Protein 1M22 (pdb70)

InterPro domains:
  IPR023631 Amidase signature domain [PF01425] (67-510)
  IPR036928 Amidase signature (AS) superfamily [G3DSA:3.90.1300.10] (38-540)
  IPR036928 Amidase signature (AS) superfamily [SSF75304] (44-527)

Secondary structure (DSSP, 8-state):
--TTTT--HHHHHHHHHTTS--HHHHHHHHHHHIIIIIISTT----EEEE-TTHHHHHHHHHHHHHTT---STTTT-EEEEETTB--TTS---TT-GGGTT--PPPPHHHHHHHHTT-EEEEEE--SHHHH-S-TT--TTEETTTEE---TTSTTB---SSSHHHHHHHHTTSSSEEEEEESSSTTHHHHHHTTSEEEE--TTSS--TTB--S-TTT-EEEEEESSHHHHHHHHHHH----TT-GGGGG-TT-----GGGG--TTTTTT-EEEEE-SGGGGSTTHHHHHHHHHHHHHHTT-EEEEE--TTTTTTHHHHHHHHHHHHHHHHHHHHHHTT-S--SHHHHHHHHHHTHHHHSSSS--HHHHHHHT---TT-HHHHHHHHHHHHHHIIIIIHHHHHHTT-SEEEEE------BTT---TT--HHHHHHHT--EEEEEEEEETTEEEEEEEE-STT-HHHHHHHHHHHHHHH----------/--TTTT--HHHHHHHHHTTS--HHHHHHHHHHHIIIIIISTT----EEEE-TTHHHHHHHHHHHHHTT---STTTT-EEEEETTB--TTS---TT-GGGTT--PPPPHHHHHHHHTT-EEEEEE--SHHHH-S-TT--TTEETTTEE---TTSTTB---SSSHHHHHHHHTTSSSEEEEEESSSTTHHHHHHTTSEEEE--TTSS--TTB--S-TTT-EEEEEESSHHHHHHHHHHH----TT-GGGGG-TT-----GGGG--TTTTTT-EEEEE-SGGGGSTTHHHHHHHHHHHHHHTT-EEEEE--TTTTTTHHHHHHHHHHHHHHHHHHHHHHTT-S--SHHHHHHHHHHTHHHHSSSS--HHHHHHHT---TT-HHHHHHHHHHHHHHIIIIIHHHHHHTT-SEEEEE------BTT---TT--HHHHHHHT--EEEEEEEEETTEEEEEEEE-STT-HHHHHHHHHHHHHHH----------

B-factor: mean 15.07, std 9.41, range [2.39, 68.81]

Organism: Stenotrophomonas maltophilia (NCBI:txid40324)

Nearest PDB structures (foldseek):
  1m22-assembly2_B  TM=1.002E+00  e=1.969E-102  Stenotrophomonas maltophilia
  5ewq-assembly1_A  TM=9.401E-01  e=6.748E-48  Bacillus anthracis
  5ewq-assembly3_C  TM=9.281E-01  e=1.738E-47  Bacillus anthracis
  3a1k-assembly1_A  TM=8.350E-01  e=1.372E-30  Rhodococcus sp. N-771
  3a1i-assembly1_A-2  TM=8.244E-01  e=1.017E-29  Rhodococcus sp. N-771

Structure (mmCIF, N/CA/C/O backbone):
data_1M22
#
_entry.id   1M22
#
_cell.length_a   74.179
_cell.length_b   62.596
_cell.length_c   101.906
_cell.angle_alpha   90.00
_cell.angle_beta   90.00
_cell.angle_gamma   90.00
#
_symmetry.space_group_name_H-M   'P 1 21 1'
#
loop_
_entity.id
_entity.type
_entity.pdbx_description
1 polymer 'peptide amidase'
2 non-polymer '4-(2-HYDROXYETHYL)-1-PIPERAZINE ETHANESULFONIC ACID'
3 water water
#
loop_
_atom_site.group_PDB
_atom_site.id
_atom_site.type_symbol
_atom_site.label_atom_id
_atom_site.label_alt_id
_atom_site.label_comp_id
_atom_site.label_asym_id
_atom_site.label_entity_id
_atom_site.label_seq_id
_atom_site.pdbx_PDB_ins_code
_atom_site.Cartn_x
_atom_site.Cartn_y
_atom_site.Cartn_z
_atom_site.occupancy
_atom_site.B_iso_or_equiv
_atom_site.auth_seq_id
_atom_site.auth_comp_id
_atom_site.auth_asym_id
_atom_site.auth_atom_id
_atom_site.pdbx_PDB_model_num
ATOM 1 N N . PRO A 1 5 ? 13.708 30.966 65.718 1.00 39.97 42 PRO A N 1
ATOM 2 C CA . PRO A 1 5 ? 14.231 29.636 66.103 1.00 38.06 42 PRO A CA 1
ATOM 3 C C . PRO A 1 5 ? 13.571 29.117 67.378 1.00 34.93 42 PRO A C 1
ATOM 4 O O . PRO A 1 5 ? 13.664 29.741 68.434 1.00 35.50 42 PRO A O 1
ATOM 8 N N . PHE A 1 6 ? 12.903 27.971 67.264 1.00 30.10 43 PHE A N 1
ATOM 9 C CA . PHE A 1 6 ? 12.219 27.348 68.394 1.00 24.24 43 PHE A CA 1
ATOM 10 C C . PHE A 1 6 ? 13.175 27.278 69.585 1.00 22.74 43 PHE A C 1
ATOM 11 O O . PHE A 1 6 ? 14.207 26.610 69.528 1.00 21.58 43 PHE A O 1
ATOM 19 N N . PRO A 1 7 ? 12.832 27.964 70.687 1.00 22.04 44 PRO A N 1
ATOM 20 C CA . PRO A 1 7 ? 13.642 28.009 71.908 1.00 21.21 44 PRO A CA 1
ATOM 21 C C . PRO A 1 7 ? 13.949 26.678 72.589 1.00 20.61 44 PRO A C 1
ATOM 22 O O . PRO A 1 7 ? 14.835 26.607 73.439 1.00 22.00 44 PRO A O 1
ATOM 26 N N . TYR A 1 8 ? 13.230 25.623 72.220 1.00 17.33 45 TYR A N 1
ATOM 27 C CA . TYR A 1 8 ? 13.457 24.322 72.843 1.00 16.09 45 TYR A CA 1
ATOM 28 C C . TYR A 1 8 ? 13.951 23.284 71.849 1.00 14.85 45 TYR A C 1
ATOM 29 O O . TYR A 1 8 ? 14.089 22.110 72.182 1.00 14.52 45 TYR A O 1
ATOM 38 N N . ALA A 1 9 ? 14.232 23.723 70.629 1.00 14.39 46 ALA A N 1
ATOM 39 C CA . ALA A 1 9 ? 14.707 22.811 69.601 1.00 13.22 46 ALA A CA 1
ATOM 40 C C . ALA A 1 9 ? 15.988 22.102 70.027 1.00 13.91 46 ALA A C 1
ATOM 41 O O . ALA A 1 9 ? 16.920 22.722 70.539 1.00 15.36 46 ALA A O 1
ATOM 43 N N . GLU A 1 10 ? 16.012 20.790 69.821 1.00 11.86 47 GLU A N 1
ATOM 44 C CA . GLU A 1 10 ? 17.167 19.957 70.144 1.00 13.18 47 GLU A CA 1
ATOM 45 C C . GLU A 1 10 ? 17.591 19.979 71.609 1.00 14.23 47 GLU A C 1
ATOM 46 O O . GLU A 1 10 ? 18.723 19.619 71.929 1.00 17.52 47 GLU A O 1
ATOM 52 N N . THR A 1 11 ? 16.694 20.390 72.499 1.00 13.19 48 THR A N 1
ATOM 53 C CA . THR A 1 11 ? 17.021 20.446 73.921 1.00 13.10 48 THR A CA 1
ATOM 54 C C . THR A 1 11 ? 16.688 19.127 74.613 1.00 12.25 48 THR A C 1
ATOM 55 O O . THR A 1 11 ? 15.550 18.659 74.561 1.00 14.31 48 THR A O 1
ATOM 59 N N . ASP A 1 12 ? 17.690 18.536 75.259 1.00 11.72 49 ASP A N 1
ATOM 60 C CA . ASP A 1 12 ? 17.527 17.261 75.953 1.00 11.77 49 ASP A CA 1
ATOM 61 C C . ASP A 1 12 ? 16.598 17.328 77.156 1.00 10.46 49 ASP A C 1
ATOM 62 O O . ASP A 1 12 ? 16.404 18.384 77.761 1.00 9.92 49 ASP A O 1
ATOM 67 N N . VAL A 1 13 ? 16.037 16.176 77.503 1.00 8.79 50 VAL A N 1
ATOM 68 C CA . VAL A 1 13 ? 15.135 16.060 78.637 1.00 10.08 50 VAL A CA 1
ATOM 69 C C . VAL A 1 13 ? 15.782 16.573 79.922 1.00 9.33 50 VAL A C 1
ATOM 70 O O . VAL A 1 13 ? 15.164 17.324 80.676 1.00 9.58 50 VAL A O 1
ATOM 74 N N . ALA A 1 14 ? 17.027 16.176 80.166 1.00 9.11 51 ALA A N 1
ATOM 75 C CA . ALA A 1 14 ? 17.729 16.596 81.375 1.00 10.09 51 ALA A CA 1
ATOM 76 C C . ALA A 1 14 ? 17.901 18.109 81.431 1.00 10.61 51 ALA A C 1
ATOM 77 O O . ALA A 1 14 ? 17.868 18.703 82.507 1.00 11.95 51 ALA A O 1
ATOM 79 N N . ASP A 1 15 ? 18.093 18.731 80.274 1.00 10.19 52 ASP A N 1
ATOM 80 C CA . ASP A 1 15 ? 18.262 20.178 80.228 1.00 11.70 52 ASP A CA 1
ATOM 81 C C . ASP A 1 15 ? 16.929 20.878 80.467 1.00 11.70 52 ASP A C 1
ATOM 82 O O . ASP A 1 15 ? 16.868 21.873 81.187 1.00 12.91 52 ASP A O 1
ATOM 87 N N . LEU A 1 16 ? 15.858 20.364 79.869 1.00 10.48 53 LEU A N 1
ATOM 88 C CA . LEU A 1 16 ? 14.539 20.954 80.073 1.00 10.23 53 LEU A CA 1
ATOM 89 C C . LEU A 1 16 ? 14.193 20.837 81.555 1.00 10.09 53 LEU A C 1
ATOM 90 O O . LEU A 1 16 ? 13.647 21.768 82.154 1.00 10.83 53 LEU A O 1
ATOM 95 N N . GLN A 1 17 ? 14.521 19.691 82.146 1.00 9.52 54 GLN A N 1
ATOM 96 C CA . GLN A 1 17 ? 14.251 19.461 83.560 1.00 10.34 54 GLN A CA 1
ATOM 97 C C . GLN A 1 17 ? 15.065 20.428 84.419 1.00 10.39 54 GLN A C 1
ATOM 98 O O . GLN A 1 17 ? 14.557 20.976 85.396 1.00 10.77 54 GLN A O 1
ATOM 104 N N . ALA A 1 18 ? 16.323 20.643 84.049 1.00 10.79 55 ALA A N 1
ATOM 105 C CA . ALA A 1 18 ? 17.180 21.561 84.791 1.00 11.59 55 ALA A CA 1
ATOM 106 C C . ALA A 1 18 ? 16.602 22.973 84.733 1.00 12.26 55 ALA A C 1
ATOM 107 O O . ALA A 1 18 ? 16.604 23.693 85.732 1.00 13.71 55 ALA A O 1
ATOM 109 N N . ARG A 1 19 ? 16.110 23.371 83.564 1.00 11.77 56 ARG A N 1
ATOM 110 C CA . ARG A 1 19 ? 15.531 24.701 83.404 1.00 13.17 56 ARG A CA 1
ATOM 111 C C . ARG A 1 19 ? 14.294 24.883 84.278 1.00 13.45 56 ARG A C 1
ATOM 112 O O . ARG A 1 19 ? 14.126 25.923 84.916 1.00 15.53 56 ARG A O 1
ATOM 120 N N . MET A 1 20 ? 13.424 23.876 84.307 1.00 11.31 57 MET A N 1
ATOM 121 C CA . MET A 1 20 ? 12.218 23.959 85.119 1.00 12.05 57 MET A CA 1
ATOM 122 C C . MET A 1 20 ? 12.574 23.950 86.601 1.00 12.73 57 MET A C 1
ATOM 123 O O . MET A 1 20 ? 11.967 24.663 87.398 1.00 15.07 57 MET A O 1
ATOM 128 N N . THR A 1 21 ? 13.572 23.153 86.965 1.00 12.11 58 THR A N 1
ATOM 129 C CA . THR A 1 21 ? 14.006 23.054 88.353 1.00 13.33 58 THR A CA 1
ATOM 130 C C . THR A 1 21 ? 14.659 24.353 88.830 1.00 14.89 58 THR A C 1
ATOM 131 O O . THR A 1 21 ? 14.651 24.657 90.024 1.00 17.16 58 THR A O 1
ATOM 135 N N . ALA A 1 22 ? 15.207 25.122 87.894 1.00 16.23 59 ALA A N 1
ATOM 136 C CA . ALA A 1 22 ? 15.852 26.390 88.225 1.00 16.51 59 ALA A CA 1
ATOM 137 C C . ALA A 1 22 ? 14.842 27.535 88.191 1.00 18.64 59 ALA A C 1
ATOM 138 O O . ALA A 1 22 ? 15.186 28.685 88.468 1.00 19.92 59 ALA A O 1
ATOM 140 N N . GLY A 1 23 ? 13.599 27.213 87.843 1.00 17.97 60 GLY A N 1
ATOM 141 C CA . GLY A 1 23 ? 12.552 28.218 87.787 1.00 19.13 60 GLY A CA 1
ATOM 142 C C . GLY A 1 23 ? 12.585 29.121 86.567 1.00 20.27 60 GLY A C 1
ATOM 143 O O . GLY A 1 23 ? 11.959 30.182 86.562 1.00 21.65 60 GLY A O 1
ATOM 144 N N . GLU A 1 24 ? 13.306 28.711 85.530 1.00 18.68 61 GLU A N 1
ATOM 145 C CA . GLU A 1 24 ? 13.399 29.513 84.315 1.00 18.85 61 GLU A CA 1
ATOM 146 C C . GLU A 1 24 ? 12.432 29.034 83.240 1.00 17.25 61 GLU A C 1
ATOM 147 O O . GLU A 1 24 ? 12.336 29.628 82.166 1.00 19.11 61 GLU A O 1
ATOM 153 N N . LEU A 1 25 ? 11.712 27.961 83.543 1.00 15.34 62 LEU A N 1
ATOM 154 C CA . LEU A 1 25 ? 10.754 27.384 82.609 1.00 13.98 62 LEU A CA 1
ATOM 155 C C . LEU A 1 25 ? 9.745 26.556 83.387 1.00 13.27 62 LEU A C 1
ATOM 156 O O . LEU A 1 25 ? 10.073 25.990 84.427 1.00 15.44 62 LEU A O 1
ATOM 161 N N . ASP A 1 26 ? 8.509 26.511 82.911 1.00 13.64 63 ASP A N 1
ATOM 162 C CA . ASP A 1 26 ? 7.512 25.676 83.565 1.00 13.46 63 ASP A CA 1
ATOM 163 C C . ASP A 1 26 ? 6.858 24.785 82.522 1.00 11.75 63 ASP A C 1
ATOM 164 O O . ASP A 1 26 ? 6.970 25.028 81.316 1.00 12.01 63 ASP A O 1
ATOM 169 N N . SER A 1 27 ? 6.183 23.746 82.990 1.00 9.12 64 SER A N 1
ATOM 170 C CA . SER A 1 27 ? 5.550 22.798 82.092 1.00 10.11 64 SER A CA 1
ATOM 171 C C . SER A 1 27 ? 4.499 23.408 81.173 1.00 9.83 64 SER A C 1
ATOM 172 O O . SER A 1 27 ? 4.416 23.038 80.002 1.00 10.21 64 SER A O 1
ATOM 175 N N . THR A 1 28 ? 3.699 24.343 81.679 1.00 9.50 65 THR A N 1
ATOM 176 C CA . THR A 1 28 ? 2.672 24.938 80.833 1.00 10.02 65 THR A CA 1
ATOM 177 C C . THR A 1 28 ? 3.275 25.721 79.667 1.00 9.43 65 THR A C 1
ATOM 178 O O . THR A 1 28 ? 2.756 25.681 78.553 1.00 10.67 65 THR A O 1
ATOM 182 N N . THR A 1 29 ? 4.378 26.420 79.913 1.00 10.08 66 THR A N 1
ATOM 183 C CA . THR A 1 29 ? 5.029 27.185 78.854 1.00 9.67 66 THR A CA 1
ATOM 184 C C . THR A 1 29 ? 5.575 26.232 77.791 1.00 9.48 66 THR A C 1
ATOM 185 O O . THR A 1 29 ? 5.371 26.430 76.592 1.00 10.95 66 THR A O 1
ATOM 189 N N . LEU A 1 30 ? 6.267 25.191 78.241 1.00 9.77 67 LEU A N 1
ATOM 190 C CA . LEU A 1 30 ? 6.845 24.205 77.333 1.00 9.48 67 LEU A CA 1
ATOM 191 C C . LEU A 1 30 ? 5.748 23.487 76.548 1.00 9.21 67 LEU A C 1
ATOM 192 O O . LEU A 1 30 ? 5.840 23.332 75.326 1.00 9.29 67 LEU A O 1
ATOM 197 N N . THR A 1 31 ? 4.705 23.066 77.255 1.00 8.00 68 THR A N 1
ATOM 198 C CA . THR A 1 31 ? 3.588 22.369 76.635 1.00 9.07 68 THR A CA 1
ATOM 199 C C . THR A 1 31 ? 2.892 23.233 75.585 1.00 8.77 68 THR A C 1
ATOM 200 O O . THR A 1 31 ? 2.637 22.776 74.468 1.00 10.03 68 THR A O 1
ATOM 204 N N . GLN A 1 32 ? 2.590 24.480 75.929 1.00 9.14 69 GLN A N 1
ATOM 205 C CA . GLN A 1 32 ? 1.924 25.350 74.972 1.00 9.38 69 GLN A CA 1
ATOM 206 C C . GLN A 1 32 ? 2.824 25.668 73.781 1.00 8.41 69 GLN A C 1
ATOM 207 O O . GLN A 1 32 ? 2.336 25.875 72.671 1.00 9.64 69 GLN A O 1
ATOM 213 N N . ALA A 1 33 ? 4.136 25.695 74.002 1.00 8.11 70 ALA A N 1
ATOM 214 C CA . ALA A 1 33 ? 5.075 25.963 72.917 1.00 8.89 70 ALA A CA 1
ATOM 215 C C . ALA A 1 33 ? 5.003 24.826 71.899 1.00 9.45 70 ALA A C 1
ATOM 216 O O . ALA A 1 33 ? 4.979 25.063 70.694 1.00 9.80 70 ALA A O 1
ATOM 218 N N . TYR A 1 34 ? 4.973 23.587 72.382 1.00 8.76 71 TYR A N 1
ATOM 219 C CA . TYR A 1 34 ? 4.880 22.450 71.478 1.00 8.63 71 TYR A CA 1
ATOM 220 C C . TYR A 1 34 ? 3.539 22.452 70.744 1.00 9.46 71 TYR A C 1
ATOM 221 O O . TYR A 1 34 ? 3.484 22.182 69.544 1.00 9.19 71 TYR A O 1
ATOM 230 N N . LEU A 1 35 ? 2.460 22.766 71.460 1.00 8.46 72 LEU A N 1
ATOM 231 C CA . LEU A 1 35 ? 1.136 22.790 70.846 1.00 10.12 72 LEU A CA 1
ATOM 232 C C . LEU A 1 35 ? 1.065 23.831 69.734 1.00 10.31 72 LEU A C 1
ATOM 233 O O . LEU A 1 35 ? 0.446 23.598 68.694 1.00 10.91 72 LEU A O 1
ATOM 238 N N . GLN A 1 36 ? 1.709 24.973 69.946 1.00 11.24 73 GLN A N 1
ATOM 239 C CA . GLN A 1 36 ? 1.708 26.025 68.937 1.00 12.70 73 GLN A CA 1
ATOM 240 C C . GLN A 1 36 ? 2.500 25.565 67.714 1.00 12.53 73 GLN A C 1
ATOM 241 O O . GLN A 1 36 ? 2.113 25.836 66.575 1.00 13.22 73 GLN A O 1
ATOM 247 N N . ARG A 1 37 ? 3.604 24.861 67.951 1.00 11.54 74 ARG A N 1
ATOM 248 C CA . ARG A 1 37 ? 4.437 24.365 66.861 1.00 10.01 74 ARG A CA 1
ATOM 249 C C . ARG A 1 37 ? 3.686 23.279 66.086 1.00 10.24 74 ARG A C 1
ATOM 250 O O . ARG A 1 37 ? 3.785 23.198 64.862 1.00 10.72 74 ARG A O 1
ATOM 258 N N . ILE A 1 38 ? 2.930 22.449 66.799 1.00 9.05 75 ILE A N 1
ATOM 259 C CA . ILE A 1 38 ? 2.145 21.406 66.154 1.00 9.68 75 ILE A CA 1
ATOM 260 C C . ILE A 1 38 ? 1.119 22.065 65.229 1.00 11.01 75 ILE A C 1
ATOM 261 O O . ILE A 1 38 ? 0.902 21.620 64.103 1.00 11.06 75 ILE A O 1
ATOM 266 N N . ALA A 1 39 ? 0.498 23.141 65.700 1.00 10.96 76 ALA A N 1
ATOM 267 C CA . ALA A 1 39 ? -0.490 23.840 64.888 1.00 13.07 76 ALA A CA 1
ATOM 268 C C . ALA A 1 39 ? 0.142 24.443 63.635 1.00 13.43 76 ALA A C 1
ATOM 269 O O . ALA A 1 39 ? -0.471 24.454 62.567 1.00 15.07 76 ALA A O 1
ATOM 271 N N . ALA A 1 40 ? 1.374 24.924 63.763 1.00 12.04 77 ALA A N 1
ATOM 272 C CA . ALA A 1 40 ? 2.072 25.563 62.650 1.00 12.88 77 ALA A CA 1
ATOM 273 C C . ALA A 1 40 ? 2.756 24.646 61.636 1.00 13.79 77 ALA A C 1
ATOM 274 O O . ALA A 1 40 ? 2.920 25.023 60.475 1.00 14.35 77 ALA A O 1
ATOM 276 N N . LEU A 1 41 ? 3.152 23.449 62.056 1.00 11.27 78 LEU A N 1
ATOM 277 C CA . LEU A 1 41 ? 3.855 22.535 61.158 1.00 11.32 78 LEU A CA 1
ATOM 278 C C . LEU A 1 41 ? 3.144 21.225 60.865 1.00 11.09 78 LEU A C 1
ATOM 279 O O . LEU A 1 41 ? 3.340 20.626 59.809 1.00 10.19 78 LEU A O 1
ATOM 284 N N . ASP A 1 42 ? 2.327 20.769 61.804 1.00 11.87 79 ASP A N 1
ATOM 285 C CA . ASP A 1 42 ? 1.641 19.500 61.632 1.00 11.99 79 ASP A CA 1
ATOM 286 C C . ASP A 1 42 ? 0.267 19.615 60.994 1.00 12.51 79 ASP A C 1
ATOM 287 O O . ASP A 1 42 ? -0.085 18.827 60.111 1.00 12.80 79 ASP A O 1
ATOM 292 N N . ARG A 1 43 ? -0.505 20.600 61.442 1.00 14.97 80 ARG A N 1
ATOM 293 C CA . ARG A 1 43 ? -1.851 20.816 60.927 1.00 18.73 80 ARG A CA 1
ATOM 294 C C . ARG A 1 43 ? -1.864 21.781 59.741 1.00 20.29 80 ARG A C 1
ATOM 295 O O . ARG A 1 43 ? -2.705 21.665 58.850 1.00 23.24 80 ARG A O 1
ATOM 303 N N . THR A 1 44 ? -0.934 22.732 59.736 1.00 17.80 81 THR A N 1
ATOM 304 C CA . THR A 1 44 ? -0.835 23.702 58.647 1.00 18.30 81 THR A CA 1
ATOM 305 C C . THR A 1 44 ? 0.596 23.723 58.116 1.00 17.33 81 THR A C 1
ATOM 306 O O . THR A 1 44 ? 1.390 22.842 58.436 1.00 14.43 81 THR A O 1
ATOM 310 N N . GLY A 1 45 ? 0.931 24.724 57.309 1.00 16.59 82 GLY A N 1
ATOM 311 C CA . GLY A 1 45 ? 2.273 24.795 56.759 1.00 15.49 82 GLY A CA 1
ATOM 312 C C . GLY A 1 45 ? 2.596 23.538 55.970 1.00 14.81 82 GLY A C 1
ATOM 313 O O . GLY A 1 45 ? 1.827 23.158 55.088 1.00 15.31 82 GLY A O 1
ATOM 314 N N . PRO A 1 46 ? 3.719 22.860 56.267 1.00 11.94 83 PRO A N 1
ATOM 315 C CA . PRO A 1 46 ? 4.110 21.636 55.558 1.00 11.78 83 PRO A CA 1
ATOM 316 C C . PRO A 1 46 ? 3.152 20.460 55.760 1.00 10.78 83 PRO A C 1
ATOM 317 O O . PRO A 1 46 ? 3.221 19.471 55.032 1.00 11.78 83 PRO A O 1
ATOM 321 N N . ARG A 1 47 ? 2.262 20.575 56.744 1.00 9.95 84 ARG A N 1
ATOM 322 C CA . ARG A 1 47 ? 1.272 19.536 57.029 1.00 11.18 84 ARG A CA 1
ATOM 323 C C . ARG A 1 47 ? 1.903 18.164 57.242 1.00 10.30 84 ARG A C 1
ATOM 324 O O . ARG A 1 47 ? 1.611 17.214 56.514 1.00 11.05 84 ARG A O 1
ATOM 332 N N . LEU A 1 48 ? 2.759 18.056 58.250 1.00 8.43 85 LEU A N 1
ATOM 333 C CA . LEU A 1 48 ? 3.424 16.790 58.532 1.00 8.21 85 LEU A CA 1
ATOM 334 C C . LEU A 1 48 ? 2.451 15.690 58.942 1.00 7.17 85 LEU A C 1
ATOM 335 O O . LEU A 1 48 ? 2.718 14.510 58.718 1.00 7.88 85 LEU A O 1
ATOM 340 N N . ARG A 1 49 ? 1.329 16.084 59.539 1.00 7.62 86 ARG A N 1
ATOM 341 C CA . ARG A 1 49 ? 0.308 15.149 60.003 1.00 8.17 86 ARG A CA 1
ATOM 342 C C . ARG A 1 49 ? 0.870 14.037 60.881 1.00 8.20 86 ARG A C 1
ATOM 343 O O . ARG A 1 49 ? 0.482 12.869 60.769 1.00 9.07 86 ARG A O 1
ATOM 351 N N . ALA A 1 50 ? 1.784 14.407 61.769 1.00 7.90 87 ALA A N 1
ATOM 352 C CA . ALA A 1 50 ? 2.376 13.439 62.683 1.00 7.47 87 ALA A CA 1
ATOM 353 C C . ALA A 1 50 ? 1.448 13.180 63.870 1.00 6.36 87 ALA A C 1
ATOM 354 O O . ALA A 1 50 ? 1.453 12.091 64.445 1.00 7.61 87 ALA A O 1
ATOM 356 N N . VAL A 1 51 ? 0.651 14.182 64.229 1.00 7.23 88 VAL A N 1
ATOM 357 C CA . VAL A 1 51 ? -0.259 14.086 65.365 1.00 8.11 88 VAL A CA 1
ATOM 358 C C . VAL A 1 51 ? -1.691 13.822 64.917 1.00 8.55 88 VAL A C 1
ATOM 359 O O . VAL A 1 51 ? -2.311 14.657 64.256 1.00 10.66 88 VAL A O 1
ATOM 363 N N . ILE A 1 52 ? -2.216 12.660 65.291 1.00 7.56 89 ILE A N 1
ATOM 364 C CA . ILE A 1 52 ? -3.565 12.266 64.906 1.00 8.98 89 ILE A CA 1
ATOM 365 C C . ILE A 1 52 ? -4.640 12.805 65.859 1.00 10.06 89 ILE A C 1
ATOM 366 O O . ILE A 1 52 ? -5.786 13.004 65.455 1.00 10.49 89 ILE A O 1
ATOM 371 N N . GLU A 1 53 ? -4.276 13.055 67.114 1.00 9.07 90 GLU A N 1
ATOM 372 C CA . GLU A 1 53 ? -5.232 13.598 68.079 1.00 9.01 90 GLU A CA 1
ATOM 373 C C . GLU A 1 53 ? -4.522 14.287 69.230 1.00 9.40 90 GLU A C 1
ATOM 374 O O . GLU A 1 53 ? -3.559 13.759 69.784 1.00 10.58 90 GLU A O 1
ATOM 380 N N . LEU A 1 54 ? -4.997 15.473 69.589 1.00 9.24 91 LEU A N 1
ATOM 381 C CA . LEU A 1 54 ? -4.414 16.213 70.698 1.00 9.82 91 LEU A CA 1
ATOM 382 C C . LEU A 1 54 ? -5.123 15.806 71.980 1.00 9.89 91 LEU A C 1
ATOM 383 O O . LEU A 1 54 ? -6.296 15.432 71.961 1.00 11.82 91 LEU A O 1
ATOM 388 N N . ASN A 1 55 ? -4.401 15.864 73.092 1.00 9.58 92 ASN A N 1
ATOM 389 C CA . ASN A 1 55 ? -4.983 15.536 74.381 1.00 9.92 92 ASN A CA 1
ATOM 390 C C . ASN A 1 55 ? -5.666 16.798 74.894 1.00 10.91 92 ASN A C 1
ATOM 391 O O . ASN A 1 55 ? -5.007 17.803 75.154 1.00 11.18 92 ASN A O 1
ATOM 396 N N . PRO A 1 56 ? -7.001 16.770 75.035 1.00 13.00 93 PRO A N 1
ATOM 397 C CA . PRO A 1 56 ? -7.700 17.961 75.524 1.00 14.36 93 PRO A CA 1
ATOM 398 C C . PRO A 1 56 ? -7.274 18.370 76.930 1.00 14.80 93 PRO A C 1
ATOM 399 O O . PRO A 1 56 ? -7.467 19.517 77.331 1.00 16.74 93 PRO A O 1
ATOM 403 N N . ASP A 1 57 ? -6.681 17.436 77.669 1.00 12.65 94 ASP A N 1
ATOM 404 C CA . ASP A 1 57 ? -6.238 17.708 79.033 1.00 13.10 94 ASP A CA 1
ATOM 405 C C . ASP A 1 57 ? -4.747 18.007 79.155 1.00 11.47 94 ASP A C 1
ATOM 406 O O . ASP A 1 57 ? -4.216 18.041 80.264 1.00 12.04 94 ASP A O 1
ATOM 411 N N . ALA A 1 58 ? -4.073 18.234 78.031 1.00 10.56 95 ALA A N 1
ATOM 412 C CA . ALA A 1 58 ? -2.636 18.509 78.061 1.00 10.22 95 ALA A CA 1
ATOM 413 C C . ALA A 1 58 ? -2.276 19.698 78.946 1.00 10.35 95 ALA A C 1
ATOM 414 O O . ALA A 1 58 ? -1.387 19.601 79.792 1.00 10.04 95 ALA A O 1
ATOM 416 N N . LEU A 1 59 ? -2.962 20.820 78.748 1.00 10.35 96 LEU A N 1
ATOM 417 C CA . LEU A 1 59 ? -2.691 22.018 79.534 1.00 10.41 96 LEU A CA 1
ATOM 418 C C . LEU A 1 59 ? -3.011 21.799 81.009 1.00 9.76 96 LEU A C 1
ATOM 419 O O . LEU A 1 59 ? -2.278 22.256 81.887 1.00 10.76 96 LEU A O 1
ATOM 424 N N . LYS A 1 60 ? -4.109 21.098 81.274 1.00 10.53 97 LYS A N 1
ATOM 425 C CA . LYS A 1 60 ? -4.514 20.803 82.643 1.00 12.03 97 LYS A CA 1
ATOM 426 C C . LYS A 1 60 ? -3.424 19.987 83.335 1.00 11.37 97 LYS A C 1
ATOM 427 O O . LYS A 1 60 ? -3.055 20.267 84.476 1.00 11.64 97 LYS A O 1
ATOM 433 N N . GLU A 1 61 ? -2.914 18.979 82.633 1.00 10.69 98 GLU A N 1
ATOM 434 C CA . GLU A 1 61 ? -1.862 18.124 83.171 1.00 10.42 98 GLU A CA 1
ATOM 435 C C . GLU A 1 61 ? -0.599 18.934 83.453 1.00 9.18 98 GLU A C 1
ATOM 436 O O . GLU A 1 61 ? -0.006 18.818 84.526 1.00 9.63 98 GLU A O 1
ATOM 442 N N . ALA A 1 62 ? -0.194 19.760 82.493 1.00 8.73 99 ALA A N 1
ATOM 443 C CA . ALA A 1 62 ? 0.996 20.584 82.659 1.00 8.55 99 ALA A CA 1
ATOM 444 C C . ALA A 1 62 ? 0.851 21.521 83.860 1.00 8.69 99 ALA A C 1
ATOM 445 O O . ALA A 1 62 ? 1.783 21.681 84.650 1.00 9.88 99 ALA A O 1
ATOM 447 N N . ALA A 1 63 ? -0.323 22.135 83.994 1.00 9.18 100 ALA A N 1
ATOM 448 C CA . ALA A 1 63 ? -0.580 23.060 85.095 1.00 9.98 100 ALA A CA 1
ATOM 449 C C . ALA A 1 63 ? -0.548 22.356 86.447 1.00 10.28 100 ALA A C 1
ATOM 450 O O . ALA A 1 63 ? -0.122 22.937 87.445 1.00 11.21 100 ALA A O 1
ATOM 452 N N . GLU A 1 64 ? -0.996 21.106 86.480 1.00 9.83 101 GLU A N 1
ATOM 453 C CA . GLU A 1 64 ? -0.989 20.350 87.723 1.00 11.49 101 GLU A CA 1
ATOM 454 C C . GLU A 1 64 ? 0.452 19.994 88.084 1.00 11.76 101 GLU A C 1
ATOM 455 O O . GLU A 1 64 ? 0.831 20.034 89.253 1.00 12.78 101 GLU A O 1
ATOM 461 N N . ARG A 1 65 ? 1.260 19.651 87.082 1.00 11.00 102 ARG A N 1
ATOM 462 C CA . ARG A 1 65 ? 2.656 19.320 87.346 1.00 9.95 102 ARG A CA 1
ATOM 463 C C . ARG A 1 65 ? 3.367 20.562 87.888 1.00 10.05 102 ARG A C 1
ATOM 464 O O . ARG A 1 65 ? 4.223 20.458 88.763 1.00 10.72 102 ARG A O 1
ATOM 472 N N . ASP A 1 66 ? 3.014 21.735 87.367 1.00 10.05 103 ASP A N 1
ATOM 473 C CA . ASP A 1 66 ? 3.632 22.968 87.843 1.00 10.42 103 ASP A CA 1
ATOM 474 C C . ASP A 1 66 ? 3.196 23.281 89.274 1.00 11.43 103 ASP A C 1
ATOM 475 O O . ASP A 1 66 ? 4.000 23.748 90.080 1.00 11.97 103 ASP A O 1
ATOM 480 N N . ARG A 1 67 ? 1.928 23.032 89.594 1.00 11.15 104 ARG A N 1
ATOM 481 C CA . ARG A 1 67 ? 1.454 23.276 90.953 1.00 12.13 104 ARG A CA 1
ATOM 482 C C . ARG A 1 67 ? 2.208 22.350 91.908 1.00 13.02 104 ARG A C 1
ATOM 483 O O . ARG A 1 67 ? 2.634 22.767 92.988 1.00 13.69 104 ARG A O 1
ATOM 491 N N . GLU A 1 68 ? 2.387 21.096 91.502 1.00 11.63 105 GLU A N 1
ATOM 492 C CA . GLU A 1 68 ? 3.107 20.132 92.330 1.00 12.30 105 GLU A CA 1
ATOM 493 C C . GLU A 1 68 ? 4.544 20.601 92.535 1.00 14.09 105 GLU A C 1
ATOM 494 O O . GLU A 1 68 ? 5.083 20.510 93.638 1.00 14.26 105 GLU A O 1
ATOM 500 N N . ARG A 1 69 ? 5.165 21.109 91.474 1.00 12.23 106 ARG A N 1
ATOM 501 C CA . ARG A 1 69 ? 6.536 21.592 91.574 1.00 14.21 106 ARG A CA 1
ATOM 502 C C . ARG A 1 69 ? 6.615 22.746 92.572 1.00 14.87 106 ARG A C 1
ATOM 503 O O . ARG A 1 69 ? 7.490 22.767 93.437 1.00 17.39 106 ARG A O 1
ATOM 511 N N . ARG A 1 70 ? 5.695 23.700 92.456 1.00 16.23 107 ARG A N 1
ATOM 512 C CA . ARG A 1 70 ? 5.683 24.844 93.361 1.00 18.77 107 ARG A CA 1
ATOM 513 C C . ARG A 1 70 ? 5.415 24.395 94.797 1.00 19.63 107 ARG A C 1
ATOM 514 O O . ARG A 1 70 ? 5.785 25.084 95.749 1.00 21.21 107 ARG A O 1
ATOM 522 N N . ASP A 1 71 ? 4.784 23.234 94.946 1.00 19.61 108 ASP A N 1
ATOM 523 C CA . ASP A 1 71 ? 4.465 22.684 96.262 1.00 22.21 108 ASP A CA 1
ATOM 524 C C . ASP A 1 71 ? 5.592 21.791 96.777 1.00 23.00 108 ASP A C 1
ATOM 525 O O . ASP A 1 71 ? 5.531 21.284 97.898 1.00 24.06 108 ASP A O 1
ATOM 530 N N . GLY A 1 72 ? 6.615 21.599 95.951 1.00 22.57 109 GLY A N 1
ATOM 531 C CA . GLY A 1 72 ? 7.744 20.772 96.342 1.00 23.27 109 GLY A CA 1
ATOM 532 C C . GLY A 1 72 ? 7.477 19.280 96.272 1.00 23.26 109 GLY A C 1
ATOM 533 O O . GLY A 1 72 ? 8.047 18.507 97.043 1.00 24.11 109 GLY A O 1
ATOM 534 N N . ARG A 1 73 ? 6.617 18.867 95.346 1.00 21.66 110 ARG A N 1
ATOM 535 C CA . ARG A 1 73 ? 6.284 17.456 95.189 1.00 21.08 110 ARG A CA 1
ATOM 536 C C . ARG A 1 73 ? 6.647 16.938 93.800 1.00 20.01 110 ARG A C 1
ATOM 537 O O . ARG A 1 73 ? 5.770 16.602 93.001 1.00 20.28 110 ARG A O 1
ATOM 545 N N . LEU A 1 74 ? 7.945 16.870 93.522 1.00 17.89 111 LEU A N 1
ATOM 546 C CA . LEU A 1 74 ? 8.436 16.399 92.231 1.00 17.41 111 LEU A CA 1
ATOM 547 C C . LEU A 1 74 ? 8.338 14.883 92.091 1.00 15.84 111 LEU A C 1
ATOM 548 O O . LEU A 1 74 ? 8.532 14.141 93.056 1.00 18.89 111 LEU A O 1
ATOM 553 N N . ARG A 1 75 ? 8.054 14.429 90.875 1.00 13.49 112 ARG A N 1
ATOM 554 C CA . ARG A 1 75 ? 7.895 13.006 90.594 1.00 12.73 112 ARG A CA 1
ATOM 555 C C . ARG A 1 75 ? 9.128 12.318 90.019 1.00 12.70 112 ARG A C 1
ATOM 556 O O . ARG A 1 75 ? 9.189 11.089 89.979 1.00 16.64 112 ARG A O 1
ATOM 564 N N . GLY A 1 76 ? 10.101 13.100 89.568 1.00 11.69 113 GLY A N 1
ATOM 565 C CA . GLY A 1 76 ? 11.300 12.510 89.005 1.00 11.14 113 GLY A CA 1
ATOM 566 C C . GLY A 1 76 ? 11.822 13.246 87.786 1.00 9.99 113 GLY A C 1
ATOM 567 O O . GLY A 1 76 ? 11.362 14.346 87.474 1.00 10.87 113 GLY A O 1
ATOM 568 N N . PRO A 1 77 ? 12.781 12.648 87.063 1.00 9.59 114 PRO A N 1
ATOM 569 C CA . PRO A 1 77 ? 13.403 13.220 85.864 1.00 10.16 114 PRO A CA 1
ATOM 570 C C . PRO A 1 77 ? 12.458 13.677 84.755 1.00 9.36 114 PRO A C 1
ATOM 571 O O . PRO A 1 77 ? 12.803 14.565 83.976 1.00 9.67 114 PRO A O 1
ATOM 575 N N . LEU A 1 78 ? 11.276 13.073 84.675 1.00 8.54 115 LEU A N 1
ATOM 576 C CA . LEU A 1 78 ? 10.325 13.432 83.627 1.00 7.94 115 LEU A CA 1
ATOM 577 C C . LEU A 1 78 ? 9.203 14.368 84.070 1.00 8.78 115 LEU A C 1
ATOM 578 O O . LEU A 1 78 ? 8.265 14.614 83.311 1.00 9.17 115 LEU A O 1
ATOM 583 N N . HIS A 1 79 ? 9.303 14.903 85.282 1.00 8.49 116 HIS A N 1
ATOM 584 C CA . HIS A 1 79 ? 8.267 15.791 85.798 1.00 8.26 116 HIS A CA 1
ATOM 585 C C . HIS A 1 79 ? 8.049 17.008 84.901 1.00 7.89 116 HIS A C 1
ATOM 586 O O . HIS A 1 79 ? 8.940 17.846 84.745 1.00 8.98 116 HIS A O 1
ATOM 593 N N . GLY A 1 80 ? 6.857 17.097 84.316 1.00 7.24 117 GLY A N 1
ATOM 594 C CA . GLY A 1 80 ? 6.526 18.218 83.451 1.00 7.57 117 GLY A CA 1
ATOM 595 C C . GLY A 1 80 ? 6.967 18.112 81.999 1.00 8.07 117 GLY A C 1
ATOM 596 O O . GLY A 1 80 ? 6.746 19.038 81.225 1.00 9.41 117 GLY A O 1
ATOM 597 N N . ILE A 1 81 ? 7.579 16.992 81.623 1.00 7.75 118 ILE A N 1
ATOM 598 C CA . ILE A 1 81 ? 8.059 16.788 80.253 1.00 7.22 118 ILE A CA 1
ATOM 599 C C . ILE A 1 81 ? 6.940 16.331 79.312 1.00 6.69 118 ILE A C 1
ATOM 600 O O . ILE A 1 81 ? 6.316 15.300 79.545 1.00 7.72 118 ILE A O 1
ATOM 605 N N . PRO A 1 82 ? 6.672 17.098 78.238 1.00 7.00 119 PRO A N 1
ATOM 606 C CA . PRO A 1 82 ? 5.615 16.737 77.282 1.00 7.91 119 PRO A CA 1
ATOM 607 C C . PRO A 1 82 ? 6.053 15.680 76.275 1.00 6.70 119 PRO A C 1
ATOM 608 O O . PRO A 1 82 ? 7.132 15.785 75.685 1.00 8.09 119 PRO A O 1
ATOM 612 N N . LEU A 1 83 ? 5.200 14.683 76.059 1.00 6.43 120 LEU A N 1
ATOM 613 C CA . LEU A 1 83 ? 5.505 13.615 75.116 1.00 6.83 120 LEU A CA 1
ATOM 614 C C . LEU A 1 83 ? 4.296 13.197 74.287 1.00 6.80 120 LEU A C 1
ATOM 615 O O . LEU A 1 83 ? 3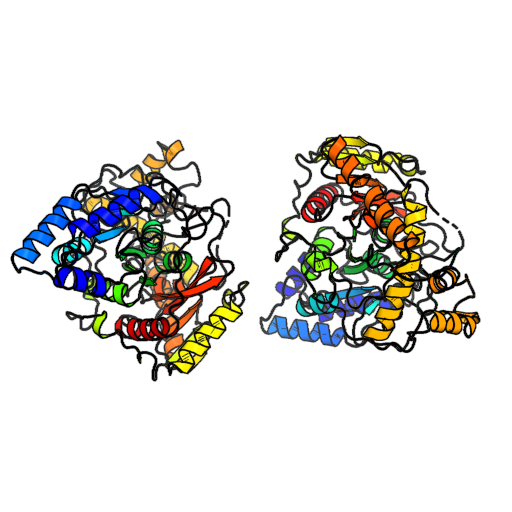.160 13.578 74.583 1.00 7.70 120 LEU A O 1
ATOM 620 N N . LEU A 1 84 ? 4.555 12.423 73.237 1.00 5.62 121 LEU A N 1
ATOM 621 C CA . LEU A 1 84 ? 3.507 11.923 72.346 1.00 6.39 121 LEU A CA 1
ATOM 622 C C . LEU A 1 84 ? 3.500 10.397 72.347 1.00 5.56 121 LEU A C 1
ATOM 623 O O . LEU A 1 84 ? 4.538 9.766 72.554 1.00 6.89 121 LEU A O 1
ATOM 628 N N . LEU A 1 85 ? 2.331 9.811 72.099 1.00 5.62 122 LEU A N 1
ATOM 629 C CA . LEU A 1 85 ? 2.162 8.358 72.097 1.00 6.18 122 LEU A CA 1
ATOM 630 C C . LEU A 1 85 ? 1.599 7.833 70.784 1.00 5.92 122 LEU A C 1
ATOM 631 O O . LEU A 1 85 ? 0.603 8.359 70.288 1.00 6.70 122 LEU A O 1
ATOM 636 N N . LYS A 1 86 ? 2.217 6.793 70.229 1.00 5.65 123 LYS A N 1
ATOM 637 C CA . LYS A 1 86 ? 1.720 6.181 68.997 1.00 5.74 123 LYS A CA 1
ATOM 638 C C . LYS A 1 86 ? 0.253 5.800 69.245 1.00 6.01 123 LYS A C 1
ATOM 639 O O . LYS A 1 86 ? -0.091 5.302 70.322 1.00 6.41 123 LYS A O 1
ATOM 645 N N . ASP A 1 87 ? -0.606 6.008 68.247 1.00 6.13 124 ASP A N 1
ATOM 646 C CA . ASP A 1 87 ? -2.024 5.743 68.435 1.00 6.52 124 ASP A CA 1
ATOM 647 C C . ASP A 1 87 ? -2.523 4.309 68.515 1.00 7.04 124 ASP A C 1
ATOM 648 O O . ASP A 1 87 ? -3.688 4.033 68.213 1.00 9.47 124 ASP A O 1
ATOM 653 N N . ASN A 1 88 ? -1.646 3.388 68.901 1.00 6.20 125 ASN A N 1
ATOM 654 C CA . ASN A 1 88 ? -2.084 2.019 69.148 1.00 6.13 125 ASN A CA 1
ATOM 655 C C . ASN A 1 88 ? -1.919 1.760 70.654 1.00 5.91 125 ASN A C 1
ATOM 656 O O . ASN A 1 88 ? -2.192 0.665 71.143 1.00 7.51 125 ASN A O 1
ATOM 661 N N . ILE A 1 89 ? -1.506 2.799 71.382 1.00 5.72 126 ILE A N 1
ATOM 662 C CA . ILE A 1 89 ? -1.304 2.728 72.833 1.00 5.40 126 ILE A CA 1
ATOM 663 C C . ILE A 1 89 ? -2.467 3.426 73.550 1.00 6.29 126 ILE A C 1
ATOM 664 O O . ILE A 1 89 ? -2.709 4.615 73.339 1.00 7.85 126 ILE A O 1
ATOM 669 N N . ASN A 1 90 ? -3.184 2.690 74.397 1.00 6.91 127 ASN A N 1
ATOM 670 C CA . ASN A 1 90 ? -4.324 3.247 75.128 1.00 7.01 127 ASN A CA 1
ATOM 671 C C . ASN A 1 90 ? -3.926 4.416 76.024 1.00 7.07 127 ASN A C 1
ATOM 672 O O . ASN A 1 90 ? -2.964 4.323 76.787 1.00 8.31 127 ASN A O 1
ATOM 677 N N . ALA A 1 91 ? -4.684 5.507 75.947 1.00 8.20 128 ALA A N 1
ATOM 678 C CA . ALA A 1 91 ? -4.412 6.681 76.770 1.00 9.64 128 ALA A CA 1
ATOM 679 C C . ALA A 1 91 ? -5.635 7.586 76.862 1.00 9.76 128 ALA A C 1
ATOM 680 O O . ALA A 1 91 ? -5.992 8.261 75.899 1.00 11.00 128 ALA A O 1
ATOM 682 N N . ALA A 1 92 ? -6.278 7.591 78.023 1.00 11.40 129 ALA A N 1
ATOM 683 C CA . ALA A 1 92 ? -7.447 8.434 78.229 1.00 11.49 129 ALA A CA 1
ATOM 684 C C . ALA A 1 92 ? -6.985 9.889 78.266 1.00 12.58 129 ALA A C 1
ATOM 685 O O . ALA A 1 92 ? -5.851 10.175 78.650 1.00 12.84 129 ALA A O 1
ATOM 687 N N . PRO A 1 93 ? -7.860 10.831 77.880 1.00 12.43 130 PRO A N 1
ATOM 688 C CA . PRO A 1 93 ? -9.239 10.647 77.417 1.00 12.87 130 PRO A CA 1
ATOM 689 C C . PRO A 1 93 ? -9.352 10.602 75.894 1.00 13.09 130 PRO A C 1
ATOM 690 O O . PRO A 1 93 ? -10.436 10.773 75.336 1.00 15.68 130 PRO A O 1
ATOM 694 N N . MET A 1 94 ? -8.229 10.378 75.225 1.00 12.83 131 MET A N 1
ATOM 695 C CA . MET A 1 94 ? -8.202 10.324 73.770 1.00 13.65 131 MET A CA 1
ATOM 696 C C . MET A 1 94 ? -8.644 8.962 73.260 1.00 12.44 131 MET A C 1
ATOM 697 O O . MET A 1 94 ? -8.753 8.001 74.019 1.00 11.86 131 MET A O 1
ATOM 702 N N . ALA A 1 95 ? -8.911 8.886 71.965 1.00 12.24 132 ALA A N 1
ATOM 703 C CA . ALA A 1 95 ? -9.294 7.620 71.373 1.00 11.46 132 ALA A CA 1
ATOM 704 C C . ALA A 1 95 ? -7.999 6.880 71.072 1.00 11.73 132 ALA A C 1
ATOM 705 O O . ALA A 1 95 ? -6.922 7.477 71.067 1.00 12.44 132 ALA A O 1
ATOM 707 N N . THR A 1 96 ? -8.106 5.575 70.861 1.00 9.90 133 THR A N 1
ATOM 708 C CA . THR A 1 96 ? -6.961 4.750 70.494 1.00 10.12 133 THR A CA 1
ATOM 709 C C . THR A 1 96 ? -7.516 4.011 69.285 1.00 10.55 133 THR A C 1
ATOM 710 O O . THR A 1 96 ? -8.226 3.018 69.418 1.00 12.11 133 THR A O 1
ATOM 714 N N . SER A 1 97 ? -7.186 4.516 68.102 1.00 9.60 134 SER A N 1
ATOM 715 C CA . SER A 1 97 ? -7.732 3.978 66.862 1.00 9.99 134 SER A CA 1
ATOM 716 C C . SER A 1 97 ? -6.864 3.111 65.973 1.00 8.69 134 SER A C 1
ATOM 717 O O . SER A 1 97 ? -7.383 2.481 65.047 1.00 9.36 134 SER A O 1
ATOM 720 N N . ALA A 1 98 ? -5.560 3.078 66.229 1.00 8.26 135 ALA A N 1
ATOM 721 C CA . ALA A 1 98 ? -4.637 2.335 65.379 1.00 8.56 135 ALA A CA 1
ATOM 722 C C . ALA A 1 98 ? -4.734 2.941 63.972 1.00 7.55 135 ALA A C 1
ATOM 723 O O . ALA A 1 98 ? -4.340 2.316 62.989 1.00 8.14 135 ALA A O 1
ATOM 725 N N . GLY A 1 99 ? -5.267 4.161 63.892 1.00 8.24 136 GLY A N 1
ATOM 726 C CA . GLY A 1 99 ? -5.418 4.846 62.617 1.00 8.29 136 GLY A CA 1
ATOM 727 C C . GLY A 1 99 ? -6.687 4.509 61.846 1.00 9.17 136 GLY A C 1
ATOM 728 O O . GLY A 1 99 ? -6.956 5.098 60.795 1.00 9.15 136 GLY A O 1
ATOM 729 N N . SER A 1 100 ? -7.475 3.575 62.371 1.00 8.27 137 SER 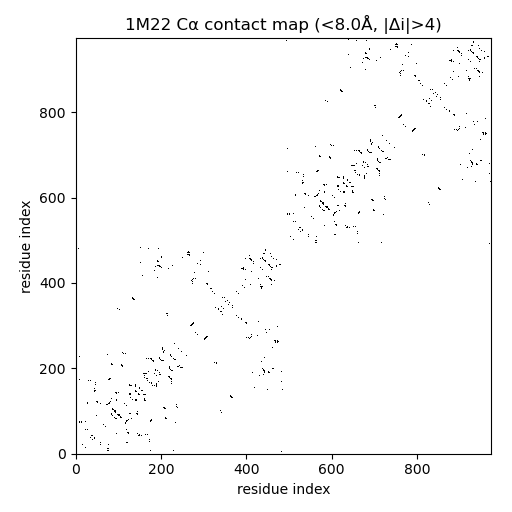A N 1
ATOM 730 C CA . SER A 1 100 ? -8.706 3.137 61.714 1.00 9.57 137 SER A CA 1
ATOM 731 C C . SER A 1 100 ? -9.953 3.935 62.080 1.00 10.86 137 SER A C 1
ATOM 732 O O . SER A 1 100 ? -10.114 4.382 63.213 1.00 11.68 137 SER A O 1
ATOM 735 N N . LEU A 1 101 ? -10.843 4.103 61.107 1.00 10.06 138 LEU A N 1
ATOM 736 C CA . LEU A 1 101 ? -12.087 4.820 61.349 1.00 11.96 138 LEU A CA 1
ATOM 737 C C . LEU A 1 101 ? -13.014 3.981 62.232 1.00 13.51 138 LEU A C 1
ATOM 738 O O . LEU A 1 101 ? -13.934 4.506 62.856 1.00 16.87 138 LEU A O 1
ATOM 743 N N . ALA A 1 102 ? -12.757 2.677 62.292 1.00 12.27 139 ALA A N 1
ATOM 744 C CA . ALA A 1 102 ? -13.575 1.774 63.096 1.00 14.17 139 ALA A CA 1
ATOM 745 C C . ALA A 1 102 ? -13.475 2.052 64.597 1.00 14.69 139 ALA A C 1
ATOM 746 O O . ALA A 1 102 ? -14.404 1.757 65.352 1.00 17.98 139 ALA A O 1
ATOM 748 N N . LEU A 1 103 ? -12.356 2.626 65.032 1.00 14.13 140 LEU A N 1
ATOM 749 C CA . LEU A 1 103 ? -12.158 2.915 66.451 1.00 13.87 140 LEU A CA 1
ATOM 750 C C . LEU A 1 103 ? -12.036 4.405 66.771 1.00 15.24 140 LEU A C 1
ATOM 751 O O . LEU A 1 103 ? -11.472 4.778 67.801 1.00 14.78 140 LEU A O 1
ATOM 756 N N . GLN A 1 104 ? -12.573 5.254 65.901 1.00 15.49 141 GLN A N 1
ATOM 757 C CA . GLN A 1 104 ? -12.502 6.698 66.105 1.00 17.40 141 GLN A CA 1
ATOM 758 C C . GLN A 1 104 ? -13.186 7.182 67.384 1.00 16.95 141 GLN A C 1
ATOM 759 O O . GLN A 1 104 ? -12.858 8.251 67.897 1.00 19.38 141 GLN A O 1
ATOM 765 N N . GLY A 1 105 ? -14.135 6.402 67.894 1.00 17.03 142 GLY A N 1
ATOM 766 C CA . GLY A 1 105 ? -14.837 6.792 69.106 1.00 16.25 142 GLY A CA 1
ATOM 767 C C . GLY A 1 105 ? -14.555 5.876 70.283 1.00 16.48 142 GLY A C 1
ATOM 768 O O . GLY A 1 105 ? -15.257 5.899 71.295 1.00 18.33 142 GLY A O 1
ATOM 769 N N . PHE A 1 106 ? -13.512 5.067 70.142 1.00 14.41 143 PHE A N 1
ATOM 770 C CA . PHE A 1 106 ? -13.100 4.114 71.165 1.00 11.69 143 PHE A CA 1
ATOM 771 C C . PHE A 1 106 ? -12.037 4.771 72.051 1.00 10.72 143 PHE A C 1
ATOM 772 O O . PHE A 1 106 ? -10.930 5.059 71.593 1.00 11.90 143 PHE A O 1
ATOM 780 N N . ARG A 1 107 ? -12.378 5.004 73.317 1.00 11.42 144 ARG A N 1
ATOM 781 C CA . ARG A 1 107 ? -11.468 5.673 74.248 1.00 12.22 144 ARG A CA 1
ATOM 782 C C . ARG A 1 107 ? -11.186 4.884 75.526 1.00 12.03 144 ARG A C 1
ATOM 783 O O . ARG A 1 107 ? -11.701 5.208 76.598 1.00 14.89 144 ARG A O 1
ATOM 791 N N . PRO A 1 108 ? -10.353 3.838 75.429 1.00 10.05 145 PRO A N 1
ATOM 792 C CA . PRO A 1 108 ? -10.000 2.998 76.580 1.00 10.68 145 PRO A CA 1
ATOM 793 C C . PRO A 1 108 ? -9.096 3.673 77.614 1.00 11.15 145 PRO A C 1
ATOM 794 O O . PRO A 1 108 ? -8.458 4.688 77.336 1.00 12.74 145 PRO A O 1
ATOM 798 N N . ASP A 1 109 ? -9.047 3.088 78.807 1.00 12.52 146 ASP A N 1
ATOM 799 C CA . ASP A 1 109 ? -8.224 3.606 79.895 1.00 13.20 146 ASP A CA 1
ATOM 800 C C . ASP A 1 109 ? -6.739 3.422 79.598 1.00 12.49 146 ASP A C 1
ATOM 801 O O . ASP A 1 109 ? -6.363 2.605 78.757 1.00 12.17 146 ASP A O 1
ATOM 806 N N . ASP A 1 110 ? -5.908 4.176 80.313 1.00 11.18 147 ASP A N 1
ATOM 807 C CA . ASP A 1 110 ? -4.453 4.151 80.150 1.00 9.53 147 ASP A CA 1
ATOM 808 C C . ASP A 1 110 ? -3.772 2.787 80.139 1.00 8.46 147 ASP A C 1
ATOM 809 O O 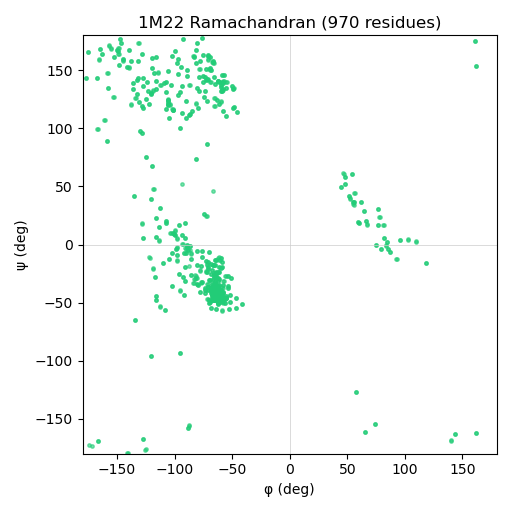. ASP A 1 110 ? -4.049 1.934 80.982 1.00 10.43 147 ASP A O 1
ATOM 814 N N . ALA A 1 111 ? -2.856 2.609 79.191 1.00 7.22 148 ALA A N 1
ATOM 815 C CA . ALA A 1 111 ? -2.062 1.390 79.097 1.00 7.00 148 ALA A CA 1
ATOM 816 C C . ALA A 1 111 ? -1.098 1.435 80.285 1.00 7.25 148 ALA A C 1
ATOM 817 O O . ALA A 1 111 ? -0.827 2.506 80.834 1.00 7.90 148 ALA A O 1
ATOM 819 N N . TYR A 1 112 ? -0.567 0.285 80.677 1.00 7.75 149 TYR A N 1
ATOM 820 C CA . TYR A 1 112 ? 0.355 0.240 81.804 1.00 7.94 149 TYR A CA 1
ATOM 821 C C . TYR A 1 112 ? 1.510 1.234 81.672 1.00 6.93 149 TYR A C 1
ATOM 822 O O . TYR A 1 112 ? 1.792 1.987 82.603 1.00 7.51 149 TYR A O 1
ATOM 831 N N . LEU A 1 113 ? 2.177 1.254 80.522 1.00 6.84 150 LEU A N 1
ATOM 832 C CA . LEU A 1 113 ? 3.307 2.163 80.363 1.00 6.64 150 LEU A CA 1
ATOM 833 C C . LEU A 1 113 ? 2.891 3.629 80.426 1.00 6.28 150 LEU A C 1
ATOM 834 O O . LEU A 1 113 ? 3.692 4.487 80.800 1.00 7.31 150 LEU A O 1
ATOM 839 N N . VAL A 1 114 ? 1.643 3.921 80.070 1.00 6.97 151 VAL A N 1
ATOM 840 C CA . VAL A 1 114 ? 1.158 5.294 80.126 1.00 7.12 151 VAL A CA 1
ATOM 841 C C . VAL A 1 114 ? 0.931 5.671 81.590 1.00 8.64 151 VAL A C 1
ATOM 842 O O . VAL A 1 114 ? 1.202 6.802 81.997 1.00 8.93 151 VAL A O 1
ATOM 846 N N . ARG A 1 115 ? 0.442 4.721 82.384 1.00 7.81 152 ARG A N 1
ATOM 847 C CA . ARG A 1 115 ? 0.238 4.978 83.803 1.00 9.12 152 ARG A CA 1
ATOM 848 C C . ARG A 1 115 ? 1.607 5.264 84.421 1.00 8.94 152 ARG A C 1
ATOM 849 O O . ARG A 1 115 ? 1.748 6.155 85.257 1.00 9.12 152 ARG A O 1
ATOM 857 N N . ARG A 1 116 ? 2.625 4.520 83.996 1.00 7.68 153 ARG A N 1
ATOM 858 C CA . ARG A 1 116 ? 3.965 4.745 84.523 1.00 8.48 153 ARG A CA 1
ATOM 859 C C . ARG A 1 116 ? 4.493 6.123 84.125 1.00 7.94 153 ARG A C 1
ATOM 860 O O . ARG A 1 116 ? 5.100 6.816 84.940 1.00 9.40 153 ARG A O 1
ATOM 868 N N . LEU A 1 117 ? 4.264 6.528 82.879 1.00 7.27 154 LEU A N 1
ATOM 869 C CA . LEU A 1 117 ? 4.732 7.834 82.421 1.00 7.50 154 LEU A CA 1
ATOM 870 C C . LEU A 1 117 ? 4.035 8.964 83.169 1.00 7.94 154 LEU A C 1
ATOM 871 O O . LEU A 1 117 ? 4.672 9.939 83.562 1.00 8.33 154 LEU A O 1
ATOM 876 N N . ARG A 1 118 ? 2.729 8.837 83.369 1.00 8.19 155 ARG A N 1
ATOM 877 C CA . ARG A 1 118 ? 2.003 9.878 84.078 1.00 8.27 155 ARG A CA 1
ATOM 878 C C . ARG A 1 118 ? 2.406 9.933 85.549 1.00 10.06 155 ARG A C 1
ATOM 879 O O . ARG A 1 118 ? 2.515 11.020 86.118 1.00 10.42 155 ARG A O 1
ATOM 887 N N . ASP A 1 119 ? 2.649 8.777 86.162 1.00 9.50 156 ASP A N 1
ATOM 888 C CA . ASP A 1 119 ? 3.072 8.760 87.558 1.00 11.33 156 ASP A CA 1
ATOM 889 C C . ASP A 1 119 ? 4.445 9.426 87.668 1.00 9.94 156 ASP A C 1
ATOM 890 O O . ASP A 1 119 ? 4.763 10.047 88.682 1.00 11.31 156 ASP A O 1
ATOM 895 N N . ALA A 1 120 ? 5.248 9.301 86.614 1.00 8.79 157 ALA A N 1
ATOM 896 C CA . ALA A 1 120 ? 6.580 9.900 86.565 1.00 8.91 157 ALA A CA 1
ATOM 897 C C . ALA A 1 120 ? 6.506 11.406 86.305 1.00 8.50 157 ALA A C 1
ATOM 898 O O . ALA A 1 120 ? 7.530 12.096 86.311 1.00 9.38 157 ALA A O 1
ATOM 900 N N . GLY A 1 121 ? 5.300 11.909 86.059 1.00 8.58 158 GLY A N 1
ATOM 901 C CA . GLY A 1 121 ? 5.125 13.336 85.831 1.00 8.45 158 GLY A CA 1
ATOM 902 C C . GLY A 1 121 ? 5.107 13.814 84.393 1.00 8.04 158 GLY A C 1
ATOM 903 O O . GLY A 1 121 ? 5.033 15.016 84.145 1.00 8.16 158 GLY A O 1
ATOM 904 N N . ALA A 1 122 ? 5.172 12.895 83.436 1.00 7.53 159 ALA A N 1
ATOM 905 C CA . ALA A 1 122 ? 5.155 13.298 82.037 1.00 8.53 159 ALA A CA 1
ATOM 906 C C . ALA A 1 122 ? 3.782 13.835 81.650 1.00 7.62 159 ALA A C 1
ATOM 907 O O . ALA A 1 122 ? 2.762 13.444 82.219 1.00 9.72 159 ALA A O 1
ATOM 909 N N . VAL A 1 123 ? 3.775 14.747 80.687 1.00 7.24 160 VAL A N 1
ATOM 910 C CA . VAL A 1 123 ? 2.550 15.356 80.188 1.00 7.70 160 VAL A CA 1
ATOM 911 C C . VAL A 1 123 ? 2.259 14.753 78.816 1.00 7.45 160 VAL A C 1
ATOM 912 O O . VAL A 1 123 ? 3.110 14.787 77.929 1.00 8.34 160 VAL A O 1
ATOM 916 N N . VAL A 1 124 ? 1.070 14.189 78.641 1.00 7.92 161 VAL A N 1
ATOM 917 C CA . VAL A 1 124 ? 0.714 13.603 77.355 1.00 8.78 161 VAL A CA 1
ATOM 918 C C . VAL A 1 124 ? 0.130 14.682 76.447 1.00 9.21 161 VAL A C 1
ATOM 919 O O . VAL A 1 124 ? -0.942 15.215 76.716 1.00 9.33 161 VAL A O 1
ATOM 923 N N . LEU A 1 125 ? 0.850 15.018 75.381 1.00 8.25 162 LEU A N 1
ATOM 924 C CA . LEU A 1 125 ? 0.394 16.036 74.438 1.00 8.63 162 LEU A CA 1
ATOM 925 C C . LEU A 1 125 ? -0.687 15.508 73.505 1.00 9.07 162 LEU A C 1
ATOM 926 O O . LEU A 1 125 ? -1.570 16.255 73.080 1.00 9.03 162 LEU A O 1
ATOM 931 N N . GLY A 1 126 ? -0.605 14.222 73.181 1.00 7.31 163 GLY A N 1
ATOM 932 C CA . GLY A 1 126 ? -1.569 13.625 72.280 1.00 8.20 163 GLY A CA 1
ATOM 933 C C . GLY A 1 126 ? -1.070 12.317 71.703 1.00 7.85 163 GLY A C 1
ATOM 934 O O . GLY A 1 126 ? -0.123 11.722 72.224 1.00 7.59 163 GLY A O 1
ATOM 935 N N . LYS A 1 127 ? -1.703 11.885 70.616 1.00 7.20 164 LYS A N 1
ATOM 936 C CA . LYS A 1 127 ? -1.373 10.632 69.946 1.00 6.89 164 LYS A CA 1
ATOM 937 C C . LYS A 1 127 ? -0.812 10.887 68.553 1.00 7.19 164 LYS A C 1
ATOM 938 O O . LYS A 1 127 ? -1.197 11.849 67.888 1.00 8.16 164 LYS A O 1
ATOM 944 N N . THR A 1 128 ? 0.093 10.021 68.107 1.00 5.76 165 THR A N 1
ATOM 945 C CA . THR A 1 128 ? 0.693 10.168 66.789 1.00 5.88 165 THR A CA 1
ATOM 946 C C . THR A 1 128 ? 0.173 9.168 65.766 1.00 6.68 165 THR A C 1
ATOM 947 O O . THR A 1 128 ? -0.203 8.037 66.096 1.00 6.81 165 THR A O 1
ATOM 951 N N . ASN A 1 129 ? 0.154 9.604 64.514 1.00 6.29 166 ASN A N 1
ATOM 952 C CA . ASN A 1 129 ? -0.313 8.772 63.422 1.00 6.62 166 ASN A CA 1
ATOM 953 C C . ASN A 1 129 ? 0.627 7.595 63.201 1.00 6.47 166 ASN A C 1
ATOM 954 O O . ASN A 1 129 ? 1.800 7.628 63.583 1.00 6.73 166 ASN A O 1
ATOM 959 N N . LEU A 1 130 ? 0.098 6.553 62.575 1.00 6.77 167 LEU A N 1
ATOM 960 C CA . LEU A 1 130 ? 0.857 5.346 62.299 1.00 6.65 167 LEU A CA 1
ATOM 961 C C . LEU A 1 130 ? 0.277 4.681 61.064 1.00 6.49 167 LEU A C 1
ATOM 962 O O . LEU A 1 130 ? -0.856 4.973 60.668 1.00 7.79 167 LEU A O 1
ATOM 967 N N . SER A 1 131 ? 1.054 3.801 60.446 1.00 6.49 168 SER A N 1
ATOM 968 C CA . SER A 1 131 ? 0.542 3.039 59.313 1.00 5.47 168 SER A CA 1
ATOM 969 C C . SER A 1 131 ? -0.648 2.314 59.944 1.00 5.77 168 SER A C 1
ATOM 970 O O . SER A 1 131 ? -0.515 1.733 61.023 1.00 6.79 168 SER A O 1
ATOM 973 N N . GLU A 1 132 ? -1.809 2.345 59.291 1.00 6.61 169 GLU A N 1
ATOM 974 C CA . GLU A 1 132 ? -2.999 1.724 59.868 1.00 7.17 169 GLU A CA 1
ATOM 975 C C . GLU A 1 132 ? -2.768 0.301 60.367 1.00 5.99 169 GLU A C 1
ATOM 976 O O . GLU A 1 132 ? -2.170 -0.524 59.675 1.00 7.00 169 GLU A O 1
ATOM 982 N N . TRP A 1 133 ? -3.258 0.027 61.575 1.00 6.85 170 TRP A N 1
ATOM 983 C CA . TRP A 1 133 ? -3.111 -1.281 62.215 1.00 7.11 170 TRP A CA 1
ATOM 984 C C . TRP A 1 133 ? -1.645 -1.697 62.306 1.00 6.74 170 TRP A C 1
ATOM 985 O O . TRP A 1 133 ? -1.306 -2.878 62.217 1.00 7.26 170 TRP A O 1
ATOM 996 N N . ALA A 1 134 ? -0.784 -0.699 62.500 1.00 6.28 171 ALA A N 1
ATOM 997 C CA . ALA A 1 134 ? 0.658 -0.899 62.617 1.00 6.91 171 ALA A CA 1
ATOM 998 C C . ALA A 1 134 ? 1.220 -1.651 61.417 1.00 6.22 171 ALA A C 1
ATOM 999 O O . ALA A 1 134 ? 2.137 -2.465 61.534 1.00 7.62 171 ALA A O 1
ATOM 1001 N N . ASN A 1 135 ? 0.655 -1.346 60.254 1.00 7.54 172 ASN A N 1
ATOM 1002 C CA . ASN A 1 135 ? 1.037 -1.941 58.980 1.00 8.16 172 ASN A CA 1
ATOM 1003 C C . ASN A 1 135 ? 0.778 -3.438 58.854 1.00 7.57 172 ASN A C 1
ATOM 1004 O O . ASN A 1 135 ? 1.485 -4.135 58.126 1.00 11.57 172 ASN A O 1
ATOM 1009 N N . PHE A 1 136 ? -0.230 -3.937 59.558 1.00 8.04 173 PHE A N 1
ATOM 1010 C CA . PHE A 1 136 ? -0.563 -5.348 59.423 1.00 9.17 173 PHE A CA 1
ATOM 1011 C C . PHE A 1 136 ? -1.986 -5.461 58.886 1.00 8.76 173 PHE A C 1
ATOM 1012 O O . PHE A 1 136 ? -2.801 -6.219 59.409 1.00 11.88 173 PHE A O 1
ATOM 1020 N N . ARG A 1 137 ? -2.283 -4.699 57.836 1.00 9.26 174 ARG A N 1
ATOM 1021 C CA . ARG A 1 137 ? -3.615 -4.727 57.247 1.00 9.07 174 ARG A CA 1
ATOM 1022 C C . ARG A 1 137 ? -3.641 -5.313 55.843 1.00 9.36 174 ARG A C 1
ATOM 1023 O O . ARG A 1 137 ? -4.412 -6.233 55.573 1.00 8.64 174 ARG A O 1
ATOM 1031 N N . GLY A 1 138 ? -2.809 -4.789 54.947 1.00 8.41 175 GLY A N 1
ATOM 1032 C CA . GLY A 1 138 ? -2.814 -5.305 53.586 1.00 9.39 175 GLY A CA 1
ATOM 1033 C C . GLY A 1 138 ? -1.489 -5.290 52.849 1.00 10.78 175 GLY A C 1
ATOM 1034 O O . GLY A 1 138 ? -0.481 -4.813 53.373 1.00 11.18 175 GLY A O 1
ATOM 1035 N N . ASN A 1 139 ? -1.496 -5.826 51.629 1.00 11.33 176 ASN A N 1
ATOM 1036 C CA . ASN A 1 139 ? -0.301 -5.867 50.789 1.00 11.84 176 ASN A CA 1
ATOM 1037 C C . ASN A 1 139 ? -0.124 -4.518 50.095 1.00 11.24 176 ASN A C 1
ATOM 1038 O O . ASN A 1 139 ? -1.087 -3.777 49.916 1.00 12.84 176 ASN A O 1
ATOM 1043 N N . ASP A 1 140 ? 1.107 -4.212 49.698 1.00 13.05 177 ASP A N 1
ATOM 1044 C CA . ASP A 1 140 ? 1.411 -2.956 49.016 1.00 13.64 177 ASP A CA 1
ATOM 1045 C C . ASP A 1 140 ? 0.898 -1.750 49.791 1.00 13.42 177 ASP A C 1
ATOM 1046 O O . ASP A 1 140 ? 0.394 -0.787 49.210 1.00 13.89 177 ASP A O 1
ATOM 1051 N N . SER A 1 141 ? 1.034 -1.804 51.109 1.00 12.01 178 SER A N 1
ATOM 1052 C CA . SER A 1 141 ? 0.587 -0.715 51.962 1.00 11.27 178 SER A CA 1
ATOM 1053 C C . SER A 1 141 ? 1.484 0.509 51.811 1.00 10.66 178 SER A C 1
ATOM 1054 O O . SER A 1 141 ? 2.607 0.415 51.316 1.00 12.18 178 SER A O 1
ATOM 1057 N N . ILE A 1 142 ? 0.973 1.658 52.242 1.00 10.53 179 ILE A N 1
ATOM 1058 C CA . ILE A 1 142 ? 1.714 2.911 52.181 1.00 10.58 179 ILE A CA 1
ATOM 1059 C C . ILE A 1 142 ? 2.129 3.286 53.603 1.00 8.70 179 ILE A C 1
ATOM 1060 O O . ILE A 1 142 ? 1.286 3.521 54.469 1.00 9.71 179 ILE A O 1
ATOM 1065 N N . SER A 1 143 ? 3.433 3.330 53.846 1.00 9.73 180 SER A N 1
ATOM 1066 C CA . SER A 1 143 ? 3.937 3.662 55.173 1.00 9.97 180 SER A CA 1
ATOM 1067 C C . SER A 1 143 ? 3.492 5.043 55.632 1.00 8.44 180 SER A C 1
ATOM 1068 O O . SER A 1 143 ? 3.535 6.010 54.867 1.00 8.72 180 SER A O 1
ATOM 1071 N N . GLY A 1 144 ? 3.053 5.128 56.882 1.00 7.85 181 GLY A N 1
ATOM 1072 C CA . GLY A 1 144 ? 2.634 6.405 57.426 1.00 8.15 181 GLY A CA 1
ATOM 1073 C C . GLY A 1 144 ? 1.227 6.851 57.082 1.00 7.05 181 GLY A C 1
ATOM 1074 O O . GLY A 1 144 ? 0.838 7.968 57.421 1.00 7.45 181 GLY A O 1
ATOM 1075 N N . TRP A 1 145 ? 0.463 5.996 56.411 1.00 7.82 182 TRP A N 1
ATOM 1076 C CA . TRP A 1 145 ? -0.907 6.343 56.053 1.00 7.39 182 TRP A CA 1
ATOM 1077 C C . TRP A 1 145 ? -1.945 5.590 56.872 1.00 6.22 182 TRP A C 1
ATOM 1078 O O . TRP A 1 145 ? -1.789 4.402 57.153 1.00 7.40 182 TRP A O 1
ATOM 1089 N N . SER A 1 146 ? -3.005 6.295 57.252 1.00 6.89 183 SER A N 1
ATOM 1090 C CA . SER A 1 146 ? -4.128 5.684 57.952 1.00 6.76 183 SER A CA 1
ATOM 1091 C C . SER A 1 146 ? -5.367 6.467 57.521 1.00 8.37 183 SER A C 1
ATOM 1092 O O . SER A 1 146 ? -5.267 7.629 57.120 1.00 8.65 183 SER A O 1
ATOM 1095 N N . ALA A 1 147 ? -6.529 5.831 57.581 1.00 8.89 184 ALA A N 1
ATOM 1096 C CA . ALA A 1 147 ? -7.753 6.502 57.168 1.00 8.74 184 ALA A CA 1
ATOM 1097 C C . ALA A 1 147 ? -8.104 7.667 58.086 1.00 11.34 184 ALA A C 1
ATOM 1098 O O . ALA A 1 147 ? -8.572 8.710 57.628 1.00 12.55 184 ALA A O 1
ATOM 1100 N N . ARG A 1 148 ? -7.865 7.497 59.382 1.00 9.53 185 ARG A N 1
ATOM 1101 C CA . ARG A 1 148 ? -8.184 8.542 60.343 1.00 10.11 185 ARG A CA 1
ATOM 1102 C C . ARG A 1 148 ? -7.141 9.653 60.419 1.00 11.28 185 ARG A C 1
ATOM 1103 O O . ARG A 1 148 ? -7.485 10.814 60.640 1.00 13.83 185 ARG A O 1
ATOM 1111 N N . GLY A 1 149 ? -5.873 9.307 60.224 1.00 8.79 186 GLY A N 1
ATOM 1112 C CA . GLY A 1 149 ? -4.825 10.312 60.318 1.00 9.54 186 GLY A CA 1
ATOM 1113 C C . GLY A 1 149 ? -4.252 10.836 59.017 1.00 8.75 186 GLY A C 1
ATOM 1114 O O . GLY A 1 149 ? -3.473 11.788 59.017 1.00 9.66 186 GLY A O 1
ATOM 1115 N N . GLY A 1 150 ? -4.636 10.234 57.901 1.00 8.23 187 GLY A N 1
ATOM 1116 C CA . GLY A 1 150 ? -4.099 10.687 56.636 1.00 8.08 187 GLY A CA 1
ATOM 1117 C C . GLY A 1 150 ? -2.659 10.245 56.457 1.00 7.76 187 GLY A C 1
ATOM 1118 O O . GLY A 1 150 ? -2.216 9.260 57.053 1.00 8.11 187 GLY A O 1
ATOM 1119 N N . GLN A 1 151 ? -1.919 10.998 55.654 1.00 7.97 188 GLN A N 1
ATOM 1120 C CA . GLN A 1 151 ? -0.532 10.684 55.348 1.00 8.20 188 GLN A CA 1
ATOM 1121 C C . GLN A 1 151 ? 0.495 11.513 56.105 1.00 8.06 188 GLN A C 1
ATOM 1122 O O . GLN A 1 151 ? 0.573 12.729 55.938 1.00 9.50 188 GLN A O 1
ATOM 1128 N N . THR A 1 152 ? 1.291 10.852 56.938 1.00 6.38 189 THR A N 1
ATOM 1129 C CA . THR A 1 152 ? 2.343 11.543 57.670 1.00 6.83 189 THR A CA 1
ATOM 1130 C C . THR A 1 152 ? 3.492 11.743 56.680 1.00 5.31 189 THR A C 1
ATOM 1131 O O . THR A 1 152 ? 3.746 10.887 55.833 1.00 7.18 189 THR A O 1
ATOM 1135 N N . ARG A 1 153 ? 4.182 12.874 56.786 1.00 6.23 190 ARG A N 1
ATOM 1136 C CA . ARG A 1 153 ? 5.275 13.195 55.875 1.00 7.00 190 ARG A CA 1
ATOM 1137 C C . ARG A 1 153 ? 6.628 13.342 56.552 1.00 6.62 190 ARG A C 1
ATOM 1138 O O . ARG A 1 153 ? 6.715 13.783 57.697 1.00 7.53 190 ARG A O 1
ATOM 1146 N N . ASN A 1 154 ? 7.684 12.975 55.830 1.00 6.26 191 ASN A N 1
ATOM 1147 C CA . ASN A 1 154 ? 9.043 13.094 56.348 1.00 6.00 191 ASN A CA 1
ATOM 1148 C C . ASN A 1 154 ? 9.383 14.586 56.376 1.00 6.89 191 ASN A C 1
ATOM 1149 O O . ASN A 1 154 ? 9.312 15.264 55.349 1.00 7.52 191 ASN A O 1
ATOM 1154 N N . PRO A 1 155 ? 9.765 15.117 57.544 1.00 6.20 192 PRO A N 1
ATOM 1155 C CA . PRO A 1 155 ? 10.092 16.544 57.630 1.00 7.38 192 PRO A CA 1
ATOM 1156 C C . PRO A 1 155 ? 11.336 16.995 56.873 1.00 6.98 192 PRO A C 1
ATOM 1157 O O . PRO A 1 155 ? 11.509 18.191 56.619 1.00 9.33 192 PRO A O 1
ATOM 1161 N N . TYR A 1 156 ? 12.201 16.054 56.510 1.00 6.63 193 TYR A N 1
ATOM 1162 C CA . TYR A 1 156 ? 13.415 16.401 55.779 1.00 6.87 193 TYR A CA 1
ATOM 1163 C C . TYR A 1 156 ? 13.127 16.667 54.305 1.00 9.12 193 TYR A C 1
ATOM 1164 O O . TYR A 1 156 ? 13.896 17.344 53.628 1.00 11.11 193 TYR A O 1
ATOM 1173 N N . ARG A 1 157 ? 12.010 16.133 53.825 1.00 7.75 194 ARG A N 1
ATOM 1174 C CA . ARG A 1 157 ? 11.564 16.314 52.442 1.00 8.97 194 ARG A CA 1
ATOM 1175 C C . ARG A 1 157 ? 10.130 15.801 52.478 1.00 8.21 194 ARG A C 1
ATOM 1176 O O . ARG A 1 157 ? 9.895 14.597 52.419 1.00 7.53 194 ARG A O 1
ATOM 1184 N N . ILE A 1 158 ? 9.175 16.723 52.571 1.00 8.91 195 ILE A N 1
ATOM 1185 C CA . ILE A 1 158 ? 7.768 16.356 52.725 1.00 8.96 195 ILE A CA 1
ATOM 1186 C C . ILE A 1 158 ? 7.107 15.507 51.650 1.00 7.49 195 ILE A C 1
ATOM 1187 O O . ILE A 1 158 ? 6.007 14.999 51.853 1.00 9.21 195 ILE A O 1
ATOM 1192 N N . SER A 1 159 ? 7.781 15.341 50.521 1.00 7.62 196 SER A N 1
ATOM 1193 C CA . SER A 1 159 ? 7.264 14.506 49.445 1.00 7.65 196 SER A CA 1
ATOM 1194 C C . SER A 1 159 ? 7.667 13.054 49.705 1.00 7.81 196 SER A C 1
ATOM 1195 O O . SER A 1 159 ? 7.157 12.131 49.066 1.00 8.74 196 SER A O 1
ATOM 1198 N N . HIS A 1 160 ? 8.584 12.860 50.650 1.00 7.52 197 HIS A N 1
ATOM 1199 C CA . HIS A 1 160 ? 9.089 11.531 50.948 1.00 7.26 197 HIS A CA 1
ATOM 1200 C C . HIS A 1 160 ? 8.530 10.857 52.188 1.00 6.08 197 HIS A C 1
ATOM 1201 O O . HIS A 1 160 ? 7.963 11.493 53.074 1.00 7.00 197 HIS A O 1
ATOM 1208 N N . SER A 1 161 ? 8.711 9.544 52.227 1.00 7.21 198 SER A N 1
ATOM 1209 C CA . SER A 1 161 ? 8.177 8.712 53.287 1.00 6.80 198 SER A CA 1
ATOM 1210 C C . SER A 1 161 ? 8.801 8.813 54.664 1.00 6.13 198 SER A C 1
ATOM 1211 O O . SER A 1 161 ? 10.013 8.974 54.804 1.00 6.69 198 SER A O 1
ATOM 1214 N N . PRO A 1 162 ? 7.962 8.737 55.707 1.00 6.40 199 PRO A N 1
ATOM 1215 C CA . PRO A 1 162 ? 8.462 8.798 57.082 1.00 6.33 199 PRO A CA 1
ATOM 1216 C C . PRO A 1 162 ? 8.692 7.359 57.554 1.00 7.34 199 PRO A C 1
ATOM 1217 O O . PRO A 1 162 ? 9.125 7.132 58.680 1.00 7.76 199 PRO A O 1
ATOM 1221 N N . CYS A 1 163 ? 8.414 6.401 56.672 1.00 6.58 200 CYS A N 1
ATOM 1222 C CA . CYS A 1 163 ? 8.506 4.973 56.987 1.00 7.01 200 CYS A CA 1
ATOM 1223 C C . CYS A 1 163 ? 7.439 4.670 58.056 1.00 6.95 200 CYS A C 1
ATOM 1224 O O . CYS A 1 163 ? 6.504 5.453 58.220 1.00 8.12 200 CYS A O 1
ATOM 1227 N N . GLY A 1 164 ? 7.565 3.559 58.782 1.00 7.04 201 GLY A N 1
ATOM 1228 C CA . GLY A 1 164 ? 6.556 3.199 59.777 1.00 7.75 201 GLY A CA 1
ATOM 1229 C C . GLY A 1 164 ? 6.982 1.980 60.580 1.00 7.26 201 GLY A C 1
ATOM 1230 O O . GLY A 1 164 ? 8.041 1.449 60.284 1.00 7.13 201 GLY A O 1
ATOM 1231 N N . SER A 1 165 ? 6.124 1.407 61.428 1.00 15.41 202 SER A N 1
ATOM 1232 C CA . SER A 1 165 ? 4.761 1.789 61.543 1.00 10.94 202 SER A CA 1
ATOM 1233 C C . SER A 1 165 ? 4.605 2.985 62.564 1.00 7.87 202 SER A C 1
ATOM 1234 O O . SER A 1 165 ? 3.527 3.524 62.762 1.00 6.61 202 SER A O 1
ATOM 1237 N N . SER A 1 166 ? 5.690 3.379 63.218 1.00 6.40 203 SER A N 1
ATOM 1238 C CA . SER A 1 166 ? 5.677 4.480 64.201 1.00 5.48 203 SER A CA 1
ATOM 1239 C C . SER A 1 166 ? 6.047 5.792 63.510 1.00 5.98 203 SER A C 1
ATOM 1240 O O . SER A 1 166 ? 6.925 6.534 63.966 1.00 8.08 203 SER A O 1
ATOM 1243 N N . SER A 1 167 ? 5.344 6.079 62.423 1.00 6.21 204 SER A N 1
ATOM 1244 C CA . SER A 1 167 ? 5.606 7.247 61.599 1.00 6.34 204 SER A CA 1
ATOM 1245 C C . SER A 1 167 ? 5.513 8.588 62.313 1.00 5.33 204 SER A C 1
ATOM 1246 O O . SER A 1 167 ? 6.472 9.362 62.314 1.00 6.37 204 SER A O 1
ATOM 1249 N N . GLY A 1 168 ? 4.360 8.859 62.913 1.00 5.57 205 GLY A N 1
ATOM 1250 C CA . GLY A 1 168 ? 4.153 10.118 63.599 1.00 7.03 205 GLY A CA 1
ATOM 1251 C C . GLY A 1 168 ? 5.079 10.346 64.772 1.00 6.40 205 GLY A C 1
ATOM 1252 O O . GLY A 1 168 ? 5.504 11.474 65.019 1.00 7.09 205 GLY A O 1
ATOM 1253 N N . SER A 1 169 ? 5.396 9.291 65.509 1.00 6.59 206 SER A N 1
ATOM 1254 C CA . SER A 1 169 ? 6.281 9.459 66.649 1.00 5.28 206 SER A CA 1
ATOM 1255 C C . SER A 1 169 ? 7.680 9.877 66.215 1.00 6.26 206 SER A C 1
ATOM 1256 O O . SER A 1 169 ? 8.279 10.758 66.827 1.00 7.32 206 SER A O 1
ATOM 1259 N N . ALA A 1 170 ? 8.196 9.261 65.155 1.00 5.40 207 ALA A N 1
ATOM 1260 C CA . ALA A 1 170 ? 9.526 9.603 64.664 1.00 5.77 207 ALA A CA 1
ATOM 1261 C C . ALA A 1 170 ? 9.541 11.025 64.105 1.00 6.17 207 ALA A C 1
ATOM 1262 O O . ALA A 1 170 ? 10.431 11.817 64.419 1.00 5.69 207 ALA A O 1
ATOM 1264 N N . VAL A 1 171 ? 8.546 11.348 63.285 1.00 5.95 208 VAL A N 1
ATOM 1265 C CA . VAL A 1 171 ? 8.458 12.674 62.691 1.00 5.80 208 VAL A CA 1
ATOM 1266 C C . VAL A 1 171 ? 8.292 13.752 63.758 1.00 5.76 208 VAL A C 1
ATOM 1267 O O . VAL A 1 171 ? 8.949 14.792 63.701 1.00 6.40 208 VAL A O 1
ATOM 1271 N N . ALA A 1 172 ? 7.429 13.505 64.739 1.00 6.03 209 ALA A N 1
ATOM 1272 C CA . ALA A 1 172 ? 7.205 14.485 65.798 1.00 5.75 209 ALA A CA 1
ATOM 1273 C C . ALA A 1 172 ? 8.490 14.804 66.559 1.00 6.27 209 ALA A C 1
ATOM 1274 O O . ALA A 1 172 ? 8.779 15.964 66.851 1.00 6.62 209 ALA A O 1
ATOM 1276 N N . VAL A 1 173 ? 9.264 13.778 66.885 1.00 6.61 210 VAL A N 1
ATOM 1277 C CA . VAL A 1 173 ? 10.507 14.002 67.605 1.00 7.52 210 VAL A CA 1
ATOM 1278 C C . VAL A 1 173 ? 11.518 14.743 66.726 1.00 6.48 210 VAL A C 1
ATOM 1279 O O . VAL A 1 173 ? 12.199 15.662 67.185 1.00 6.54 210 VAL A O 1
ATOM 1283 N N . ALA A 1 174 ? 11.604 14.357 65.457 1.00 5.52 211 ALA A N 1
ATOM 1284 C CA . ALA A 1 174 ? 12.538 14.996 64.532 1.00 5.34 211 ALA A CA 1
ATOM 1285 C C . ALA A 1 174 ? 12.200 16.462 64.287 1.00 5.05 211 ALA A C 1
ATOM 1286 O O . ALA A 1 174 ? 13.095 17.279 64.078 1.00 6.63 211 ALA A O 1
ATOM 1288 N N . ALA A 1 175 ? 10.907 16.777 64.306 1.00 5.82 212 ALA A N 1
ATOM 1289 C CA . ALA A 1 175 ? 10.422 18.135 64.060 1.00 6.50 212 ALA A CA 1
ATOM 1290 C C . ALA A 1 175 ? 10.233 18.944 65.335 1.00 6.58 212 ALA A C 1
ATOM 1291 O O . ALA A 1 175 ? 9.691 20.043 65.297 1.00 7.85 212 ALA A O 1
ATOM 1293 N N . ASN A 1 176 ? 10.682 18.402 66.460 1.00 6.59 213 ASN A N 1
ATOM 1294 C CA . ASN A 1 176 ? 10.556 19.077 67.747 1.00 6.35 213 ASN A CA 1
ATOM 1295 C C . ASN A 1 176 ? 9.115 19.455 68.107 1.00 6.73 213 ASN A C 1
ATOM 1296 O O . ASN A 1 176 ? 8.846 20.561 68.593 1.00 7.96 213 ASN A O 1
ATOM 1301 N N . LEU A 1 177 ? 8.195 18.520 67.881 1.00 7.00 214 LEU A N 1
ATOM 1302 C CA . LEU A 1 177 ? 6.788 18.722 68.211 1.00 7.40 214 LEU A CA 1
ATOM 1303 C C . LEU A 1 177 ? 6.506 18.256 69.641 1.00 6.78 214 LEU A C 1
ATOM 1304 O O . LEU A 1 177 ? 5.407 18.435 70.157 1.00 7.79 214 LEU A O 1
ATOM 1309 N N . ALA A 1 178 ? 7.506 17.634 70.260 1.00 6.67 215 ALA A N 1
ATOM 1310 C CA . ALA A 1 178 ? 7.415 17.159 71.637 1.00 6.77 215 ALA A CA 1
ATOM 1311 C C . ALA A 1 178 ? 8.833 16.865 72.103 1.00 6.37 215 ALA A C 1
ATOM 1312 O O . ALA A 1 178 ? 9.761 16.848 71.299 1.00 6.85 215 ALA A O 1
ATOM 1314 N N . SER A 1 179 ? 9.004 16.644 73.401 1.00 6.63 216 SER A N 1
ATOM 1315 C CA . SER A 1 179 ? 10.325 16.339 73.938 1.00 7.41 216 SER A CA 1
ATOM 1316 C C . SER A 1 179 ? 10.761 14.951 73.490 1.00 7.11 216 SER A C 1
ATOM 1317 O O . SER A 1 179 ? 11.862 14.777 72.970 1.00 7.20 216 SER A O 1
ATOM 1320 N N . VAL A 1 180 ? 9.881 13.976 73.698 1.00 6.15 217 VAL A N 1
ATOM 1321 C CA . VAL A 1 180 ? 10.134 12.585 73.337 1.00 5.84 217 VAL A CA 1
ATOM 1322 C C . VAL A 1 180 ? 8.816 11.938 72.919 1.00 5.39 217 VAL A C 1
ATOM 1323 O O . VAL A 1 180 ? 7.749 12.545 73.042 1.00 6.20 217 VAL A O 1
ATOM 1327 N N . ALA A 1 181 ? 8.888 10.705 72.434 1.00 5.97 218 ALA A N 1
ATOM 1328 C CA . ALA A 1 181 ? 7.694 9.984 72.013 1.00 6.17 218 ALA A CA 1
ATOM 1329 C C . ALA A 1 181 ? 7.852 8.487 72.228 1.00 6.08 218 ALA A C 1
ATOM 1330 O O . ALA A 1 181 ? 8.960 7.986 72.435 1.00 7.04 218 ALA A O 1
ATOM 1332 N N . ILE A 1 182 ? 6.727 7.782 72.192 1.00 5.55 219 ILE A N 1
ATOM 1333 C CA . ILE A 1 182 ? 6.720 6.335 72.347 1.00 6.07 219 ILE A CA 1
ATOM 1334 C C . ILE A 1 182 ? 6.216 5.719 71.048 1.00 6.31 219 ILE A C 1
ATOM 1335 O O . ILE A 1 182 ? 5.219 6.177 70.471 1.00 6.84 219 ILE A O 1
ATOM 1340 N N . GLY A 1 183 ? 6.918 4.695 70.583 1.00 5.67 220 GLY A N 1
ATOM 1341 C CA . GLY A 1 183 ? 6.497 3.989 69.388 1.00 5.80 220 GLY A CA 1
ATOM 1342 C C . GLY A 1 183 ? 6.382 2.521 69.751 1.00 5.45 220 GLY A C 1
ATOM 1343 O O . GLY A 1 183 ? 6.530 2.158 70.919 1.00 6.09 220 GLY A O 1
ATOM 1344 N N . THR A 1 184 ? 6.077 1.677 68.770 1.00 5.54 221 THR A N 1
ATOM 1345 C CA . THR A 1 184 ? 6.013 0.238 69.006 1.00 4.65 221 THR A CA 1
ATOM 1346 C C . THR A 1 184 ? 6.634 -0.455 67.807 1.00 5.89 221 THR A C 1
ATOM 1347 O O . THR A 1 184 ? 6.638 0.082 66.696 1.00 6.12 221 THR A O 1
ATOM 1351 N N . GLU A 1 185 ? 7.184 -1.640 68.042 1.00 5.84 222 GLU A N 1
ATOM 1352 C CA . GLU A 1 185 ? 7.797 -2.400 66.970 1.00 6.37 222 GLU A CA 1
ATOM 1353 C C . GLU A 1 185 ? 7.411 -3.866 67.020 1.00 6.96 222 GLU A C 1
ATOM 1354 O O . GLU A 1 185 ? 7.333 -4.473 68.093 1.00 8.58 222 GLU A O 1
ATOM 1360 N N . THR A 1 186 ? 7.150 -4.415 65.841 1.00 7.47 223 THR A N 1
ATOM 1361 C CA . THR A 1 186 ? 6.845 -5.827 65.678 1.00 7.06 223 THR A CA 1
ATOM 1362 C C . THR A 1 186 ? 8.020 -6.313 64.821 1.00 7.58 223 THR A C 1
ATOM 1363 O O . THR A 1 186 ? 8.648 -7.322 65.124 1.00 8.44 223 THR A O 1
ATOM 1367 N N . ASP A 1 187 ? 8.320 -5.574 63.756 1.00 8.59 224 ASP A N 1
ATOM 1368 C CA . ASP A 1 187 ? 9.478 -5.864 62.912 1.00 7.61 224 ASP A CA 1
ATOM 1369 C C . ASP A 1 187 ? 9.872 -4.611 62.127 1.00 8.60 224 ASP A C 1
ATOM 1370 O O . ASP A 1 187 ? 9.389 -4.373 61.015 1.00 10.05 224 ASP A O 1
ATOM 1375 N N . GLY A 1 188 ? 10.736 -3.807 62.742 1.00 7.22 225 GLY A N 1
ATOM 1376 C CA . GLY A 1 188 ? 11.235 -2.587 62.131 1.00 7.72 225 GLY A CA 1
ATOM 1377 C C . GLY A 1 188 ? 10.483 -1.300 62.429 1.00 7.26 225 GLY A C 1
ATOM 1378 O O . GLY A 1 188 ? 11.006 -0.215 62.156 1.00 8.09 225 GLY A O 1
ATOM 1379 N N . SER A 1 189 ? 9.292 -1.400 63.017 1.00 6.52 226 SER A N 1
ATOM 1380 C CA . SER A 1 189 ? 8.462 -0.219 63.269 1.00 6.94 226 SER A CA 1
ATOM 1381 C C . SER A 1 189 ? 8.967 0.889 64.185 1.00 6.06 226 SER A C 1
ATOM 1382 O O . SER A 1 189 ? 8.344 1.951 64.254 1.00 6.44 226 SER A O 1
ATOM 1385 N N . ILE A 1 190 ? 10.052 0.650 64.915 1.00 5.35 227 ILE A N 1
ATOM 1386 C CA . ILE A 1 190 ? 10.631 1.715 65.726 1.00 5.01 227 ILE A CA 1
ATOM 1387 C C . ILE A 1 190 ? 11.942 2.153 65.079 1.00 5.36 227 ILE A C 1
ATOM 1388 O O . ILE A 1 190 ? 12.104 3.318 64.721 1.00 6.74 227 ILE A O 1
ATOM 1393 N N . VAL A 1 191 ? 12.863 1.216 64.882 1.00 5.68 228 VAL A N 1
ATOM 1394 C CA . VAL A 1 191 ? 14.162 1.586 64.335 1.00 6.53 228 VAL A CA 1
ATOM 1395 C C . VAL A 1 191 ? 14.176 2.106 62.907 1.00 6.22 228 VAL A C 1
ATOM 1396 O O . VAL A 1 191 ? 14.975 2.982 62.585 1.00 6.30 228 VAL A O 1
ATOM 1400 N N . CYS A 1 192 ? 13.293 1.599 62.054 1.00 6.28 229 CYS A N 1
ATOM 1401 C CA . CYS A 1 192 ? 13.283 2.073 60.675 1.00 8.70 229 CYS A CA 1
ATOM 1402 C C . CYS A 1 192 ? 12.812 3.524 60.574 1.00 6.14 229 CYS A C 1
ATOM 1403 O O . CYS A 1 192 ? 13.510 4.360 59.997 1.00 6.57 229 CYS A O 1
ATOM 1406 N N . PRO A 1 193 ? 11.626 3.847 61.122 1.00 5.54 230 PRO A N 1
ATOM 1407 C CA . PRO A 1 193 ? 11.224 5.253 61.005 1.00 6.01 230 PRO A CA 1
ATOM 1408 C C . PRO A 1 193 ? 12.145 6.178 61.799 1.00 6.27 230 PRO A C 1
ATOM 1409 O O . PRO A 1 193 ? 12.322 7.339 61.446 1.00 6.12 230 PRO A O 1
ATOM 1413 N N . ALA A 1 194 ? 12.746 5.674 62.871 1.00 5.26 231 ALA A N 1
ATOM 1414 C CA . ALA A 1 194 ? 13.660 6.517 63.627 1.00 5.51 231 ALA A CA 1
ATOM 1415 C C . ALA A 1 194 ? 14.847 6.886 62.728 1.00 6.03 231 ALA A C 1
ATOM 1416 O O . ALA A 1 194 ? 15.214 8.058 62.618 1.00 5.56 231 ALA A O 1
ATOM 1418 N N . ALA A 1 195 ? 15.436 5.894 62.066 1.00 5.00 232 ALA A N 1
ATOM 1419 C CA . ALA A 1 195 ? 16.575 6.151 61.190 1.00 6.03 232 ALA A CA 1
ATOM 1420 C C . ALA A 1 195 ? 16.196 7.045 60.009 1.00 5.93 232 ALA A C 1
ATOM 1421 O O . ALA A 1 195 ? 16.929 7.974 59.660 1.00 6.26 232 ALA A O 1
ATOM 1423 N N . ILE A 1 196 ? 15.051 6.750 59.401 1.00 6.02 233 ILE A N 1
ATOM 1424 C CA . ILE A 1 196 ? 14.552 7.487 58.241 1.00 4.68 233 ILE A CA 1
ATOM 1425 C C . ILE A 1 196 ? 14.302 8.965 58.547 1.00 5.90 233 ILE A C 1
ATOM 1426 O O . ILE A 1 196 ? 14.429 9.822 57.661 1.00 6.38 233 ILE A O 1
ATOM 1431 N N . ASN A 1 197 ? 13.967 9.262 59.798 1.00 5.66 234 ASN A N 1
ATOM 1432 C CA . ASN A 1 197 ? 13.699 10.634 60.217 1.00 6.25 234 ASN A CA 1
ATOM 1433 C C . ASN A 1 197 ? 14.796 11.242 61.098 1.00 5.86 234 ASN A C 1
ATOM 1434 O O . ASN A 1 197 ? 14.567 12.226 61.800 1.00 6.37 234 ASN A O 1
ATOM 1439 N N . GLY A 1 198 ? 15.984 10.642 61.065 1.00 5.11 235 GLY A N 1
ATOM 1440 C CA . GLY A 1 198 ? 17.119 11.176 61.801 1.00 5.70 235 GLY A CA 1
ATOM 1441 C C . GLY A 1 198 ? 17.065 11.289 63.309 1.00 5.24 235 GLY A C 1
ATOM 1442 O O . GLY A 1 198 ? 17.610 12.241 63.879 1.00 6.26 235 GLY A O 1
ATOM 1443 N N . VAL A 1 199 ? 16.437 10.319 63.965 1.00 4.99 236 VAL A N 1
ATOM 1444 C CA . VAL A 1 199 ? 16.348 10.330 65.419 1.00 4.79 236 VAL A CA 1
ATOM 1445 C C . VAL A 1 199 ? 16.746 8.981 65.997 1.00 5.20 236 VAL A C 1
ATOM 1446 O O . VAL A 1 199 ? 16.997 8.021 65.261 1.00 6.17 236 VAL A O 1
ATOM 1450 N N . VAL A 1 200 ? 16.823 8.929 67.321 1.00 5.03 237 VAL A N 1
ATOM 1451 C CA . VAL A 1 200 ? 17.175 7.708 68.027 1.00 5.14 237 VAL A CA 1
ATOM 1452 C C . VAL A 1 200 ? 15.912 6.892 68.275 1.00 3.81 237 VAL A C 1
ATOM 1453 O O . VAL A 1 200 ? 14.862 7.437 68.633 1.00 5.85 237 VAL A O 1
ATOM 1457 N N . GLY A 1 201 ? 16.018 5.584 68.066 1.00 5.17 238 GLY A N 1
ATOM 1458 C CA . GLY A 1 201 ? 14.904 4.688 68.307 1.00 4.96 238 GLY A CA 1
ATOM 1459 C C . GLY A 1 201 ? 15.448 3.475 69.035 1.00 4.75 238 GLY A C 1
ATOM 1460 O O . GLY A 1 201 ? 16.487 2.939 68.650 1.00 6.92 238 GLY A O 1
ATOM 1461 N N . LEU A 1 202 ? 14.768 3.045 70.090 1.00 5.94 239 LEU A N 1
ATOM 1462 C CA . LEU A 1 202 ? 15.217 1.884 70.849 1.00 5.90 239 LEU A CA 1
ATOM 1463 C C . LEU A 1 202 ? 14.086 0.877 71.019 1.00 6.25 239 LEU A C 1
ATOM 1464 O O . LEU A 1 202 ? 13.040 1.209 71.580 1.00 6.17 239 LEU A O 1
ATOM 1469 N N . LYS A 1 203 ? 14.289 -0.335 70.499 1.00 5.98 240 LYS A N 1
ATOM 1470 C CA . LYS A 1 203 ? 13.317 -1.423 70.626 1.00 6.71 240 LYS A CA 1
ATOM 1471 C C . LYS A 1 203 ? 13.909 -2.355 71.673 1.00 6.57 240 LYS A C 1
ATOM 1472 O O . LYS A 1 203 ? 14.886 -3.058 71.414 1.00 7.55 240 LYS A O 1
ATOM 1478 N N . PRO A 1 204 ? 13.320 -2.390 72.868 1.00 5.69 241 PRO A N 1
ATOM 1479 C CA . PRO A 1 204 ? 13.891 -3.273 73.884 1.00 5.85 241 PRO A CA 1
ATOM 1480 C C . PRO A 1 204 ? 13.600 -4.755 73.726 1.00 6.01 241 PRO A C 1
ATOM 1481 O O . PRO A 1 204 ? 12.903 -5.187 72.801 1.00 6.30 241 PRO A O 1
ATOM 1485 N N . THR A 1 205 ? 14.182 -5.529 74.636 1.00 5.83 242 THR A N 1
ATOM 1486 C CA . THR A 1 205 ? 13.969 -6.964 74.698 1.00 6.38 242 THR A CA 1
ATOM 1487 C C . THR A 1 205 ? 12.479 -7.136 74.978 1.00 5.58 242 THR A C 1
ATOM 1488 O O . THR A 1 205 ? 11.900 -6.371 75.756 1.00 5.80 242 THR A O 1
ATOM 1492 N N . VAL A 1 206 ? 11.855 -8.121 74.345 1.00 6.44 243 VAL A N 1
ATOM 1493 C CA . VAL A 1 206 ? 10.440 -8.364 74.590 1.00 6.72 243 VAL A CA 1
ATOM 1494 C C . VAL A 1 206 ? 10.293 -8.810 76.042 1.00 6.72 243 VAL A C 1
ATOM 1495 O O . VAL A 1 206 ? 10.867 -9.818 76.458 1.00 9.27 243 VAL A O 1
ATOM 1499 N N . GLY A 1 207 ? 9.535 -8.040 76.812 1.00 7.20 244 GLY A N 1
ATOM 1500 C CA . GLY A 1 207 ? 9.349 -8.360 78.214 1.00 8.30 244 GLY A CA 1
ATOM 1501 C C . GLY A 1 207 ? 9.870 -7.275 79.137 1.00 6.29 244 GLY A C 1
ATOM 1502 O O . GLY A 1 207 ? 9.533 -7.265 80.321 1.00 8.58 244 GLY A O 1
ATOM 1503 N N . LEU A 1 208 ? 10.691 -6.363 78.620 1.00 7.00 245 LEU A N 1
ATOM 1504 C CA . LEU A 1 208 ? 11.215 -5.288 79.458 1.00 6.34 245 LEU A CA 1
ATOM 1505 C C . LEU A 1 208 ? 10.128 -4.262 79.753 1.00 5.89 245 LEU A C 1
ATOM 1506 O O . LEU A 1 208 ? 10.040 -3.743 80.864 1.00 6.65 245 LEU A O 1
ATOM 1511 N N . VAL A 1 209 ? 9.304 -3.981 78.746 1.00 6.01 246 VAL A N 1
ATOM 1512 C CA . VAL A 1 209 ? 8.219 -3.009 78.851 1.00 6.09 246 VAL A CA 1
ATOM 1513 C C . VAL A 1 209 ? 6.883 -3.694 78.571 1.00 6.38 246 VAL A C 1
ATOM 1514 O O . VAL A 1 209 ? 6.725 -4.380 77.559 1.00 6.05 246 VAL A O 1
ATOM 1518 N N . SER A 1 210 ? 5.915 -3.494 79.457 1.00 5.48 247 SER A N 1
ATOM 1519 C CA . SER A 1 210 ? 4.612 -4.121 79.291 1.00 5.57 247 SER A CA 1
ATOM 1520 C C . SER A 1 210 ? 3.900 -3.754 77.994 1.00 5.02 247 SER A C 1
ATOM 1521 O O . SER A 1 210 ? 3.918 -2.600 77.567 1.00 5.65 247 SER A O 1
ATOM 1524 N N . ARG A 1 211 ? 3.264 -4.750 77.381 1.00 6.39 248 ARG A N 1
ATOM 1525 C CA . ARG A 1 211 ? 2.492 -4.528 76.165 1.00 6.01 248 ARG A CA 1
ATOM 1526 C C . ARG A 1 211 ? 1.010 -4.388 76.514 1.00 6.45 248 ARG A C 1
ATOM 1527 O O . ARG A 1 211 ? 0.164 -4.282 75.623 1.00 7.87 248 ARG A O 1
ATOM 1535 N N . ASP A 1 212 ? 0.677 -4.376 77.800 1.00 6.93 249 ASP A N 1
ATOM 1536 C CA . ASP A 1 212 ? -0.730 -4.256 78.150 1.00 7.33 249 ASP A CA 1
ATOM 1537 C C . ASP A 1 212 ? -1.276 -2.899 77.717 1.00 8.45 249 ASP A C 1
ATOM 1538 O O . ASP A 1 212 ? -0.614 -1.867 77.851 1.00 10.18 249 ASP A O 1
ATOM 1543 N N . GLY A 1 213 ? -2.483 -2.908 77.168 1.00 7.96 250 GLY A N 1
ATOM 1544 C CA . GLY A 1 213 ? -3.094 -1.671 76.728 1.00 7.31 250 GLY A CA 1
ATOM 1545 C C . GLY A 1 213 ? -2.630 -1.191 75.368 1.00 7.44 250 GLY A C 1
ATOM 1546 O O . GLY A 1 213 ? -2.826 -0.028 75.026 1.00 8.96 250 GLY A O 1
ATOM 1547 N N . ILE A 1 214 ? -2.011 -2.075 74.592 1.00 6.94 251 ILE A N 1
ATOM 1548 C CA . ILE A 1 214 ? -1.549 -1.717 73.256 1.00 7.18 251 ILE A CA 1
ATOM 1549 C C . ILE A 1 214 ? -2.220 -2.612 72.216 1.00 8.01 251 ILE A C 1
ATOM 1550 O O . ILE A 1 214 ? -2.242 -3.831 72.377 1.00 8.67 251 ILE A O 1
ATOM 1555 N N . ILE A 1 215 ? -2.785 -2.010 71.169 1.00 7.44 252 ILE A N 1
ATOM 1556 C CA . ILE A 1 215 ? -3.409 -2.788 70.094 1.00 8.69 252 ILE A CA 1
ATOM 1557 C C . ILE A 1 215 ? -2.235 -3.593 69.557 1.00 8.98 252 ILE A C 1
ATOM 1558 O O . ILE A 1 215 ? -1.238 -3.038 69.097 1.00 9.34 252 ILE A O 1
ATOM 1563 N N . PRO A 1 216 ? -2.345 -4.922 69.593 1.00 9.77 253 PRO A N 1
ATOM 1564 C CA . PRO A 1 216 ? -1.260 -5.786 69.137 1.00 9.83 253 PRO A CA 1
ATOM 1565 C C . PRO A 1 216 ? -1.186 -6.298 67.716 1.00 9.94 253 PRO A C 1
ATOM 1566 O O . PRO A 1 216 ? -2.046 -6.053 66.871 1.00 10.61 253 PRO A O 1
ATOM 1570 N N . ILE A 1 217 ? -0.091 -7.012 67.491 1.00 9.19 254 ILE A N 1
ATOM 1571 C CA . ILE A 1 217 ? 0.136 -7.753 66.266 1.00 9.85 254 ILE A CA 1
ATOM 1572 C C . ILE A 1 217 ? 0.638 -9.094 66.796 1.00 9.40 254 ILE A C 1
ATOM 1573 O O . ILE A 1 217 ? -0.048 -10.100 66.683 1.00 11.97 254 ILE A O 1
ATOM 1578 N N . SER A 1 218 ? 1.800 -9.086 67.446 1.00 8.60 255 SER A N 1
ATOM 1579 C CA . SER A 1 218 ? 2.421 -10.311 67.953 1.00 8.25 255 SER A CA 1
ATOM 1580 C C . SER A 1 218 ? 2.895 -10.286 69.411 1.00 8.29 255 SER A C 1
ATOM 1581 O O . SER A 1 218 ? 3.725 -9.457 69.787 1.00 9.80 255 SER A O 1
ATOM 1584 N N . PHE A 1 219 ? 2.403 -11.200 70.239 1.00 8.14 256 PHE A N 1
ATOM 1585 C CA . PHE A 1 219 ? 2.879 -11.210 71.614 1.00 8.67 256 PHE A CA 1
ATOM 1586 C C . PHE A 1 219 ? 4.325 -11.701 71.661 1.00 8.10 256 PHE A C 1
ATOM 1587 O O . PHE A 1 219 ? 5.052 -11.424 72.613 1.00 7.90 256 PHE A O 1
ATOM 1595 N N . SER A 1 220 ? 4.758 -12.410 70.624 1.00 7.23 257 SER A N 1
ATOM 1596 C CA . SER A 1 220 ? 6.129 -12.898 70.577 1.00 7.06 257 SER A CA 1
ATOM 1597 C C . SER A 1 220 ? 7.152 -11.811 70.238 1.00 7.03 257 SER A C 1
ATOM 1598 O O . SER A 1 220 ? 8.285 -11.858 70.726 1.00 8.72 257 SER A O 1
ATOM 1601 N N . GLN A 1 221 ? 6.757 -10.827 69.430 1.00 7.02 258 GLN A N 1
ATOM 1602 C CA . GLN A 1 221 ? 7.689 -9.786 68.990 1.00 6.15 258 GLN A CA 1
ATOM 1603 C C . GLN A 1 221 ? 7.376 -8.344 69.374 1.00 6.59 258 GLN A C 1
ATOM 1604 O O . GLN A 1 221 ? 8.270 -7.502 69.375 1.00 6.58 258 GLN A O 1
ATOM 1610 N N . ASP A 1 222 ? 6.121 -8.057 69.696 1.00 6.01 259 ASP A N 1
ATOM 1611 C CA . ASP A 1 222 ? 5.700 -6.697 70.026 1.00 6.30 259 ASP A CA 1
ATOM 1612 C C . ASP A 1 222 ? 6.354 -6.061 71.236 1.00 5.86 259 ASP A C 1
ATOM 1613 O O . ASP A 1 222 ? 6.554 -6.704 72.260 1.00 6.79 259 ASP A O 1
ATOM 1618 N N . THR A 1 223 ? 6.666 -4.778 71.116 1.00 5.88 260 THR A N 1
ATOM 1619 C CA . THR A 1 223 ? 7.153 -4.017 72.253 1.00 6.63 260 THR A CA 1
ATOM 1620 C C . THR A 1 223 ? 7.144 -2.535 71.972 1.00 5.19 260 THR A C 1
ATOM 1621 O O . THR A 1 223 ? 7.385 -2.093 70.846 1.00 5.82 260 THR A O 1
ATOM 1625 N N . ALA A 1 224 ? 6.821 -1.771 73.003 1.00 5.90 261 ALA A N 1
ATOM 1626 C CA . ALA A 1 224 ? 6.844 -0.327 72.905 1.00 5.79 261 ALA A CA 1
ATOM 1627 C C . ALA A 1 224 ? 8.300 0.055 73.151 1.00 6.85 261 ALA A C 1
ATOM 1628 O O . ALA A 1 224 ? 9.087 -0.733 73.692 1.00 6.25 261 ALA A O 1
ATOM 1630 N N . GLY A 1 225 ? 8.664 1.262 72.749 1.00 5.44 262 GLY A N 1
ATOM 1631 C CA . GLY A 1 225 ? 10.025 1.712 72.946 1.00 6.26 262 GLY A CA 1
ATOM 1632 C C . GLY A 1 225 ? 10.116 3.205 72.744 1.00 5.80 262 GLY A C 1
ATOM 1633 O O . GLY A 1 225 ? 9.254 3.801 72.095 1.00 5.94 262 GLY A O 1
ATOM 1634 N N . PRO A 1 226 ? 11.158 3.843 73.283 1.00 4.52 263 PRO A N 1
ATOM 1635 C CA . PRO A 1 226 ? 11.329 5.289 73.145 1.00 6.35 263 PRO A CA 1
ATOM 1636 C C . PRO A 1 226 ? 11.881 5.745 71.804 1.00 5.04 263 PRO A C 1
ATOM 1637 O O . PRO A 1 226 ? 12.619 5.024 71.131 1.00 6.85 263 PRO A O 1
ATOM 1641 N N . MET A 1 227 ? 11.498 6.958 71.431 1.00 6.42 264 MET A N 1
ATOM 1642 C CA . MET A 1 227 ? 11.967 7.607 70.217 1.00 6.37 264 MET A CA 1
ATOM 1643 C C . MET A 1 227 ? 12.318 9.011 70.700 1.00 5.93 264 MET A C 1
ATOM 1644 O O . MET A 1 227 ? 11.510 9.688 71.344 1.00 6.89 264 MET A O 1
ATOM 1649 N N . ALA A 1 228 ? 13.546 9.426 70.414 1.00 5.10 265 ALA A N 1
ATOM 1650 C CA . ALA A 1 228 ? 14.052 10.700 70.894 1.00 5.57 265 ALA A CA 1
ATOM 1651 C C . ALA A 1 228 ? 15.157 11.214 69.999 1.00 5.30 265 ALA A C 1
ATOM 1652 O O . ALA A 1 228 ? 15.672 10.490 69.155 1.00 6.11 265 ALA A O 1
ATOM 1654 N N . ARG A 1 229 ? 15.539 12.470 70.196 1.00 5.83 266 ARG A N 1
ATOM 1655 C CA . ARG A 1 229 ? 16.594 13.047 69.380 1.00 7.07 266 ARG A CA 1
ATOM 1656 C C . ARG A 1 229 ? 17.977 12.644 69.873 1.00 7.96 266 ARG A C 1
ATOM 1657 O O . ARG A 1 229 ? 18.956 12.747 69.132 1.00 9.03 266 ARG A O 1
ATOM 1665 N N . SER A 1 230 ? 18.054 12.169 71.114 1.00 6.40 267 SER A N 1
ATOM 1666 C CA . SER A 1 230 ? 19.331 11.768 71.697 1.00 7.10 267 SER A CA 1
ATOM 1667 C C . SER A 1 230 ? 19.216 10.473 72.486 1.00 6.39 267 SER A C 1
ATOM 1668 O O . SER A 1 230 ? 18.134 10.097 72.938 1.00 6.21 267 SER A O 1
ATOM 1671 N N . VAL A 1 231 ? 20.348 9.800 72.654 1.00 5.86 268 VAL A N 1
ATOM 1672 C CA . VAL A 1 231 ? 20.390 8.559 73.411 1.00 6.18 268 VAL A CA 1
ATOM 1673 C C . VAL A 1 231 ? 20.041 8.820 74.876 1.00 5.50 268 VAL A C 1
ATOM 1674 O O . VAL A 1 231 ? 19.360 8.012 75.501 1.00 6.42 268 VAL A O 1
ATOM 1678 N N . ALA A 1 232 ? 20.494 9.947 75.420 1.00 5.87 269 ALA A N 1
ATOM 1679 C CA . ALA A 1 232 ? 20.195 10.277 76.811 1.00 6.11 269 ALA A CA 1
ATOM 1680 C C . ALA A 1 232 ? 18.686 10.394 77.031 1.00 6.86 269 ALA A C 1
ATOM 1681 O O . ALA A 1 232 ? 18.159 9.929 78.040 1.00 6.95 269 ALA A O 1
ATOM 1683 N N . ASP A 1 233 ? 17.990 11.023 76.087 1.00 6.01 270 ASP A N 1
ATOM 1684 C CA . ASP A 1 233 ? 16.541 11.172 76.194 1.00 6.73 270 ASP A CA 1
ATOM 1685 C C . ASP A 1 233 ? 15.863 9.803 76.119 1.00 6.07 270 ASP A C 1
ATOM 1686 O O . ASP A 1 233 ? 14.923 9.521 76.864 1.00 6.62 270 ASP A O 1
ATOM 1691 N N . ALA A 1 234 ? 16.335 8.951 75.213 1.00 5.93 271 ALA A N 1
ATOM 1692 C CA . ALA A 1 234 ? 15.757 7.619 75.079 1.00 6.26 271 ALA A CA 1
ATOM 1693 C C . ALA A 1 234 ? 15.951 6.822 76.367 1.00 6.18 271 ALA A C 1
ATOM 1694 O O . ALA A 1 234 ? 15.054 6.088 76.793 1.00 6.47 271 ALA A O 1
ATOM 1696 N N . ALA A 1 235 ? 17.122 6.968 76.984 1.00 6.28 272 ALA A N 1
ATOM 1697 C CA . ALA A 1 235 ? 17.432 6.262 78.224 1.00 6.39 272 ALA A CA 1
ATOM 1698 C C . ALA A 1 235 ? 16.524 6.725 79.358 1.00 6.33 272 ALA A C 1
ATOM 1699 O O . ALA A 1 235 ? 16.094 5.920 80.184 1.00 6.85 272 ALA A O 1
ATOM 1701 N N . ALA A 1 236 ? 16.227 8.020 79.396 1.00 6.71 273 ALA A N 1
ATOM 1702 C CA . ALA A 1 236 ? 15.351 8.559 80.430 1.00 6.99 273 ALA A CA 1
ATOM 1703 C C . ALA A 1 236 ? 13.953 7.964 80.288 1.00 6.74 273 ALA A C 1
ATOM 1704 O O . ALA A 1 236 ? 13.322 7.583 81.273 1.00 7.38 273 ALA A O 1
ATOM 1706 N N . VAL A 1 237 ? 13.467 7.879 79.055 1.00 6.56 274 VAL A N 1
ATOM 1707 C CA . VAL A 1 237 ? 12.147 7.315 78.823 1.00 7.49 274 VAL A CA 1
ATOM 1708 C C . VAL A 1 237 ? 12.104 5.828 79.175 1.00 6.00 274 VAL A C 1
ATOM 1709 O O . VAL A 1 237 ? 11.156 5.365 79.814 1.00 7.09 274 VAL A O 1
ATOM 1713 N N . LEU A 1 238 ? 13.131 5.080 78.778 1.00 5.69 275 LEU A N 1
ATOM 1714 C CA . LEU A 1 238 ? 13.169 3.649 79.071 1.00 6.72 275 LEU A CA 1
ATOM 1715 C C . LEU A 1 238 ? 13.131 3.417 80.579 1.00 6.93 275 LEU A C 1
ATOM 1716 O O . LEU A 1 238 ? 12.467 2.501 81.062 1.00 7.83 275 LEU A O 1
ATOM 1721 N N . THR A 1 239 ? 13.839 4.259 81.324 1.00 6.65 276 THR A N 1
ATOM 1722 C CA . THR A 1 239 ? 13.878 4.141 82.775 1.00 8.10 276 THR A CA 1
ATOM 1723 C C . THR A 1 239 ? 12.474 4.242 83.373 1.00 9.27 276 THR A C 1
ATOM 1724 O O . THR A 1 239 ? 12.145 3.551 84.336 1.00 11.49 276 THR A O 1
ATOM 1728 N N . ALA A 1 240 ? 11.643 5.096 82.789 1.00 7.75 277 ALA A N 1
ATOM 1729 C CA . ALA A 1 240 ? 10.288 5.286 83.288 1.00 8.14 277 ALA A CA 1
ATOM 1730 C C . ALA A 1 240 ? 9.281 4.211 82.869 1.00 8.87 277 ALA A C 1
ATOM 1731 O O . ALA A 1 240 ? 8.387 3.870 83.645 1.00 11.10 277 ALA A O 1
ATOM 1733 N N . ILE A 1 241 ? 9.417 3.671 81.660 1.00 7.92 278 ILE A N 1
ATOM 1734 C CA . ILE A 1 241 ? 8.452 2.679 81.190 1.00 7.91 278 ILE A CA 1
ATOM 1735 C C . ILE A 1 241 ? 8.778 1.217 81.475 1.00 8.43 278 ILE A C 1
ATOM 1736 O O . ILE A 1 241 ? 7.882 0.374 81.439 1.00 9.07 278 ILE A O 1
ATOM 1741 N N . ALA A 1 242 ? 10.038 0.903 81.755 1.00 7.11 279 ALA A N 1
ATOM 1742 C CA . ALA A 1 242 ? 10.402 -0.482 82.040 1.00 7.22 279 ALA A CA 1
ATOM 1743 C C . ALA A 1 242 ? 9.809 -0.926 83.370 1.00 7.96 279 ALA A C 1
ATOM 1744 O O . ALA A 1 242 ? 9.782 -0.158 84.334 1.00 10.32 279 ALA A O 1
ATOM 1746 N N . GLY A 1 243 ? 9.327 -2.163 83.423 1.00 8.62 280 GLY A N 1
ATOM 1747 C CA . GLY A 1 243 ? 8.764 -2.660 84.665 1.00 9.50 280 GLY A CA 1
ATOM 1748 C C . GLY A 1 243 ? 7.875 -3.874 84.499 1.00 9.02 280 GLY A C 1
ATOM 1749 O O . GLY A 1 243 ? 7.283 -4.086 83.440 1.00 9.57 280 GLY A O 1
ATOM 1750 N N . ARG A 1 244 ? 7.785 -4.675 85.555 1.00 8.75 281 ARG A N 1
ATOM 1751 C CA . ARG A 1 244 ? 6.958 -5.873 85.544 1.00 9.34 281 ARG A CA 1
ATOM 1752 C C . ARG A 1 244 ? 5.479 -5.508 85.662 1.00 8.76 281 ARG A C 1
ATOM 1753 O O . ARG A 1 244 ? 5.101 -4.608 86.416 1.00 11.46 281 ARG A O 1
ATOM 1761 N N . ASP A 1 245 ? 4.648 -6.213 84.903 1.00 8.77 282 ASP A N 1
ATOM 1762 C CA . ASP A 1 245 ? 3.206 -5.992 84.901 1.00 9.05 282 ASP A CA 1
ATOM 1763 C C . ASP A 1 245 ? 2.522 -7.356 84.883 1.00 9.43 282 ASP A C 1
ATOM 1764 O O . ASP A 1 245 ? 2.733 -8.146 83.963 1.00 9.45 282 ASP A O 1
ATOM 1769 N N . ASP A 1 246 ? 1.713 -7.634 85.903 1.00 9.49 283 ASP A N 1
ATOM 1770 C CA . ASP A 1 246 ? 1.011 -8.914 85.985 1.00 10.45 283 ASP A CA 1
ATOM 1771 C C . ASP A 1 246 ? 0.160 -9.215 84.752 1.00 10.22 283 ASP A C 1
ATOM 1772 O O . ASP A 1 246 ? -0.080 -10.378 84.432 1.00 10.50 283 ASP A O 1
ATOM 1777 N N . ALA A 1 247 ? -0.294 -8.172 84.061 1.00 9.29 284 ALA A N 1
ATOM 1778 C CA . ALA A 1 247 ? -1.131 -8.357 82.878 1.00 9.81 284 ALA A CA 1
ATOM 1779 C C . ALA A 1 247 ? -0.353 -8.790 81.635 1.00 9.60 284 ALA A C 1
ATOM 1780 O O . ALA A 1 247 ? -0.951 -9.173 80.628 1.00 11.38 284 ALA A O 1
ATOM 1782 N N . ASP A 1 248 ? 0.974 -8.736 81.705 1.00 9.76 285 ASP A N 1
ATOM 1783 C CA . ASP A 1 248 ? 1.817 -9.132 80.577 1.00 9.18 285 ASP A CA 1
ATOM 1784 C C . ASP A 1 248 ? 2.860 -10.144 81.047 1.00 10.27 285 ASP A C 1
ATOM 1785 O O . ASP A 1 248 ? 3.918 -9.774 81.555 1.00 9.98 285 ASP A O 1
ATOM 1790 N N . PRO A 1 249 ? 2.573 -11.445 80.873 1.00 10.62 286 PRO A N 1
ATOM 1791 C CA . PRO A 1 249 ? 3.467 -12.536 81.277 1.00 11.73 286 PRO A CA 1
ATOM 1792 C C . PRO A 1 249 ? 4.912 -12.434 80.795 1.00 10.14 286 PRO A C 1
ATOM 1793 O O . PRO A 1 249 ? 5.826 -12.942 81.447 1.00 12.21 286 PRO A O 1
ATOM 1797 N N . ALA A 1 250 ? 5.127 -11.787 79.655 1.00 10.16 287 ALA A N 1
ATOM 1798 C CA . ALA A 1 250 ? 6.479 -11.659 79.130 1.00 9.76 287 ALA A CA 1
ATOM 1799 C C . ALA A 1 250 ? 7.367 -10.867 80.085 1.00 9.36 287 ALA A C 1
ATOM 1800 O O . ALA A 1 250 ? 8.578 -11.083 80.132 1.00 10.67 287 ALA A O 1
ATOM 1802 N N . THR A 1 251 ? 6.771 -9.959 80.854 1.00 8.59 288 THR A N 1
ATOM 1803 C CA . THR A 1 251 ? 7.561 -9.152 81.780 1.00 9.17 288 THR A CA 1
ATOM 1804 C C . THR A 1 251 ? 8.053 -9.945 82.985 1.00 11.31 288 THR A C 1
ATOM 1805 O O . THR A 1 251 ? 8.948 -9.498 83.701 1.00 14.12 288 THR A O 1
ATOM 1809 N N . ALA A 1 252 ? 7.484 -11.127 83.197 1.00 13.11 289 ALA A N 1
ATOM 1810 C CA . ALA A 1 252 ? 7.890 -11.973 84.314 1.00 15.75 289 ALA A CA 1
ATOM 1811 C C . ALA A 1 252 ? 9.091 -12.842 83.940 1.00 17.93 289 ALA A C 1
ATOM 1812 O O . ALA A 1 252 ? 9.669 -13.513 84.797 1.00 20.41 289 ALA A O 1
ATOM 1814 N N . THR A 1 253 ? 9.469 -12.824 82.665 1.00 18.14 290 THR A N 1
ATOM 1815 C CA . THR A 1 253 ? 10.591 -13.630 82.187 1.00 19.60 290 THR A CA 1
ATOM 1816 C C . THR A 1 253 ? 11.940 -12.931 82.307 1.00 20.14 290 THR A C 1
ATOM 1817 O O . THR A 1 253 ? 12.978 -13.528 82.026 1.00 20.89 290 THR A O 1
ATOM 1821 N N . MET A 1 254 ? 11.931 -11.668 82.719 1.00 19.66 291 MET A N 1
ATOM 1822 C CA . MET A 1 254 ? 13.176 -10.927 82.846 1.00 19.57 291 MET A CA 1
ATOM 1823 C C . MET A 1 254 ? 13.996 -11.345 84.060 1.00 20.66 291 MET A C 1
ATOM 1824 O O . MET A 1 254 ? 13.498 -11.357 85.185 1.00 20.77 291 MET A O 1
ATOM 1829 N N . PRO A 1 255 ? 15.272 -11.696 83.842 1.00 21.29 292 PRO A N 1
ATOM 1830 C CA . PRO A 1 255 ? 16.156 -12.112 84.933 1.00 22.40 292 PRO A CA 1
ATOM 1831 C C . PRO A 1 255 ? 16.688 -10.925 85.731 1.00 23.01 292 PRO A C 1
ATOM 1832 O O . PRO A 1 255 ? 17.151 -9.937 85.161 1.00 24.47 292 PRO A O 1
ATOM 1836 N N . GLY A 1 256 ? 16.607 -11.032 87.053 1.00 22.55 293 GLY A N 1
ATOM 1837 C CA . GLY A 1 256 ? 17.094 -9.980 87.926 1.00 22.78 293 GLY A CA 1
ATOM 1838 C C . GLY A 1 256 ? 16.657 -8.567 87.592 1.00 22.56 293 GLY A C 1
ATOM 1839 O O . GLY A 1 256 ? 17.493 -7.670 87.475 1.00 23.02 293 GLY A O 1
ATOM 1840 N N . ARG A 1 257 ? 15.354 -8.356 87.437 1.00 21.00 294 ARG A N 1
ATOM 1841 C CA . ARG A 1 257 ? 14.851 -7.021 87.139 1.00 20.47 294 ARG A CA 1
ATOM 1842 C C . ARG A 1 257 ? 14.976 -6.177 88.400 1.00 20.68 294 ARG A C 1
ATOM 1843 O O . ARG A 1 257 ? 14.746 -6.664 89.508 1.00 22.35 294 ARG A O 1
ATOM 1851 N N . ALA A 1 258 ? 15.343 -4.914 88.232 1.00 21.21 295 ALA A N 1
ATOM 1852 C CA . ALA A 1 258 ? 15.486 -4.013 89.366 1.00 20.87 295 ALA A CA 1
ATOM 1853 C C . ALA A 1 258 ? 15.143 -2.599 88.932 1.00 20.79 295 ALA A C 1
ATOM 1854 O O . ALA A 1 258 ? 14.975 -2.334 87.741 1.00 20.21 295 ALA A O 1
ATOM 1856 N N . VAL A 1 259 ? 15.014 -1.699 89.900 1.00 21.26 296 VAL A N 1
ATOM 1857 C CA . VAL A 1 259 ? 14.721 -0.305 89.597 1.00 22.06 296 VAL A CA 1
ATOM 1858 C C . VAL A 1 259 ? 16.019 0.227 89.005 1.00 21.77 296 VAL A C 1
ATOM 1859 O O . VAL A 1 259 ? 16.862 0.779 89.713 1.00 24.13 296 VAL A O 1
ATOM 1863 N N . TYR A 1 260 ? 16.170 0.046 87.698 1.00 19.66 297 TYR A N 1
ATOM 1864 C CA . TYR A 1 260 ? 17.382 0.446 86.998 1.00 17.50 297 TYR A CA 1
ATOM 1865 C C . TYR A 1 260 ? 17.322 1.801 86.304 1.00 14.96 297 TYR A C 1
ATOM 1866 O O . TYR A 1 260 ? 16.405 2.082 85.532 1.00 14.91 297 TYR A O 1
ATOM 1875 N N . ASP A 1 261 ? 18.322 2.630 86.579 1.00 14.17 298 ASP A N 1
ATOM 1876 C CA . ASP A 1 261 ? 18.421 3.950 85.973 1.00 11.14 298 ASP A CA 1
ATOM 1877 C C . ASP A 1 261 ? 19.325 3.826 84.748 1.00 10.53 298 ASP A C 1
ATOM 1878 O O . ASP A 1 261 ? 20.551 3.791 84.868 1.00 9.93 298 ASP A O 1
ATOM 1883 N N . TYR A 1 262 ? 18.717 3.756 83.568 1.00 8.13 299 TYR A N 1
ATOM 1884 C CA . TYR A 1 262 ? 19.493 3.617 82.345 1.00 7.91 299 TYR A CA 1
ATOM 1885 C C . TYR A 1 262 ? 20.350 4.839 82.028 1.00 7.60 299 TYR A C 1
ATOM 1886 O O . TYR A 1 262 ? 21.287 4.743 81.241 1.00 8.64 299 TYR A O 1
ATOM 1895 N N . THR A 1 263 ? 20.049 5.982 82.641 1.00 8.14 300 THR A N 1
ATOM 1896 C CA . THR A 1 263 ? 20.860 7.171 82.377 1.00 10.44 300 THR A CA 1
ATOM 1897 C C . THR A 1 263 ? 22.240 7.031 83.019 1.00 10.53 300 THR A C 1
ATOM 1898 O O . THR A 1 263 ? 23.163 7.775 82.691 1.00 10.30 300 THR A O 1
ATOM 1902 N N . ALA A 1 264 ? 22.380 6.070 83.928 1.00 10.92 301 ALA A N 1
ATOM 1903 C CA . ALA A 1 264 ? 23.664 5.818 84.574 1.00 12.86 301 ALA A CA 1
ATOM 1904 C C . ALA A 1 264 ? 24.614 5.175 83.562 1.00 11.92 301 ALA A C 1
ATOM 1905 O O . ALA A 1 264 ? 25.829 5.158 83.758 1.00 13.74 301 ALA A O 1
ATOM 1907 N N . ARG A 1 265 ? 24.051 4.650 82.477 1.00 11.54 302 ARG A N 1
ATOM 1908 C CA . ARG A 1 265 ? 24.838 3.998 81.435 1.00 10.76 302 ARG A CA 1
ATOM 1909 C C . ARG A 1 265 ? 25.282 4.957 80.332 1.00 10.50 302 ARG A C 1
ATOM 1910 O O . ARG A 1 265 ? 25.855 4.533 79.326 1.00 12.82 302 ARG A O 1
ATOM 1918 N N . LEU A 1 266 ? 25.016 6.248 80.514 1.00 9.55 303 LEU A N 1
ATOM 1919 C CA . LEU A 1 266 ? 25.424 7.248 79.532 1.00 9.96 303 LEU A CA 1
ATOM 1920 C C . LEU A 1 266 ? 26.901 7.555 79.797 1.00 10.63 303 LEU A C 1
ATOM 1921 O O . LEU A 1 266 ? 27.264 8.614 80.317 1.00 11.73 303 LEU A O 1
ATOM 1926 N N . ASP A 1 267 ? 27.742 6.596 79.427 1.00 11.76 304 ASP A N 1
ATOM 1927 C CA . ASP A 1 267 ? 29.185 6.668 79.626 1.00 12.70 304 ASP A CA 1
ATOM 1928 C C . ASP A 1 267 ? 29.916 7.040 78.335 1.00 12.19 304 ASP A C 1
ATOM 1929 O O . ASP A 1 267 ? 29.898 6.279 77.373 1.00 11.33 304 ASP A O 1
ATOM 1934 N N . PRO A 1 268 ? 30.576 8.212 78.303 1.00 11.13 305 PRO A N 1
ATOM 1935 C CA . PRO A 1 268 ? 31.305 8.639 77.104 1.00 13.15 305 PRO A CA 1
ATOM 1936 C C . PRO A 1 268 ? 32.480 7.720 76.741 1.00 12.32 305 PRO A C 1
ATOM 1937 O O . PRO A 1 268 ? 33.029 7.801 75.642 1.00 15.02 305 PRO A O 1
ATOM 1941 N N . GLN A 1 269 ? 32.860 6.848 77.672 1.00 11.51 306 GLN A N 1
ATOM 1942 C CA . GLN A 1 269 ? 33.937 5.889 77.439 1.00 11.93 306 GLN A CA 1
ATOM 1943 C C . GLN A 1 269 ? 33.315 4.500 77.274 1.00 11.47 306 GLN A C 1
ATOM 1944 O O . GLN A 1 269 ? 33.987 3.476 77.408 1.00 12.62 306 GLN A O 1
ATOM 1950 N N . GLY A 1 270 ? 32.024 4.488 76.954 1.00 9.56 307 GLY A N 1
ATOM 1951 C CA . GLY A 1 270 ? 31.282 3.248 76.793 1.00 10.62 307 GLY A CA 1
ATOM 1952 C C . GLY A 1 270 ? 31.722 2.261 75.726 1.00 9.28 307 GLY A C 1
ATOM 1953 O O . GLY A 1 270 ? 31.265 1.119 75.729 1.00 11.14 307 GLY A O 1
ATOM 1954 N N . LEU A 1 271 ? 32.586 2.679 74.807 1.00 8.69 308 LEU A N 1
ATOM 1955 C CA . LEU A 1 271 ? 33.060 1.777 73.760 1.00 9.45 308 LEU A CA 1
ATOM 1956 C C . LEU A 1 271 ? 34.423 1.173 74.082 1.00 10.53 308 LEU A C 1
ATOM 1957 O O . LEU A 1 271 ? 34.883 0.262 73.395 1.00 11.21 308 LEU A O 1
ATOM 1962 N N . ARG A 1 272 ? 35.061 1.674 75.135 1.00 11.10 309 ARG A N 1
ATOM 1963 C CA . ARG A 1 272 ? 36.369 1.170 75.537 1.00 12.87 309 ARG A CA 1
ATOM 1964 C C . ARG A 1 272 ? 36.340 -0.312 75.883 1.00 12.92 309 ARG A C 1
ATOM 1965 O O . ARG A 1 272 ? 35.581 -0.737 76.748 1.00 14.42 309 ARG A O 1
ATOM 1973 N N . GLY A 1 273 ? 37.173 -1.090 75.199 1.00 14.55 310 GLY A N 1
ATOM 1974 C CA . GLY A 1 273 ? 37.239 -2.516 75.461 1.00 14.22 310 GLY A CA 1
ATOM 1975 C C . GLY A 1 273 ? 36.132 -3.345 74.838 1.00 14.84 310 GLY A C 1
ATOM 1976 O O . GLY A 1 273 ? 36.140 -4.571 74.945 1.00 16.98 310 GLY A O 1
ATOM 1977 N N . LYS A 1 274 ? 35.178 -2.691 74.184 1.00 11.73 311 LYS A N 1
ATOM 1978 C CA . LYS A 1 274 ? 34.075 -3.410 73.562 1.00 10.95 311 LYS A CA 1
ATOM 1979 C C . LYS A 1 274 ? 34.497 -4.052 72.249 1.00 8.75 311 LYS A C 1
ATOM 1980 O O . LYS A 1 274 ? 35.469 -3.635 71.623 1.00 10.91 311 LYS A O 1
ATOM 1986 N N . ARG A 1 275 ? 33.753 -5.075 71.845 1.00 8.97 312 ARG A N 1
ATOM 1987 C CA . ARG A 1 275 ? 34.013 -5.779 70.599 1.00 8.33 312 ARG A CA 1
ATOM 1988 C C . ARG A 1 275 ? 32.722 -5.736 69.794 1.00 7.74 312 ARG A C 1
ATOM 1989 O O . ARG A 1 275 ? 31.661 -6.139 70.273 1.00 8.83 312 ARG A O 1
ATOM 1997 N N . ILE A 1 276 ? 32.823 -5.237 68.567 1.00 7.78 313 ILE A N 1
ATOM 1998 C CA . ILE A 1 276 ? 31.665 -5.077 67.701 1.00 9.15 313 ILE A CA 1
ATOM 1999 C C . ILE A 1 276 ? 31.813 -5.784 66.363 1.00 8.12 313 ILE A C 1
ATOM 2000 O O . ILE A 1 276 ? 32.882 -5.771 65.754 1.00 9.53 313 ILE A O 1
ATOM 2005 N N . GLY A 1 277 ? 30.724 -6.396 65.912 1.00 7.42 314 GLY A N 1
ATOM 2006 C CA . GLY A 1 277 ? 30.728 -7.062 64.628 1.00 8.46 314 GLY A CA 1
ATOM 2007 C C . GLY A 1 277 ? 29.961 -6.229 63.613 1.00 9.49 314 GLY A C 1
ATOM 2008 O O . GLY A 1 277 ? 28.778 -5.939 63.810 1.00 10.04 314 GLY A O 1
ATOM 2009 N N . LEU A 1 278 ? 30.634 -5.820 62.542 1.00 8.44 315 LEU A N 1
ATOM 2010 C CA . LEU A 1 278 ? 29.995 -5.035 61.485 1.00 8.83 315 LEU A CA 1
ATOM 2011 C C . LEU A 1 278 ? 29.388 -6.027 60.501 1.00 8.50 315 LEU A C 1
ATOM 2012 O O . LEU A 1 278 ? 30.111 -6.739 59.802 1.00 9.44 315 LEU A O 1
ATOM 2017 N N . LEU A 1 279 ? 28.061 -6.072 60.448 1.00 9.30 316 LEU A N 1
ATOM 2018 C CA . LEU A 1 279 ? 27.358 -7.012 59.586 1.00 9.39 316 LEU A CA 1
ATOM 2019 C C . LEU A 1 279 ? 27.561 -6.790 58.096 1.00 11.20 316 LEU A C 1
ATOM 2020 O O . LEU A 1 279 ? 27.336 -5.699 57.573 1.00 11.36 316 LEU A O 1
ATOM 2025 N N . GLN A 1 280 ? 27.984 -7.852 57.418 1.00 12.00 317 GLN A N 1
ATOM 2026 C CA . GLN A 1 280 ? 28.233 -7.807 55.987 1.00 13.57 317 GLN A CA 1
ATOM 2027 C C . GLN A 1 280 ? 26.990 -8.178 55.189 1.00 14.08 317 GLN A C 1
ATOM 2028 O O . GLN A 1 280 ? 26.563 -9.332 55.188 1.00 16.23 317 GLN A O 1
ATOM 2034 N N . THR A 1 281 ? 26.402 -7.184 54.531 1.00 15.08 318 THR A N 1
ATOM 2035 C CA . THR A 1 281 ? 25.223 -7.390 53.698 1.00 15.12 318 THR A CA 1
ATOM 2036 C C . THR A 1 281 ? 25.299 -6.359 52.581 1.00 14.25 318 THR A C 1
ATOM 2037 O O . THR A 1 281 ? 26.097 -5.420 52.649 1.00 14.33 318 THR A O 1
ATOM 2041 N N . PRO A 1 282 ? 24.473 -6.520 51.537 1.00 16.66 319 PRO A N 1
ATOM 2042 C CA . PRO A 1 282 ? 24.464 -5.584 50.409 1.00 16.05 319 PRO A CA 1
ATOM 2043 C C . PRO A 1 282 ? 24.162 -4.139 50.805 1.00 14.73 319 PRO A C 1
ATOM 2044 O O . PRO A 1 282 ? 24.461 -3.212 50.054 1.00 15.49 319 PRO A O 1
ATOM 2048 N N . LEU A 1 283 ? 23.577 -3.946 51.983 1.00 13.28 320 LEU A N 1
ATOM 2049 C CA . LEU A 1 283 ? 23.242 -2.600 52.436 1.00 13.00 320 LEU A CA 1
ATOM 2050 C C . LEU A 1 283 ? 24.489 -1.733 52.604 1.00 12.36 320 LEU A C 1
ATOM 2051 O O . LEU A 1 283 ? 24.413 -0.506 52.542 1.00 12.34 320 LEU A O 1
ATOM 2056 N N . LEU A 1 284 ? 25.640 -2.369 52.811 1.00 12.51 321 LEU A N 1
ATOM 2057 C CA . LEU A 1 284 ? 26.891 -1.631 52.968 1.00 12.85 321 LEU A CA 1
ATOM 2058 C C . LEU A 1 284 ? 27.284 -0.946 51.661 1.00 13.19 321 LEU A C 1
ATOM 2059 O O . LEU A 1 284 ? 28.046 0.023 51.667 1.00 13.94 321 LEU A O 1
ATOM 2064 N N . LYS A 1 285 ? 26.762 -1.452 50.547 1.00 15.78 322 LYS A N 1
ATOM 2065 C CA . LYS A 1 285 ? 27.075 -0.894 49.234 1.00 17.26 322 LYS A CA 1
ATOM 2066 C C . LYS A 1 285 ? 25.950 -0.038 48.662 1.00 16.60 322 LYS A C 1
ATOM 2067 O O . LYS A 1 285 ? 25.978 0.340 47.490 1.00 16.76 322 LYS A O 1
ATOM 2073 N N . TYR A 1 286 ? 24.958 0.257 49.493 1.00 14.60 323 TYR A N 1
ATOM 2074 C CA . TYR A 1 286 ? 23.835 1.093 49.093 1.00 14.04 323 TYR A CA 1
ATOM 2075 C C . TYR A 1 286 ? 24.428 2.426 48.635 1.00 14.60 323 TYR A C 1
ATOM 2076 O O . TYR A 1 286 ? 25.393 2.915 49.222 1.00 14.69 323 TYR A O 1
ATOM 2085 N N . ARG A 1 287 ? 23.869 3.003 47.576 1.00 16.07 324 ARG A N 1
ATOM 2086 C CA . ARG A 1 287 ? 24.377 4.262 47.038 1.00 17.30 324 ARG A CA 1
ATOM 2087 C C . ARG A 1 287 ? 24.599 5.343 48.097 1.00 14.97 324 ARG A C 1
ATOM 2088 O O . ARG A 1 287 ? 23.654 5.780 48.760 1.00 16.21 324 ARG A O 1
ATOM 2096 N N . GLY A 1 288 ? 25.852 5.769 48.244 1.00 14.67 325 GLY A N 1
ATOM 2097 C CA . GLY A 1 288 ? 26.191 6.802 49.208 1.00 13.26 325 GLY A CA 1
ATOM 2098 C C . GLY A 1 288 ? 26.494 6.300 50.610 1.00 11.46 325 GLY A C 1
ATOM 2099 O O . GLY A 1 288 ? 26.928 7.068 51.468 1.00 14.30 325 GLY A O 1
ATOM 2100 N N . MET A 1 289 ? 26.285 5.009 50.841 1.00 12.63 326 MET A N 1
ATOM 2101 C CA . MET A 1 289 ? 26.513 4.422 52.160 1.00 11.61 326 MET A CA 1
ATOM 2102 C C . MET A 1 289 ? 27.967 4.139 52.555 1.00 12.74 326 MET A C 1
ATOM 2103 O O . MET A 1 289 ? 28.356 4.384 53.696 1.00 13.14 326 MET A O 1
ATOM 2108 N N . PRO A 1 290 ? 28.793 3.625 51.625 1.00 12.44 327 PRO A N 1
ATOM 2109 C CA . PRO A 1 290 ? 30.188 3.331 51.971 1.00 12.93 327 PRO A CA 1
ATOM 2110 C C . PRO A 1 290 ? 30.931 4.359 52.830 1.00 13.37 327 PRO A C 1
ATOM 2111 O O . PRO A 1 290 ? 31.522 4.006 53.849 1.00 13.67 327 PRO A O 1
ATOM 2115 N N . PRO A 1 291 ? 30.912 5.642 52.438 1.00 12.01 328 PRO A N 1
ATOM 2116 C CA . PRO A 1 291 ? 31.615 6.659 53.229 1.00 13.79 328 PRO A CA 1
ATOM 2117 C C . PRO A 1 291 ? 31.084 6.796 54.653 1.00 12.59 328 PRO A C 1
ATOM 2118 O O . PRO A 1 291 ? 31.850 6.992 55.600 1.00 13.45 328 PRO A O 1
ATOM 2122 N N . LEU A 1 292 ? 29.768 6.698 54.798 1.00 12.91 329 LEU A N 1
ATOM 2123 C CA . LEU A 1 292 ? 29.146 6.833 56.107 1.00 11.79 329 LEU A CA 1
ATOM 2124 C C . LEU A 1 292 ? 29.457 5.676 57.040 1.00 10.74 329 LEU A C 1
ATOM 2125 O O . LEU A 1 292 ? 29.862 5.890 58.182 1.00 10.09 329 LEU A O 1
ATOM 2130 N N . ILE A 1 293 ? 29.283 4.449 56.564 1.00 11.68 330 ILE A N 1
ATOM 2131 C CA . ILE A 1 293 ? 29.544 3.303 57.420 1.00 11.56 330 ILE A CA 1
ATOM 2132 C C . ILE A 1 293 ? 31.039 3.145 57.700 1.00 12.07 330 ILE A C 1
ATOM 2133 O O . ILE A 1 293 ? 31.419 2.667 58.768 1.00 12.23 330 ILE A O 1
ATOM 2138 N N . GLU A 1 294 ? 31.887 3.556 56.759 1.00 13.15 331 GLU A N 1
ATOM 2139 C CA . GLU A 1 294 ? 33.332 3.477 56.970 1.00 15.31 331 GLU A CA 1
ATOM 2140 C C . GLU A 1 294 ? 33.721 4.454 58.073 1.00 13.72 331 GLU A C 1
ATOM 2141 O O . GLU A 1 294 ? 34.517 4.131 58.958 1.00 13.99 331 GLU A O 1
ATOM 2147 N N . GLN A 1 295 ? 33.154 5.655 58.015 1.00 12.27 332 GLN A N 1
ATOM 2148 C CA . GLN A 1 295 ? 33.446 6.668 59.017 1.00 12.28 332 GLN A CA 1
ATOM 2149 C C . GLN A 1 295 ? 32.956 6.204 60.385 1.00 11.20 332 GLN A C 1
ATOM 2150 O O . GLN A 1 295 ? 33.630 6.411 61.392 1.00 11.81 332 GLN A O 1
ATOM 2156 N N . ALA A 1 296 ? 31.781 5.581 60.416 1.00 10.76 333 ALA A N 1
ATOM 2157 C CA . ALA A 1 296 ? 31.218 5.092 61.671 1.00 10.26 333 ALA A CA 1
ATOM 2158 C C . ALA A 1 296 ? 32.126 4.038 62.293 1.00 8.92 333 ALA A C 1
ATOM 2159 O O . ALA A 1 296 ? 32.367 4.052 63.498 1.00 10.05 333 ALA A O 1
ATOM 2161 N N . ALA A 1 297 ? 32.625 3.121 61.471 1.00 10.25 334 ALA A N 1
ATOM 2162 C CA . ALA A 1 297 ? 33.512 2.076 61.966 1.00 9.81 334 ALA A CA 1
ATOM 2163 C C . ALA A 1 297 ? 34.768 2.711 62.552 1.00 10.56 334 ALA A C 1
ATOM 2164 O O . ALA A 1 297 ? 35.245 2.305 63.612 1.00 11.13 334 ALA A O 1
ATOM 2166 N N . THR A 1 298 ? 35.303 3.713 61.860 1.00 11.25 335 THR A N 1
ATOM 2167 C CA . THR A 1 298 ? 36.496 4.400 62.334 1.00 11.74 335 THR A CA 1
ATOM 2168 C C . THR A 1 298 ? 36.230 5.079 63.676 1.00 11.06 335 THR A C 1
ATOM 2169 O O . THR A 1 298 ? 37.061 5.011 64.583 1.00 11.95 335 THR A O 1
ATOM 2173 N N . GLU A 1 299 ? 35.077 5.732 63.809 1.00 11.31 336 GLU A N 1
ATOM 2174 C CA . GLU A 1 299 ? 34.740 6.398 65.064 1.00 10.72 336 GLU A CA 1
ATOM 2175 C C . GLU A 1 299 ? 34.645 5.374 66.197 1.00 10.21 336 GLU A C 1
ATOM 2176 O O . GLU A 1 299 ? 35.109 5.628 67.304 1.00 10.59 336 GLU A O 1
ATOM 2182 N N . LEU A 1 300 ? 34.041 4.222 65.918 1.00 10.00 337 LEU A N 1
ATOM 2183 C CA . LEU A 1 300 ? 33.914 3.173 66.925 1.00 9.79 337 LEU A CA 1
ATOM 2184 C C . LEU A 1 300 ? 35.296 2.697 67.375 1.00 9.44 337 LEU A C 1
ATOM 2185 O O . LEU A 1 300 ? 35.542 2.515 68.567 1.00 10.61 337 LEU A O 1
ATOM 2190 N N . ARG A 1 301 ? 36.197 2.498 66.416 1.00 10.36 338 ARG A N 1
ATOM 2191 C CA . ARG A 1 301 ? 37.551 2.052 66.730 1.00 10.73 338 ARG A CA 1
ATOM 2192 C C . ARG A 1 301 ? 38.323 3.100 67.527 1.00 11.31 338 ARG A C 1
ATOM 2193 O O . ARG A 1 301 ? 38.993 2.770 68.506 1.00 12.48 338 ARG A O 1
ATOM 2201 N N . ARG A 1 302 ? 38.232 4.358 67.106 1.00 11.10 339 ARG A N 1
ATOM 2202 C CA . ARG A 1 302 ? 38.930 5.437 67.798 1.00 11.71 339 ARG A CA 1
ATOM 2203 C C . ARG A 1 302 ? 38.413 5.605 69.222 1.00 11.31 339 ARG A C 1
ATOM 2204 O O . ARG A 1 302 ? 39.122 6.111 70.094 1.00 14.11 339 ARG A O 1
ATOM 2212 N N . ALA A 1 303 ? 37.177 5.175 69.457 1.00 12.17 340 ALA A N 1
ATOM 2213 C CA . ALA A 1 303 ? 36.568 5.265 70.778 1.00 13.09 340 ALA A CA 1
ATOM 2214 C C . ALA A 1 303 ? 37.038 4.118 71.669 1.00 13.27 340 ALA A C 1
ATOM 2215 O O . ALA A 1 303 ? 36.703 4.068 72.853 1.00 16.61 340 ALA A O 1
ATOM 2217 N N . GLY A 1 304 ? 37.799 3.192 71.091 1.00 12.01 341 GLY A N 1
ATOM 2218 C CA . GLY A 1 304 ? 38.325 2.079 71.864 1.00 12.01 341 GLY A CA 1
ATOM 2219 C C . GLY A 1 304 ? 37.751 0.703 71.595 1.00 11.37 341 GLY A C 1
ATOM 2220 O O . GLY A 1 304 ? 38.134 -0.263 72.251 1.00 13.26 341 GLY A O 1
ATOM 2221 N N . ALA A 1 305 ? 36.843 0.593 70.634 1.00 9.73 342 ALA A N 1
ATOM 2222 C CA . ALA A 1 305 ? 36.248 -0.703 70.336 1.00 10.02 342 ALA A CA 1
ATOM 2223 C C . ALA A 1 305 ? 36.961 -1.424 69.206 1.00 10.70 342 ALA A C 1
ATOM 2224 O O . ALA A 1 305 ? 37.587 -0.805 68.345 1.00 13.19 342 ALA A O 1
ATOM 2226 N N . VAL A 1 306 ? 36.885 -2.748 69.234 1.00 11.19 343 VAL A N 1
ATOM 2227 C CA . VAL A 1 306 ? 37.455 -3.553 68.173 1.00 11.65 343 VAL A CA 1
ATOM 2228 C C . VAL A 1 306 ? 36.260 -3.796 67.259 1.00 11.18 343 VAL A C 1
ATOM 2229 O O . VAL A 1 306 ? 35.180 -4.158 67.731 1.00 11.38 343 VAL A O 1
ATOM 2233 N N . VAL A 1 307 ? 36.439 -3.564 65.965 1.00 11.21 344 VAL A N 1
ATOM 2234 C CA . VAL A 1 307 ? 35.365 -3.764 65.004 1.00 11.82 344 VAL A CA 1
ATOM 2235 C C . VAL A 1 307 ? 35.822 -4.761 63.955 1.00 11.88 344 VAL A C 1
ATOM 2236 O O . VAL A 1 307 ? 36.827 -4.545 63.276 1.00 14.15 344 VAL A O 1
ATOM 2240 N N . VAL A 1 308 ? 35.091 -5.860 63.831 1.00 11.00 345 VAL A N 1
ATOM 2241 C CA . VAL A 1 308 ? 35.437 -6.882 62.856 1.00 13.50 345 VAL A CA 1
ATOM 2242 C C . VAL A 1 308 ? 34.249 -7.217 61.969 1.00 13.25 345 VAL A C 1
ATOM 2243 O O . VAL A 1 308 ? 33.104 -7.230 62.420 1.00 11.59 345 VAL A O 1
ATOM 2247 N N . PRO A 1 309 ? 34.506 -7.483 60.683 1.00 12.45 346 PRO A N 1
ATOM 2248 C CA . PRO A 1 309 ? 33.432 -7.819 59.747 1.00 12.75 346 PRO A CA 1
ATOM 2249 C C . PRO A 1 309 ? 32.924 -9.229 60.017 1.00 13.47 346 PRO A C 1
ATOM 2250 O O . PRO A 1 309 ? 33.716 -10.164 60.160 1.00 14.54 346 PRO A O 1
ATOM 2254 N N . VAL A 1 310 ? 31.607 -9.381 60.095 1.00 11.25 347 VAL A N 1
ATOM 2255 C CA . VAL A 1 310 ? 31.014 -10.684 60.351 1.00 12.87 347 VAL A CA 1
ATOM 2256 C C . VAL A 1 310 ? 29.704 -10.847 59.594 1.00 12.73 347 VAL A C 1
ATOM 2257 O O . VAL A 1 310 ? 29.088 -9.867 59.175 1.00 12.74 347 VAL A O 1
ATOM 2261 N N . GLU A 1 311 ? 29.293 -12.095 59.411 1.00 14.31 348 GLU A N 1
ATOM 2262 C CA . GLU A 1 311 ? 28.046 -12.399 58.730 1.00 17.31 348 GLU A CA 1
ATOM 2263 C C . GLU A 1 311 ? 27.090 -12.995 59.752 1.00 16.49 348 GLU A C 1
ATOM 2264 O O . GLU A 1 311 ? 27.488 -13.809 60.588 1.00 18.38 348 GLU A O 1
ATOM 2270 N N . LEU A 1 312 ? 25.833 -12.575 59.696 1.00 15.03 349 LEU A N 1
ATOM 2271 C CA . LEU A 1 312 ? 24.827 -13.075 60.620 1.00 14.17 349 LEU A CA 1
ATOM 2272 C C . LEU A 1 312 ? 24.339 -14.439 60.153 1.00 14.74 349 LEU A C 1
ATOM 2273 O O . LEU A 1 312 ? 23.781 -14.567 59.064 1.00 15.75 349 LEU A O 1
ATOM 2278 N N . PRO A 1 313 ? 24.558 -15.484 60.964 1.00 14.99 350 PRO A N 1
ATOM 2279 C CA . PRO A 1 313 ? 24.107 -16.821 60.573 1.00 16.20 350 PRO A CA 1
ATOM 2280 C C . PRO A 1 313 ? 22.587 -16.849 60.434 1.00 17.38 350 PRO A C 1
ATOM 2281 O O . PRO A 1 313 ? 21.874 -16.227 61.225 1.00 17.26 350 PRO A O 1
ATOM 2285 N N . ASN A 1 314 ? 22.101 -17.558 59.420 1.00 17.13 351 ASN A N 1
ATOM 2286 C CA . ASN A 1 314 ? 20.667 -17.694 59.168 1.00 18.20 351 ASN A CA 1
ATOM 2287 C C . ASN A 1 314 ? 19.950 -16.410 58.762 1.00 17.68 351 ASN A C 1
ATOM 2288 O O . ASN A 1 314 ? 18.727 -16.318 58.874 1.00 17.33 351 ASN A O 1
ATOM 2293 N N . GLN A 1 315 ? 20.704 -15.427 58.284 1.00 18.67 352 GLN A N 1
ATOM 2294 C CA . GLN A 1 315 ? 20.126 -14.156 57.855 1.00 18.60 352 GLN A CA 1
ATOM 2295 C C . GLN A 1 315 ? 18.883 -14.344 56.980 1.00 19.10 352 GLN A C 1
ATOM 2296 O O . GLN A 1 315 ? 18.968 -14.872 55.870 1.00 19.92 352 GLN A O 1
ATOM 2302 N N . GLY A 1 316 ? 17.733 -13.914 57.495 1.00 17.34 353 GLY A N 1
ATOM 2303 C CA . GLY A 1 316 ? 16.482 -14.012 56.758 1.00 18.18 353 GLY A CA 1
ATOM 2304 C C . GLY A 1 316 ? 15.840 -15.384 56.647 1.00 17.40 353 GLY A C 1
ATOM 2305 O O . GLY A 1 316 ? 14.770 -15.516 56.052 1.00 18.45 353 GLY A O 1
ATOM 2306 N N . ALA A 1 317 ? 16.469 -16.404 57.221 1.00 17.07 354 ALA A N 1
ATOM 2307 C CA . ALA A 1 317 ? 15.936 -17.764 57.148 1.00 16.55 354 ALA A CA 1
ATOM 2308 C C . ALA A 1 317 ? 14.603 -17.925 57.874 1.00 16.25 354 ALA A C 1
ATOM 2309 O O . ALA A 1 317 ? 13.867 -18.882 57.637 1.00 16.53 354 ALA A O 1
ATOM 2311 N N . TRP A 1 318 ? 14.296 -16.975 58.749 1.00 14.06 355 TRP A N 1
ATOM 2312 C CA . TRP A 1 318 ? 13.071 -16.998 59.542 1.00 12.17 355 TRP A CA 1
ATOM 2313 C C . TRP A 1 318 ? 11.877 -16.311 58.881 1.00 12.69 355 TRP A C 1
ATOM 2314 O O . TRP A 1 318 ? 10.793 -16.278 59.452 1.00 12.01 355 TRP A O 1
ATOM 2325 N N . ALA A 1 319 ? 12.074 -15.764 57.686 1.00 12.36 356 ALA A N 1
ATOM 2326 C CA . ALA A 1 319 ? 11.011 -15.047 56.984 1.00 12.79 356 ALA A CA 1
ATOM 2327 C C . ALA A 1 319 ? 9.653 -15.750 56.937 1.00 11.85 356 ALA A C 1
ATOM 2328 O O . ALA A 1 319 ? 8.637 -15.176 57.333 1.00 12.76 356 ALA A O 1
ATOM 2330 N N . GLU A 1 320 ? 9.632 -16.985 56.446 1.00 12.96 357 GLU A N 1
ATOM 2331 C CA . GLU A 1 320 ? 8.388 -17.741 56.336 1.00 13.68 357 GLU A CA 1
ATOM 2332 C C . GLU A 1 320 ? 7.748 -18.036 57.690 1.00 12.43 357 GLU A C 1
ATOM 2333 O O . GLU A 1 320 ? 6.538 -17.879 57.863 1.00 12.49 357 GLU A O 1
ATOM 2339 N N . ALA A 1 321 ? 8.562 -18.466 58.649 1.00 10.81 358 ALA A N 1
ATOM 2340 C CA . ALA A 1 321 ? 8.064 -18.776 59.983 1.00 10.29 358 ALA A CA 1
ATOM 2341 C C . ALA A 1 321 ? 7.492 -17.525 60.644 1.00 9.84 358 ALA A C 1
ATOM 2342 O O . ALA A 1 321 ? 6.466 -17.587 61.325 1.00 9.36 358 ALA A O 1
ATOM 2344 N N . GLU A 1 322 ? 8.158 -16.392 60.443 1.00 9.77 359 GLU A N 1
ATOM 2345 C CA . GLU A 1 322 ? 7.695 -15.139 61.027 1.00 9.20 359 GLU A CA 1
ATOM 2346 C C . GLU A 1 322 ? 6.336 -14.746 60.456 1.00 9.16 359 GLU A C 1
ATOM 2347 O O . GLU A 1 322 ? 5.437 -14.353 61.191 1.00 9.18 359 GLU A O 1
ATOM 2353 N N . ARG A 1 323 ? 6.188 -14.859 59.140 1.00 9.20 360 ARG A N 1
ATOM 2354 C CA . ARG A 1 323 ? 4.930 -14.519 58.486 1.00 11.33 360 ARG A CA 1
ATOM 2355 C C . ARG A 1 323 ? 3.811 -15.331 59.126 1.00 10.75 360 ARG A C 1
ATOM 2356 O O . ARG A 1 323 ? 2.753 -14.803 59.463 1.00 11.23 360 ARG A O 1
ATOM 2364 N N . THR A 1 324 ? 4.063 -16.622 59.303 1.00 10.16 361 THR A N 1
ATOM 2365 C CA . THR A 1 324 ? 3.085 -17.516 59.898 1.00 10.82 361 THR A CA 1
ATOM 2366 C C . THR A 1 324 ? 2.722 -17.145 61.333 1.00 9.93 361 THR A C 1
ATOM 2367 O O . THR A 1 324 ? 1.544 -17.016 61.666 1.00 9.53 361 THR A O 1
ATOM 2371 N N . LEU A 1 325 ? 3.723 -16.956 62.187 1.00 8.43 362 LEU A N 1
ATOM 2372 C CA . LEU A 1 325 ? 3.424 -16.641 63.578 1.00 8.25 362 LEU A CA 1
ATOM 2373 C C . LEU A 1 325 ? 2.690 -15.309 63.735 1.00 7.71 362 LEU A C 1
ATOM 2374 O O . LEU A 1 325 ? 1.824 -15.179 64.596 1.00 9.47 362 LEU A O 1
ATOM 2379 N N . LEU A 1 326 ? 3.018 -14.329 62.898 1.00 7.97 363 LEU A N 1
ATOM 2380 C CA . LEU A 1 326 ? 2.353 -13.032 62.980 1.00 8.27 363 LEU A CA 1
ATOM 2381 C C . LEU A 1 326 ? 0.863 -13.133 62.651 1.00 8.60 363 LEU A C 1
ATOM 2382 O O . LEU A 1 326 ? 0.037 -12.513 63.314 1.00 8.73 363 LEU A O 1
ATOM 2387 N N . LEU A 1 327 ? 0.522 -13.913 61.629 1.00 8.46 364 LEU A N 1
ATOM 2388 C CA . LEU A 1 327 ? -0.876 -14.074 61.246 1.00 9.27 364 LEU A CA 1
ATOM 2389 C C . LEU A 1 327 ? -1.686 -14.702 62.377 1.00 8.30 364 LEU A C 1
ATOM 2390 O O . LEU A 1 327 ? -2.757 -14.213 62.726 1.00 9.41 364 LEU A O 1
ATOM 2395 N N . TYR A 1 328 ? -1.166 -15.780 62.955 1.00 7.90 365 TYR A N 1
ATOM 2396 C CA . TYR A 1 328 ? -1.862 -16.453 64.043 1.00 7.47 365 TYR A CA 1
ATOM 2397 C C . TYR A 1 328 ? -1.979 -15.585 65.289 1.00 8.48 365 TYR A C 1
ATOM 2398 O O . TYR A 1 328 ? -3.048 -15.481 65.890 1.00 9.56 365 TYR A O 1
ATOM 2407 N N . GLU A 1 329 ? -0.875 -14.959 65.679 1.00 8.24 366 GLU A N 1
ATOM 2408 C CA . GLU A 1 329 ? -0.886 -14.135 66.874 1.00 8.49 366 GLU A CA 1
ATOM 2409 C C . GLU A 1 329 ? -1.706 -12.862 66.713 1.00 7.23 366 GLU A C 1
ATOM 2410 O O . GLU A 1 329 ? -2.284 -12.372 67.681 1.00 9.37 366 GLU A O 1
ATOM 2416 N N . PHE A 1 330 ? -1.776 -12.331 65.496 1.00 7.66 367 PHE A N 1
ATOM 2417 C CA . PHE A 1 330 ? -2.556 -11.121 65.261 1.00 8.13 367 PHE A CA 1
ATOM 2418 C C . PHE A 1 330 ? -4.041 -11.385 65.511 1.00 7.61 367 PHE A C 1
ATOM 2419 O O . PHE A 1 330 ? -4.704 -10.615 66.200 1.00 8.99 367 PHE A O 1
ATOM 2427 N N . LYS A 1 331 ? -4.569 -12.475 64.961 1.00 9.15 368 LYS A N 1
ATOM 2428 C CA . LYS A 1 331 ? -5.980 -12.764 65.180 1.00 9.11 368 LYS A CA 1
ATOM 2429 C C . LYS A 1 331 ? -6.257 -12.994 66.662 1.00 8.56 368 LYS A C 1
ATOM 2430 O O . LYS A 1 331 ? -7.170 -12.396 67.232 1.00 10.06 368 LYS A O 1
ATOM 2436 N N . ALA A 1 332 ? -5.464 -13.856 67.286 1.00 9.69 369 ALA A N 1
ATOM 2437 C CA . ALA A 1 332 ? -5.648 -14.161 68.698 1.00 11.34 369 ALA A CA 1
ATOM 2438 C C . ALA A 1 332 ? -5.502 -12.924 69.578 1.00 10.48 369 ALA A C 1
ATOM 2439 O O . ALA A 1 332 ? -6.353 -12.651 70.426 1.00 10.84 369 ALA A O 1
ATOM 2441 N N . GLY A 1 333 ? -4.424 -12.173 69.366 1.00 9.68 370 GLY A N 1
ATOM 2442 C CA . GLY A 1 333 ? -4.178 -10.984 70.162 1.00 9.88 370 GLY A CA 1
ATOM 2443 C C . GLY A 1 333 ? -5.174 -9.859 69.962 1.00 8.24 370 GLY A C 1
ATOM 2444 O O . GLY A 1 333 ? -5.624 -9.242 70.933 1.00 9.55 370 GLY A O 1
ATOM 2445 N N . LEU A 1 334 ? -5.522 -9.578 68.710 1.00 8.85 371 LEU A N 1
ATOM 2446 C CA . LEU A 1 334 ? -6.464 -8.503 68.433 1.00 8.80 371 LEU A CA 1
ATOM 2447 C C . LEU A 1 334 ? -7.831 -8.792 69.038 1.00 9.92 371 LEU A C 1
ATOM 2448 O O . LEU A 1 334 ? -8.449 -7.913 69.642 1.00 10.03 371 LEU A O 1
ATOM 2453 N N . GLU A 1 335 ? -8.308 -10.023 68.887 1.00 9.49 372 GLU A N 1
ATOM 2454 C CA . GLU A 1 335 ? -9.611 -10.357 69.437 1.00 10.73 372 GLU A CA 1
ATOM 2455 C C . GLU A 1 335 ? -9.577 -10.323 70.965 1.00 10.11 372 GLU A C 1
ATOM 2456 O O . GLU A 1 335 ? -10.548 -9.908 71.595 1.00 12.15 372 GLU A O 1
ATOM 2462 N N . ARG A 1 336 ? -8.459 -10.726 71.565 1.00 10.15 373 ARG A N 1
ATOM 2463 C CA . ARG A 1 336 ? -8.348 -10.677 73.023 1.00 11.29 373 ARG A CA 1
ATOM 2464 C C . ARG A 1 336 ? -8.387 -9.209 73.459 1.00 11.64 373 ARG A C 1
ATOM 2465 O O . ARG A 1 336 ? -9.049 -8.859 74.436 1.00 11.66 373 ARG A O 1
ATOM 2473 N N . TYR A 1 337 ? -7.677 -8.353 72.728 1.00 9.43 374 TYR A N 1
ATOM 2474 C CA . TYR A 1 337 ? -7.652 -6.929 73.043 1.00 9.63 374 TYR A CA 1
ATOM 2475 C C . TYR A 1 337 ? -9.050 -6.320 72.933 1.00 10.30 374 TYR A C 1
ATOM 2476 O O . TYR A 1 337 ? -9.478 -5.574 73.817 1.00 9.69 374 TYR A O 1
ATOM 2485 N N . PHE A 1 338 ? -9.764 -6.635 71.852 1.00 10.37 375 PHE A N 1
ATOM 2486 C CA . PHE A 1 338 ? -11.111 -6.101 71.665 1.00 10.63 375 PHE A CA 1
ATOM 2487 C C . PHE A 1 338 ? -12.018 -6.481 72.834 1.00 12.27 375 PHE A C 1
ATOM 2488 O O . PHE A 1 338 ? -12.826 -5.674 73.293 1.00 12.14 375 PHE A O 1
ATOM 2496 N N . ASN A 1 339 ? -11.889 -7.717 73.304 1.00 12.24 376 ASN A N 1
ATOM 2497 C CA . ASN A 1 339 ? -12.704 -8.205 74.410 1.00 14.47 376 ASN A CA 1
ATOM 2498 C C . ASN A 1 339 ? -12.311 -7.574 75.739 1.00 14.80 376 ASN A C 1
ATOM 2499 O O . ASN A 1 339 ? -13.167 -7.121 76.496 1.00 16.39 376 ASN A O 1
ATOM 2504 N N . THR A 1 340 ? -11.011 -7.547 76.012 1.00 12.54 377 THR A N 1
ATOM 2505 C CA . THR A 1 340 ? -10.487 -6.988 77.254 1.00 14.29 377 THR A CA 1
ATOM 2506 C C . THR A 1 340 ? -10.878 -5.528 77.476 1.00 13.01 377 THR A C 1
ATOM 2507 O O . THR A 1 340 ? -11.226 -5.133 78.589 1.00 15.08 377 THR A O 1
ATOM 2511 N N . HIS A 1 341 ? -10.826 -4.732 76.414 1.00 12.76 378 HIS A N 1
ATOM 2512 C CA . HIS A 1 341 ? -11.144 -3.312 76.514 1.00 13.16 378 HIS A CA 1
ATOM 2513 C C . HIS A 1 341 ? -12.537 -2.951 76.009 1.00 13.43 378 HIS A C 1
ATOM 2514 O O . HIS A 1 341 ? -12.871 -1.772 75.875 1.00 14.70 378 HIS A O 1
ATOM 2521 N N . ARG A 1 342 ? -13.346 -3.974 75.740 1.00 13.32 379 ARG A N 1
ATOM 2522 C CA . ARG A 1 342 ? -14.716 -3.793 75.269 1.00 14.29 379 ARG A CA 1
ATOM 2523 C C . ARG A 1 342 ? -14.826 -2.801 74.117 1.00 15.01 379 ARG A C 1
ATOM 2524 O O . ARG A 1 342 ? -15.542 -1.802 74.202 1.00 17.19 379 ARG A O 1
ATOM 2532 N N . ALA A 1 343 ? -14.116 -3.092 73.034 1.00 13.22 380 ALA A N 1
ATOM 2533 C CA . ALA A 1 343 ? -14.132 -2.235 71.857 1.00 13.47 380 ALA A CA 1
ATOM 2534 C C . ALA A 1 343 ? -15.442 -2.413 71.091 1.00 13.65 380 ALA A C 1
ATOM 2535 O O . ALA A 1 343 ? -16.168 -3.389 71.304 1.00 14.65 380 ALA A O 1
ATOM 2537 N N . PRO A 1 344 ? -15.769 -1.463 70.197 1.00 13.48 381 PRO A N 1
ATOM 2538 C CA . PRO A 1 344 ? -17.005 -1.547 69.409 1.00 14.73 381 PRO A CA 1
ATOM 2539 C C . PRO A 1 344 ? -16.945 -2.701 68.406 1.00 17.55 381 PRO A C 1
ATOM 2540 O O . PRO A 1 344 ? -17.968 -3.129 67.868 1.00 21.01 381 PRO A O 1
ATOM 2544 N N . LEU A 1 345 ? -15.732 -3.189 68.160 1.00 16.86 382 LEU A N 1
ATOM 2545 C CA . LEU A 1 345 ? -15.495 -4.318 67.264 1.00 17.20 382 LEU A CA 1
ATOM 2546 C C . LEU A 1 345 ? -15.234 -5.497 68.191 1.00 17.88 382 LEU A C 1
ATOM 2547 O O . LEU A 1 345 ? -14.516 -5.355 69.181 1.00 18.77 382 LEU A O 1
ATOM 2552 N N . ARG A 1 346 ? -15.804 -6.655 67.877 1.00 17.82 383 ARG A N 1
ATOM 2553 C CA . ARG A 1 346 ? -15.633 -7.832 68.721 1.00 21.09 383 ARG A CA 1
ATOM 2554 C C . ARG A 1 346 ? -14.775 -8.918 68.085 1.00 20.50 383 ARG A C 1
ATOM 2555 O O . ARG A 1 346 ? -14.304 -9.825 68.770 1.00 24.20 383 ARG A O 1
ATOM 2563 N N . SER A 1 347 ? -14.566 -8.827 66.777 1.00 16.19 384 SER A N 1
ATOM 2564 C CA . SER A 1 347 ? -13.776 -9.834 66.085 1.00 15.50 384 SER A CA 1
ATOM 2565 C C . SER A 1 347 ? -13.054 -9.258 64.883 1.00 13.94 384 SER A C 1
ATOM 2566 O O . SER A 1 347 ? -13.339 -8.145 64.440 1.00 14.23 384 SER A O 1
ATOM 2569 N N . LEU A 1 348 ? -12.114 -10.034 64.358 1.00 12.86 385 LEU A N 1
ATOM 2570 C CA . LEU A 1 348 ? -11.370 -9.621 63.185 1.00 13.77 385 LEU A CA 1
ATOM 2571 C C . LEU A 1 348 ? -12.353 -9.592 62.015 1.00 13.21 385 LEU A C 1
ATOM 2572 O O . LEU A 1 348 ? -12.246 -8.755 61.123 1.00 12.91 385 LEU A O 1
ATOM 2577 N N . ALA A 1 349 ? -13.325 -10.502 62.035 1.00 11.89 386 ALA A N 1
ATOM 2578 C CA . ALA A 1 349 ? -14.336 -10.549 60.984 1.00 13.05 386 ALA A CA 1
ATOM 2579 C C . ALA A 1 349 ? -15.123 -9.237 60.955 1.00 12.50 386 ALA A C 1
ATOM 2580 O O . ALA A 1 349 ? -15.466 -8.739 59.882 1.00 14.13 386 ALA A O 1
ATOM 2582 N N . ASP A 1 350 ? -15.408 -8.676 62.131 1.00 12.05 387 ASP A N 1
ATOM 2583 C CA . ASP A 1 350 ? -16.140 -7.410 62.208 1.00 12.95 387 ASP A CA 1
ATOM 2584 C C . ASP A 1 350 ? -15.332 -6.291 61.564 1.00 11.07 387 ASP A C 1
ATOM 2585 O O . ASP A 1 350 ? -15.887 -5.419 60.899 1.00 13.29 387 ASP A O 1
ATOM 2590 N N . LEU A 1 351 ? -14.018 -6.308 61.778 1.00 11.39 388 LEU A N 1
ATOM 2591 C CA . LEU A 1 351 ? -13.149 -5.284 61.206 1.00 10.88 388 LEU A CA 1
ATOM 2592 C C . LEU A 1 351 ? -13.121 -5.401 59.685 1.00 10.05 388 LEU A C 1
ATOM 2593 O O . LEU A 1 351 ? -13.220 -4.400 58.973 1.00 10.66 388 LEU A O 1
ATOM 2598 N N . ILE A 1 352 ? -12.981 -6.629 59.195 1.00 10.50 389 ILE A N 1
ATOM 2599 C CA . ILE A 1 352 ? -12.956 -6.876 57.759 1.00 12.52 389 ILE A CA 1
ATOM 2600 C C . ILE A 1 352 ? -14.263 -6.392 57.132 1.00 11.89 389 ILE A C 1
ATOM 2601 O O . ILE A 1 352 ? -14.258 -5.766 56.071 1.00 12.29 389 ILE A O 1
ATOM 2606 N N . ALA A 1 353 ? -15.376 -6.666 57.806 1.00 12.18 390 ALA A N 1
ATOM 2607 C CA . ALA A 1 353 ? -16.685 -6.248 57.316 1.00 14.01 390 ALA A CA 1
ATOM 2608 C C . ALA A 1 353 ? -16.802 -4.727 57.337 1.00 14.18 390 ALA A C 1
ATOM 2609 O O . ALA A 1 353 ? -17.370 -4.127 56.423 1.00 15.20 390 ALA A O 1
ATOM 2611 N N . PHE A 1 354 ? -16.256 -4.100 58.377 1.00 13.37 391 PHE A N 1
ATOM 2612 C CA . PHE A 1 354 ? -16.312 -2.648 58.490 1.00 12.39 391 PHE A CA 1
ATOM 2613 C C . PHE A 1 354 ? -15.585 -1.977 57.332 1.00 12.68 391 PHE A C 1
ATOM 2614 O O . PHE A 1 354 ? -16.111 -1.050 56.715 1.00 12.90 391 PHE A O 1
ATOM 2622 N N . ASN A 1 355 ? -14.375 -2.439 57.036 1.00 11.97 392 ASN A N 1
ATOM 2623 C CA . ASN A 1 355 ? -13.610 -1.845 55.949 1.00 12.82 392 ASN A CA 1
ATOM 2624 C C . ASN A 1 355 ? -14.317 -2.007 54.609 1.00 14.06 392 ASN A C 1
ATOM 2625 O O . ASN A 1 355 ? -14.252 -1.122 53.760 1.00 14.44 392 ASN A O 1
ATOM 2630 N N . GLN A 1 356 ? -14.995 -3.136 54.426 1.00 15.00 393 GLN A N 1
ATOM 2631 C CA . GLN A 1 356 ? -15.718 -3.384 53.184 1.00 17.07 393 GLN A CA 1
ATOM 2632 C C . GLN A 1 356 ? -16.900 -2.427 53.068 1.00 17.71 393 GLN A C 1
ATOM 2633 O O . GLN A 1 356 ? -17.196 -1.924 51.984 1.00 18.60 393 GLN A O 1
ATOM 2639 N N . ALA A 1 357 ? -17.562 -2.173 54.194 1.00 17.40 394 ALA A N 1
ATOM 2640 C CA . ALA A 1 357 ? -18.710 -1.273 54.230 1.00 17.99 394 ALA A CA 1
ATOM 2641 C C . ALA A 1 357 ? -18.263 0.174 54.056 1.00 19.38 394 ALA A C 1
ATOM 2642 O O . ALA A 1 357 ? -19.045 1.032 53.646 1.00 21.23 394 ALA A O 1
ATOM 2644 N N . HIS A 1 358 ? -17.002 0.443 54.381 1.00 17.81 395 HIS A N 1
ATOM 2645 C CA . HIS A 1 358 ? -16.444 1.784 54.247 1.00 17.75 395 HIS A CA 1
ATOM 2646 C C . HIS A 1 358 ? -15.253 1.729 53.294 1.00 18.19 395 HIS A C 1
ATOM 2647 O O . HIS A 1 358 ? -14.240 2.394 53.510 1.00 16.30 395 HIS A O 1
ATOM 2654 N N . SER A 1 359 ? -15.390 0.935 52.236 1.00 17.93 396 SER A N 1
ATOM 2655 C CA . SER A 1 359 ? -14.330 0.759 51.248 1.00 19.10 396 SER A CA 1
ATOM 2656 C C . SER A 1 359 ? -13.799 2.060 50.652 1.00 17.96 396 SER A C 1
ATOM 2657 O O . SER A 1 359 ? -12.606 2.178 50.374 1.00 16.88 396 SER A O 1
ATOM 2660 N N . LYS A 1 360 ? -14.677 3.035 50.451 1.00 18.60 397 LYS A N 1
ATOM 2661 C CA . LYS A 1 360 ? -14.263 4.311 49.879 1.00 20.60 397 LYS A CA 1
ATOM 2662 C C . LYS A 1 360 ? -13.226 5.036 50.737 1.00 19.11 397 LYS A C 1
ATOM 2663 O O . LYS A 1 360 ? -12.283 5.628 50.211 1.00 20.79 397 LYS A O 1
ATOM 2669 N N . GLN A 1 361 ? -13.395 4.983 52.054 1.00 17.41 398 GLN A N 1
ATOM 2670 C CA . GLN A 1 361 ? -12.472 5.658 52.961 1.00 17.69 398 GLN A CA 1
ATOM 2671 C C . GLN A 1 361 ? -11.325 4.779 53.451 1.00 15.51 398 GLN A C 1
ATOM 2672 O O . GLN A 1 361 ? -10.246 5.282 53.768 1.00 17.18 398 GLN A O 1
ATOM 2678 N N . GLU A 1 362 ? -11.553 3.471 53.506 1.00 12.81 399 GLU A N 1
ATOM 2679 C CA . GLU A 1 362 ? -10.541 2.545 54.011 1.00 11.97 399 GLU A CA 1
ATOM 2680 C C . GLU A 1 362 ? -9.738 1.734 52.999 1.00 13.20 399 GLU A C 1
ATOM 2681 O O . GLU A 1 362 ? -8.553 1.477 53.214 1.00 12.65 399 GLU A O 1
ATOM 2687 N N . LEU A 1 363 ? -10.368 1.327 51.903 1.00 12.94 400 LEU A N 1
ATOM 2688 C CA . LEU A 1 363 ? -9.691 0.492 50.917 1.00 14.58 400 LEU A CA 1
ATOM 2689 C C . LEU A 1 363 ? -9.435 1.149 49.563 1.00 14.53 400 LEU A C 1
ATOM 2690 O O . LEU A 1 363 ? -9.406 0.469 48.539 1.00 17.67 400 LEU A O 1
ATOM 2695 N N . GLY A 1 364 ? -9.226 2.460 49.564 1.00 14.65 401 GLY A N 1
ATOM 2696 C CA . GLY A 1 364 ? -8.984 3.169 48.320 1.00 17.00 401 GLY A CA 1
ATOM 2697 C C . GLY A 1 364 ? -7.554 3.129 47.808 1.00 18.45 401 GLY A C 1
ATOM 2698 O O . GLY A 1 364 ? -7.329 3.185 46.599 1.00 20.02 401 GLY A O 1
ATOM 2699 N N . LEU A 1 365 ? -6.584 3.033 48.714 1.00 15.89 402 LEU A N 1
ATOM 2700 C CA . LEU A 1 365 ? -5.177 3.001 48.322 1.00 15.95 402 LEU A CA 1
ATOM 2701 C C . LEU A 1 365 ? -4.633 1.579 48.209 1.00 15.21 402 LEU A C 1
ATOM 2702 O O . LEU A 1 365 ? -3.850 1.276 47.311 1.00 18.28 402 LEU A O 1
ATOM 2707 N N . PHE A 1 366 ? -5.039 0.717 49.134 1.00 13.50 403 PHE A N 1
ATOM 2708 C CA . PHE A 1 366 ? -4.633 -0.685 49.126 1.00 12.56 403 PHE A CA 1
ATOM 2709 C C . PHE A 1 366 ? -5.664 -1.502 49.902 1.00 9.77 403 PHE A C 1
ATOM 2710 O O . PHE A 1 366 ? -6.550 -0.939 50.541 1.00 10.60 403 PHE A O 1
ATOM 2718 N N . GLY A 1 367 ? -5.546 -2.824 49.844 1.00 10.39 404 GLY A N 1
ATOM 2719 C CA . GLY A 1 367 ? -6.519 -3.681 50.501 1.00 11.26 404 GLY A CA 1
ATOM 2720 C C . GLY A 1 367 ? -6.314 -4.055 51.955 1.00 10.38 404 GLY A C 1
ATOM 2721 O O . GLY A 1 367 ? -5.657 -3.341 52.719 1.00 9.72 404 GLY A O 1
ATOM 2722 N N . GLN A 1 368 ? -6.904 -5.185 52.336 1.00 9.90 405 GLN A N 1
ATOM 2723 C CA . GLN A 1 368 ? -6.812 -5.693 53.701 1.00 8.71 405 GLN A CA 1
ATOM 2724 C C . GLN A 1 368 ? -6.522 -7.192 53.690 1.00 7.12 405 GLN A C 1
ATOM 2725 O O . GLN A 1 368 ? -7.070 -7.955 54.491 1.00 9.03 405 GLN A O 1
ATOM 2731 N N . GLU A 1 369 ? -5.631 -7.595 52.790 1.00 8.84 406 GLU A N 1
ATOM 2732 C CA . GLU A 1 369 ? -5.249 -8.994 52.629 1.00 9.76 406 GLU A CA 1
ATOM 2733 C C . GLU A 1 369 ? -4.685 -9.670 53.874 1.00 9.93 406 GLU A C 1
ATOM 2734 O O . GLU A 1 369 ? -4.910 -10.860 54.088 1.00 10.76 406 GLU A O 1
ATOM 2740 N N . LEU A 1 370 ? -3.944 -8.929 54.693 1.00 9.19 407 LEU A N 1
ATOM 2741 C CA . LEU A 1 370 ? -3.378 -9.519 55.901 1.00 9.06 407 LEU A CA 1
ATOM 2742 C C . LEU A 1 370 ? -4.471 -9.801 56.928 1.00 8.09 407 LEU A C 1
ATOM 2743 O O . LEU A 1 370 ? -4.415 -10.807 57.634 1.00 8.79 407 LEU A O 1
ATOM 2748 N N . LEU A 1 371 ? -5.465 -8.919 57.009 1.00 8.41 408 LEU A N 1
ATOM 2749 C CA . LEU A 1 371 ? -6.573 -9.136 57.935 1.00 8.64 408 LEU A CA 1
ATOM 2750 C C . LEU A 1 371 ? -7.314 -10.398 57.506 1.00 8.50 408 LEU A C 1
ATOM 2751 O O . LEU A 1 371 ? -7.656 -11.243 58.330 1.00 9.14 408 LEU A O 1
ATOM 2756 N N . VAL A 1 372 ? -7.555 -10.511 56.202 1.00 9.78 409 VAL A N 1
ATOM 2757 C CA . VAL A 1 372 ? -8.259 -11.656 55.643 1.00 9.43 409 VAL A CA 1
ATOM 2758 C C . VAL A 1 372 ? -7.498 -12.956 55.881 1.00 9.12 409 VAL A C 1
ATOM 2759 O O . VAL A 1 372 ? -8.087 -13.956 56.285 1.00 9.38 409 VAL A O 1
ATOM 2763 N N . GLU A 1 373 ? -6.192 -12.950 55.641 1.00 8.23 410 GLU A N 1
ATOM 2764 C CA . GLU A 1 373 ? -5.412 -14.160 55.854 1.00 9.04 410 GLU A CA 1
ATOM 2765 C C . GLU A 1 373 ? -5.355 -14.526 57.335 1.00 9.02 410 GLU A C 1
ATOM 2766 O O . GLU A 1 373 ? -5.465 -15.696 57.697 1.00 10.27 410 GLU A O 1
ATOM 2772 N N . ALA A 1 374 ? -5.192 -13.525 58.195 1.00 8.62 411 ALA A N 1
ATOM 2773 C CA . ALA A 1 374 ? -5.128 -13.776 59.629 1.00 9.07 411 ALA A CA 1
ATOM 2774 C C . ALA A 1 374 ? -6.437 -14.356 60.167 1.00 9.09 411 ALA A C 1
ATOM 2775 O O . ALA A 1 374 ? -6.432 -15.237 61.025 1.00 9.65 411 ALA A O 1
ATOM 2777 N N . ASP A 1 375 ? -7.564 -13.874 59.653 1.00 8.81 412 ASP A N 1
ATOM 2778 C CA . ASP A 1 375 ? -8.855 -14.357 60.127 1.00 11.12 412 ASP A CA 1
ATOM 2779 C C . ASP A 1 375 ? -9.085 -15.837 59.837 1.00 11.60 412 ASP A C 1
ATOM 2780 O O . ASP A 1 375 ? -9.855 -16.497 60.537 1.00 13.29 412 ASP A O 1
ATOM 2785 N N . ALA A 1 376 ? -8.404 -16.357 58.821 1.00 10.83 413 ALA A N 1
ATOM 2786 C CA . ALA A 1 376 ? -8.553 -17.756 58.436 1.00 13.15 413 ALA A CA 1
ATOM 2787 C C . ALA A 1 376 ? -7.640 -18.717 59.192 1.00 15.11 413 ALA A C 1
ATOM 2788 O O . ALA A 1 376 ? -7.689 -19.924 58.961 1.00 18.16 413 ALA A O 1
ATOM 2790 N N . THR A 1 377 ? -6.802 -18.197 60.087 1.00 13.28 414 THR A N 1
ATOM 2791 C CA . THR A 1 377 ? -5.913 -19.071 60.848 1.00 13.96 414 THR A CA 1
ATOM 2792 C C . THR A 1 377 ? -6.720 -19.859 61.877 1.00 16.58 414 THR A C 1
ATOM 2793 O O . THR A 1 377 ? -7.670 -19.344 62.465 1.00 18.09 414 THR A O 1
ATOM 2797 N N . ALA A 1 378 ? -6.335 -21.114 62.083 1.00 20.72 415 ALA A N 1
ATOM 2798 C CA . ALA A 1 378 ? -7.032 -22.003 63.007 1.00 23.09 415 ALA A CA 1
ATOM 2799 C C . ALA A 1 378 ? -6.979 -21.566 64.465 1.00 24.08 415 ALA A C 1
ATOM 2800 O O . ALA A 1 378 ? -8.014 -21.405 65.113 1.00 27.24 415 ALA A O 1
ATOM 2802 N N . GLY A 1 379 ? -5.770 -21.381 64.980 1.00 20.42 416 GLY A N 1
ATOM 2803 C CA . GLY A 1 379 ? -5.614 -20.981 66.365 1.00 18.48 416 GLY A CA 1
ATOM 2804 C C . GLY A 1 379 ? -4.216 -21.278 66.862 1.00 14.24 416 GLY A C 1
ATOM 2805 O O . GLY A 1 379 ? -3.418 -21.895 66.159 1.00 15.63 416 GLY A O 1
ATOM 2806 N N . LEU A 1 380 ? -3.924 -20.863 68.089 1.00 15.20 417 LEU A N 1
ATOM 2807 C CA . LEU A 1 380 ? -2.598 -21.053 68.664 1.00 15.74 417 LEU A CA 1
ATOM 2808 C C . LEU A 1 380 ? -2.215 -22.493 69.008 1.00 16.05 417 LEU A C 1
ATOM 2809 O O . LEU A 1 380 ? -1.074 -22.758 69.384 1.00 17.07 417 LEU A O 1
ATOM 2814 N N . ALA A 1 381 ? -3.158 -23.422 68.874 1.00 17.12 418 ALA A N 1
ATOM 2815 C CA . ALA A 1 381 ? -2.885 -24.825 69.169 1.00 17.07 418 ALA A CA 1
ATOM 2816 C C . ALA A 1 381 ? -2.438 -25.572 67.914 1.00 17.55 418 ALA A C 1
ATOM 2817 O O . ALA A 1 381 ? -2.032 -26.733 67.981 1.00 18.75 418 ALA A O 1
ATOM 2819 N N . ASP A 1 382 ? -2.512 -24.895 66.772 1.00 16.57 419 ASP A N 1
ATOM 2820 C CA . ASP A 1 382 ? -2.119 -25.484 65.497 1.00 17.63 419 ASP A CA 1
ATOM 2821 C C . ASP A 1 382 ? -0.630 -25.827 65.510 1.00 18.83 419 ASP A C 1
ATOM 2822 O O . ASP A 1 382 ? 0.212 -24.963 65.755 1.00 15.20 419 ASP A O 1
ATOM 2827 N N . PRO A 1 383 ? -0.286 -27.097 65.242 1.00 18.46 420 PRO A N 1
ATOM 2828 C CA . PRO A 1 383 ? 1.112 -27.537 65.227 1.00 19.03 420 PRO A CA 1
ATOM 2829 C C . PRO A 1 383 ? 2.001 -26.695 64.312 1.00 18.33 420 PRO A C 1
ATOM 2830 O O . PRO A 1 383 ? 3.159 -26.432 64.634 1.00 17.65 420 PRO A O 1
ATOM 2834 N N . ALA A 1 384 ? 1.456 -26.278 63.173 1.00 17.02 421 ALA A N 1
ATOM 2835 C CA . ALA A 1 384 ? 2.206 -25.470 62.217 1.00 16.51 421 ALA A CA 1
ATOM 2836 C C . ALA A 1 384 ? 2.608 -24.133 62.831 1.00 15.97 421 ALA A C 1
ATOM 2837 O O . ALA A 1 384 ? 3.705 -23.629 62.582 1.00 14.67 421 ALA A O 1
ATOM 2839 N N . TYR A 1 385 ? 1.713 -23.552 63.622 1.00 14.39 422 TYR A N 1
ATOM 2840 C CA . TYR A 1 385 ? 2.004 -22.280 64.271 1.00 13.52 422 TYR A CA 1
ATOM 2841 C C . TYR A 1 385 ? 3.064 -22.490 65.344 1.00 12.95 422 TYR A C 1
ATOM 2842 O O . TYR A 1 385 ? 4.037 -21.739 65.425 1.00 13.08 422 TYR A O 1
ATOM 2851 N N . ILE A 1 386 ? 2.871 -23.510 66.172 1.00 13.42 423 ILE A N 1
ATOM 2852 C CA . ILE A 1 386 ? 3.817 -23.809 67.237 1.00 13.39 423 ILE A CA 1
ATOM 2853 C C . ILE A 1 386 ? 5.220 -23.992 66.668 1.00 14.06 423 ILE A C 1
ATOM 2854 O O . ILE A 1 386 ? 6.189 -23.459 67.212 1.00 13.17 423 ILE A O 1
ATOM 2859 N N . ARG A 1 387 ? 5.331 -24.729 65.568 1.00 14.05 424 ARG A N 1
ATOM 2860 C CA . ARG A 1 387 ? 6.631 -24.948 64.943 1.00 15.91 424 ARG A CA 1
ATOM 2861 C C . ARG A 1 387 ? 7.214 -23.632 64.432 1.00 14.73 424 ARG A C 1
ATOM 2862 O O . ARG A 1 387 ? 8.394 -23.348 64.634 1.00 13.59 424 ARG A O 1
ATOM 2870 N N . ALA A 1 388 ? 6.382 -22.832 63.772 1.00 13.33 425 ALA A N 1
ATOM 2871 C CA . ALA A 1 388 ? 6.819 -21.551 63.226 1.00 12.02 425 ALA A CA 1
ATOM 2872 C C . ALA A 1 388 ? 7.337 -20.611 64.311 1.00 12.10 425 ALA A C 1
ATOM 2873 O O . ALA A 1 388 ? 8.397 -20.003 64.160 1.00 11.45 425 ALA A O 1
ATOM 2875 N N . ARG A 1 389 ? 6.588 -20.493 65.402 1.00 11.17 426 ARG A N 1
ATOM 2876 C CA . ARG A 1 389 ? 6.986 -19.618 66.502 1.00 11.23 426 ARG A CA 1
ATOM 2877 C C . ARG A 1 389 ? 8.342 -20.056 67.044 1.00 12.31 426 ARG A C 1
ATOM 2878 O O . ARG A 1 389 ? 9.229 -19.234 67.277 1.00 11.57 426 ARG A O 1
ATOM 2886 N N . SER A 1 390 ? 8.501 -21.361 67.233 1.00 11.82 427 SER A N 1
ATOM 2887 C CA . SER A 1 390 ? 9.747 -21.911 67.749 1.00 12.70 427 SER A CA 1
ATOM 2888 C C . SER A 1 390 ? 10.914 -21.712 66.785 1.00 12.03 427 SER A C 1
ATOM 2889 O O . SER A 1 390 ? 11.994 -21.277 67.190 1.00 11.77 427 SER A O 1
ATOM 2892 N N . ASP A 1 391 ? 10.697 -22.027 65.510 1.00 11.20 428 ASP A N 1
ATOM 2893 C CA . ASP A 1 391 ? 11.747 -21.888 64.507 1.00 12.38 428 ASP A CA 1
ATOM 2894 C C . ASP A 1 391 ? 12.228 -20.449 64.331 1.00 11.94 428 ASP A C 1
ATOM 2895 O O . ASP A 1 391 ? 13.430 -20.195 64.272 1.00 12.57 428 ASP A O 1
ATOM 2900 N N . ALA A 1 392 ? 11.291 -19.513 64.237 1.00 11.50 429 ALA A N 1
ATOM 2901 C CA . ALA A 1 392 ? 11.646 -18.110 64.054 1.00 10.04 429 ALA A CA 1
ATOM 2902 C C . ALA A 1 392 ? 12.533 -17.608 65.191 1.00 9.70 429 ALA A C 1
ATOM 2903 O O . ALA A 1 392 ? 13.583 -17.012 64.955 1.00 10.14 429 ALA A O 1
ATOM 2905 N N . ARG A 1 393 ? 12.100 -17.862 66.420 1.00 9.83 430 ARG A N 1
ATOM 2906 C CA . ARG A 1 393 ? 12.829 -17.449 67.614 1.00 11.50 430 ARG A CA 1
ATOM 2907 C C . ARG A 1 393 ? 14.229 -18.069 67.657 1.00 11.64 430 ARG A C 1
ATOM 2908 O O . ARG A 1 393 ? 15.217 -17.391 67.954 1.00 10.79 430 ARG A O 1
ATOM 2916 N N . ARG A 1 394 ? 14.310 -19.357 67.342 1.00 11.64 431 ARG A N 1
ATOM 2917 C CA . ARG A 1 394 ? 15.578 -20.079 67.341 1.00 11.65 431 ARG A CA 1
ATOM 2918 C C . ARG A 1 394 ? 16.552 -19.581 66.274 1.00 10.82 431 ARG A C 1
ATOM 2919 O O . ARG A 1 394 ? 17.725 -19.343 66.555 1.00 11.51 431 ARG A O 1
ATOM 2927 N N . LEU A 1 395 ? 16.060 -19.423 65.051 1.00 10.35 432 LEU A N 1
ATOM 2928 C CA . LEU A 1 395 ? 16.894 -18.978 63.942 1.00 10.76 432 LEU A CA 1
ATOM 2929 C C . LEU A 1 395 ? 17.451 -17.567 64.088 1.00 9.95 432 LEU A C 1
ATOM 2930 O O . LEU A 1 395 ? 18.597 -17.310 63.725 1.00 10.23 432 LEU A O 1
ATOM 2935 N N . ALA A 1 396 ? 16.640 -16.658 64.619 1.00 9.99 433 ALA A N 1
ATOM 2936 C CA . ALA A 1 396 ? 17.053 -15.268 64.783 1.00 8.50 433 ALA A CA 1
ATOM 2937 C C . ALA A 1 396 ? 17.862 -15.005 66.047 1.00 8.22 433 ALA A C 1
ATOM 2938 O O . ALA A 1 396 ? 18.747 -14.150 66.054 1.00 9.03 433 ALA A O 1
ATOM 2940 N N . GLY A 1 397 ? 17.555 -15.736 67.114 1.00 8.07 434 GLY A N 1
ATOM 2941 C CA . GLY A 1 397 ? 18.256 -15.533 68.373 1.00 9.39 434 GLY A CA 1
ATOM 2942 C C . GLY A 1 397 ? 19.429 -16.467 68.616 1.00 9.25 434 GLY A C 1
ATOM 2943 O O . GLY A 1 397 ? 20.547 -16.180 68.188 1.00 10.47 434 GLY A O 1
ATOM 2944 N N . PRO A 1 398 ? 19.203 -17.599 69.301 1.00 11.22 435 PRO A N 1
ATOM 2945 C CA . PRO A 1 398 ? 20.266 -18.565 69.594 1.00 12.18 435 PRO A CA 1
ATOM 2946 C C . PRO A 1 398 ? 21.171 -18.927 68.417 1.00 12.26 435 PRO A C 1
ATOM 2947 O O . PRO A 1 398 ? 22.393 -18.960 68.555 1.00 14.47 435 PRO A O 1
ATOM 2951 N N . GLU A 1 399 ? 20.573 -19.193 67.261 1.00 11.54 436 GLU A N 1
ATOM 2952 C CA . GLU A 1 399 ? 21.337 -19.575 66.084 1.00 12.48 436 GLU A CA 1
ATOM 2953 C C . GLU A 1 399 ? 21.561 -18.431 65.100 1.00 10.82 436 GLU A C 1
ATOM 2954 O O . GLU A 1 399 ? 22.072 -18.636 63.998 1.00 13.67 436 GLU A O 1
ATOM 2960 N N . GLY A 1 400 ? 21.189 -17.223 65.516 1.00 10.18 437 GLY A N 1
ATOM 2961 C CA . GLY A 1 400 ? 21.361 -16.050 64.677 1.00 9.48 437 GLY A CA 1
ATOM 2962 C C . GLY A 1 400 ? 22.249 -15.028 65.361 1.00 9.10 437 GLY A C 1
ATOM 2963 O O . GLY A 1 400 ? 23.476 -15.116 65.300 1.00 9.78 437 GLY A O 1
ATOM 2964 N N . ILE A 1 401 ? 21.629 -14.058 66.026 1.00 8.21 438 ILE A N 1
ATOM 2965 C CA . ILE A 1 401 ? 22.378 -13.026 66.727 1.00 7.44 438 ILE A CA 1
ATOM 2966 C C . ILE A 1 401 ? 23.357 -13.617 67.747 1.00 7.63 438 ILE A C 1
ATOM 2967 O O . ILE A 1 401 ? 24.524 -13.223 67.795 1.00 7.98 438 ILE A O 1
ATOM 2972 N N . ASP A 1 402 ? 22.893 -14.567 68.554 1.00 7.75 439 ASP A N 1
ATOM 2973 C CA . ASP A 1 402 ? 23.767 -15.151 69.566 1.00 7.79 439 ASP A CA 1
ATOM 2974 C C . ASP A 1 402 ? 24.935 -15.925 68.968 1.00 8.88 439 ASP A C 1
ATOM 2975 O O . ASP A 1 402 ? 26.032 -15.922 69.523 1.00 9.77 439 ASP A O 1
ATOM 2980 N N . ALA A 1 403 ? 24.706 -16.585 67.838 1.00 9.22 440 ALA A N 1
ATOM 2981 C CA . ALA A 1 403 ? 25.775 -17.338 67.193 1.00 9.22 440 ALA A CA 1
ATOM 2982 C C . ALA A 1 403 ? 26.861 -16.381 66.706 1.00 10.37 440 ALA A C 1
ATOM 2983 O O . ALA A 1 403 ? 28.052 -16.661 66.834 1.00 10.72 440 ALA A O 1
ATOM 2985 N N . ALA A 1 404 ? 26.452 -15.244 66.149 1.00 8.81 441 ALA A N 1
ATOM 2986 C CA . ALA A 1 404 ? 27.410 -14.260 65.662 1.00 9.01 441 ALA A CA 1
ATOM 2987 C C . ALA A 1 404 ? 28.174 -13.633 66.826 1.00 9.60 441 ALA A C 1
ATOM 2988 O O . ALA A 1 404 ? 29.388 -13.445 66.751 1.00 10.61 441 ALA A O 1
ATOM 2990 N N . LEU A 1 405 ? 27.466 -13.313 67.905 1.00 8.14 442 LEU A N 1
ATOM 2991 C CA . LEU A 1 405 ? 28.118 -12.717 69.068 1.00 9.47 442 LEU A CA 1
ATOM 2992 C C . LEU A 1 405 ? 29.147 -13.672 69.676 1.00 9.51 442 LEU A C 1
ATOM 2993 O O . LEU A 1 405 ? 30.238 -13.257 70.058 1.00 10.48 442 LEU A O 1
ATOM 2998 N N . ALA A 1 406 ? 28.799 -14.952 69.756 1.00 9.01 443 ALA A N 1
ATOM 2999 C CA . ALA A 1 406 ? 29.698 -15.946 70.336 1.00 8.86 443 ALA A CA 1
ATOM 3000 C C . ALA A 1 406 ? 30.915 -16.258 69.471 1.00 10.37 443 ALA A C 1
ATOM 3001 O O . ALA A 1 406 ? 32.008 -16.475 69.992 1.00 12.35 443 ALA A O 1
ATOM 3003 N N . ALA A 1 407 ? 30.732 -16.276 68.153 1.00 9.91 444 ALA A N 1
ATOM 3004 C CA . ALA A 1 407 ? 31.822 -16.603 67.235 1.00 10.50 444 ALA A CA 1
ATOM 3005 C C . ALA A 1 407 ? 33.057 -15.714 67.346 1.00 11.03 444 ALA A C 1
ATOM 3006 O O . ALA A 1 407 ? 34.170 -16.170 67.095 1.00 12.48 444 ALA A O 1
ATOM 3008 N N . HIS A 1 408 ? 32.867 -14.450 67.714 1.00 10.31 445 HIS A N 1
ATOM 3009 C CA . HIS A 1 408 ? 33.988 -13.517 67.840 1.00 9.41 445 HIS A CA 1
ATOM 3010 C C . HIS A 1 408 ? 33.978 -12.806 69.190 1.00 7.92 445 HIS A C 1
ATOM 3011 O O . HIS A 1 408 ? 34.638 -11.781 69.363 1.00 9.05 445 HIS A O 1
ATOM 3018 N N . GLN A 1 409 ? 33.245 -13.378 70.141 1.00 9.33 446 GLN A N 1
ATOM 3019 C CA . GLN A 1 409 ? 33.094 -12.819 71.483 1.00 8.87 446 GLN A CA 1
ATOM 3020 C C . GLN A 1 409 ? 32.796 -11.327 71.396 1.00 8.24 446 GLN A C 1
ATOM 3021 O O . GLN A 1 409 ? 33.545 -10.487 71.902 1.00 9.35 446 GLN A O 1
ATOM 3027 N N . LEU A 1 410 ? 31.673 -11.021 70.755 1.00 8.87 447 LEU A N 1
ATOM 3028 C CA . LEU A 1 410 ? 31.233 -9.649 70.545 1.00 8.43 447 LEU A CA 1
ATOM 3029 C C . LEU A 1 410 ? 30.202 -9.178 71.563 1.00 7.75 447 LEU A C 1
ATOM 3030 O O . LEU A 1 410 ? 29.475 -9.975 72.161 1.00 9.82 447 LEU A O 1
ATOM 3035 N N . ASP A 1 411 ? 30.142 -7.861 71.735 1.00 8.48 448 ASP A N 1
ATOM 3036 C CA . ASP A 1 411 ? 29.197 -7.227 72.644 1.00 8.89 448 ASP A CA 1
ATOM 3037 C C . ASP A 1 411 ? 27.962 -6.764 71.890 1.00 8.18 448 ASP A C 1
ATOM 3038 O O . ASP A 1 411 ? 26.885 -6.637 72.466 1.00 9.36 448 ASP A O 1
ATOM 3043 N N . ALA A 1 412 ? 28.130 -6.504 70.600 1.00 7.83 449 ALA A N 1
ATOM 3044 C CA . ALA A 1 412 ? 27.026 -6.047 69.774 1.00 7.31 449 ALA A CA 1
ATOM 3045 C C . ALA A 1 412 ? 27.339 -6.206 68.300 1.00 7.21 449 ALA A C 1
ATOM 3046 O O . ALA A 1 412 ? 28.492 -6.407 67.901 1.00 7.97 449 ALA A O 1
ATOM 3048 N N . LEU A 1 413 ? 26.285 -6.125 67.498 1.00 7.31 450 LEU A N 1
ATOM 3049 C CA . LEU A 1 413 ? 26.391 -6.197 66.052 1.00 7.88 450 LEU A CA 1
ATOM 3050 C C . LEU A 1 413 ? 25.911 -4.836 65.569 1.00 7.21 450 LEU A C 1
ATOM 3051 O O . LEU A 1 413 ? 24.974 -4.271 66.135 1.00 8.77 450 LEU A O 1
ATOM 3056 N N . VAL A 1 414 ? 26.562 -4.296 64.548 1.00 7.04 451 VAL A N 1
ATOM 3057 C CA . VAL A 1 414 ? 26.151 -3.008 64.005 1.00 7.69 451 VAL A CA 1
ATOM 3058 C C . VAL A 1 414 ? 26.047 -3.065 62.490 1.00 8.13 451 VAL A C 1
ATOM 3059 O O . VAL A 1 414 ? 26.651 -3.922 61.839 1.00 7.85 451 VAL A O 1
ATOM 3063 N N . ALA A 1 415 ? 25.270 -2.144 61.935 1.00 7.63 452 ALA A N 1
ATOM 3064 C CA . ALA A 1 415 ? 25.065 -2.074 60.497 1.00 8.49 452 ALA A CA 1
ATOM 3065 C C . ALA A 1 415 ? 24.224 -0.852 60.199 1.00 7.26 452 ALA A C 1
ATOM 3066 O O . ALA A 1 415 ? 23.648 -0.252 61.105 1.00 7.63 452 ALA A O 1
ATOM 3068 N N . PRO A 1 416 ? 24.172 -0.438 58.925 1.00 7.58 453 PRO A N 1
ATOM 3069 C CA . PRO A 1 416 ? 23.336 0.726 58.622 1.00 7.57 453 PRO A CA 1
ATOM 3070 C C . PRO A 1 416 ? 21.931 0.199 58.925 1.00 6.98 453 PRO A C 1
ATOM 3071 O O . PRO A 1 416 ? 21.648 -0.974 58.676 1.00 8.20 453 PRO A O 1
ATOM 3075 N N . THR A 1 417 ? 21.054 1.037 59.463 1.00 6.91 454 THR A N 1
ATOM 3076 C CA . THR A 1 417 ? 19.707 0.586 59.793 1.00 5.57 454 THR A CA 1
ATOM 3077 C C . THR A 1 417 ? 18.880 0.241 58.558 1.00 6.58 454 THR A C 1
ATOM 3078 O O . THR A 1 417 ? 18.243 -0.813 58.491 1.00 8.58 454 THR A O 1
ATOM 3082 N N . THR A 1 418 ? 18.901 1.137 57.580 1.00 6.99 455 THR A N 1
ATOM 3083 C CA . THR A 1 418 ? 18.151 0.951 56.347 1.00 8.48 455 THR A CA 1
ATOM 3084 C C . THR A 1 418 ? 18.656 1.980 55.339 1.00 8.36 455 THR A C 1
ATOM 3085 O O . THR A 1 418 ? 19.688 2.610 55.562 1.00 7.90 455 THR A O 1
ATOM 3089 N N . GLY A 1 419 ? 17.947 2.132 54.224 1.00 8.92 456 GLY A N 1
ATOM 3090 C CA . GLY A 1 419 ? 18.344 3.111 53.225 1.00 9.42 456 GLY A CA 1
ATOM 3091 C C . GLY A 1 419 ? 17.704 4.445 53.561 1.00 9.80 456 GLY A C 1
ATOM 3092 O O . GLY A 1 419 ? 17.337 4.683 54.713 1.00 11.14 456 GLY A O 1
ATOM 3093 N N . VAL A 1 420 ? 17.563 5.323 52.572 1.00 9.74 457 VAL A N 1
ATOM 3094 C CA . VAL A 1 420 ? 16.954 6.625 52.820 1.00 9.05 457 VAL A CA 1
ATOM 3095 C C . VAL A 1 420 ? 15.493 6.665 52.399 1.00 8.25 457 VAL A C 1
ATOM 3096 O O . VAL A 1 420 ? 15.004 5.775 51.704 1.00 9.94 457 VAL A O 1
ATOM 3100 N N . ALA A 1 421 ? 14.798 7.708 52.839 1.00 8.87 458 ALA A N 1
ATOM 3101 C CA . ALA A 1 421 ? 13.390 7.885 52.519 1.00 8.73 458 ALA A CA 1
ATOM 3102 C C . ALA A 1 421 ? 13.163 7.902 51.010 1.00 9.42 458 ALA A C 1
ATOM 3103 O O . ALA A 1 421 ? 13.993 8.397 50.246 1.00 9.64 458 ALA A O 1
ATOM 3105 N N . TRP A 1 422 ? 12.020 7.366 50.603 1.00 9.82 459 TRP A N 1
ATOM 3106 C CA . TRP A 1 422 ? 11.633 7.284 49.200 1.00 10.83 459 TRP A CA 1
ATOM 3107 C C . TRP A 1 422 ? 10.375 8.118 48.967 1.00 10.49 459 TRP A C 1
ATOM 3108 O O . TRP A 1 422 ? 9.660 8.454 49.911 1.00 9.68 459 TRP A O 1
ATOM 3119 N N . PRO A 1 423 ? 10.093 8.475 47.703 1.00 9.99 460 PRO A N 1
ATOM 3120 C CA . PRO A 1 423 ? 8.897 9.266 47.400 1.00 10.23 460 PRO A CA 1
ATOM 3121 C C . PRO A 1 423 ? 7.661 8.505 47.877 1.00 11.15 460 PRO A C 1
ATOM 3122 O O . PRO A 1 423 ? 7.528 7.309 47.614 1.00 12.41 460 PRO A O 1
ATOM 3126 N N . ILE A 1 424 ? 6.764 9.190 48.577 1.00 10.77 461 ILE A N 1
ATOM 3127 C CA . ILE A 1 424 ? 5.551 8.554 49.078 1.00 13.93 461 ILE A CA 1
ATOM 3128 C C . ILE A 1 424 ? 4.722 7.946 47.951 1.00 19.32 461 ILE A C 1
ATOM 3129 O O . ILE A 1 424 ? 4.258 6.812 48.061 1.00 20.21 461 ILE A O 1
ATOM 3134 N N . ARG A 1 425 ? 4.543 8.700 46.871 1.00 23.05 462 ARG A N 1
ATOM 3135 C CA . ARG A 1 425 ? 3.760 8.234 45.730 1.00 31.12 462 ARG A CA 1
ATOM 3136 C C . ARG A 1 425 ? 4.491 7.195 44.884 1.00 35.31 462 ARG A C 1
ATOM 3137 O O . ARG A 1 425 ? 4.220 7.055 43.691 1.00 37.59 462 ARG A O 1
ATOM 3145 N N . SER A 1 426 ? 5.415 6.468 45.506 1.00 39.26 463 SER A N 1
ATOM 3146 C CA . SER A 1 426 ? 6.176 5.433 44.813 1.00 42.74 463 SER A CA 1
ATOM 3147 C C . SER A 1 426 ? 7.100 4.710 45.787 1.00 44.14 463 SER A C 1
ATOM 3148 O O . SER A 1 426 ? 6.829 3.580 46.194 1.00 45.76 463 SER A O 1
ATOM 3151 N N . ASP A 1 430 ? 11.655 -3.121 49.289 1.00 42.68 467 ASP A N 1
ATOM 3152 C CA . ASP A 1 430 ? 12.407 -3.149 50.538 1.00 41.31 467 ASP A CA 1
ATOM 3153 C C . ASP A 1 430 ? 13.907 -3.173 50.268 1.00 40.06 467 ASP A C 1
ATOM 3154 O O . ASP A 1 430 ? 14.404 -4.045 49.557 1.00 39.64 467 ASP A O 1
ATOM 3156 N N . PHE A 1 431 ? 14.619 -2.208 50.842 1.00 37.15 468 PHE A N 1
ATOM 3157 C CA . PHE A 1 431 ? 16.065 -2.103 50.676 1.00 33.92 468 PHE A CA 1
ATOM 3158 C C . PHE A 1 431 ? 16.755 -3.399 51.092 1.00 32.02 468 PHE A C 1
ATOM 3159 O O . PHE A 1 431 ? 16.782 -3.744 52.272 1.00 32.38 468 PHE A O 1
ATOM 3167 N N . PRO A 1 432 ? 17.321 -4.135 50.122 1.00 29.01 469 PRO A N 1
ATOM 3168 C CA . PRO A 1 432 ? 18.012 -5.401 50.392 1.00 26.48 469 PRO A CA 1
ATOM 3169 C C . PRO A 1 432 ? 19.202 -5.260 51.340 1.00 23.10 469 PRO A C 1
ATOM 3170 O O . PRO A 1 432 ? 19.985 -4.317 51.233 1.00 23.47 469 PRO A O 1
ATOM 3174 N N . GLY A 1 433 ? 19.328 -6.200 52.271 1.00 19.48 470 GLY A N 1
ATOM 3175 C CA . GLY A 1 433 ? 20.445 -6.162 53.197 1.00 17.03 470 GLY A CA 1
ATOM 3176 C C . GLY A 1 433 ? 20.176 -5.658 54.603 1.00 15.44 470 GLY A C 1
ATOM 3177 O O . GLY A 1 433 ? 21.114 -5.530 55.387 1.00 15.26 470 GLY A O 1
ATOM 3178 N N . GLU A 1 434 ? 18.922 -5.364 54.936 1.00 13.93 471 GLU A N 1
ATOM 3179 C CA . GLU A 1 434 ? 18.606 -4.886 56.283 1.00 12.89 471 GLU A CA 1
ATOM 3180 C C . GLU A 1 434 ? 18.822 -6.016 57.283 1.00 12.72 471 GLU A C 1
ATOM 3181 O O . GLU A 1 434 ? 18.662 -7.189 56.943 1.00 13.44 471 GLU A O 1
ATOM 3187 N N . SER A 1 435 ? 19.174 -5.661 58.517 1.00 10.39 472 SER A N 1
ATOM 3188 C CA . SER A 1 435 ? 19.437 -6.653 59.555 1.00 11.13 472 SER A CA 1
ATOM 3189 C C . SER A 1 435 ? 18.578 -6.546 60.815 1.00 10.64 472 SER A C 1
ATOM 3190 O O . SER A 1 435 ? 18.590 -7.461 61.643 1.00 11.26 472 SER A O 1
ATOM 3193 N N . TYR A 1 436 ? 17.834 -5.451 60.968 1.00 9.27 473 TYR A N 1
ATOM 3194 C CA . TYR A 1 436 ? 17.018 -5.258 62.168 1.00 9.45 473 TYR A CA 1
ATOM 3195 C C . TYR A 1 436 ? 15.952 -6.323 62.419 1.00 8.49 473 TYR A C 1
ATOM 3196 O O . TYR A 1 436 ? 15.479 -6.473 63.546 1.00 8.51 473 TYR A O 1
ATOM 3205 N N . SER A 1 437 ? 15.575 -7.065 61.385 1.00 8.41 474 SER A N 1
ATOM 3206 C CA . SER A 1 437 ? 14.568 -8.103 61.554 1.00 8.24 474 SER A CA 1
ATOM 3207 C C . SER A 1 437 ? 15.040 -9.172 62.536 1.00 7.79 474 SER A C 1
ATOM 3208 O O . SER A 1 437 ? 14.234 -9.772 63.245 1.00 8.43 474 SER A O 1
ATOM 3211 N N . ALA A 1 438 ? 16.347 -9.411 62.577 1.00 7.56 475 ALA A N 1
ATOM 3212 C CA . ALA A 1 438 ? 16.896 -10.416 63.480 1.00 7.60 475 ALA A CA 1
ATOM 3213 C C . ALA A 1 438 ? 16.542 -10.092 64.930 1.00 7.17 475 ALA A C 1
ATOM 3214 O O . ALA A 1 438 ? 16.088 -10.957 65.675 1.00 7.75 475 ALA A O 1
ATOM 3216 N N . ALA A 1 439 ? 16.750 -8.843 65.334 1.00 6.89 476 ALA A N 1
ATOM 3217 C CA . ALA A 1 439 ? 16.437 -8.454 66.702 1.00 6.69 476 ALA A CA 1
ATOM 3218 C C . ALA A 1 439 ? 14.935 -8.524 66.962 1.00 5.77 476 ALA A C 1
ATOM 3219 O O . ALA A 1 439 ? 14.497 -8.978 68.019 1.00 6.43 476 ALA A O 1
ATOM 3221 N N . ALA A 1 440 ? 14.143 -8.077 65.996 1.00 6.47 477 ALA A N 1
ATOM 3222 C CA . ALA A 1 440 ? 12.696 -8.106 66.153 1.00 6.42 477 ALA A CA 1
ATOM 3223 C C . ALA A 1 440 ? 12.166 -9.529 66.340 1.00 6.36 477 ALA A C 1
ATOM 3224 O O . ALA A 1 440 ? 11.368 -9.792 67.240 1.00 7.51 477 ALA A O 1
ATOM 3226 N N . VAL A 1 441 ? 12.620 -10.445 65.493 1.00 6.36 478 VAL A N 1
ATOM 3227 C CA . VAL A 1 441 ? 12.161 -11.827 65.560 1.00 7.16 478 VAL A CA 1
ATOM 3228 C C . VAL A 1 441 ? 12.705 -12.569 66.783 1.00 7.64 478 VAL A C 1
ATOM 3229 O O . VAL A 1 441 ? 12.019 -13.410 67.364 1.00 8.87 478 VAL A O 1
ATOM 3233 N N . ALA A 1 442 ? 13.930 -12.249 67.187 1.00 7.40 479 ALA A N 1
ATOM 3234 C CA . ALA A 1 442 ? 14.531 -12.886 68.356 1.00 6.73 479 ALA A CA 1
ATOM 3235 C C . ALA A 1 442 ? 13.965 -12.308 69.648 1.00 7.10 479 ALA A C 1
ATOM 3236 O O . ALA A 1 442 ? 14.078 -12.924 70.706 1.00 8.92 479 ALA A O 1
ATOM 3238 N N . GLY A 1 443 ? 13.353 -11.128 69.555 1.00 6.68 480 GLY A N 1
ATOM 3239 C CA . GLY A 1 443 ? 12.821 -10.467 70.736 1.00 7.43 480 GLY A CA 1
ATOM 3240 C C . GLY A 1 443 ? 13.964 -9.820 71.503 1.00 5.94 480 GLY A C 1
ATOM 3241 O O . GLY A 1 443 ? 13.862 -9.582 72.710 1.00 7.89 480 GLY A O 1
ATOM 3242 N N . TYR A 1 444 ? 15.052 -9.535 70.790 1.00 6.38 481 TYR A N 1
ATOM 3243 C CA . TYR A 1 444 ? 16.255 -8.933 71.368 1.00 6.06 481 TYR A CA 1
ATOM 3244 C C . TYR A 1 444 ? 16.283 -7.422 71.159 1.00 6.09 481 TYR A C 1
ATOM 3245 O O . TYR A 1 444 ? 15.630 -6.899 70.260 1.00 6.09 481 TYR A O 1
ATOM 3254 N N . PRO A 1 445 ? 17.071 -6.702 71.969 1.00 5.53 482 PRO A N 1
ATOM 3255 C CA . PRO A 1 445 ? 17.145 -5.245 71.836 1.00 5.55 482 PRO A CA 1
ATOM 3256 C C . PRO A 1 445 ? 17.924 -4.715 70.635 1.00 5.08 482 PRO A C 1
ATOM 3257 O O . PRO A 1 445 ? 18.927 -5.293 70.210 1.00 5.98 482 PRO A O 1
ATOM 3261 N N . SER A 1 446 ? 17.433 -3.608 70.091 1.00 5.50 483 SER A N 1
ATOM 3262 C CA . SER A 1 446 ? 18.073 -2.938 68.968 1.00 6.70 483 SER A CA 1
ATOM 3263 C C . SER A 1 446 ? 17.944 -1.438 69.210 1.00 6.36 483 SER A C 1
ATOM 3264 O O . SER A 1 446 ? 17.012 -0.988 69.876 1.00 8.13 483 SER A O 1
ATOM 3267 N N . LEU A 1 447 ? 18.882 -0.669 68.670 1.00 6.62 484 LEU A N 1
ATOM 3268 C CA . LEU A 1 447 ? 18.906 0.770 68.892 1.00 7.52 484 LEU A CA 1
ATOM 3269 C C . LEU A 1 447 ? 19.582 1.451 67.714 1.00 8.77 484 LEU A C 1
ATOM 3270 O O . LEU A 1 447 ? 20.697 1.081 67.340 1.00 9.76 484 LEU A O 1
ATOM 3275 N N . THR A 1 448 ? 18.913 2.437 67.122 1.00 4.74 485 THR A N 1
ATOM 3276 C CA . THR A 1 448 ? 19.498 3.159 66.001 1.00 5.53 485 THR A CA 1
ATOM 3277 C C . THR A 1 448 ? 19.871 4.578 66.423 1.00 4.57 485 THR A C 1
ATOM 3278 O O . THR A 1 448 ? 19.134 5.229 67.161 1.00 5.75 485 THR A O 1
ATOM 3282 N N . VAL A 1 449 ? 21.034 5.029 65.960 1.00 5.50 486 VAL A N 1
ATOM 3283 C CA . VAL A 1 449 ? 21.554 6.366 66.248 1.00 6.58 486 VAL A CA 1
ATOM 3284 C C . VAL A 1 449 ? 21.905 7.047 64.926 1.00 5.97 486 VAL A C 1
ATOM 3285 O O . VAL A 1 449 ? 22.493 6.429 64.043 1.00 7.00 486 VAL A O 1
ATOM 3289 N N . PRO A 1 450 ? 21.544 8.329 64.772 1.00 6.26 487 PRO A N 1
ATOM 3290 C CA . PRO A 1 450 ? 21.861 9.037 63.527 1.00 6.22 487 PRO A CA 1
ATOM 3291 C C . PRO A 1 450 ? 23.355 8.984 63.209 1.00 7.70 487 PRO A C 1
ATOM 3292 O O . PRO A 1 450 ? 24.185 9.208 64.091 1.00 7.92 487 PRO A O 1
ATOM 3296 N N . MET A 1 451 ? 23.703 8.690 61.959 1.00 7.31 488 MET A N 1
ATOM 3297 C CA . MET A 1 451 ? 25.111 8.640 61.593 1.00 8.80 488 MET A CA 1
ATOM 3298 C C . MET A 1 451 ? 25.459 9.502 60.383 1.00 8.99 488 MET A C 1
ATOM 3299 O O . MET A 1 451 ? 26.590 9.482 59.902 1.00 12.16 488 MET A O 1
ATOM 3304 N N . GLY A 1 452 ? 24.487 10.266 59.899 1.00 8.98 489 GLY A N 1
ATOM 3305 C CA . GLY A 1 452 ? 24.741 11.128 58.761 1.00 9.52 489 GLY A CA 1
ATOM 3306 C C . GLY A 1 452 ? 23.558 11.215 57.825 1.00 9.98 489 GLY A C 1
ATOM 3307 O O . GLY A 1 452 ? 22.432 10.876 58.187 1.00 8.25 489 GLY A O 1
ATOM 3308 N N . GLN A 1 453 ? 23.819 11.681 56.610 1.00 9.92 490 GLN A N 1
ATOM 3309 C CA . GLN A 1 453 ? 22.776 11.813 55.608 1.00 10.55 490 GLN A CA 1
ATOM 3310 C C . GLN A 1 453 ? 23.337 11.517 54.230 1.00 11.14 490 GLN A C 1
ATOM 3311 O O . GLN A 1 453 ? 24.547 11.586 54.012 1.00 12.45 490 GLN A O 1
ATOM 3317 N N . ILE A 1 454 ? 22.445 11.164 53.315 1.00 9.93 491 ILE A N 1
ATOM 3318 C CA . ILE A 1 454 ? 22.802 10.919 51.926 1.00 11.47 491 ILE A CA 1
ATOM 3319 C C . ILE A 1 454 ? 21.824 11.802 51.159 1.00 13.86 491 ILE A C 1
ATOM 3320 O O . ILE A 1 454 ? 20.608 11.627 51.260 1.00 12.10 491 ILE A O 1
ATOM 3325 N N . ASP A 1 455 ? 22.359 12.772 50.428 1.00 15.44 492 ASP A N 1
ATOM 3326 C CA . ASP A 1 455 ? 21.534 13.691 49.653 1.00 17.34 492 ASP A CA 1
ATOM 3327 C C . ASP A 1 455 ? 20.494 14.400 50.522 1.00 14.51 492 ASP A C 1
ATOM 3328 O O . ASP A 1 455 ? 19.363 14.629 50.087 1.00 16.14 492 ASP A O 1
ATOM 3333 N N . GLY A 1 456 ? 20.877 14.734 51.751 1.00 13.24 493 GLY A N 1
ATOM 3334 C CA . GLY A 1 456 ? 19.974 15.432 52.652 1.00 11.78 493 GLY A CA 1
ATOM 3335 C C . GLY A 1 456 ? 18.988 14.580 53.433 1.00 10.71 493 GLY A C 1
ATOM 3336 O O . GLY A 1 456 ? 18.211 15.107 54.227 1.00 13.80 493 GLY A O 1
ATOM 3337 N N . LEU A 1 457 ? 19.014 13.268 53.221 1.00 9.75 494 LEU A N 1
ATOM 3338 C CA . LEU A 1 457 ? 18.099 12.366 53.917 1.00 9.10 494 LEU A CA 1
ATOM 3339 C C . LEU A 1 457 ? 18.866 11.561 54.970 1.00 8.36 494 LEU A C 1
ATOM 3340 O O . LEU A 1 457 ? 19.912 10.983 54.681 1.00 9.01 494 LEU A O 1
ATOM 3345 N N . PRO A 1 458 ? 18.347 11.512 56.207 1.00 7.09 495 PRO A N 1
ATOM 3346 C CA . PRO A 1 458 ? 19.002 10.782 57.298 1.00 6.40 495 PRO A CA 1
ATOM 3347 C C . PRO A 1 458 ? 19.252 9.294 57.116 1.00 6.12 495 PRO A C 1
ATOM 3348 O O . PRO A 1 458 ? 18.453 8.575 56.517 1.00 6.80 495 PRO A O 1
ATOM 3352 N N . VAL A 1 459 ? 20.371 8.856 57.683 1.00 6.27 496 VAL A N 1
ATOM 3353 C CA . VAL A 1 459 ? 20.784 7.457 57.695 1.00 7.56 496 VAL A CA 1
ATOM 3354 C C . VAL A 1 459 ? 21.194 7.164 59.138 1.00 6.82 496 VAL A C 1
ATOM 3355 O O . VAL A 1 459 ? 21.785 8.016 59.807 1.00 7.65 496 VAL A O 1
ATOM 3359 N N . GLY A 1 460 ? 20.869 5.970 59.618 1.00 6.82 497 GLY A N 1
ATOM 3360 C CA . GLY A 1 460 ? 21.213 5.617 60.983 1.00 6.20 497 GLY A CA 1
ATOM 3361 C C . GLY A 1 460 ? 22.118 4.411 61.124 1.00 6.66 497 GLY A C 1
ATOM 3362 O O . GLY A 1 460 ? 22.252 3.598 60.205 1.00 7.78 497 GLY A O 1
ATOM 3363 N N . LEU A 1 461 ? 22.762 4.325 62.283 1.00 5.34 498 LEU A N 1
ATOM 3364 C CA . LEU A 1 461 ? 23.640 3.211 62.624 1.00 6.16 498 LEU A CA 1
ATOM 3365 C C . LEU A 1 461 ? 22.877 2.352 63.632 1.00 6.42 498 LEU A C 1
ATOM 3366 O O . LEU A 1 461 ? 22.474 2.828 64.706 1.00 6.31 498 LEU A O 1
ATOM 3371 N N . LEU A 1 462 ? 22.675 1.090 63.276 1.00 6.25 499 LEU A N 1
ATOM 3372 C CA . LEU A 1 462 ? 21.942 0.150 64.114 1.00 6.31 499 LEU A CA 1
ATOM 3373 C C . LEU A 1 462 ? 22.845 -0.668 65.023 1.00 6.63 499 LEU A C 1
ATOM 3374 O O . LEU A 1 462 ? 23.895 -1.149 64.595 1.00 7.82 499 LEU A O 1
ATOM 3379 N N . PHE A 1 463 ? 22.427 -0.807 66.278 1.00 6.24 500 PHE A N 1
ATOM 3380 C CA . PHE A 1 463 ? 23.134 -1.618 67.269 1.00 6.33 500 PHE A CA 1
ATOM 3381 C C . PHE A 1 463 ? 22.168 -2.720 67.707 1.00 7.28 500 PHE A C 1
ATOM 3382 O O . PHE A 1 463 ? 21.004 -2.446 68.008 1.00 8.23 500 PHE A O 1
ATOM 3390 N N . MET A 1 464 ? 22.642 -3.962 67.738 1.00 7.28 501 MET A N 1
ATOM 3391 C CA . MET A 1 464 ? 21.818 -5.088 68.186 1.00 7.37 501 MET A CA 1
ATOM 3392 C C . MET A 1 464 ? 22.611 -5.910 69.196 1.00 6.32 501 MET A C 1
ATOM 3393 O O . MET A 1 464 ? 23.826 -6.068 69.061 1.00 7.33 501 MET A O 1
ATOM 3398 N N . GLY A 1 465 ? 21.919 -6.422 70.208 1.00 5.78 502 GLY A N 1
ATOM 3399 C CA . GLY A 1 465 ? 22.575 -7.228 71.223 1.00 6.49 502 GLY A CA 1
ATOM 3400 C C . GLY A 1 465 ? 21.698 -8.390 71.640 1.00 6.75 502 GLY A C 1
ATOM 3401 O O . GLY A 1 465 ? 20.593 -8.558 71.123 1.00 7.46 502 GLY A O 1
ATOM 3402 N N . THR A 1 466 ? 22.178 -9.201 72.577 1.00 6.61 503 THR A N 1
ATOM 3403 C CA . THR A 1 466 ? 21.388 -10.333 73.035 1.00 7.75 503 THR A CA 1
ATOM 3404 C C . THR A 1 466 ? 20.345 -9.857 74.049 1.00 7.16 503 THR A C 1
ATOM 3405 O O . THR A 1 466 ? 20.336 -8.694 74.454 1.00 6.82 503 THR A O 1
ATOM 3409 N N . ALA A 1 467 ? 19.457 -10.757 74.454 1.00 6.62 504 ALA A N 1
ATOM 3410 C CA . ALA A 1 467 ? 18.413 -10.409 75.403 1.00 6.99 504 ALA A CA 1
ATOM 3411 C C . ALA A 1 467 ? 18.938 -9.703 76.650 1.00 6.44 504 ALA A C 1
ATOM 3412 O O . ALA A 1 467 ? 19.964 -10.089 77.215 1.00 7.55 504 ALA A O 1
ATOM 3414 N N . TRP A 1 468 ? 18.225 -8.654 77.055 1.00 6.63 505 TRP A N 1
ATOM 3415 C CA . TRP A 1 468 ? 18.526 -7.882 78.259 1.00 5.89 505 TRP A CA 1
ATOM 3416 C C . TRP A 1 468 ? 19.825 -7.081 78.245 1.00 6.30 505 TRP A C 1
ATOM 3417 O O . TRP A 1 468 ? 20.293 -6.644 79.297 1.00 8.67 505 TRP A O 1
ATOM 3428 N N . SER A 1 469 ? 20.391 -6.856 77.062 1.00 6.42 506 SER A N 1
ATOM 3429 C CA . SER A 1 469 ? 21.641 -6.105 76.959 1.00 5.87 506 SER A CA 1
ATOM 3430 C C . SER A 1 469 ? 21.462 -4.596 76.770 1.00 6.27 506 SER A C 1
ATOM 3431 O O . SER A 1 469 ? 22.398 -3.912 76.353 1.00 7.94 506 SER A O 1
ATOM 3434 N N . GLU A 1 470 ? 20.280 -4.071 77.088 1.00 7.10 507 GLU A N 1
ATOM 3435 C CA . GLU A 1 470 ? 20.036 -2.635 76.939 1.00 7.09 507 GLU A CA 1
ATOM 3436 C C . GLU A 1 470 ? 21.084 -1.755 77.620 1.00 6.85 507 GLU A C 1
ATOM 3437 O O . GLU A 1 470 ? 21.515 -0.759 77.049 1.00 8.00 507 GLU A O 1
ATOM 3443 N N . PRO A 1 471 ? 21.499 -2.097 78.853 1.00 7.13 508 PRO A N 1
ATOM 3444 C CA . PRO A 1 471 ? 22.506 -1.249 79.506 1.00 7.61 508 PRO A CA 1
ATOM 3445 C C . PRO A 1 471 ? 23.769 -1.094 78.658 1.00 8.46 508 PRO A C 1
ATOM 3446 O O . PRO A 1 471 ? 24.279 0.014 78.478 1.00 9.20 508 PRO A O 1
ATOM 3450 N N . LYS A 1 472 ? 24.263 -2.208 78.129 1.00 8.44 509 LYS A N 1
ATOM 3451 C CA . LYS A 1 472 ? 25.468 -2.199 77.307 1.00 9.95 509 LYS A CA 1
ATOM 3452 C C . LYS A 1 472 ? 25.240 -1.499 75.970 1.00 8.25 509 LYS A C 1
ATOM 3453 O O . LYS A 1 472 ? 26.094 -0.745 75.500 1.00 8.88 509 LYS A O 1
ATOM 3459 N N . LEU A 1 473 ? 24.091 -1.747 75.349 1.00 7.69 510 LEU A N 1
ATOM 3460 C CA . LEU A 1 473 ? 23.803 -1.110 74.070 1.00 8.54 510 LEU A CA 1
ATOM 3461 C C . LEU A 1 473 ? 23.732 0.401 74.222 1.00 7.32 510 LEU A C 1
ATOM 3462 O O . LEU A 1 473 ? 24.194 1.140 73.357 1.00 7.58 510 LEU A O 1
ATOM 3467 N N . ILE A 1 474 ? 23.156 0.860 75.327 1.00 8.40 511 ILE A N 1
ATOM 3468 C CA . ILE A 1 474 ? 23.051 2.291 75.568 1.00 8.50 511 ILE A CA 1
ATOM 3469 C C . ILE A 1 474 ? 24.434 2.909 75.773 1.00 8.78 511 ILE A C 1
ATOM 3470 O O . ILE A 1 474 ? 24.720 3.981 75.236 1.00 8.58 511 ILE A O 1
ATOM 3475 N N . GLU A 1 475 ? 25.294 2.235 76.535 1.00 8.53 512 GLU A N 1
ATOM 3476 C CA . GLU A 1 475 ? 26.650 2.734 76.770 1.00 10.00 512 GLU A CA 1
ATOM 3477 C C . GLU A 1 475 ? 27.379 2.915 75.444 1.00 8.25 512 GLU A C 1
ATOM 3478 O O . GLU A 1 475 ? 28.024 3.937 75.206 1.00 8.43 512 GLU A O 1
ATOM 3484 N N . MET A 1 476 ? 27.294 1.898 74.591 1.00 7.39 513 MET A N 1
ATOM 3485 C CA . MET A 1 476 ? 27.968 1.931 73.303 1.00 7.44 513 MET A CA 1
ATOM 3486 C C . MET A 1 476 ? 27.392 2.973 72.354 1.00 6.39 513 MET A C 1
ATOM 3487 O O . MET A 1 476 ? 28.136 3.719 71.710 1.00 7.67 513 MET A O 1
ATOM 3492 N N . ALA A 1 477 ? 26.067 3.030 72.276 1.00 6.65 514 ALA A N 1
ATOM 3493 C CA . ALA A 1 477 ? 25.393 3.986 71.408 1.00 7.26 514 ALA A CA 1
ATOM 3494 C C . ALA A 1 477 ? 25.672 5.419 71.857 1.00 6.47 514 ALA A C 1
ATOM 3495 O O . ALA A 1 477 ? 25.897 6.304 71.035 1.00 6.62 514 ALA A O 1
ATOM 3497 N N . TYR A 1 478 ? 25.657 5.648 73.165 1.00 6.74 515 TYR A N 1
ATOM 3498 C CA . TYR A 1 478 ? 25.924 6.977 73.697 1.00 6.13 515 TYR A CA 1
ATOM 3499 C C . TYR A 1 478 ? 27.358 7.401 73.380 1.00 7.14 515 TYR A C 1
ATOM 3500 O O . TYR A 1 478 ? 27.601 8.526 72.945 1.00 7.36 515 TYR A O 1
ATOM 3509 N N . ALA A 1 479 ? 28.308 6.498 73.601 1.00 6.55 516 ALA A N 1
ATOM 3510 C CA . ALA A 1 479 ? 29.712 6.800 73.331 1.00 7.18 516 ALA A CA 1
ATOM 3511 C C . ALA A 1 479 ? 29.912 7.157 71.860 1.00 7.65 516 ALA A C 1
ATOM 3512 O O . ALA A 1 479 ? 30.677 8.062 71.528 1.00 8.84 516 ALA A O 1
ATOM 3514 N N . TYR A 1 480 ? 29.229 6.439 70.975 1.00 6.94 517 TYR A N 1
ATOM 3515 C CA . TYR A 1 480 ? 29.332 6.715 69.547 1.00 6.43 517 TYR A CA 1
ATOM 3516 C C . TYR A 1 480 ? 28.717 8.078 69.230 1.00 7.02 517 TYR A C 1
ATOM 3517 O O . TYR A 1 480 ? 29.307 8.898 68.524 1.00 7.50 517 TYR A O 1
ATOM 3526 N N . GLU A 1 481 ? 27.524 8.310 69.762 1.00 6.69 518 GLU A N 1
ATOM 3527 C CA . GLU A 1 481 ? 26.805 9.552 69.538 1.00 7.32 518 GLU A CA 1
ATOM 3528 C C . GLU A 1 481 ? 27.575 10.780 70.009 1.00 7.19 518 GLU A C 1
ATOM 3529 O O . GLU A 1 481 ? 27.620 11.802 69.320 1.00 7.72 518 GLU A O 1
ATOM 3535 N N . GLN A 1 482 ? 28.181 10.683 71.185 1.00 7.71 519 GLN A N 1
ATOM 3536 C CA . GLN A 1 482 ? 28.901 11.819 71.736 1.00 8.46 519 GLN A CA 1
ATOM 3537 C C . GLN A 1 482 ? 30.130 12.266 70.964 1.00 9.82 519 GLN A C 1
ATOM 3538 O O . GLN A 1 482 ? 30.530 13.425 71.065 1.00 10.75 519 GLN A O 1
ATOM 3544 N N . ARG A 1 483 ? 30.740 11.375 70.191 1.00 8.14 520 ARG A N 1
ATOM 3545 C CA . ARG A 1 483 ? 31.899 11.801 69.422 1.00 9.79 520 ARG A CA 1
ATOM 3546 C C . ARG A 1 483 ? 31.549 12.119 67.972 1.00 10.72 520 ARG A C 1
ATOM 3547 O O . ARG A 1 483 ? 32.393 12.592 67.216 1.00 13.42 520 ARG A O 1
ATOM 3555 N N . THR A 1 484 ? 30.296 11.891 67.591 1.00 8.93 521 THR A N 1
ATOM 3556 C CA . THR A 1 484 ? 29.864 12.167 66.224 1.00 8.47 521 THR A CA 1
ATOM 3557 C C . THR A 1 484 ? 28.803 13.261 66.132 1.00 8.08 521 THR A C 1
ATOM 3558 O O . THR A 1 484 ? 28.893 14.133 65.270 1.00 10.41 521 THR A O 1
ATOM 3562 N N . ARG A 1 485 ? 27.802 13.216 67.010 1.00 8.79 522 ARG A N 1
ATOM 3563 C CA . ARG A 1 485 ? 26.733 14.220 67.024 1.00 9.62 522 ARG A CA 1
ATOM 3564 C C . ARG A 1 485 ? 26.264 14.499 65.595 1.00 10.31 522 ARG A C 1
ATOM 3565 O O . ARG A 1 485 ? 26.131 15.652 65.179 1.00 10.87 522 ARG A O 1
ATOM 3573 N N . ALA A 1 486 ? 25.981 13.425 64.864 1.00 8.76 523 ALA A N 1
ATOM 3574 C CA . ALA A 1 486 ? 25.584 13.510 63.464 1.00 10.67 523 ALA A CA 1
ATOM 3575 C C . ALA A 1 486 ? 24.193 14.033 63.154 1.00 12.86 523 ALA A C 1
ATOM 3576 O O . ALA A 1 486 ? 23.953 14.511 62.044 1.00 15.88 523 ALA A O 1
ATOM 3578 N N . ARG A 1 487 ? 23.268 13.944 64.099 1.00 10.92 524 ARG A N 1
ATOM 3579 C CA . ARG A 1 487 ? 21.926 14.427 63.813 1.00 12.27 524 ARG A CA 1
ATOM 3580 C C . ARG A 1 487 ? 21.903 15.890 63.404 1.00 13.48 524 ARG A C 1
ATOM 3581 O O . ARG A 1 487 ? 22.605 16.726 63.971 1.00 13.57 524 ARG A O 1
ATOM 3589 N N . ARG A 1 488 ? 21.083 16.177 62.403 1.00 14.34 525 ARG A N 1
ATOM 3590 C CA . ARG A 1 488 ? 20.885 17.528 61.905 1.00 13.23 525 ARG A CA 1
ATOM 3591 C C . ARG A 1 488 ? 19.372 17.668 61.801 1.00 13.85 525 ARG A C 1
ATOM 3592 O O . ARG A 1 488 ? 18.706 16.800 61.234 1.00 14.38 525 ARG A O 1
ATOM 3600 N N . PRO A 1 489 ? 18.803 18.742 62.370 1.00 12.70 526 PRO A N 1
ATOM 3601 C CA . PRO A 1 489 ? 17.351 18.916 62.296 1.00 12.60 526 PRO A CA 1
ATOM 3602 C C . PRO A 1 489 ? 16.882 19.177 60.872 1.00 10.90 526 PRO A C 1
ATOM 3603 O O . PRO A 1 489 ? 17.658 19.611 60.018 1.00 11.53 526 PRO A O 1
ATOM 3607 N N . PRO A 1 490 ? 15.604 18.891 60.592 1.00 9.70 527 PRO A N 1
ATOM 3608 C CA . PRO A 1 490 ? 15.064 19.117 59.251 1.00 10.10 527 PRO A CA 1
ATOM 3609 C C . PRO A 1 490 ? 14.889 20.610 59.007 1.00 12.92 527 PRO A C 1
ATOM 3610 O O . PRO A 1 490 ? 14.678 21.377 59.943 1.00 13.23 527 PRO A O 1
ATOM 3614 N N . HIS A 1 491 ? 14.992 21.017 57.749 1.00 15.77 528 HIS A N 1
ATOM 3615 C CA . HIS A 1 491 ? 14.833 22.421 57.402 1.00 19.16 528 HIS A CA 1
ATOM 3616 C C . HIS A 1 491 ? 13.484 22.628 56.727 1.00 18.27 528 HIS A C 1
ATOM 3617 O O . HIS A 1 491 ? 13.186 21.994 55.714 1.00 20.03 528 HIS A O 1
ATOM 3624 N N . PHE A 1 492 ? 12.665 23.506 57.296 1.00 19.74 529 PHE A N 1
ATOM 3625 C CA . PHE A 1 492 ? 11.352 23.793 56.728 1.00 20.82 529 PHE A CA 1
ATOM 3626 C C . PHE A 1 492 ? 11.417 25.056 55.874 1.00 24.26 529 PHE A C 1
ATOM 3627 O O . PHE A 1 492 ? 12.183 25.973 56.175 1.00 23.76 529 PHE A O 1
ATOM 3635 N N . ASP A 1 493 ? 10.616 25.097 54.810 1.00 27.14 530 ASP A N 1
ATOM 3636 C CA . ASP A 1 493 ? 10.591 26.250 53.911 1.00 29.79 530 ASP A CA 1
ATOM 3637 C C . ASP A 1 493 ? 10.376 27.537 54.694 1.00 32.22 530 ASP A C 1
ATOM 3638 O O . ASP A 1 493 ? 11.165 28.476 54.595 1.00 33.89 530 ASP A O 1
ATOM 3643 N N . THR A 1 494 ? 9.295 27.572 55.467 1.00 34.82 531 THR A N 1
ATOM 3644 C CA . THR A 1 494 ? 8.952 28.740 56.268 1.00 38.05 531 THR A CA 1
ATOM 3645 C C . THR A 1 494 ? 8.605 28.319 57.694 1.00 39.12 531 THR A C 1
ATOM 3646 O O . THR A 1 494 ? 7.459 28.569 58.125 1.00 40.66 531 THR A O 1
ATOM 3650 N N . PRO B 1 5 ? 23.376 -24.931 14.782 1.00 39.61 42 PRO B N 1
ATOM 3651 C CA . PRO B 1 5 ? 22.853 -23.600 15.167 1.00 37.84 42 PRO B CA 1
ATOM 3652 C C . PRO B 1 5 ? 23.514 -23.081 16.441 1.00 34.83 42 PRO B C 1
ATOM 3653 O O . PRO B 1 5 ? 23.421 -23.705 17.498 1.00 35.15 42 PRO B O 1
ATOM 3657 N N . PHE B 1 6 ? 24.181 -21.935 16.327 1.00 30.24 43 PHE B N 1
ATOM 3658 C CA . PHE B 1 6 ? 24.866 -21.311 17.456 1.00 24.50 43 PHE B CA 1
ATOM 3659 C C . PHE B 1 6 ? 23.911 -21.240 18.648 1.00 23.24 43 PHE B C 1
ATOM 3660 O O . PHE B 1 6 ? 22.879 -20.572 18.592 1.00 22.14 43 PHE B O 1
ATOM 3668 N N . PRO B 1 7 ? 24.254 -21.926 19.750 1.00 22.21 44 PRO B N 1
ATOM 3669 C CA . PRO B 1 7 ? 23.444 -21.970 20.971 1.00 21.46 44 PRO B CA 1
ATOM 3670 C C . PRO B 1 7 ? 23.138 -20.638 21.653 1.00 20.73 44 PRO B C 1
ATOM 3671 O O . PRO B 1 7 ? 22.251 -20.568 22.503 1.00 21.85 44 PRO B O 1
ATOM 3675 N N . TYR B 1 8 ? 23.855 -19.583 21.283 1.00 17.28 45 TYR B N 1
ATOM 3676 C CA . TYR B 1 8 ? 23.630 -18.283 21.905 1.00 16.30 45 TYR B CA 1
ATOM 3677 C C . TYR B 1 8 ? 23.136 -17.245 20.910 1.00 15.12 45 TYR B C 1
ATOM 3678 O O . TYR B 1 8 ? 23.000 -16.070 21.243 1.00 14.85 45 TYR B O 1
ATOM 3687 N N . ALA B 1 9 ? 22.854 -17.684 19.691 1.00 14.83 46 ALA B N 1
ATOM 3688 C CA . ALA B 1 9 ? 22.379 -16.773 18.661 1.00 13.52 46 ALA B CA 1
ATOM 3689 C C . ALA B 1 9 ? 21.099 -16.064 19.088 1.00 14.56 46 ALA B C 1
ATOM 3690 O O . ALA B 1 9 ? 20.168 -16.684 19.604 1.00 15.36 46 ALA B O 1
ATOM 3692 N N . GLU B 1 10 ? 21.073 -14.752 18.880 1.00 11.86 47 GLU B N 1
ATOM 3693 C CA . GLU B 1 10 ? 19.919 -13.919 19.205 1.00 13.55 47 GLU B CA 1
ATOM 3694 C C . GLU B 1 10 ? 19.496 -13.941 20.672 1.00 13.95 47 GLU B C 1
ATOM 3695 O O . GLU B 1 10 ? 18.364 -13.583 20.993 1.00 17.75 47 GLU B O 1
ATOM 3701 N N . THR B 1 11 ? 20.394 -14.351 21.561 1.00 12.98 48 THR B N 1
ATOM 3702 C CA . THR B 1 11 ? 20.066 -14.408 22.983 1.00 12.92 48 THR B CA 1
ATOM 3703 C C . THR B 1 11 ? 20.398 -13.087 23.673 1.00 12.08 48 THR B C 1
ATOM 3704 O O . THR B 1 11 ? 21.536 -12.619 23.620 1.00 14.47 48 THR B O 1
ATOM 3708 N N . ASP B 1 12 ? 19.397 -12.496 24.319 1.00 11.60 49 ASP B N 1
ATOM 3709 C CA . ASP B 1 12 ? 19.561 -11.221 25.012 1.00 11.65 49 ASP B CA 1
ATOM 3710 C C . ASP B 1 12 ? 20.489 -11.287 26.215 1.00 10.25 49 ASP B C 1
ATOM 3711 O O . ASP B 1 12 ? 20.681 -12.344 26.821 1.00 10.09 49 ASP B O 1
ATOM 3716 N N . VAL B 1 13 ? 21.051 -10.135 26.560 1.00 8.30 50 VAL B N 1
ATOM 3717 C CA . VAL B 1 13 ? 21.954 -10.020 27.694 1.00 9.46 50 VAL B CA 1
ATOM 3718 C C . VAL B 1 13 ? 21.307 -10.533 28.980 1.00 9.51 50 VAL B C 1
ATOM 3719 O O . VAL B 1 13 ? 21.924 -11.287 29.732 1.00 9.61 50 VAL B O 1
ATOM 3723 N N . ALA B 1 14 ? 20.064 -10.132 29.226 1.00 8.94 51 ALA B N 1
ATOM 3724 C CA . ALA B 1 14 ? 19.362 -10.554 30.433 1.00 9.94 51 ALA B CA 1
ATOM 3725 C C . ALA B 1 14 ? 19.188 -12.066 30.490 1.00 10.83 51 ALA B C 1
ATOM 3726 O O . ALA B 1 14 ? 19.219 -12.660 31.567 1.00 12.00 51 ALA B O 1
ATOM 3728 N N . ASP B 1 15 ? 18.997 -12.689 29.334 1.00 10.14 52 ASP B N 1
ATOM 3729 C CA . ASP B 1 15 ? 18.828 -14.135 29.289 1.00 12.42 52 ASP B CA 1
ATOM 3730 C C . ASP B 1 15 ? 20.162 -14.835 29.527 1.00 11.43 52 ASP B C 1
ATOM 3731 O O . ASP B 1 15 ? 20.223 -15.828 30.250 1.00 12.67 52 ASP B O 1
ATOM 3736 N N . LEU B 1 16 ? 21.233 -14.323 28.926 1.00 10.25 53 LEU B N 1
ATOM 3737 C CA . LEU B 1 16 ? 22.551 -14.911 29.131 1.00 10.07 53 LEU B CA 1
ATOM 3738 C C . LEU B 1 16 ? 22.898 -14.794 30.613 1.00 9.98 53 LEU B C 1
ATOM 3739 O O . LEU B 1 16 ? 23.444 -15.725 31.211 1.00 11.20 53 LEU B O 1
ATOM 3744 N N . GLN B 1 17 ? 22.570 -13.648 31.204 1.00 9.61 54 GLN B N 1
ATOM 3745 C CA . GLN B 1 17 ? 22.841 -13.417 32.618 1.00 10.25 54 GLN B CA 1
ATOM 3746 C C . GLN B 1 17 ? 22.027 -14.384 33.477 1.00 10.68 54 GLN B C 1
ATOM 3747 O O . GLN B 1 17 ? 22.536 -14.933 34.454 1.00 10.98 54 GLN B O 1
ATOM 3753 N N . ALA B 1 18 ? 20.768 -14.597 33.109 1.00 10.84 55 ALA B N 1
ATOM 3754 C CA . ALA B 1 18 ? 19.911 -15.514 33.853 1.00 11.44 55 ALA B CA 1
ATOM 3755 C C . ALA B 1 18 ? 20.487 -16.927 33.796 1.00 12.35 55 ALA B C 1
ATOM 3756 O O . ALA B 1 18 ? 20.483 -17.646 34.794 1.00 13.80 55 ALA B O 1
ATOM 3758 N N . ARG B 1 19 ? 20.980 -17.325 32.627 1.00 11.92 56 ARG B N 1
ATOM 3759 C CA . ARG B 1 19 ? 21.559 -18.656 32.467 1.00 13.09 56 ARG B CA 1
ATOM 3760 C C . ARG B 1 19 ? 22.796 -18.836 33.341 1.00 13.69 56 ARG B C 1
ATOM 3761 O O . ARG B 1 19 ? 22.963 -19.874 33.983 1.00 15.31 56 ARG B O 1
ATOM 3769 N N . MET B 1 20 ? 23.665 -17.830 33.367 1.00 11.90 57 MET B N 1
ATOM 3770 C CA . MET B 1 20 ? 24.872 -17.915 34.180 1.00 12.26 57 MET B CA 1
ATOM 3771 C C . MET B 1 20 ? 24.515 -17.906 35.662 1.00 12.85 57 MET B C 1
ATOM 3772 O O . MET B 1 20 ? 25.122 -18.618 36.459 1.00 15.19 57 MET B O 1
ATOM 3777 N N . THR B 1 21 ? 23.518 -17.107 36.025 1.00 12.46 58 THR B N 1
ATOM 3778 C CA . THR B 1 21 ? 23.085 -17.007 37.413 1.00 13.53 58 THR B CA 1
ATOM 3779 C C . THR B 1 21 ? 22.432 -18.305 37.892 1.00 15.07 58 THR B C 1
ATOM 3780 O O . THR B 1 21 ? 22.443 -18.607 39.086 1.00 17.05 58 THR B O 1
ATOM 3784 N N . ALA B 1 22 ? 21.883 -19.075 36.957 1.00 16.42 59 ALA B N 1
ATOM 3785 C CA . ALA B 1 22 ? 21.239 -20.343 37.289 1.00 16.30 59 ALA B CA 1
ATOM 3786 C C . ALA B 1 22 ? 22.249 -21.488 37.255 1.00 18.75 59 ALA B C 1
ATOM 3787 O O . ALA B 1 22 ? 21.905 -22.638 37.532 1.00 20.31 59 ALA B O 1
ATOM 3789 N N . GLY B 1 23 ? 23.492 -21.166 36.906 1.00 18.22 60 GLY B N 1
ATOM 3790 C CA . GLY B 1 23 ? 24.538 -22.172 36.850 1.00 19.38 60 GLY B CA 1
ATOM 3791 C C . GLY B 1 23 ? 24.505 -23.076 35.631 1.00 20.32 60 GLY B C 1
ATOM 3792 O O . GLY B 1 23 ? 25.129 -24.137 35.626 1.00 21.88 60 GLY B O 1
ATOM 3793 N N . GLU B 1 24 ? 23.783 -22.667 34.593 1.00 18.87 61 GLU B N 1
ATOM 3794 C CA . GLU B 1 24 ? 23.691 -23.470 33.378 1.00 19.16 61 GLU B CA 1
ATOM 3795 C C . GLU B 1 24 ? 24.660 -22.990 32.305 1.00 17.67 61 GLU B C 1
ATOM 3796 O O . GLU B 1 24 ? 24.758 -23.585 31.231 1.00 19.03 61 GLU B O 1
ATOM 3802 N N . LEU B 1 25 ? 25.377 -21.915 32.607 1.00 16.02 62 LEU B N 1
ATOM 3803 C CA . LEU B 1 25 ? 26.335 -21.340 31.673 1.00 14.24 62 LEU B CA 1
ATOM 3804 C C . LEU B 1 25 ? 27.345 -20.513 32.450 1.00 13.60 62 LEU B C 1
ATOM 3805 O O . LEU B 1 25 ? 27.019 -19.949 33.492 1.00 15.61 62 LEU B O 1
ATOM 3810 N N . ASP B 1 26 ? 28.581 -20.465 31.971 1.00 13.99 63 ASP B N 1
ATOM 3811 C CA . ASP B 1 26 ? 29.577 -19.631 32.624 1.00 13.67 63 ASP B CA 1
ATOM 3812 C C . ASP B 1 26 ? 30.233 -18.742 31.581 1.00 11.55 63 ASP B C 1
ATOM 3813 O O . ASP B 1 26 ? 30.121 -18.985 30.376 1.00 12.50 63 ASP B O 1
ATOM 3818 N N . SER B 1 27 ? 30.910 -17.704 32.049 1.00 9.38 64 SER B N 1
ATOM 3819 C CA . SER B 1 27 ? 31.543 -16.756 31.151 1.00 10.28 64 SER B CA 1
ATOM 3820 C C . SER B 1 27 ? 32.593 -17.366 30.233 1.00 10.11 64 SER B C 1
ATOM 3821 O O . SER B 1 27 ? 32.676 -16.996 29.062 1.00 10.43 64 SER B O 1
ATOM 3824 N N . THR B 1 28 ? 33.392 -18.300 30.741 1.00 9.48 65 THR B N 1
ATOM 3825 C CA . THR B 1 28 ? 34.417 -18.896 29.894 1.00 9.89 65 THR B CA 1
ATOM 3826 C C . THR B 1 28 ? 33.813 -19.678 28.729 1.00 9.14 65 THR B C 1
ATOM 3827 O O . THR B 1 28 ? 34.333 -19.636 27.616 1.00 10.30 65 THR B O 1
ATOM 3831 N N . THR B 1 29 ? 32.710 -20.377 28.974 1.00 9.96 66 THR B N 1
ATOM 3832 C CA . THR B 1 29 ? 32.060 -21.142 27.915 1.00 9.96 66 THR B CA 1
ATOM 3833 C C . THR B 1 29 ? 31.512 -20.190 26.852 1.00 9.22 66 THR B C 1
ATOM 3834 O O . THR B 1 29 ? 31.714 -20.391 25.654 1.00 10.91 66 THR B O 1
ATOM 3838 N N . LEU B 1 30 ? 30.822 -19.148 27.301 1.00 9.49 67 LEU B N 1
ATOM 3839 C CA . LEU B 1 30 ? 30.243 -18.164 26.391 1.00 9.13 67 LEU B CA 1
ATOM 3840 C C . LEU B 1 30 ? 31.339 -17.446 25.606 1.00 8.92 67 LEU B C 1
ATOM 3841 O O . LEU B 1 30 ? 31.244 -17.289 24.385 1.00 9.39 67 LEU B O 1
ATOM 3846 N N . THR B 1 31 ? 32.384 -17.026 26.312 1.00 8.31 68 THR B N 1
ATOM 3847 C CA . THR B 1 31 ? 33.501 -16.329 25.692 1.00 8.80 68 THR B CA 1
ATOM 3848 C C . THR B 1 31 ? 34.197 -17.192 24.643 1.00 9.15 68 THR B C 1
ATOM 3849 O O . THR B 1 31 ? 34.454 -16.735 23.528 1.00 10.05 68 THR B O 1
ATOM 3853 N N . GLN B 1 32 ? 34.500 -18.439 24.987 1.00 9.55 69 GLN B N 1
ATOM 3854 C CA . GLN B 1 32 ? 35.164 -19.309 24.030 1.00 9.50 69 GLN B CA 1
ATOM 3855 C C . GLN B 1 32 ? 34.263 -19.627 22.839 1.00 8.42 69 GLN B C 1
ATOM 3856 O O . GLN B 1 32 ? 34.751 -19.830 21.729 1.00 10.60 69 GLN B O 1
ATOM 3862 N N . ALA B 1 33 ? 32.951 -19.657 23.059 1.00 8.65 70 ALA B N 1
ATOM 3863 C CA . ALA B 1 33 ? 32.011 -19.924 21.975 1.00 8.72 70 ALA B CA 1
ATOM 3864 C C . ALA B 1 33 ? 32.083 -18.788 20.957 1.00 9.00 70 ALA B C 1
ATOM 3865 O O . ALA B 1 33 ? 32.107 -19.025 19.751 1.00 9.57 70 ALA B O 1
ATOM 3867 N N . TYR B 1 34 ? 32.114 -17.549 21.440 1.00 8.57 71 TYR B N 1
ATOM 3868 C CA . TYR B 1 34 ? 32.207 -16.413 20.536 1.00 8.54 71 TYR B CA 1
ATOM 3869 C C . TYR B 1 34 ? 33.548 -16.416 19.801 1.00 9.20 71 TYR B C 1
ATOM 3870 O O . TYR B 1 34 ? 33.603 -16.145 18.600 1.00 9.30 71 TYR B O 1
ATOM 3879 N N . LEU B 1 35 ? 34.627 -16.728 20.517 1.00 8.85 72 LEU B N 1
ATOM 3880 C CA . LEU B 1 35 ? 35.950 -16.754 19.902 1.00 10.03 72 LEU B CA 1
ATOM 3881 C C . LEU B 1 35 ? 36.022 -17.795 18.789 1.00 10.11 72 LEU B C 1
ATOM 3882 O O . LEU B 1 35 ? 36.641 -17.560 17.748 1.00 10.87 72 LEU B O 1
ATOM 3887 N N . GLN B 1 36 ? 35.379 -18.939 19.001 1.00 10.83 73 GLN B N 1
ATOM 3888 C CA . GLN B 1 36 ? 35.378 -19.990 17.993 1.00 12.84 73 GLN B CA 1
ATOM 3889 C C . GLN B 1 36 ? 34.585 -19.530 16.770 1.00 12.56 73 GLN B C 1
ATOM 3890 O O . GLN B 1 36 ? 34.971 -19.800 15.631 1.00 13.08 73 GLN B O 1
ATOM 3896 N N . ARG B 1 37 ? 33.482 -18.825 17.008 1.00 11.12 74 ARG B N 1
ATOM 3897 C CA . ARG B 1 37 ? 32.648 -18.329 15.918 1.00 10.17 74 ARG B CA 1
ATOM 3898 C C . ARG B 1 37 ? 33.400 -17.244 15.143 1.00 10.15 74 ARG B C 1
ATOM 3899 O O . ARG B 1 37 ? 33.303 -17.165 13.917 1.00 10.84 74 ARG B O 1
ATOM 3907 N N . ILE B 1 38 ? 34.155 -16.414 15.856 1.00 9.05 75 ILE B N 1
ATOM 3908 C CA . ILE B 1 38 ? 34.941 -15.371 15.209 1.00 9.36 75 ILE B CA 1
ATOM 3909 C C . ILE B 1 38 ? 35.967 -16.032 14.285 1.00 11.00 75 ILE B C 1
ATOM 3910 O O . ILE B 1 38 ? 36.188 -15.586 13.160 1.00 11.06 75 ILE B O 1
ATOM 3915 N N . ALA B 1 39 ? 36.585 -17.108 14.756 1.00 11.06 76 ALA B N 1
ATOM 3916 C CA . ALA B 1 39 ? 37.573 -17.807 13.946 1.00 13.30 76 ALA B CA 1
ATOM 3917 C C . ALA B 1 39 ? 36.941 -18.410 12.693 1.00 13.64 76 ALA B C 1
ATOM 3918 O O . ALA B 1 39 ? 37.553 -18.422 11.625 1.00 15.24 76 ALA B O 1
ATOM 3920 N N . ALA B 1 40 ? 35.709 -18.890 12.821 1.00 12.18 77 ALA B N 1
ATOM 3921 C CA . ALA B 1 40 ? 35.013 -19.529 11.708 1.00 13.59 77 ALA B CA 1
ATOM 3922 C C . ALA B 1 40 ? 34.328 -18.612 10.694 1.00 14.14 77 ALA B C 1
ATOM 3923 O O . ALA B 1 40 ? 34.167 -18.990 9.532 1.00 14.30 77 ALA B O 1
ATOM 3925 N N . LEU B 1 41 ? 33.932 -17.415 11.114 1.00 11.54 78 LEU B N 1
ATOM 3926 C CA . LEU B 1 41 ? 33.228 -16.502 10.214 1.00 11.35 78 LEU B CA 1
ATOM 3927 C C . LEU B 1 41 ? 33.938 -15.192 9.920 1.00 10.77 78 LEU B C 1
ATOM 3928 O O . LEU B 1 41 ? 33.739 -14.591 8.863 1.00 9.95 78 LEU B O 1
ATOM 3933 N N . ASP B 1 42 ? 34.756 -14.738 10.859 1.00 12.10 79 ASP B N 1
ATOM 3934 C CA . ASP B 1 42 ? 35.442 -13.468 10.687 1.00 12.49 79 ASP B CA 1
ATOM 3935 C C . ASP B 1 42 ? 36.817 -13.584 10.049 1.00 12.84 79 ASP B C 1
ATOM 3936 O O . ASP B 1 42 ? 37.169 -12.795 9.167 1.00 13.10 79 ASP B O 1
ATOM 3941 N N . ARG B 1 43 ? 37.589 -14.569 10.497 1.00 15.37 80 ARG B N 1
ATOM 3942 C CA . ARG B 1 43 ? 38.934 -14.785 9.981 1.00 18.88 80 ARG B CA 1
ATOM 3943 C C . ARG B 1 43 ? 38.947 -15.750 8.796 1.00 20.91 80 ARG B C 1
ATOM 3944 O O . ARG B 1 43 ? 39.788 -15.635 7.904 1.00 23.79 80 ARG B O 1
ATOM 3952 N N . THR B 1 44 ? 38.018 -16.701 8.792 1.00 18.20 81 THR B N 1
ATOM 3953 C CA . THR B 1 44 ? 37.918 -17.672 7.704 1.00 18.16 81 THR B CA 1
ATOM 3954 C C . THR B 1 44 ? 36.487 -17.692 7.172 1.00 17.51 81 THR B C 1
ATOM 3955 O O . THR B 1 44 ? 35.694 -16.809 7.492 1.00 14.25 81 THR B O 1
ATOM 3959 N N . GLY B 1 45 ? 36.151 -18.693 6.366 1.00 16.55 82 GLY B N 1
ATOM 3960 C CA . GLY B 1 45 ? 34.809 -18.763 5.815 1.00 16.17 82 GLY B CA 1
ATOM 3961 C C . GLY B 1 45 ? 34.485 -17.506 5.026 1.00 15.29 82 GLY B C 1
ATOM 3962 O O . GLY B 1 45 ? 35.253 -17.126 4.144 1.00 15.44 82 GLY B O 1
ATOM 3963 N N . PRO B 1 46 ? 33.362 -16.829 5.323 1.00 12.08 83 PRO B N 1
ATOM 3964 C CA . PRO B 1 46 ? 32.971 -15.605 4.613 1.00 11.80 83 PRO B CA 1
ATOM 3965 C C . PRO B 1 46 ? 33.930 -14.430 4.815 1.00 11.02 83 PRO B C 1
ATOM 3966 O O . PRO B 1 46 ? 33.861 -13.440 4.088 1.00 11.94 83 PRO B O 1
ATOM 3970 N N . ARG B 1 47 ? 34.820 -14.545 5.798 1.00 10.25 84 ARG B N 1
ATOM 3971 C CA . ARG B 1 47 ? 35.810 -13.505 6.084 1.00 11.68 84 ARG B CA 1
ATOM 3972 C C . ARG B 1 47 ? 35.179 -12.133 6.297 1.00 10.12 84 ARG B C 1
ATOM 3973 O O . ARG B 1 47 ? 35.474 -11.182 5.569 1.00 11.44 84 ARG B O 1
ATOM 3981 N N . LEU B 1 48 ? 34.324 -12.024 7.306 1.00 8.46 85 LEU B N 1
ATOM 3982 C CA . LEU B 1 48 ? 33.659 -10.758 7.588 1.00 7.86 85 LEU B CA 1
ATOM 3983 C C . LEU B 1 48 ? 34.633 -9.659 7.997 1.00 7.34 85 LEU B C 1
ATOM 3984 O O . LEU B 1 48 ? 34.367 -8.479 7.772 1.00 7.92 85 LEU B O 1
ATOM 3989 N N . ARG B 1 49 ? 35.755 -10.052 8.596 1.00 7.65 86 ARG B N 1
ATOM 3990 C CA . ARG B 1 49 ? 36.776 -9.117 9.058 1.00 8.14 86 ARG B CA 1
ATOM 3991 C C . ARG B 1 49 ? 36.213 -8.002 9.934 1.00 8.32 86 ARG B C 1
ATOM 3992 O O . ARG B 1 49 ? 36.601 -6.834 9.821 1.00 9.25 86 ARG B O 1
ATOM 4000 N N . ALA B 1 50 ? 35.301 -8.371 10.822 1.00 7.87 87 ALA B N 1
ATOM 4001 C CA . ALA B 1 50 ? 34.707 -7.402 11.734 1.00 8.17 87 ALA B CA 1
ATOM 4002 C C . ALA B 1 50 ? 35.633 -7.143 12.920 1.00 7.05 87 ALA B C 1
ATOM 4003 O O . ALA B 1 50 ? 35.627 -6.054 13.493 1.00 7.72 87 ALA B O 1
ATOM 4005 N N . VAL B 1 51 ? 36.431 -8.146 13.279 1.00 7.48 88 VAL B N 1
ATOM 4006 C CA . VAL B 1 51 ? 37.342 -8.051 14.415 1.00 7.92 88 VAL B CA 1
ATOM 4007 C C . VAL B 1 51 ? 38.775 -7.788 13.965 1.00 8.61 88 VAL B C 1
ATOM 4008 O O . VAL B 1 51 ? 39.393 -8.624 13.303 1.00 10.79 88 VAL B O 1
ATOM 4012 N N . ILE B 1 52 ? 39.302 -6.627 14.341 1.00 7.65 89 ILE B N 1
ATOM 4013 C CA . ILE B 1 52 ? 40.650 -6.234 13.954 1.00 9.12 89 ILE B CA 1
ATOM 4014 C C . ILE B 1 52 ? 41.726 -6.771 14.906 1.00 10.04 89 ILE B C 1
ATOM 4015 O O . ILE B 1 52 ? 42.872 -6.970 14.502 1.00 10.52 89 ILE B O 1
ATOM 4020 N N . GLU B 1 53 ? 41.363 -7.019 16.162 1.00 8.80 90 GLU B N 1
ATOM 4021 C CA . GLU B 1 53 ? 42.318 -7.561 17.128 1.00 9.25 90 GLU B CA 1
ATOM 4022 C C . GLU B 1 53 ? 41.609 -8.250 18.281 1.00 9.70 90 GLU B C 1
ATOM 4023 O O . GLU B 1 53 ? 40.647 -7.721 18.836 1.00 11.23 90 GLU B O 1
ATOM 4029 N N . LEU B 1 54 ? 42.085 -9.435 18.640 1.00 9.61 91 LEU B N 1
ATOM 4030 C CA . LEU B 1 54 ? 41.502 -10.175 19.749 1.00 9.73 91 LEU B CA 1
ATOM 4031 C C . LEU B 1 54 ? 42.210 -9.768 21.031 1.00 9.83 91 LEU B C 1
ATOM 4032 O O . LEU B 1 54 ? 43.383 -9.393 21.012 1.00 11.73 91 LEU B O 1
ATOM 4037 N N . ASN B 1 55 ? 41.489 -9.825 22.143 1.00 9.74 92 ASN B N 1
ATOM 4038 C CA . ASN B 1 55 ? 42.073 -9.498 23.433 1.00 10.23 92 ASN B CA 1
ATOM 4039 C C . ASN B 1 55 ? 42.756 -10.760 23.945 1.00 11.05 92 ASN B C 1
ATOM 4040 O O . ASN B 1 55 ? 42.098 -11.763 24.206 1.00 11.27 92 ASN B O 1
ATOM 4045 N N . PRO B 1 56 ? 44.090 -10.731 24.086 1.00 12.86 93 PRO B N 1
ATOM 4046 C CA . PRO B 1 56 ? 44.788 -11.923 24.575 1.00 14.22 93 PRO B CA 1
ATOM 4047 C C . PRO B 1 56 ? 44.362 -12.332 25.981 1.00 14.80 93 PRO B C 1
ATOM 4048 O O . PRO B 1 56 ? 44.556 -13.479 26.381 1.00 17.09 93 PRO B O 1
ATOM 4052 N N . ASP B 1 57 ? 43.770 -11.396 26.719 1.00 12.32 94 ASP B N 1
ATOM 4053 C CA . ASP B 1 57 ? 43.327 -11.667 28.084 1.00 13.18 94 ASP B CA 1
ATOM 4054 C C . ASP B 1 57 ? 41.836 -11.966 28.208 1.00 11.52 94 ASP B C 1
ATOM 4055 O O . ASP B 1 57 ? 41.306 -11.997 29.318 1.00 12.18 94 ASP B O 1
ATOM 4060 N N . ALA B 1 58 ? 41.162 -12.192 27.085 1.00 10.49 95 ALA B N 1
ATOM 4061 C CA . ALA B 1 58 ? 39.726 -12.469 27.114 1.00 10.58 95 ALA B CA 1
ATOM 4062 C C . ALA B 1 58 ? 39.367 -13.658 28.000 1.00 10.58 95 ALA B C 1
ATOM 4063 O O . ALA B 1 58 ? 38.482 -13.560 28.849 1.00 10.18 95 ALA B O 1
ATOM 4065 N N . LEU B 1 59 ? 40.052 -14.780 27.802 1.00 10.79 96 LEU B N 1
ATOM 4066 C CA . LEU B 1 59 ? 39.782 -15.978 28.589 1.00 10.32 96 LEU B CA 1
ATOM 4067 C C . LEU B 1 59 ? 40.103 -15.758 30.064 1.00 9.97 96 LEU B C 1
ATOM 4068 O O . LEU B 1 59 ? 39.371 -16.216 30.942 1.00 10.84 96 LEU B O 1
ATOM 4073 N N . LYS B 1 60 ? 41.201 -15.058 30.328 1.00 11.10 97 LYS B N 1
ATOM 4074 C CA . LYS B 1 60 ? 41.605 -14.761 31.698 1.00 12.45 97 LYS B CA 1
ATOM 4075 C C . LYS B 1 60 ? 40.515 -13.945 32.391 1.00 11.60 97 LYS B C 1
ATOM 4076 O O . LYS B 1 60 ? 40.148 -14.224 33.531 1.00 12.17 97 LYS B O 1
ATOM 4082 N N . GLU B 1 61 ? 40.005 -12.936 31.689 1.00 10.87 98 GLU B N 1
ATOM 4083 C CA . GLU B 1 61 ? 38.952 -12.081 32.225 1.00 10.65 98 GLU B CA 1
ATOM 4084 C C . GLU B 1 61 ? 37.689 -12.890 32.509 1.00 9.17 98 GLU B C 1
ATOM 4085 O O . GLU B 1 61 ? 37.095 -12.772 33.581 1.00 9.92 98 GLU B O 1
ATOM 4091 N N . ALA B 1 62 ? 37.286 -13.720 31.551 1.00 8.94 99 ALA B N 1
ATOM 4092 C CA . ALA B 1 62 ? 36.096 -14.543 31.716 1.00 8.71 99 ALA B CA 1
ATOM 4093 C C . ALA B 1 62 ? 36.238 -15.481 32.917 1.00 8.38 99 ALA B C 1
ATOM 4094 O O . ALA B 1 62 ? 35.305 -15.640 33.706 1.00 9.74 99 ALA B O 1
ATOM 4096 N N . ALA B 1 63 ? 37.412 -16.093 33.052 1.00 9.29 100 ALA B N 1
ATOM 4097 C CA . ALA B 1 63 ? 37.670 -17.017 34.152 1.00 10.06 100 ALA B CA 1
ATOM 4098 C C . ALA B 1 63 ? 37.639 -16.310 35.502 1.00 10.40 100 ALA B C 1
ATOM 4099 O O . ALA B 1 63 ? 37.213 -16.889 36.502 1.00 11.61 100 ALA B O 1
ATOM 4101 N N . GLU B 1 64 ? 38.089 -15.060 35.534 1.00 10.50 101 GLU B N 1
ATOM 4102 C CA . GLU B 1 64 ? 38.080 -14.303 36.777 1.00 11.64 101 GLU B CA 1
ATOM 4103 C C . GLU B 1 64 ? 36.637 -13.952 37.139 1.00 11.92 101 GLU B C 1
ATOM 4104 O O . GLU B 1 64 ? 36.258 -13.990 38.308 1.00 12.98 101 GLU B O 1
ATOM 4110 N N . ARG B 1 65 ? 35.827 -13.616 36.136 1.00 11.03 102 ARG B N 1
ATOM 4111 C CA . ARG B 1 65 ? 34.426 -13.299 36.392 1.00 9.86 102 ARG B CA 1
ATOM 4112 C C . ARG B 1 65 ? 33.721 -14.526 36.945 1.00 10.02 102 ARG B C 1
ATOM 4113 O O . ARG B 1 65 ? 32.868 -14.417 37.825 1.00 10.94 102 ARG B O 1
ATOM 4121 N N . ASP B 1 66 ? 34.071 -15.698 36.424 1.00 10.81 103 ASP B N 1
ATOM 4122 C CA . ASP B 1 66 ? 33.457 -16.929 36.900 1.00 10.63 103 ASP B CA 1
ATOM 4123 C C . ASP B 1 66 ? 33.895 -17.238 38.331 1.00 11.67 103 ASP B C 1
ATOM 4124 O O . ASP B 1 66 ? 33.093 -17.704 39.138 1.00 12.04 103 ASP B O 1
ATOM 4129 N N . ARG B 1 67 ? 35.163 -16.987 38.649 1.00 11.81 104 ARG B N 1
ATOM 4130 C CA . ARG B 1 67 ? 35.638 -17.229 40.009 1.00 12.33 104 ARG B CA 1
ATOM 4131 C C . ARG B 1 67 ? 34.886 -16.302 40.965 1.00 13.00 104 ARG B C 1
ATOM 4132 O O . ARG B 1 67 ? 34.461 -16.719 42.045 1.00 14.02 104 ARG B O 1
ATOM 4140 N N . GLU B 1 68 ? 34.706 -15.048 40.559 1.00 11.90 105 GLU B N 1
ATOM 4141 C CA . GLU B 1 68 ? 33.988 -14.086 41.387 1.00 12.54 105 GLU B CA 1
ATOM 4142 C C . GLU B 1 68 ? 32.551 -14.553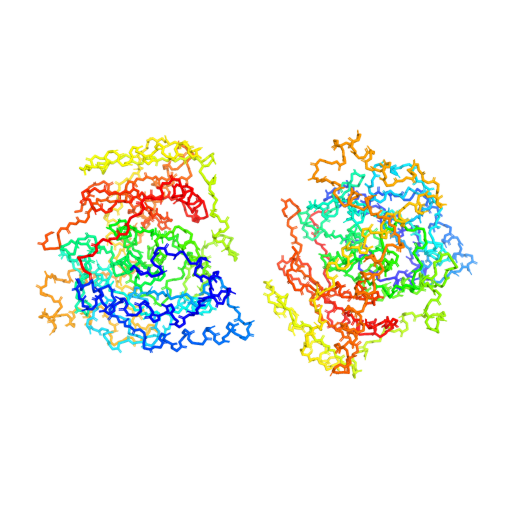 41.592 1.00 14.06 105 GLU B C 1
ATOM 4143 O O . GLU B 1 68 ? 32.013 -14.460 42.696 1.00 14.66 105 GLU B O 1
ATOM 4149 N N . ARG B 1 69 ? 31.930 -15.065 40.533 1.00 12.43 106 ARG B N 1
ATOM 4150 C CA . ARG B 1 69 ? 30.558 -15.546 40.633 1.00 14.45 106 ARG B CA 1
ATOM 4151 C C . ARG B 1 69 ? 30.479 -16.699 41.631 1.00 15.14 106 ARG B C 1
ATOM 4152 O O . ARG B 1 69 ? 29.606 -16.718 42.498 1.00 17.99 106 ARG B O 1
ATOM 4160 N N . ARG B 1 70 ? 31.398 -17.652 41.514 1.00 16.70 107 ARG B N 1
ATOM 4161 C CA . ARG B 1 70 ? 31.411 -18.796 42.419 1.00 19.26 107 ARG B CA 1
ATOM 4162 C C . ARG B 1 70 ? 31.679 -18.347 43.855 1.00 19.77 107 ARG B C 1
ATOM 4163 O O . ARG B 1 70 ? 31.307 -19.035 44.806 1.00 21.44 107 ARG B O 1
ATOM 4171 N N . ASP B 1 71 ? 32.311 -17.186 44.004 1.00 20.01 108 ASP B N 1
ATOM 4172 C CA . ASP B 1 71 ? 32.631 -16.639 45.320 1.00 22.35 108 ASP B CA 1
ATOM 4173 C C . ASP B 1 71 ? 31.505 -15.741 45.835 1.00 22.70 108 ASP B C 1
ATOM 4174 O O . ASP B 1 71 ? 31.566 -15.232 46.954 1.00 23.31 108 ASP B O 1
ATOM 4179 N N . GLY B 1 72 ? 30.480 -15.550 45.009 1.00 21.90 109 GLY B N 1
ATOM 4180 C CA . GLY B 1 72 ? 29.352 -14.722 45.399 1.00 22.64 109 GLY B CA 1
ATOM 4181 C C . GLY B 1 72 ? 29.618 -13.230 45.328 1.00 23.35 109 GLY B C 1
ATOM 4182 O O . GLY B 1 72 ? 29.049 -12.457 46.100 1.00 23.66 109 GLY B O 1
ATOM 4183 N N . ARG B 1 73 ? 30.478 -12.819 44.402 1.00 21.49 110 ARG B N 1
ATOM 4184 C CA . ARG B 1 73 ? 30.811 -11.407 44.245 1.00 21.35 110 ARG B CA 1
ATOM 4185 C C . ARG B 1 73 ? 30.447 -10.890 42.855 1.00 20.43 110 ARG B C 1
ATOM 4186 O O . ARG B 1 73 ? 31.324 -10.554 42.056 1.00 20.62 110 ARG B O 1
ATOM 4194 N N . LEU B 1 74 ? 29.149 -10.822 42.578 1.00 18.09 111 LEU B N 1
ATOM 4195 C CA . LEU B 1 74 ? 28.658 -10.351 41.287 1.00 17.71 111 LEU B CA 1
ATOM 4196 C C . LEU B 1 74 ? 28.757 -8.834 41.145 1.00 16.07 111 LEU B C 1
ATOM 4197 O O . LEU B 1 74 ? 28.564 -8.091 42.109 1.00 19.22 111 LEU B O 1
ATOM 4202 N N . ARG B 1 75 ? 29.041 -8.382 39.929 1.00 13.57 112 ARG B N 1
ATOM 4203 C CA . ARG B 1 75 ? 29.198 -6.959 39.649 1.00 12.95 112 ARG B CA 1
ATOM 4204 C C . ARG B 1 75 ? 27.965 -6.273 39.073 1.00 13.03 112 ARG B C 1
ATOM 4205 O O . ARG B 1 75 ? 27.903 -5.044 39.030 1.00 16.50 112 ARG B O 1
ATOM 4213 N N . GLY B 1 76 ? 26.991 -7.057 38.626 1.00 11.64 113 GLY B N 1
ATOM 4214 C CA . GLY B 1 76 ? 25.791 -6.467 38.063 1.00 11.11 113 GLY B CA 1
ATOM 4215 C C . GLY B 1 76 ? 25.268 -7.203 36.844 1.00 10.56 113 GLY B C 1
ATOM 4216 O O . GLY B 1 76 ? 25.728 -8.303 36.533 1.00 11.18 113 GLY B O 1
ATOM 4217 N N . PRO B 1 77 ? 24.310 -6.605 36.119 1.00 9.73 114 PRO B N 1
ATOM 4218 C CA . PRO B 1 77 ? 23.688 -7.176 34.919 1.00 10.39 114 PRO B CA 1
ATOM 4219 C C . PRO B 1 77 ? 24.633 -7.633 33.811 1.00 9.37 114 PRO B C 1
ATOM 4220 O O . PRO B 1 77 ? 24.288 -8.524 33.035 1.00 9.78 114 PRO B O 1
ATOM 4224 N N . LEU B 1 78 ? 25.815 -7.029 33.730 1.00 8.55 115 LEU B N 1
ATOM 4225 C CA . LEU B 1 78 ? 26.767 -7.389 32.682 1.00 7.55 115 LEU B CA 1
ATOM 4226 C C . LEU B 1 78 ? 27.888 -8.324 33.127 1.00 9.09 115 LEU B C 1
ATOM 4227 O O . LEU B 1 78 ? 28.827 -8.572 32.370 1.00 9.10 115 LEU B O 1
ATOM 4232 N N . HIS B 1 79 ? 27.787 -8.857 34.340 1.00 8.68 116 HIS B N 1
ATOM 4233 C CA . HIS B 1 79 ? 28.823 -9.745 34.856 1.00 8.41 116 HIS B CA 1
ATOM 4234 C C . HIS B 1 79 ? 29.041 -10.963 33.958 1.00 8.72 116 HIS B C 1
ATOM 4235 O O . HIS B 1 79 ? 28.150 -11.799 33.802 1.00 9.02 116 HIS B O 1
ATOM 4242 N N . GLY B 1 80 ? 30.233 -11.053 33.373 1.00 7.67 117 GLY B N 1
ATOM 4243 C CA . GLY B 1 80 ? 30.562 -12.175 32.509 1.00 7.82 117 GLY B CA 1
ATOM 4244 C C . GLY B 1 80 ? 30.124 -12.068 31.055 1.00 8.36 117 GLY B C 1
ATOM 4245 O O . GLY B 1 80 ? 30.348 -12.993 30.279 1.00 9.44 117 GLY B O 1
ATOM 4246 N N . ILE B 1 81 ? 29.511 -10.948 30.681 1.00 7.70 118 ILE B N 1
ATOM 4247 C CA . ILE B 1 81 ? 29.032 -10.745 29.311 1.00 7.82 118 ILE B CA 1
ATOM 4248 C C . ILE B 1 81 ? 30.152 -10.287 28.370 1.00 6.57 118 ILE B C 1
ATOM 4249 O O . ILE B 1 81 ? 30.777 -9.256 28.605 1.00 7.74 118 ILE B O 1
ATOM 4254 N N . PRO B 1 82 ? 30.420 -11.054 27.295 1.00 6.92 119 PRO B N 1
ATOM 4255 C CA . PRO B 1 82 ? 31.477 -10.696 26.336 1.00 7.38 119 PRO B CA 1
ATOM 4256 C C . PRO B 1 82 ? 31.039 -9.641 25.328 1.00 7.02 119 PRO B C 1
ATOM 4257 O O . PRO B 1 82 ? 29.961 -9.747 24.739 1.00 8.17 119 PRO B O 1
ATOM 4261 N N . LEU B 1 83 ? 31.892 -8.644 25.110 1.00 6.10 120 LEU B N 1
ATOM 4262 C CA . LEU B 1 83 ? 31.583 -7.577 24.168 1.00 7.28 120 LEU B CA 1
ATOM 4263 C C . LEU B 1 83 ? 32.793 -7.158 23.339 1.00 6.87 120 LEU B C 1
ATOM 4264 O O . LEU B 1 83 ? 33.930 -7.537 23.638 1.00 7.78 120 LEU B O 1
ATOM 4269 N N . LEU B 1 84 ? 32.534 -6.385 22.287 1.00 5.81 121 LEU B N 1
ATOM 4270 C CA . LEU B 1 84 ? 33.582 -5.887 21.397 1.00 6.65 121 LEU B CA 1
ATOM 4271 C C . LEU B 1 84 ? 33.589 -4.360 21.398 1.00 5.64 121 LEU B C 1
ATOM 4272 O O . LEU B 1 84 ? 32.552 -3.729 21.605 1.00 7.05 121 LEU B O 1
ATOM 4277 N N . LEU B 1 85 ? 34.759 -3.773 21.149 1.00 5.89 122 LEU B N 1
ATOM 4278 C CA . LEU B 1 85 ? 34.927 -2.320 21.148 1.00 6.63 122 LEU B CA 1
ATOM 4279 C C . LEU B 1 85 ? 35.487 -1.796 19.832 1.00 5.88 122 LEU B C 1
ATOM 4280 O O . LEU B 1 85 ? 36.480 -2.322 19.333 1.00 6.78 122 LEU B O 1
ATOM 4285 N N . LYS B 1 86 ? 34.870 -0.753 19.282 1.00 5.85 123 LYS B N 1
ATOM 4286 C CA . LYS B 1 86 ? 35.365 -0.144 18.048 1.00 5.48 123 LYS B CA 1
ATOM 4287 C C . LYS B 1 86 ? 36.832 0.238 18.294 1.00 6.52 123 LYS B C 1
ATOM 4288 O O . LYS B 1 86 ? 37.177 0.735 19.374 1.00 6.37 123 LYS B O 1
ATOM 4294 N N . ASP B 1 87 ? 37.690 0.029 17.295 1.00 6.25 124 ASP B N 1
ATOM 4295 C CA . ASP B 1 87 ? 39.109 0.293 17.481 1.00 7.34 124 ASP B CA 1
ATOM 4296 C C . ASP B 1 87 ? 39.609 1.727 17.563 1.00 7.70 124 ASP B C 1
ATOM 4297 O O . ASP B 1 87 ? 40.773 2.002 17.262 1.00 9.44 124 ASP B O 1
ATOM 4302 N N . ASN B 1 88 ? 38.733 2.648 17.951 1.00 6.47 125 ASN B N 1
ATOM 4303 C CA . ASN B 1 88 ? 39.171 4.016 18.197 1.00 6.49 125 ASN B CA 1
ATOM 4304 C C . ASN B 1 88 ? 39.005 4.277 19.702 1.00 6.02 125 ASN B C 1
ATOM 4305 O O . ASN B 1 88 ? 39.275 5.373 20.189 1.00 7.93 125 ASN B O 1
ATOM 4310 N N . ILE B 1 89 ? 38.595 3.238 20.431 1.00 5.85 126 ILE B N 1
ATOM 4311 C CA . ILE B 1 89 ? 38.392 3.310 21.881 1.00 5.90 126 ILE B CA 1
ATOM 4312 C C . ILE B 1 89 ? 39.555 2.613 22.599 1.00 6.29 126 ILE B C 1
ATOM 4313 O O . ILE B 1 89 ? 39.791 1.423 22.392 1.00 8.32 126 ILE B O 1
ATOM 4318 N N . ASN B 1 90 ? 40.275 3.351 23.441 1.00 7.18 127 ASN B N 1
ATOM 4319 C CA . ASN B 1 90 ? 41.415 2.793 24.173 1.00 7.25 127 ASN B CA 1
ATOM 4320 C C . ASN B 1 90 ? 41.017 1.623 25.069 1.00 6.89 127 ASN B C 1
ATOM 4321 O O . ASN B 1 90 ? 40.056 1.716 25.833 1.00 8.54 127 ASN B O 1
ATOM 4326 N N . ALA B 1 91 ? 41.775 0.531 24.993 1.00 8.15 128 ALA B N 1
ATOM 4327 C CA . ALA B 1 91 ? 41.502 -0.642 25.816 1.00 9.44 128 ALA B CA 1
ATOM 4328 C C . ALA B 1 91 ? 42.723 -1.548 25.907 1.00 9.36 128 ALA B C 1
ATOM 4329 O O . ALA B 1 91 ? 43.077 -2.224 24.945 1.00 11.04 128 ALA B O 1
ATOM 4331 N N . ALA B 1 92 ? 43.368 -1.552 27.067 1.00 11.48 129 ALA B N 1
ATOM 4332 C CA . ALA B 1 92 ? 44.538 -2.394 27.274 1.00 11.62 129 ALA B CA 1
ATOM 4333 C C . ALA B 1 92 ? 44.073 -3.848 27.310 1.00 12.62 129 ALA B C 1
ATOM 4334 O O . ALA B 1 92 ? 42.939 -4.132 27.694 1.00 13.19 129 ALA B O 1
ATOM 4336 N N . PRO B 1 93 ? 44.947 -4.793 26.926 1.00 12.24 130 PRO B N 1
ATOM 4337 C CA . PRO B 1 93 ? 46.326 -4.608 26.463 1.00 12.63 130 PRO B CA 1
ATOM 4338 C C . PRO B 1 93 ? 46.440 -4.563 24.941 1.00 12.70 130 PRO B C 1
ATOM 4339 O O . PRO B 1 93 ? 47.525 -4.734 24.385 1.00 15.74 130 PRO B O 1
ATOM 4343 N N . MET B 1 94 ? 45.318 -4.339 24.272 1.00 13.19 131 MET B N 1
ATOM 4344 C CA . MET B 1 94 ? 45.291 -4.287 22.817 1.00 13.69 131 MET B CA 1
ATOM 4345 C C . MET B 1 94 ? 45.732 -2.925 22.306 1.00 12.57 131 MET B C 1
ATOM 4346 O O . MET B 1 94 ? 45.839 -1.962 23.063 1.00 11.99 131 MET B O 1
ATOM 4351 N N . ALA B 1 95 ? 46.001 -2.850 21.011 1.00 12.37 132 ALA B N 1
ATOM 4352 C CA . ALA B 1 95 ? 46.384 -1.584 20.420 1.00 11.77 132 ALA B CA 1
ATOM 4353 C C . ALA B 1 95 ? 45.089 -0.843 20.119 1.00 11.51 132 ALA B C 1
ATOM 4354 O O . ALA B 1 95 ? 44.011 -1.438 20.112 1.00 12.30 132 ALA B O 1
ATOM 4356 N N . THR B 1 96 ? 45.196 0.462 19.909 1.00 9.85 133 THR B N 1
ATOM 4357 C CA . THR B 1 96 ? 44.051 1.287 19.542 1.00 10.02 133 THR B CA 1
ATOM 4358 C C . THR B 1 96 ? 44.605 2.026 18.332 1.00 10.57 133 THR B C 1
ATOM 4359 O O . THR B 1 96 ? 45.315 3.020 18.463 1.00 12.21 133 THR B O 1
ATOM 4363 N N . SER B 1 97 ? 44.276 1.521 17.149 1.00 9.70 134 SER B N 1
ATOM 4364 C CA . SER B 1 97 ? 44.821 2.059 15.907 1.00 9.83 134 SER B CA 1
ATOM 4365 C C . SER B 1 97 ? 43.952 2.925 15.018 1.00 8.99 134 SER B C 1
ATOM 4366 O O . SER B 1 97 ? 44.471 3.556 14.091 1.00 9.15 134 SER B O 1
ATOM 4369 N N . ALA B 1 98 ? 42.648 2.958 15.274 1.00 8.43 135 ALA B N 1
ATOM 4370 C CA . ALA B 1 98 ? 41.725 3.699 14.423 1.00 8.66 135 ALA B CA 1
ATOM 4371 C C . ALA B 1 98 ? 41.823 3.093 13.017 1.00 7.35 135 ALA B C 1
ATOM 4372 O O . ALA B 1 98 ? 41.432 3.720 12.034 1.00 8.26 135 ALA B O 1
ATOM 4374 N N . GLY B 1 99 ? 42.356 1.873 12.939 1.00 8.20 136 GLY B N 1
ATOM 4375 C CA . GLY B 1 99 ? 42.508 1.185 11.664 1.00 8.53 136 GLY B CA 1
ATOM 4376 C C . GLY B 1 99 ? 43.776 1.523 10.893 1.00 9.25 136 GLY B C 1
ATOM 4377 O O . GLY B 1 99 ? 44.045 0.932 9.843 1.00 9.27 136 GLY B O 1
ATOM 4378 N N . SER B 1 100 ? 44.563 2.458 11.415 1.00 8.19 137 SER B N 1
ATOM 4379 C CA . SER B 1 100 ? 45.792 2.894 10.757 1.00 9.90 137 SER B CA 1
ATOM 4380 C C . SER B 1 100 ? 47.039 2.098 11.123 1.00 10.96 137 SER B C 1
ATOM 4381 O O . SER B 1 100 ? 47.201 1.655 12.259 1.00 11.42 137 SER B O 1
ATOM 4384 N N . LEU B 1 101 ? 47.929 1.927 10.150 1.00 10.18 138 LEU B N 1
ATOM 4385 C CA . LEU B 1 101 ? 49.173 1.211 10.393 1.00 12.54 138 LEU B CA 1
ATOM 4386 C C . LEU B 1 101 ? 50.100 2.051 11.274 1.00 13.65 138 LEU B C 1
ATOM 4387 O O . LEU B 1 101 ? 51.019 1.526 11.898 1.00 16.63 138 LEU B O 1
ATOM 4392 N N . ALA B 1 102 ? 49.843 3.355 11.334 1.00 12.80 139 ALA B N 1
ATOM 4393 C CA . ALA B 1 102 ? 50.662 4.257 12.138 1.00 14.59 139 ALA B CA 1
ATOM 4394 C C . ALA B 1 102 ? 50.563 3.979 13.639 1.00 14.74 139 ALA B C 1
ATOM 4395 O O . ALA B 1 102 ? 51.493 4.272 14.392 1.00 18.03 139 ALA B O 1
ATOM 4397 N N . LEU B 1 103 ? 49.444 3.407 14.074 1.00 14.81 140 LEU B N 1
ATOM 4398 C CA . LEU B 1 103 ? 49.246 3.118 15.493 1.00 14.53 140 LEU B CA 1
ATOM 4399 C C . LEU B 1 103 ? 49.124 1.628 15.815 1.00 15.77 140 LEU B C 1
ATOM 4400 O O . LEU B 1 103 ? 48.561 1.255 16.846 1.00 14.92 140 LEU B O 1
ATOM 4405 N N . GLN B 1 104 ? 49.661 0.780 14.945 1.00 15.46 141 GLN B N 1
ATOM 4406 C CA . GLN B 1 104 ? 49.590 -0.665 15.149 1.00 17.55 141 GLN B CA 1
ATOM 4407 C C . GLN B 1 104 ? 50.274 -1.148 16.427 1.00 16.83 141 GLN B C 1
ATOM 4408 O O . GLN B 1 104 ? 49.949 -2.218 16.940 1.00 18.67 141 GLN B O 1
ATOM 4414 N N . GLY B 1 105 ? 51.223 -0.368 16.937 1.00 17.27 142 GLY B N 1
ATOM 4415 C CA . GLY B 1 105 ? 51.925 -0.759 18.149 1.00 16.11 142 GLY B CA 1
ATOM 4416 C C . GLY B 1 105 ? 51.644 0.159 19.326 1.00 16.38 142 GLY B C 1
ATOM 4417 O O . GLY B 1 105 ? 52.347 0.135 20.337 1.00 18.44 142 GLY B O 1
ATOM 4418 N N . PHE B 1 106 ? 50.602 0.968 19.185 1.00 14.67 143 PHE B N 1
ATOM 4419 C CA . PHE B 1 106 ? 50.188 1.921 20.209 1.00 11.39 143 PHE B CA 1
ATOM 4420 C C . PHE B 1 106 ? 49.125 1.266 21.095 1.00 10.74 143 PHE B C 1
ATOM 4421 O O . PHE B 1 106 ? 48.016 0.981 20.639 1.00 12.10 143 PHE B O 1
ATOM 4429 N N . ARG B 1 107 ? 49.467 1.032 22.361 1.00 11.66 144 ARG B N 1
ATOM 4430 C CA . ARG B 1 107 ? 48.558 0.365 23.293 1.00 12.42 144 ARG B CA 1
ATOM 4431 C C . ARG B 1 107 ? 48.277 1.156 24.571 1.00 12.15 144 ARG B C 1
ATOM 4432 O O . ARG B 1 107 ? 48.793 0.833 25.641 1.00 15.46 144 ARG B O 1
ATOM 4440 N N . PRO B 1 108 ? 47.443 2.201 24.474 1.00 9.94 145 PRO B N 1
ATOM 4441 C CA . PRO B 1 108 ? 47.091 3.042 25.624 1.00 10.58 145 PRO B CA 1
ATOM 4442 C C . PRO B 1 108 ? 46.187 2.367 26.658 1.00 11.00 145 PRO B C 1
ATOM 4443 O O . PRO B 1 108 ? 45.548 1.354 26.378 1.00 13.01 145 PRO B O 1
ATOM 4447 N N . ASP B 1 109 ? 46.138 2.951 27.851 1.00 12.47 146 ASP B N 1
ATOM 4448 C CA . ASP B 1 109 ? 45.316 2.434 28.940 1.00 13.62 146 ASP B CA 1
ATOM 4449 C C . ASP B 1 109 ? 43.830 2.619 28.644 1.00 12.92 146 ASP B C 1
ATOM 4450 O O . ASP B 1 109 ? 43.454 3.436 27.805 1.00 12.26 146 ASP B O 1
ATOM 4455 N N . ASP B 1 110 ? 42.999 1.864 29.358 1.00 11.71 147 ASP B N 1
ATOM 4456 C CA . ASP B 1 110 ? 41.543 1.890 29.198 1.00 9.52 147 ASP B CA 1
ATOM 4457 C C . ASP B 1 110 ? 40.863 3.255 29.186 1.00 8.96 147 ASP B C 1
ATOM 4458 O O . ASP B 1 110 ? 41.139 4.110 30.025 1.00 10.88 147 ASP B O 1
ATOM 4463 N N . ALA B 1 111 ? 39.945 3.430 28.239 1.00 7.71 148 ALA B N 1
ATOM 4464 C CA . ALA B 1 111 ? 39.153 4.649 28.143 1.00 7.20 148 ALA B CA 1
ATOM 4465 C C . ALA B 1 111 ? 38.188 4.606 29.330 1.00 7.47 148 ALA B C 1
ATOM 4466 O O . ALA B 1 111 ? 37.917 3.537 29.880 1.00 8.09 148 ALA B O 1
ATOM 4468 N N . TYR B 1 112 ? 37.659 5.758 29.723 1.00 7.76 149 TYR B N 1
ATOM 4469 C CA . TYR B 1 112 ? 36.736 5.803 30.849 1.00 8.25 149 TYR B CA 1
ATOM 4470 C C . TYR B 1 112 ? 35.580 4.808 30.719 1.00 7.48 149 TYR B C 1
ATOM 4471 O O . TYR B 1 112 ? 35.301 4.056 31.651 1.00 7.88 149 TYR B O 1
ATOM 4480 N N . LEU B 1 113 ? 34.913 4.785 29.569 1.00 6.73 150 LEU B N 1
ATOM 4481 C CA . LEU B 1 113 ? 33.783 3.876 29.412 1.00 6.44 150 LEU B CA 1
ATOM 4482 C C . LEU B 1 113 ? 34.198 2.411 29.477 1.00 6.36 150 LEU B C 1
ATOM 4483 O O . LEU B 1 113 ? 33.399 1.556 29.858 1.00 7.24 150 LEU B O 1
ATOM 4488 N N . VAL B 1 114 ? 35.445 2.119 29.116 1.00 7.30 151 VAL B N 1
ATOM 4489 C CA . VAL B 1 114 ? 35.931 0.746 29.174 1.00 7.14 151 VAL B CA 1
ATOM 4490 C C . VAL B 1 114 ? 36.158 0.372 30.638 1.00 8.58 151 VAL B C 1
ATOM 4491 O O . VAL B 1 114 ? 35.885 -0.757 31.048 1.00 9.10 151 VAL B O 1
ATOM 4495 N N . ARG B 1 115 ? 36.648 1.323 31.430 1.00 8.24 152 ARG B N 1
ATOM 4496 C CA . ARG B 1 115 ? 36.854 1.066 32.849 1.00 9.17 152 ARG B CA 1
ATOM 4497 C C . ARG B 1 115 ? 35.485 0.779 33.468 1.00 9.09 152 ARG B C 1
ATOM 4498 O O . ARG B 1 115 ? 35.347 -0.109 34.309 1.00 8.84 152 ARG B O 1
ATOM 4506 N N . ARG B 1 1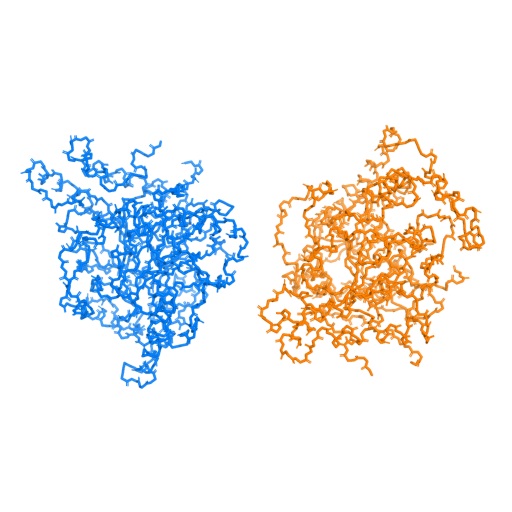16 ? 34.466 1.522 33.046 1.00 7.25 153 ARG B N 1
ATOM 4507 C CA . ARG B 1 116 ? 33.126 1.296 33.573 1.00 8.11 153 ARG B CA 1
ATOM 4508 C C . ARG B 1 116 ? 32.597 -0.082 33.175 1.00 7.79 153 ARG B C 1
ATOM 4509 O O . ARG B 1 116 ? 31.990 -0.774 33.990 1.00 9.42 153 ARG B O 1
ATOM 4517 N N . LEU B 1 117 ? 32.826 -0.487 31.930 1.00 7.27 154 LEU B N 1
ATOM 4518 C CA . LEU B 1 117 ? 32.359 -1.792 31.474 1.00 7.42 154 LEU B CA 1
ATOM 4519 C C . LEU B 1 117 ? 33.055 -2.921 32.221 1.00 7.75 154 LEU B C 1
ATOM 4520 O O . LEU B 1 117 ? 32.418 -3.896 32.617 1.00 8.53 154 LEU B O 1
ATOM 4525 N N . ARG B 1 118 ? 34.361 -2.794 32.420 1.00 8.13 155 ARG B N 1
ATOM 4526 C CA . ARG B 1 118 ? 35.089 -3.834 33.129 1.00 8.83 155 ARG B CA 1
ATOM 4527 C C . ARG B 1 118 ? 34.686 -3.889 34.599 1.00 10.02 155 ARG B C 1
ATOM 4528 O O . ARG B 1 118 ? 34.572 -4.975 35.167 1.00 10.61 155 ARG B O 1
ATOM 4536 N N . ASP B 1 119 ? 34.446 -2.733 35.212 1.00 9.79 156 ASP B N 1
ATOM 4537 C CA . ASP B 1 119 ? 34.021 -2.716 36.608 1.00 11.40 156 ASP B CA 1
ATOM 4538 C C . ASP B 1 119 ? 32.648 -3.382 36.717 1.00 9.77 156 ASP B C 1
ATOM 4539 O O . ASP B 1 119 ? 32.330 -4.006 37.731 1.00 11.68 156 ASP B O 1
ATOM 4544 N N . ALA B 1 120 ? 31.843 -3.253 35.664 1.00 8.70 157 ALA B N 1
ATOM 4545 C CA . ALA B 1 120 ? 30.511 -3.853 35.616 1.00 9.19 157 ALA B CA 1
ATOM 4546 C C . ALA B 1 120 ? 30.585 -5.359 35.358 1.00 8.51 157 ALA B C 1
ATOM 4547 O O . ALA B 1 120 ? 29.561 -6.049 35.369 1.00 9.11 157 ALA B O 1
ATOM 4549 N N . GLY B 1 121 ? 31.791 -5.863 35.111 1.00 8.74 158 GLY B N 1
ATOM 4550 C CA . GLY B 1 121 ? 31.967 -7.289 34.886 1.00 8.88 158 GLY B CA 1
ATOM 4551 C C . GLY B 1 121 ? 31.985 -7.768 33.448 1.00 8.08 158 GLY B C 1
ATOM 4552 O O . GLY B 1 121 ? 32.060 -8.970 33.202 1.00 8.44 158 GLY B O 1
ATOM 4553 N N . ALA B 1 122 ? 31.916 -6.852 32.490 1.00 7.73 159 ALA B N 1
ATOM 4554 C CA . ALA B 1 122 ? 31.934 -7.254 31.090 1.00 8.72 159 ALA B CA 1
ATOM 4555 C C . ALA B 1 122 ? 33.307 -7.791 30.702 1.00 7.96 159 ALA B C 1
ATOM 4556 O O . ALA B 1 122 ? 34.329 -7.396 31.266 1.00 9.90 159 ALA B O 1
ATOM 4558 N N . VAL B 1 123 ? 33.312 -8.707 29.742 1.00 7.59 160 VAL B N 1
ATOM 4559 C CA . VAL B 1 123 ? 34.538 -9.314 29.241 1.00 7.86 160 VAL B CA 1
ATOM 4560 C C . VAL B 1 123 ? 34.827 -8.711 27.870 1.00 7.87 160 VAL B C 1
ATOM 4561 O O . VAL B 1 123 ? 33.975 -8.742 26.985 1.00 8.41 160 VAL B O 1
ATOM 4565 N N . VAL B 1 124 ? 36.018 -8.150 27.693 1.00 8.18 161 VAL B N 1
ATOM 4566 C CA . VAL B 1 124 ? 36.375 -7.566 26.407 1.00 8.69 161 VAL B CA 1
ATOM 4567 C C . VAL B 1 124 ? 36.958 -8.646 25.499 1.00 9.27 161 VAL B C 1
ATOM 4568 O O . VAL B 1 124 ? 38.031 -9.180 25.767 1.00 9.29 161 VAL B O 1
ATOM 4572 N N . LEU B 1 125 ? 36.238 -8.980 24.433 1.00 8.03 162 LEU B N 1
ATOM 4573 C CA . LEU B 1 125 ? 36.693 -9.999 23.491 1.00 7.98 162 LEU B CA 1
ATOM 4574 C C . LEU B 1 125 ? 37.774 -9.469 22.559 1.00 8.83 162 LEU B C 1
ATOM 4575 O O . LEU B 1 125 ? 38.660 -10.212 22.135 1.00 9.25 162 LEU B O 1
ATOM 4580 N N . GLY B 1 126 ? 37.687 -8.183 22.232 1.00 7.25 163 GLY B N 1
ATOM 4581 C CA . GLY B 1 126 ? 38.653 -7.585 21.333 1.00 8.65 163 GLY B CA 1
ATOM 4582 C C . GLY B 1 126 ? 38.155 -6.278 20.754 1.00 7.79 163 GLY B C 1
ATOM 4583 O O . GLY B 1 126 ? 37.208 -5.680 21.274 1.00 7.45 163 GLY B O 1
ATOM 4584 N N . LYS B 1 127 ? 38.788 -5.849 19.665 1.00 7.10 164 LYS B N 1
ATOM 4585 C CA . LYS B 1 127 ? 38.458 -4.594 18.996 1.00 6.58 164 LYS B CA 1
ATOM 4586 C C . LYS B 1 127 ? 37.898 -4.851 17.603 1.00 6.98 164 LYS B C 1
ATOM 4587 O O . LYS B 1 127 ? 38.281 -5.814 16.941 1.00 7.76 164 LYS B O 1
ATOM 4593 N N . THR B 1 128 ? 36.996 -3.983 17.156 1.00 5.95 165 THR B N 1
ATOM 4594 C CA . THR B 1 128 ? 36.395 -4.132 15.837 1.00 5.64 165 THR B CA 1
ATOM 4595 C C . THR B 1 128 ? 36.915 -3.131 14.816 1.00 6.48 165 THR B C 1
ATOM 4596 O O . THR B 1 128 ? 37.285 -1.997 15.147 1.00 6.87 165 THR B O 1
ATOM 4600 N N . ASN B 1 129 ? 36.934 -3.568 13.563 1.00 6.29 166 ASN B N 1
ATOM 4601 C CA . ASN B 1 129 ? 37.400 -2.738 12.468 1.00 6.42 166 ASN B CA 1
ATOM 4602 C C . ASN B 1 129 ? 36.457 -1.562 12.247 1.00 6.62 166 ASN B C 1
ATOM 4603 O O . ASN B 1 129 ? 35.286 -1.597 12.632 1.00 6.82 166 ASN B O 1
ATOM 4608 N N . LEU B 1 130 ? 36.986 -0.519 11.623 1.00 7.00 167 LEU B N 1
ATOM 4609 C CA . LEU B 1 130 ? 36.226 0.687 11.347 1.00 6.76 167 LEU B CA 1
ATOM 4610 C C . LEU B 1 130 ? 36.805 1.351 10.111 1.00 6.51 167 LEU B C 1
ATOM 4611 O O . LEU B 1 130 ? 37.938 1.060 9.713 1.00 8.15 167 LEU B O 1
ATOM 4616 N N . SER B 1 131 ? 36.029 2.231 9.492 1.00 6.23 168 SER B N 1
ATOM 4617 C CA . SER B 1 131 ? 36.543 2.991 8.360 1.00 5.74 168 SER B CA 1
ATOM 4618 C C . SER B 1 131 ? 37.736 3.714 8.991 1.00 5.95 168 SER B C 1
ATOM 4619 O O . SER B 1 131 ? 37.605 4.295 10.072 1.00 6.48 168 SER B O 1
ATOM 4622 N N . GLU B 1 132 ? 38.896 3.684 8.338 1.00 6.85 169 GLU B N 1
ATOM 4623 C CA . GLU B 1 132 ? 40.087 4.307 8.913 1.00 7.31 169 GLU B CA 1
ATOM 4624 C C . GLU B 1 132 ? 39.855 5.730 9.411 1.00 6.07 169 GLU B C 1
ATOM 4625 O O . GLU B 1 132 ? 39.258 6.555 8.718 1.00 7.26 169 GLU B O 1
ATOM 4631 N N . TRP B 1 133 ? 40.348 6.006 10.617 1.00 6.97 170 TRP B N 1
ATOM 4632 C CA . TRP B 1 133 ? 40.201 7.314 11.258 1.00 7.32 170 TRP B CA 1
ATOM 4633 C C . TRP B 1 133 ? 38.733 7.729 11.347 1.00 6.61 170 TRP B C 1
ATOM 4634 O O . TRP B 1 133 ? 38.393 8.908 11.256 1.00 7.51 170 TRP B O 1
ATOM 4645 N N . ALA B 1 134 ? 37.871 6.733 11.544 1.00 6.46 171 ALA B N 1
ATOM 4646 C CA . ALA B 1 134 ? 36.429 6.934 11.661 1.00 6.81 171 ALA B CA 1
ATOM 4647 C C . ALA B 1 134 ? 35.868 7.685 10.460 1.00 6.71 171 ALA B C 1
ATOM 4648 O O . ALA B 1 134 ? 34.955 8.499 10.577 1.00 8.09 171 ALA B O 1
ATOM 4650 N N . ASN B 1 135 ? 36.433 7.378 9.299 1.00 7.45 172 ASN B N 1
ATOM 4651 C CA . ASN B 1 135 ? 36.051 7.972 8.025 1.00 8.47 172 ASN B CA 1
ATOM 4652 C C . ASN B 1 135 ? 36.309 9.470 7.896 1.00 7.78 172 ASN B C 1
ATOM 4653 O O . ASN B 1 135 ? 35.603 10.165 7.168 1.00 11.33 172 ASN B O 1
ATOM 4658 N N . PHE B 1 136 ? 37.315 9.971 8.603 1.00 7.87 173 PHE B N 1
ATOM 4659 C CA . PHE B 1 136 ? 37.648 11.382 8.466 1.00 8.99 173 PHE B CA 1
ATOM 4660 C C . PHE B 1 136 ? 39.071 11.495 7.926 1.00 8.83 173 PHE B C 1
ATOM 4661 O O . PHE B 1 136 ? 39.887 12.251 8.448 1.00 12.17 173 PHE B O 1
ATOM 4669 N N . ARG B 1 137 ? 39.366 10.730 6.878 1.00 9.29 174 ARG B N 1
ATOM 4670 C CA . ARG B 1 137 ? 40.698 10.758 6.289 1.00 9.06 174 ARG B CA 1
ATOM 4671 C C . ARG B 1 137 ? 40.724 11.344 4.884 1.00 9.55 174 ARG B C 1
ATOM 4672 O O . ARG B 1 137 ? 41.496 12.264 4.615 1.00 8.85 174 ARG B O 1
ATOM 4680 N N . GLY B 1 138 ? 39.895 10.818 3.987 1.00 8.61 175 GLY B N 1
ATOM 4681 C CA . GLY B 1 138 ? 39.900 11.334 2.626 1.00 9.80 175 GLY B CA 1
ATOM 4682 C C . GLY B 1 138 ? 38.575 11.319 1.891 1.00 10.88 175 GLY B C 1
ATOM 4683 O O . GLY B 1 138 ? 37.565 10.844 2.417 1.00 11.40 175 GLY B O 1
ATOM 4684 N N . ASN B 1 139 ? 38.581 11.855 0.670 1.00 11.54 176 ASN B N 1
ATOM 4685 C CA . ASN B 1 139 ? 37.385 11.896 -0.169 1.00 11.91 176 ASN B CA 1
ATOM 4686 C C . ASN B 1 139 ? 37.210 10.547 -0.862 1.00 11.17 176 ASN B C 1
ATOM 4687 O O . ASN B 1 139 ? 38.174 9.807 -1.043 1.00 13.33 176 ASN B O 1
ATOM 4692 N N . ASP B 1 140 ? 35.978 10.239 -1.258 1.00 13.10 177 ASP B N 1
ATOM 4693 C CA . ASP B 1 140 ? 35.675 8.982 -1.940 1.00 13.47 177 ASP B CA 1
ATOM 4694 C C . ASP B 1 140 ? 36.187 7.776 -1.165 1.00 13.26 177 ASP B C 1
ATOM 4695 O O . ASP B 1 140 ? 36.690 6.813 -1.746 1.00 14.13 177 ASP B O 1
ATOM 4700 N N . SER B 1 141 ? 36.052 7.831 0.153 1.00 12.09 178 SER B N 1
ATOM 4701 C CA . SER B 1 141 ? 36.497 6.741 1.007 1.00 11.37 178 SER B CA 1
ATOM 4702 C C . SER B 1 141 ? 35.601 5.517 0.857 1.00 11.10 178 SER B C 1
ATOM 4703 O O . SER B 1 141 ? 34.477 5.609 0.363 1.00 12.62 178 SER B O 1
ATOM 4706 N N . ILE B 1 142 ? 36.113 4.370 1.289 1.00 11.05 179 ILE B N 1
ATOM 4707 C CA . ILE B 1 142 ? 35.371 3.118 1.229 1.00 10.55 179 ILE B CA 1
ATOM 4708 C C . ILE B 1 142 ? 34.955 2.744 2.652 1.00 9.15 179 ILE B C 1
ATOM 4709 O O . ILE B 1 142 ? 35.799 2.513 3.520 1.00 9.78 179 ILE B O 1
ATOM 4714 N N . SER B 1 143 ? 33.651 2.698 2.892 1.00 9.67 180 SER B N 1
ATOM 4715 C CA . SER B 1 143 ? 33.147 2.366 4.218 1.00 10.14 180 SER B CA 1
ATOM 4716 C C . SER B 1 143 ? 33.591 0.986 4.677 1.00 8.72 180 SER B C 1
ATOM 4717 O O . SER B 1 143 ? 33.547 0.019 3.914 1.00 8.65 180 SER B O 1
ATOM 4720 N N . GLY B 1 144 ? 34.030 0.903 5.928 1.00 7.76 181 GLY B N 1
ATOM 4721 C CA . GLY B 1 144 ? 34.450 -0.372 6.476 1.00 7.82 181 GLY B CA 1
ATOM 4722 C C . GLY B 1 144 ? 35.856 -0.819 6.130 1.00 7.24 181 GLY B C 1
ATOM 4723 O O . GLY B 1 144 ? 36.247 -1.934 6.470 1.00 7.55 181 GLY B O 1
ATOM 4724 N N . TRP B 1 145 ? 36.622 0.037 5.460 1.00 7.77 182 TRP B N 1
ATOM 4725 C CA . TRP B 1 145 ? 37.992 -0.311 5.101 1.00 8.01 182 TRP B CA 1
ATOM 4726 C C . TRP B 1 145 ? 39.032 0.442 5.919 1.00 6.60 182 TRP B C 1
ATOM 4727 O O . TRP B 1 145 ? 38.878 1.628 6.203 1.00 7.30 182 TRP B O 1
ATOM 4738 N N . SER B 1 146 ? 40.093 -0.262 6.297 1.00 7.31 183 SER B N 1
ATOM 4739 C CA . SER B 1 146 ? 41.216 0.348 6.997 1.00 7.17 183 SER B CA 1
ATOM 4740 C C . SER B 1 146 ? 42.454 -0.435 6.568 1.00 8.79 183 SER B C 1
ATOM 4741 O O . SER B 1 146 ? 42.355 -1.598 6.170 1.00 9.01 183 SER B O 1
ATOM 4744 N N . ALA B 1 147 ? 43.615 0.201 6.624 1.00 8.94 184 ALA B N 1
ATOM 4745 C CA . ALA B 1 147 ? 44.840 -0.474 6.212 1.00 8.89 184 ALA B CA 1
ATOM 4746 C C . ALA B 1 147 ? 45.189 -1.638 7.130 1.00 11.43 184 ALA B C 1
ATOM 4747 O O . ALA B 1 147 ? 45.656 -2.681 6.673 1.00 12.50 184 ALA B O 1
ATOM 4749 N N . ARG B 1 148 ? 44.952 -1.468 8.426 1.00 9.80 185 ARG B N 1
ATOM 4750 C CA . ARG B 1 148 ? 45.269 -2.513 9.388 1.00 10.35 185 ARG B CA 1
ATOM 4751 C C . ARG B 1 148 ? 44.225 -3.623 9.465 1.00 11.77 185 ARG B C 1
ATOM 4752 O O . ARG B 1 148 ? 44.568 -4.786 9.685 1.00 13.85 185 ARG B O 1
ATOM 4760 N N . GLY B 1 149 ? 42.957 -3.276 9.270 1.00 9.40 186 GLY B N 1
ATOM 4761 C CA . GLY B 1 149 ? 41.908 -4.279 9.364 1.00 9.69 186 GLY B CA 1
ATOM 4762 C C . GLY B 1 149 ? 41.335 -4.804 8.064 1.00 9.13 186 GLY B C 1
ATOM 4763 O O . GLY B 1 149 ? 40.558 -5.757 8.062 1.00 9.62 186 GLY B O 1
ATOM 4764 N N . GLY B 1 150 ? 41.718 -4.201 6.948 1.00 8.25 187 GLY B N 1
ATOM 4765 C CA . GLY B 1 150 ? 41.182 -4.654 5.684 1.00 8.60 187 GLY B CA 1
ATOM 4766 C C . GLY B 1 150 ? 39.742 -4.213 5.506 1.00 7.98 187 GLY B C 1
ATOM 4767 O O . GLY B 1 150 ? 39.300 -3.228 6.103 1.00 8.16 187 GLY B O 1
ATOM 4768 N N . GLN B 1 151 ? 39.002 -4.965 4.701 1.00 8.26 188 GLN B N 1
ATOM 4769 C CA . GLN B 1 151 ? 37.615 -4.651 4.396 1.00 8.36 188 GLN B CA 1
ATOM 4770 C C . GLN B 1 151 ? 36.588 -5.479 5.156 1.00 8.34 188 GLN B C 1
ATOM 4771 O O . GLN B 1 151 ? 36.510 -6.695 4.990 1.00 10.07 188 GLN B O 1
ATOM 4777 N N . THR B 1 152 ? 35.792 -4.816 5.987 1.00 6.52 189 THR B N 1
ATOM 4778 C CA . THR B 1 152 ? 34.741 -5.507 6.721 1.00 7.05 189 THR B CA 1
ATOM 4779 C C . THR B 1 152 ? 33.590 -5.709 5.732 1.00 5.75 189 THR B C 1
ATOM 4780 O O . THR B 1 152 ? 33.335 -4.852 4.884 1.00 7.45 189 THR B O 1
ATOM 4784 N N . ARG B 1 153 ? 32.900 -6.841 5.840 1.00 6.25 190 ARG B N 1
ATOM 4785 C CA . ARG B 1 153 ? 31.805 -7.163 4.930 1.00 7.03 190 ARG B CA 1
ATOM 4786 C C . ARG B 1 153 ? 30.453 -7.310 5.607 1.00 6.71 190 ARG B C 1
ATOM 4787 O O . ARG B 1 153 ? 30.363 -7.750 6.751 1.00 7.43 190 ARG B O 1
ATOM 4795 N N . ASN B 1 154 ? 29.397 -6.945 4.884 1.00 6.51 191 ASN B N 1
ATOM 4796 C CA . ASN B 1 154 ? 28.039 -7.062 5.402 1.00 6.36 191 ASN B CA 1
ATOM 4797 C C . ASN B 1 154 ? 27.700 -8.554 5.430 1.00 6.86 191 ASN B C 1
ATOM 4798 O O . ASN B 1 154 ? 27.773 -9.230 4.403 1.00 7.83 191 ASN B O 1
ATOM 4803 N N . PRO B 1 155 ? 27.318 -9.086 6.598 1.00 6.41 192 PRO B N 1
ATOM 4804 C CA . PRO B 1 155 ? 26.991 -10.513 6.685 1.00 7.40 192 PRO B CA 1
ATOM 4805 C C . PRO B 1 155 ? 25.746 -10.964 5.929 1.00 7.23 192 PRO B C 1
ATOM 4806 O O . PRO B 1 155 ? 25.574 -12.159 5.674 1.00 9.47 192 PRO B O 1
ATOM 4810 N N . TYR B 1 156 ? 24.879 -10.023 5.567 1.00 7.00 193 TYR B N 1
ATOM 4811 C CA . TYR B 1 156 ? 23.665 -10.369 4.835 1.00 7.32 193 TYR B CA 1
ATOM 4812 C C . TYR B 1 156 ? 23.953 -10.634 3.359 1.00 9.69 193 TYR B C 1
ATOM 4813 O O . TYR B 1 156 ? 23.189 -11.317 2.684 1.00 12.06 193 TYR B O 1
ATOM 4822 N N . ARG B 1 157 ? 25.061 -10.086 2.873 1.00 7.27 194 ARG B N 1
ATOM 4823 C CA . ARG B 1 157 ? 25.511 -10.272 1.492 1.00 8.93 194 ARG B CA 1
ATOM 4824 C C . ARG B 1 157 ? 26.950 -9.766 1.529 1.00 8.42 194 ARG B C 1
ATOM 4825 O O . ARG B 1 157 ? 27.191 -8.564 1.471 1.00 7.46 194 ARG B O 1
ATOM 4833 N N . ILE B 1 158 ? 27.904 -10.691 1.623 1.00 8.72 195 ILE B N 1
ATOM 4834 C CA . ILE B 1 158 ? 29.313 -10.325 1.779 1.00 8.79 195 ILE B CA 1
ATOM 4835 C C . ILE B 1 158 ? 29.974 -9.477 0.703 1.00 7.45 195 ILE B C 1
ATOM 4836 O O . ILE B 1 158 ? 31.076 -8.970 0.901 1.00 9.59 195 ILE B O 1
ATOM 4841 N N . SER B 1 159 ? 29.300 -9.312 -0.426 1.00 7.52 196 SER B N 1
ATOM 4842 C CA . SER B 1 159 ? 29.817 -8.479 -1.502 1.00 7.89 196 SER B CA 1
ATOM 4843 C C . SER B 1 159 ? 29.415 -7.028 -1.242 1.00 8.17 196 SER B C 1
ATOM 4844 O O . SER B 1 159 ? 29.927 -6.105 -1.879 1.00 9.12 196 SER B O 1
ATOM 4847 N N . HIS B 1 160 ? 28.498 -6.833 -0.297 1.00 8.00 197 HIS B N 1
ATOM 4848 C CA . HIS B 1 160 ? 27.994 -5.503 0.001 1.00 7.56 197 HIS B CA 1
ATOM 4849 C C . HIS B 1 160 ? 28.553 -4.828 1.240 1.00 6.58 197 HIS B C 1
ATOM 4850 O O . HIS B 1 160 ? 29.116 -5.464 2.129 1.00 7.15 197 HIS B O 1
ATOM 4857 N N . SER B 1 161 ? 28.371 -3.515 1.278 1.00 7.00 198 SER B N 1
ATOM 4858 C CA . SER B 1 161 ? 28.906 -2.683 2.340 1.00 6.39 198 SER B CA 1
ATOM 4859 C C . SER B 1 161 ? 28.283 -2.784 3.718 1.00 6.36 198 SER B C 1
ATOM 4860 O O . SER B 1 161 ? 27.072 -2.945 3.860 1.00 6.55 198 SER B O 1
ATOM 4863 N N . PRO B 1 162 ? 29.122 -2.705 4.761 1.00 6.51 199 PRO B N 1
ATOM 4864 C CA . PRO B 1 162 ? 28.623 -2.766 6.136 1.00 7.01 199 PRO B CA 1
ATOM 4865 C C . PRO B 1 162 ? 28.394 -1.327 6.611 1.00 7.48 199 PRO B C 1
ATOM 4866 O O . PRO B 1 162 ? 27.960 -1.100 7.735 1.00 8.21 199 PRO B O 1
ATOM 4870 N N . CYS B 1 163 ? 28.674 -0.369 5.729 1.00 6.88 200 CYS B N 1
ATOM 4871 C CA . CYS B 1 163 ? 28.580 1.060 6.045 1.00 6.84 200 CYS B CA 1
ATOM 4872 C C . CYS B 1 163 ? 29.645 1.371 7.114 1.00 6.84 200 CYS B C 1
ATOM 4873 O O . CYS B 1 163 ? 30.578 0.585 7.283 1.00 8.54 200 CYS B O 1
ATOM 4876 N N . GLY B 1 164 ? 29.519 2.490 7.834 1.00 7.76 201 GLY B N 1
ATOM 4877 C CA . GLY B 1 164 ? 30.527 2.865 8.830 1.00 7.46 201 GLY B CA 1
ATOM 4878 C C . GLY B 1 164 ? 30.143 4.064 9.712 1.00 7.52 201 GLY B C 1
ATOM 4879 O O . GLY B 1 164 ? 29.085 4.627 9.415 1.00 6.89 201 GLY B O 1
ATOM 4880 N N . SER B 1 165 ? 31.084 4.567 10.569 1.00 14.58 202 SER B N 1
ATOM 4881 C CA . SER B 1 165 ? 32.423 3.992 10.376 1.00 10.94 202 SER B CA 1
ATOM 4882 C C . SER B 1 165 ? 32.566 2.711 11.201 1.00 7.75 202 SER B C 1
ATOM 4883 O O . SER B 1 165 ? 33.324 1.861 10.976 1.00 6.81 202 SER B O 1
ATOM 4886 N N . SER B 1 166 ? 31.619 2.642 12.198 1.00 6.64 203 SER B N 1
ATOM 4887 C CA . SER B 1 166 ? 31.465 1.543 13.213 1.00 5.30 203 SER B CA 1
ATOM 4888 C C . SER B 1 166 ? 31.050 0.237 12.547 1.00 6.04 203 SER B C 1
ATOM 4889 O O . SER B 1 166 ? 30.159 -0.487 13.018 1.00 8.15 203 SER B O 1
ATOM 4892 N N . SER B 1 167 ? 31.736 -0.063 11.458 1.00 6.52 204 SER B N 1
ATOM 4893 C CA . SER B 1 167 ? 31.471 -1.225 10.636 1.00 6.72 204 SER B CA 1
ATOM 4894 C C . SER B 1 167 ? 31.568 -2.559 11.356 1.00 5.72 204 SER B C 1
ATOM 4895 O O . SER B 1 167 ? 30.611 -3.334 11.361 1.00 6.76 204 SER B O 1
ATOM 4898 N N . GLY B 1 168 ? 32.721 -2.823 11.957 1.00 5.89 205 GLY B N 1
ATOM 4899 C CA . GLY B 1 168 ? 32.929 -4.080 12.651 1.00 6.37 205 GLY B CA 1
ATOM 4900 C C . GLY B 1 168 ? 32.001 -4.309 13.823 1.00 6.69 205 GLY B C 1
ATOM 4901 O O . GLY B 1 168 ? 31.575 -5.439 14.070 1.00 7.17 205 GLY B O 1
ATOM 4902 N N . SER B 1 169 ? 31.686 -3.254 14.561 1.00 6.73 206 SER B N 1
ATOM 4903 C CA . SER B 1 169 ? 30.802 -3.422 15.702 1.00 5.59 206 SER B CA 1
ATOM 4904 C C . SER B 1 169 ? 29.404 -3.839 15.268 1.00 5.83 206 SER B C 1
ATOM 4905 O O . SER B 1 169 ? 28.802 -4.717 15.881 1.00 7.31 206 SER B O 1
ATOM 4908 N N . ALA B 1 170 ? 28.891 -3.225 14.207 1.00 5.76 207 ALA B N 1
ATOM 4909 C CA . ALA B 1 170 ? 27.561 -3.566 13.715 1.00 5.66 207 ALA B CA 1
ATOM 4910 C C . ALA B 1 170 ? 27.546 -4.987 13.157 1.00 6.23 207 ALA B C 1
ATOM 4911 O O . ALA B 1 170 ? 26.655 -5.777 13.475 1.00 5.90 207 ALA B O 1
ATOM 4913 N N . VAL B 1 171 ? 28.540 -5.311 12.337 1.00 5.85 208 VAL B N 1
ATOM 4914 C CA . VAL B 1 171 ? 28.627 -6.638 11.745 1.00 6.15 208 VAL B CA 1
ATOM 4915 C C . VAL B 1 171 ? 28.795 -7.717 12.814 1.00 5.65 208 VAL B C 1
ATOM 4916 O O . VAL B 1 171 ? 28.138 -8.756 12.757 1.00 6.45 208 VAL B O 1
ATOM 4920 N N . ALA B 1 172 ? 29.656 -7.468 13.795 1.00 6.12 209 ALA B N 1
ATOM 4921 C CA . ALA B 1 172 ? 29.882 -8.448 14.856 1.00 5.57 209 ALA B CA 1
ATOM 4922 C C . ALA B 1 172 ? 28.597 -8.768 15.617 1.00 5.99 209 ALA B C 1
ATOM 4923 O O . ALA B 1 172 ? 28.306 -9.930 15.907 1.00 6.93 209 ALA B O 1
ATOM 4925 N N . VAL B 1 173 ? 27.822 -7.743 15.945 1.00 6.55 210 VAL B N 1
ATOM 4926 C CA . VAL B 1 173 ? 26.579 -7.965 16.663 1.00 7.81 210 VAL B CA 1
ATOM 4927 C C . VAL B 1 173 ? 25.566 -8.705 15.784 1.00 6.18 210 VAL B C 1
ATOM 4928 O O . VAL B 1 173 ? 24.883 -9.621 16.245 1.00 6.21 210 VAL B O 1
ATOM 4932 N N . ALA B 1 174 ? 25.480 -8.319 14.516 1.00 5.60 211 ALA B N 1
ATOM 4933 C CA . ALA B 1 174 ? 24.546 -8.959 13.590 1.00 5.43 211 ALA B CA 1
ATOM 4934 C C . ALA B 1 174 ? 24.886 -10.426 13.348 1.00 5.14 211 ALA B C 1
ATOM 4935 O O . ALA B 1 174 ? 23.992 -11.246 13.142 1.00 6.78 211 ALA B O 1
ATOM 4937 N N . ALA B 1 175 ? 26.179 -10.742 13.367 1.00 6.11 212 ALA B N 1
ATOM 4938 C CA . ALA B 1 175 ? 26.664 -12.099 13.122 1.00 6.25 212 ALA B CA 1
ATOM 4939 C C . ALA B 1 175 ? 26.853 -12.908 14.396 1.00 6.68 212 ALA B C 1
ATOM 4940 O O . ALA B 1 175 ? 27.394 -14.007 14.357 1.00 8.05 212 ALA B O 1
ATOM 4942 N N . ASN B 1 176 ? 26.406 -12.364 15.521 1.00 6.76 213 ASN B N 1
ATOM 4943 C CA . ASN B 1 176 ? 26.531 -13.040 16.807 1.00 6.62 213 ASN B CA 1
ATOM 4944 C C . ASN B 1 176 ? 27.971 -13.419 17.166 1.00 6.71 213 ASN B C 1
ATOM 4945 O O . ASN B 1 176 ? 28.239 -14.526 17.651 1.00 7.98 213 ASN B O 1
ATOM 4950 N N . LEU B 1 177 ? 28.890 -12.484 16.939 1.00 6.95 214 LEU B N 1
ATOM 4951 C CA . LEU B 1 177 ? 30.299 -12.686 17.267 1.00 7.39 214 LEU B CA 1
ATOM 4952 C C . LEU B 1 177 ? 30.581 -12.219 18.698 1.00 7.02 214 LEU B C 1
ATOM 4953 O O . LEU B 1 177 ? 31.680 -12.399 19.214 1.00 7.77 214 LEU B O 1
ATOM 4958 N N . ALA B 1 178 ? 29.581 -11.598 19.318 1.00 6.70 215 ALA B N 1
ATOM 4959 C CA . ALA B 1 178 ? 29.671 -11.123 20.694 1.00 7.28 215 ALA B CA 1
ATOM 4960 C C . ALA B 1 178 ? 28.254 -10.829 21.163 1.00 6.67 215 AL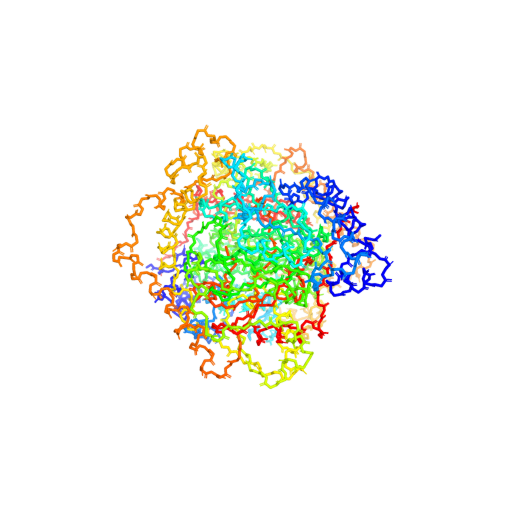A B C 1
ATOM 4961 O O . ALA B 1 178 ? 27.322 -10.812 20.362 1.00 7.15 215 ALA B O 1
ATOM 4963 N N . SER B 1 179 ? 28.083 -10.606 22.460 1.00 7.00 216 SER B N 1
ATOM 4964 C CA . SER B 1 179 ? 26.763 -10.300 22.995 1.00 7.09 216 SER B CA 1
ATOM 4965 C C . SER B 1 179 ? 26.326 -8.913 22.546 1.00 6.73 216 SER B C 1
ATOM 4966 O O . SER B 1 179 ? 25.227 -8.740 22.024 1.00 7.16 216 SER B O 1
ATOM 4969 N N . VAL B 1 180 ? 27.207 -7.937 22.752 1.00 6.20 217 VAL B N 1
ATOM 4970 C CA . VAL B 1 180 ? 26.952 -6.546 22.390 1.00 6.00 217 VAL B CA 1
ATOM 4971 C C . VAL B 1 180 ? 28.271 -5.899 21.973 1.00 5.33 217 VAL B C 1
ATOM 4972 O O . VAL B 1 180 ? 29.338 -6.506 22.097 1.00 5.88 217 VAL B O 1
ATOM 4976 N N . ALA B 1 181 ? 28.200 -4.667 21.484 1.00 5.63 218 ALA B N 1
ATOM 4977 C CA . ALA B 1 181 ? 29.393 -3.944 21.063 1.00 5.90 218 ALA B CA 1
ATOM 4978 C C . ALA B 1 181 ? 29.234 -2.448 21.281 1.00 6.05 218 ALA B C 1
ATOM 4979 O O . ALA B 1 181 ? 28.127 -1.947 21.490 1.00 7.22 218 ALA B O 1
ATOM 4981 N N . ILE B 1 182 ? 30.359 -1.743 21.244 1.00 5.76 219 ILE B N 1
ATOM 4982 C CA . ILE B 1 182 ? 30.371 -0.295 21.400 1.00 5.46 219 ILE B CA 1
ATOM 4983 C C . ILE B 1 182 ? 30.874 0.319 20.102 1.00 6.79 219 ILE B C 1
ATOM 4984 O O . ILE B 1 182 ? 31.866 -0.140 19.522 1.00 7.22 219 ILE B O 1
ATOM 4989 N N . GLY B 1 183 ? 30.174 1.344 19.637 1.00 5.74 220 GLY B N 1
ATOM 4990 C CA . GLY B 1 183 ? 30.597 2.047 18.442 1.00 5.86 220 GLY B CA 1
ATOM 4991 C C . GLY B 1 183 ? 30.707 3.516 18.801 1.00 5.50 220 GLY B C 1
ATOM 4992 O O . GLY B 1 183 ? 30.557 3.883 19.968 1.00 6.24 220 GLY B O 1
ATOM 4993 N N . THR B 1 184 ? 31.015 4.357 17.819 1.00 5.62 221 THR B N 1
ATOM 4994 C CA . THR B 1 184 ? 31.075 5.797 18.056 1.00 5.08 221 THR B CA 1
ATOM 4995 C C . THR B 1 184 ? 30.452 6.490 16.859 1.00 5.93 221 THR B C 1
ATOM 4996 O O . THR B 1 184 ? 30.445 5.951 15.750 1.00 6.03 221 THR B O 1
ATOM 5000 N N . GLU B 1 185 ? 29.905 7.677 17.094 1.00 5.98 222 GLU B N 1
ATOM 5001 C CA . GLU B 1 185 ? 29.292 8.439 16.021 1.00 6.72 222 GLU B CA 1
ATOM 5002 C C . GLU B 1 185 ? 29.674 9.905 16.069 1.00 6.95 222 GLU B C 1
ATOM 5003 O O . GLU B 1 185 ? 29.750 10.512 17.140 1.00 8.43 222 GLU B O 1
ATOM 5009 N N . THR B 1 186 ? 29.938 10.452 14.889 1.00 7.43 223 THR B N 1
ATOM 5010 C CA . THR B 1 186 ? 30.243 11.864 14.724 1.00 7.55 223 THR B CA 1
ATOM 5011 C C . THR B 1 186 ? 29.069 12.347 13.866 1.00 7.44 223 THR B C 1
ATOM 5012 O O . THR B 1 186 ? 28.438 13.354 14.170 1.00 8.38 223 THR B O 1
ATOM 5016 N N . ASP B 1 187 ? 28.772 11.609 12.800 1.00 8.08 224 ASP B N 1
ATOM 5017 C CA . ASP B 1 187 ? 27.613 11.898 11.956 1.00 7.42 224 ASP B CA 1
ATOM 5018 C C . ASP B 1 187 ? 27.216 10.646 11.171 1.00 8.72 224 ASP B C 1
ATOM 5019 O O . ASP B 1 187 ? 27.694 10.409 10.056 1.00 10.70 224 ASP B O 1
ATOM 5024 N N . GLY B 1 188 ? 26.354 9.841 11.789 1.00 7.58 225 GLY B N 1
ATOM 5025 C CA . GLY B 1 188 ? 25.854 8.622 11.178 1.00 7.95 225 GLY B CA 1
ATOM 5026 C C . GLY B 1 188 ? 26.604 7.334 11.477 1.00 6.94 225 GLY B C 1
ATOM 5027 O O . GLY B 1 188 ? 26.077 6.250 11.210 1.00 7.66 225 GLY B O 1
ATOM 5028 N N . SER B 1 189 ? 27.795 7.432 12.063 1.00 6.69 226 SER B N 1
ATOM 5029 C CA . SER B 1 189 ? 28.624 6.252 12.315 1.00 6.98 226 SER B CA 1
ATOM 5030 C C . SER B 1 189 ? 28.117 5.147 13.232 1.00 6.11 226 SER B C 1
ATOM 5031 O O . SER B 1 189 ? 28.740 4.088 13.307 1.00 6.61 226 SER B O 1
ATOM 5034 N N . ILE B 1 190 ? 27.030 5.385 13.958 1.00 5.70 227 ILE B N 1
ATOM 5035 C CA . ILE B 1 190 ? 26.455 4.322 14.773 1.00 5.52 227 ILE B CA 1
ATOM 5036 C C . ILE B 1 190 ? 25.144 3.882 14.131 1.00 5.60 227 ILE B C 1
ATOM 5037 O O . ILE B 1 190 ? 24.981 2.715 13.780 1.00 6.99 227 ILE B O 1
ATOM 5042 N N . VAL B 1 191 ? 24.224 4.821 13.931 1.00 5.96 228 VAL B N 1
ATOM 5043 C CA . VAL B 1 191 ? 22.925 4.450 13.385 1.00 6.72 228 VAL B CA 1
ATOM 5044 C C . VAL B 1 191 ? 22.910 3.930 11.957 1.00 6.59 228 VAL B C 1
ATOM 5045 O O . VAL B 1 191 ? 22.112 3.054 11.636 1.00 6.34 228 VAL B O 1
ATOM 5049 N N . CYS B 1 192 ? 23.791 4.436 11.101 1.00 6.47 229 CYS B N 1
ATOM 5050 C CA . CYS B 1 192 ? 23.802 3.960 9.725 1.00 9.12 229 CYS B CA 1
ATOM 5051 C C . CYS B 1 192 ? 24.273 2.508 9.625 1.00 6.73 229 CYS B C 1
ATOM 5052 O O . CYS B 1 192 ? 23.576 1.672 9.048 1.00 6.49 229 CYS B O 1
ATOM 5055 N N . PRO B 1 193 ? 25.462 2.184 10.168 1.00 5.68 230 PRO B N 1
ATOM 5056 C CA . PRO B 1 193 ? 25.864 0.779 10.053 1.00 6.49 230 PRO B CA 1
ATOM 5057 C C . PRO B 1 193 ? 24.943 -0.147 10.848 1.00 6.11 230 PRO B C 1
ATOM 5058 O O . PRO B 1 193 ? 24.767 -1.308 10.494 1.00 5.99 230 PRO B O 1
ATOM 5062 N N . ALA B 1 194 ? 24.341 0.357 11.921 1.0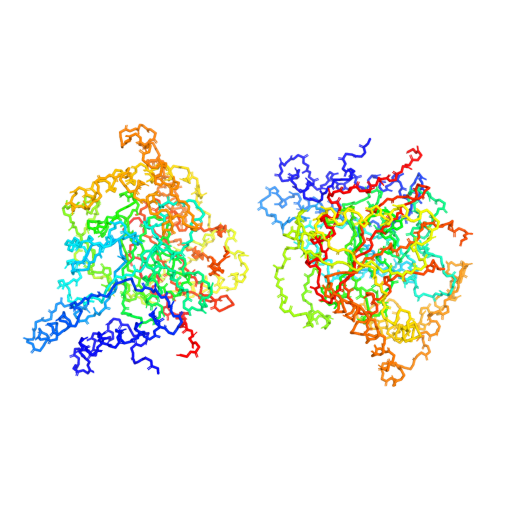0 5.44 231 ALA B N 1
ATOM 5063 C CA . ALA B 1 194 ? 23.425 -0.483 12.679 1.00 5.45 231 ALA B CA 1
ATOM 5064 C C . ALA B 1 194 ? 22.237 -0.851 11.782 1.00 6.17 231 ALA B C 1
ATOM 5065 O O . ALA B 1 194 ? 21.872 -2.022 11.671 1.00 5.59 231 ALA B O 1
ATOM 5067 N N . ALA B 1 195 ? 21.649 0.142 11.120 1.00 5.07 232 ALA B N 1
ATOM 5068 C CA . ALA B 1 195 ? 20.510 -0.117 10.244 1.00 6.00 232 ALA B CA 1
ATOM 5069 C C . ALA B 1 195 ? 20.889 -1.011 9.062 1.00 6.32 232 ALA B C 1
ATOM 5070 O O . ALA B 1 195 ? 20.158 -1.941 8.713 1.00 6.23 232 ALA B O 1
ATOM 5072 N N . ILE B 1 196 ? 22.035 -0.718 8.455 1.00 6.05 233 ILE B N 1
ATOM 5073 C CA . ILE B 1 196 ? 22.534 -1.456 7.295 1.00 4.72 233 ILE B CA 1
ATOM 5074 C C . ILE B 1 196 ? 22.782 -2.933 7.601 1.00 5.93 233 ILE B C 1
ATOM 5075 O O . ILE B 1 196 ? 22.653 -3.792 6.717 1.00 6.45 233 ILE B O 1
ATOM 5080 N N . ASN B 1 197 ? 23.119 -3.230 8.852 1.00 5.50 234 ASN B N 1
ATOM 5081 C CA . ASN B 1 197 ? 23.386 -4.601 9.274 1.00 5.67 234 ASN B CA 1
ATOM 5082 C C . ASN B 1 197 ? 22.288 -5.208 10.155 1.00 5.72 234 ASN B C 1
ATOM 5083 O O . ASN B 1 197 ? 22.515 -6.194 10.855 1.00 6.59 234 ASN B O 1
ATOM 5088 N N . GLY B 1 198 ? 21.100 -4.607 10.122 1.00 4.84 235 GLY B N 1
ATOM 5089 C CA . GLY B 1 198 ? 19.965 -5.143 10.856 1.00 5.47 235 GLY B CA 1
ATOM 5090 C C . GLY B 1 198 ? 20.022 -5.255 12.363 1.00 4.86 235 GLY B C 1
ATOM 5091 O O . GLY B 1 198 ? 19.481 -6.210 12.935 1.00 6.27 235 GLY B O 1
ATOM 5092 N N . VAL B 1 199 ? 20.646 -4.283 13.017 1.00 5.33 236 VAL B N 1
ATOM 5093 C CA . VAL B 1 199 ? 20.737 -4.292 14.472 1.00 5.01 236 VAL B CA 1
ATOM 5094 C C . VAL B 1 199 ? 20.343 -2.944 15.051 1.00 5.72 236 VAL B C 1
AT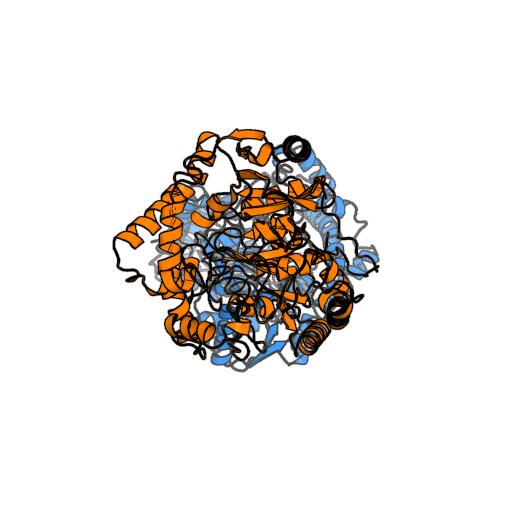OM 5095 O O . VAL B 1 199 ? 20.097 -1.982 14.317 1.00 5.97 236 VAL B O 1
ATOM 5099 N N . VAL B 1 200 ? 20.263 -2.893 16.376 1.00 5.53 237 VAL B N 1
ATOM 5100 C CA . VAL B 1 200 ? 19.913 -1.671 17.083 1.00 5.78 237 VAL B CA 1
ATOM 5101 C C . VAL B 1 200 ? 21.178 -0.856 17.329 1.00 4.36 237 VAL B C 1
ATOM 5102 O O . VAL B 1 200 ? 22.225 -1.404 17.684 1.00 5.92 237 VAL B O 1
ATOM 5106 N N . GLY B 1 201 ? 21.072 0.451 17.120 1.00 5.00 238 GLY B N 1
ATOM 5107 C CA . GLY B 1 201 ? 22.183 1.352 17.360 1.00 5.32 238 GLY B CA 1
ATOM 5108 C C . GLY B 1 201 ? 21.638 2.564 18.088 1.00 4.94 238 GLY B C 1
ATOM 5109 O O . GLY B 1 201 ? 20.595 3.096 17.706 1.00 6.88 238 GLY B O 1
ATOM 5110 N N . LEU B 1 202 ? 22.319 2.995 19.142 1.00 5.85 239 LEU B N 1
ATOM 5111 C CA . LEU B 1 202 ? 21.872 4.154 19.901 1.00 6.05 239 LEU B CA 1
ATOM 5112 C C . LEU B 1 202 ? 23.003 5.162 20.070 1.00 6.04 239 LEU B C 1
ATOM 5113 O O . LEU B 1 202 ? 24.046 4.833 20.638 1.00 6.18 239 LEU B O 1
ATOM 5118 N N . LYS B 1 203 ? 22.804 6.373 19.546 1.00 5.91 240 LYS B N 1
ATOM 5119 C CA . LYS B 1 203 ? 23.776 7.461 19.674 1.00 6.27 240 LYS B CA 1
ATOM 5120 C C . LYS B 1 203 ? 23.183 8.392 20.722 1.00 6.59 240 LYS B C 1
ATOM 5121 O O . LYS B 1 203 ? 22.205 9.094 20.462 1.00 7.39 240 LYS B O 1
ATOM 5127 N N . PRO B 1 204 ? 23.771 8.426 21.918 1.00 5.75 241 PRO B N 1
ATOM 5128 C CA . PRO B 1 204 ? 23.200 9.311 22.933 1.00 5.92 241 PRO B CA 1
ATOM 5129 C C . PRO B 1 204 ? 23.492 10.792 22.774 1.00 5.66 241 PRO B C 1
ATOM 5130 O O . PRO B 1 204 ? 24.188 11.222 21.847 1.00 6.28 241 PRO B O 1
ATOM 5134 N N . THR B 1 205 ? 22.909 11.567 23.683 1.00 5.82 242 THR B N 1
ATOM 5135 C CA . THR B 1 205 ? 23.121 13.002 23.744 1.00 6.19 242 THR B CA 1
ATOM 5136 C C . THR B 1 205 ? 24.613 13.175 24.023 1.00 5.44 242 THR B C 1
ATOM 5137 O O . THR B 1 205 ? 25.191 12.415 24.807 1.00 5.79 242 THR B O 1
ATOM 5141 N N . VAL B 1 206 ? 25.238 14.158 23.386 1.00 6.43 243 VAL B N 1
ATOM 5142 C CA . VAL B 1 206 ? 26.652 14.403 23.632 1.00 6.79 243 VAL B CA 1
ATOM 5143 C C . VAL B 1 206 ? 26.799 14.851 25.084 1.00 6.50 243 VAL B C 1
ATOM 5144 O O . VAL B 1 206 ? 26.224 15.860 25.500 1.00 9.09 243 VAL B O 1
ATOM 5148 N N . GLY B 1 207 ? 27.558 14.082 25.855 1.00 7.07 244 GLY B N 1
ATOM 5149 C CA . GLY B 1 207 ? 27.746 14.403 27.256 1.00 8.18 244 GLY B CA 1
ATOM 5150 C C . GLY B 1 207 ? 27.222 13.320 28.181 1.00 6.35 244 GLY B C 1
ATOM 5151 O O . GLY B 1 207 ? 27.561 13.312 29.365 1.00 8.59 244 GLY B O 1
ATOM 5152 N N . LEU B 1 208 ? 26.402 12.407 27.665 1.00 6.99 245 LEU B N 1
ATOM 5153 C CA . LEU B 1 208 ? 25.876 11.333 28.503 1.00 6.33 245 LEU B CA 1
ATOM 5154 C C . LEU B 1 208 ? 26.962 10.307 28.799 1.00 6.22 245 LEU B C 1
ATOM 5155 O O . LEU B 1 208 ? 27.049 9.788 29.912 1.00 6.57 245 LEU B O 1
ATOM 5160 N N . VAL B 1 209 ? 27.784 10.025 27.792 1.00 5.99 246 VAL B N 1
ATOM 5161 C CA . VAL B 1 209 ? 28.870 9.054 27.897 1.00 6.00 246 VAL B CA 1
ATOM 5162 C C . VAL B 1 209 ? 30.207 9.737 27.615 1.00 6.26 246 VAL B C 1
ATOM 5163 O O . VAL B 1 209 ? 30.365 10.423 26.603 1.00 6.18 246 VAL B O 1
ATOM 5167 N N . SER B 1 210 ? 31.175 9.541 28.503 1.00 5.67 247 SER B N 1
ATOM 5168 C CA . SER B 1 210 ? 32.480 10.163 28.334 1.00 5.59 247 SER B CA 1
ATOM 5169 C C . SER B 1 210 ? 33.191 9.795 27.038 1.00 5.27 247 SER B C 1
ATOM 5170 O O . SER B 1 210 ? 33.166 8.640 26.607 1.00 5.90 247 SER B O 1
ATOM 5173 N N . ARG B 1 211 ? 33.829 10.790 26.426 1.00 6.28 248 ARG B N 1
ATOM 5174 C CA . ARG B 1 211 ? 34.600 10.569 25.208 1.00 6.37 248 ARG B CA 1
ATOM 5175 C C . ARG B 1 211 ? 36.083 10.428 25.558 1.00 6.52 248 ARG B C 1
ATOM 5176 O O . ARG B 1 211 ? 36.929 10.323 24.669 1.00 8.10 248 ARG B O 1
ATOM 5184 N N . ASP B 1 212 ? 36.416 10.418 26.844 1.00 6.85 249 ASP B N 1
ATOM 5185 C CA . ASP B 1 212 ? 37.823 10.295 27.194 1.00 7.39 249 ASP B CA 1
ATOM 5186 C C . ASP B 1 212 ? 38.369 8.937 26.762 1.00 8.66 249 ASP B C 1
ATOM 5187 O O . ASP B 1 212 ? 37.708 7.908 26.898 1.00 10.29 249 ASP B O 1
ATOM 5192 N N . GLY B 1 213 ? 39.576 8.946 26.211 1.00 8.13 250 GLY B N 1
ATOM 5193 C CA . GLY B 1 213 ? 40.188 7.709 25.772 1.00 7.45 250 GLY B CA 1
ATOM 5194 C C . GLY B 1 213 ? 39.724 7.231 24.411 1.00 7.59 250 GLY B C 1
ATOM 5195 O O . GLY B 1 213 ? 39.920 6.068 24.067 1.00 9.00 250 GLY B O 1
ATOM 5196 N N . ILE B 1 214 ? 39.105 8.115 23.635 1.00 6.85 251 ILE B N 1
ATOM 5197 C CA . ILE B 1 214 ? 38.642 7.757 22.299 1.00 7.34 251 ILE B CA 1
ATOM 5198 C C . ILE B 1 214 ? 39.311 8.651 21.256 1.00 8.18 251 ILE B C 1
ATOM 5199 O O . ILE B 1 214 ? 39.329 9.871 21.415 1.00 8.85 251 ILE B O 1
ATOM 5204 N N . ILE B 1 215 ? 39.878 8.048 20.211 1.00 7.70 252 ILE B N 1
ATOM 5205 C CA . ILE B 1 215 ? 40.501 8.825 19.136 1.00 8.86 252 ILE B CA 1
ATOM 5206 C C . ILE B 1 215 ? 39.327 9.629 18.600 1.00 9.20 252 ILE B C 1
ATOM 5207 O O . ILE B 1 215 ? 38.330 9.074 18.141 1.00 9.47 252 ILE B O 1
ATOM 5212 N N . PRO B 1 216 ? 39.439 10.957 18.635 1.00 9.75 253 PRO B N 1
ATOM 5213 C CA . PRO B 1 216 ? 38.353 11.820 18.179 1.00 10.08 253 PRO B CA 1
ATOM 5214 C C . PRO B 1 216 ? 38.278 12.335 16.760 1.00 10.06 253 PRO B C 1
ATOM 5215 O O . PRO B 1 216 ? 39.141 12.096 15.916 1.00 11.49 253 PRO B O 1
ATOM 5219 N N . ILE B 1 217 ? 37.181 13.046 16.533 1.00 9.17 254 ILE B N 1
ATOM 5220 C CA . ILE B 1 217 ? 36.954 13.788 15.310 1.00 10.13 254 ILE B CA 1
ATOM 5221 C C . ILE B 1 217 ? 36.453 15.129 15.841 1.00 9.57 254 ILE B C 1
ATOM 5222 O O . ILE B 1 217 ? 37.141 16.135 15.733 1.00 11.56 254 ILE B O 1
ATOM 5227 N N . SER B 1 218 ? 35.289 15.121 16.487 1.00 8.91 255 SER B N 1
ATOM 5228 C CA . SER B 1 218 ? 34.668 16.345 16.995 1.00 8.52 255 SER B CA 1
ATOM 5229 C C . SER B 1 218 ? 34.196 16.320 18.452 1.00 8.57 255 SER B C 1
ATOM 5230 O O . SER B 1 218 ? 33.368 15.490 18.829 1.00 10.16 255 SER B O 1
ATOM 5233 N N . PHE B 1 219 ? 34.685 17.237 19.279 1.00 7.91 256 PHE B N 1
ATOM 5234 C CA . PHE B 1 219 ? 34.212 17.247 20.653 1.00 8.30 256 PHE B CA 1
ATOM 5235 C C . PHE B 1 219 ? 32.767 17.739 20.700 1.00 7.91 256 PHE B C 1
ATOM 5236 O O . PHE B 1 219 ? 32.039 17.463 21.650 1.00 7.91 256 PHE B O 1
ATOM 5244 N N . SER B 1 220 ? 32.335 18.447 19.662 1.00 8.01 257 SER B N 1
ATOM 5245 C CA . SER B 1 220 ? 30.964 18.936 19.617 1.00 7.38 257 SER B CA 1
ATOM 5246 C C . SER B 1 220 ? 29.938 17.849 19.280 1.00 7.00 257 SER B C 1
ATOM 5247 O O . SER B 1 220 ? 28.806 17.894 19.768 1.00 9.22 257 SER B O 1
ATOM 5250 N N . GLN B 1 221 ? 30.333 16.865 18.472 1.00 7.24 258 GLN B N 1
ATOM 5251 C CA . GLN B 1 221 ? 29.401 15.822 18.033 1.00 6.67 258 GLN B CA 1
ATOM 5252 C C . GLN B 1 221 ? 29.716 14.380 18.415 1.00 6.78 258 GLN B C 1
ATOM 5253 O O . GLN B 1 221 ? 28.823 13.537 18.412 1.00 6.77 258 GLN B O 1
ATOM 5259 N N . ASP B 1 222 ? 30.970 14.092 18.738 1.00 6.33 259 ASP B N 1
ATOM 5260 C CA . ASP B 1 222 ? 31.390 12.731 19.068 1.00 6.57 259 ASP B CA 1
ATOM 5261 C C . ASP B 1 222 ? 30.736 12.096 20.280 1.00 6.37 259 ASP B C 1
ATOM 5262 O O . ASP B 1 222 ? 30.537 12.741 21.304 1.00 7.11 259 ASP B O 1
ATOM 5267 N N . THR B 1 223 ? 30.423 10.814 20.162 1.00 5.87 260 THR B N 1
ATOM 5268 C CA . THR B 1 223 ? 29.936 10.054 21.300 1.00 6.80 260 THR B CA 1
ATOM 5269 C C . THR B 1 223 ? 29.944 8.572 21.020 1.00 5.31 260 THR B C 1
ATOM 5270 O O . THR B 1 223 ? 29.699 8.129 19.896 1.00 5.85 260 THR B O 1
ATOM 5274 N N . ALA B 1 224 ? 30.270 7.808 22.052 1.00 6.08 261 ALA B N 1
ATOM 5275 C CA . ALA B 1 224 ? 30.246 6.364 21.952 1.00 5.88 261 ALA B CA 1
ATOM 5276 C C . ALA B 1 224 ? 28.789 5.984 22.199 1.00 6.59 261 ALA B C 1
ATOM 5277 O O . ALA B 1 224 ? 28.005 6.776 22.739 1.00 6.28 261 ALA B O 1
ATOM 5279 N N . GLY B 1 225 ? 28.423 4.777 21.797 1.00 5.85 262 GLY B N 1
ATOM 5280 C CA . GLY B 1 225 ? 27.061 4.328 21.996 1.00 6.26 262 GLY B CA 1
ATOM 5281 C C . GLY B 1 225 ? 26.969 2.835 21.795 1.00 5.97 262 GLY B C 1
ATOM 5282 O O . GLY B 1 225 ? 27.829 2.237 21.146 1.00 6.24 262 GLY B O 1
ATOM 5283 N N . PRO B 1 226 ? 25.929 2.196 22.338 1.00 4.38 263 PRO B N 1
ATOM 5284 C CA . PRO B 1 226 ? 25.757 0.751 22.199 1.00 6.76 263 PRO B CA 1
ATOM 5285 C C . PRO B 1 226 ? 25.207 0.294 20.856 1.00 5.74 263 PRO B C 1
ATOM 5286 O O . PRO B 1 226 ? 24.471 1.016 20.180 1.00 6.86 263 PRO B O 1
ATOM 5290 N N . MET B 1 227 ? 25.588 -0.920 20.484 1.00 6.69 264 MET B N 1
ATOM 5291 C CA . MET B 1 227 ? 25.123 -1.568 19.269 1.00 6.71 264 MET B CA 1
ATOM 5292 C C . MET B 1 227 ? 24.774 -2.972 19.753 1.00 6.00 264 MET B C 1
ATOM 5293 O O . MET B 1 227 ? 25.583 -3.648 20.397 1.00 6.60 264 MET B O 1
ATOM 5298 N N . ALA B 1 228 ? 23.547 -3.388 19.466 1.00 5.10 265 ALA B N 1
ATOM 5299 C CA . ALA B 1 228 ? 23.040 -4.661 19.949 1.00 5.78 265 ALA B CA 1
ATOM 5300 C C . ALA B 1 228 ? 21.934 -5.176 19.054 1.00 5.86 265 ALA B C 1
ATOM 5301 O O . ALA B 1 228 ? 21.417 -4.453 18.212 1.00 5.96 265 ALA B O 1
ATOM 5303 N N . ARG B 1 229 ? 21.553 -6.430 19.252 1.00 6.25 266 ARG B N 1
ATOM 5304 C CA . ARG B 1 229 ? 20.497 -7.009 18.439 1.00 7.13 266 ARG B CA 1
ATOM 5305 C C . ARG B 1 229 ? 19.113 -6.605 18.931 1.00 8.22 266 ARG B C 1
ATOM 5306 O O . ARG B 1 229 ? 18.134 -6.710 18.188 1.00 9.02 266 ARG B O 1
ATOM 5314 N N . SER B 1 230 ? 19.034 -6.130 20.172 1.00 6.83 267 SER B N 1
ATOM 5315 C CA . SER B 1 230 ? 17.758 -5.728 20.753 1.00 7.71 267 SER B CA 1
ATOM 5316 C C . SER B 1 230 ? 17.874 -4.432 21.542 1.00 6.07 267 SER B C 1
ATOM 5317 O O . SER B 1 230 ? 18.958 -4.053 21.992 1.00 6.37 267 SER B O 1
ATOM 5320 N N . VAL B 1 231 ? 16.741 -3.761 21.713 1.00 6.12 268 VAL B N 1
ATOM 5321 C CA . VAL B 1 231 ? 16.698 -2.518 22.468 1.00 6.10 268 VAL B CA 1
ATOM 5322 C C . VAL B 1 231 ? 17.046 -2.777 23.935 1.00 5.76 268 VAL B C 1
ATOM 5323 O O . VAL B 1 231 ? 17.721 -1.968 24.564 1.00 6.67 268 VAL B O 1
ATOM 5327 N N . ALA B 1 232 ? 16.598 -3.906 24.477 1.00 6.25 269 ALA B N 1
ATOM 5328 C CA . ALA B 1 232 ? 16.896 -4.238 25.867 1.00 6.20 269 ALA B CA 1
ATOM 5329 C C . ALA B 1 232 ? 18.406 -4.354 26.087 1.00 6.43 269 ALA B C 1
ATOM 5330 O O . ALA B 1 232 ? 18.931 -3.887 27.099 1.00 7.07 269 ALA B O 1
ATOM 5332 N N . ASP B 1 233 ? 19.103 -4.982 25.143 1.00 6.15 270 ASP B N 1
ATOM 5333 C CA . ASP B 1 233 ? 20.552 -5.130 25.250 1.00 6.92 270 ASP B CA 1
ATOM 5334 C C . ASP B 1 233 ? 21.230 -3.760 25.174 1.00 5.84 270 ASP B C 1
ATOM 5335 O O . ASP B 1 233 ? 22.171 -3.478 25.918 1.00 6.57 270 ASP B O 1
ATOM 5340 N N . ALA B 1 234 ? 20.755 -2.909 24.270 1.00 6.00 271 ALA B N 1
ATOM 5341 C CA . ALA B 1 234 ? 21.333 -1.580 24.136 1.00 6.46 271 ALA B CA 1
ATOM 5342 C C . ALA B 1 234 ? 21.139 -0.783 25.424 1.00 6.25 271 ALA B C 1
ATOM 5343 O O . ALA B 1 234 ? 22.037 -0.050 25.851 1.00 6.91 271 ALA B O 1
ATOM 5345 N N . ALA B 1 235 ? 19.967 -0.928 26.040 1.00 6.56 272 ALA B N 1
ATOM 5346 C CA . ALA B 1 235 ? 19.659 -0.221 27.281 1.00 6.13 272 ALA B CA 1
ATOM 5347 C C . ALA B 1 235 ? 20.567 -0.683 28.416 1.00 6.17 272 ALA B C 1
ATOM 5348 O O . ALA B 1 235 ? 20.995 0.122 29.244 1.00 6.94 272 ALA B O 1
ATOM 5350 N N . ALA B 1 236 ? 20.864 -1.977 28.453 1.00 5.93 273 ALA B N 1
ATOM 5351 C CA . ALA B 1 236 ? 21.742 -2.518 29.485 1.00 7.22 273 ALA B CA 1
ATOM 5352 C C . ALA B 1 236 ? 23.141 -1.923 29.344 1.00 6.06 273 ALA B C 1
ATOM 5353 O O . ALA B 1 236 ? 23.774 -1.547 30.330 1.00 7.73 273 ALA B O 1
ATOM 5355 N N . VAL B 1 237 ? 23.626 -1.834 28.111 1.00 6.66 274 VAL B N 1
ATOM 5356 C CA . VAL B 1 237 ? 24.947 -1.272 27.876 1.00 7.71 274 VAL B CA 1
ATOM 5357 C C . VAL B 1 237 ? 24.991 0.217 28.228 1.00 6.28 274 VAL B C 1
ATOM 5358 O O . VAL B 1 237 ? 25.940 0.680 28.868 1.00 7.22 274 VAL B O 1
ATOM 5362 N N . LEU B 1 238 ? 23.962 0.962 27.830 1.00 5.83 275 LEU B N 1
ATOM 5363 C CA . LEU B 1 238 ? 23.925 2.394 28.122 1.00 6.78 275 LEU B CA 1
ATOM 5364 C C . LEU B 1 238 ? 23.963 2.626 29.630 1.00 7.12 275 LEU B C 1
ATOM 5365 O O . LEU B 1 238 ? 24.627 3.542 30.112 1.00 8.02 275 LEU B O 1
ATOM 5370 N N . THR B 1 239 ? 23.252 1.788 30.376 1.00 6.91 276 THR B N 1
ATOM 5371 C CA . THR B 1 239 ? 23.214 1.905 31.827 1.00 8.28 276 THR B CA 1
ATOM 5372 C C . THR B 1 239 ? 24.619 1.804 32.425 1.00 8.98 276 THR B C 1
ATOM 5373 O O . THR B 1 239 ? 24.947 2.496 33.388 1.00 11.52 276 THR B O 1
ATOM 5377 N N . ALA B 1 240 ? 25.449 0.949 31.841 1.00 8.24 277 ALA B N 1
ATOM 5378 C CA . ALA B 1 240 ? 26.804 0.757 32.338 1.00 8.74 277 ALA B CA 1
ATOM 5379 C C . ALA B 1 240 ? 27.812 1.830 31.918 1.00 9.69 277 ALA B C 1
ATOM 5380 O O . ALA B 1 240 ? 28.706 2.170 32.694 1.00 11.62 277 ALA B O 1
ATOM 5382 N N . ILE B 1 241 ? 27.675 2.371 30.709 1.00 8.45 278 ILE B N 1
ATOM 5383 C CA . ILE B 1 241 ? 28.640 3.364 30.238 1.00 8.97 278 ILE B CA 1
ATOM 5384 C C . ILE B 1 241 ? 28.314 4.827 30.523 1.00 8.67 278 ILE B C 1
ATOM 5385 O O . ILE B 1 241 ? 29.210 5.669 30.492 1.00 8.99 278 ILE B O 1
ATOM 5390 N N . ALA B 1 242 ? 27.053 5.143 30.800 1.00 7.00 279 ALA B N 1
ATOM 5391 C CA . ALA B 1 242 ? 26.689 6.528 31.086 1.00 7.19 279 ALA B CA 1
ATOM 5392 C C . ALA B 1 242 ? 27.284 6.972 32.415 1.00 7.88 279 ALA B C 1
ATOM 5393 O O . ALA B 1 242 ? 27.311 6.204 33.378 1.00 10.27 279 ALA B O 1
ATOM 5395 N N . GLY B 1 243 ? 27.768 8.208 32.467 1.00 7.86 280 GLY B N 1
ATOM 5396 C CA . GLY B 1 243 ? 28.334 8.704 33.709 1.00 9.64 280 GLY B CA 1
ATOM 5397 C C . GLY B 1 243 ? 29.220 9.919 33.545 1.00 8.66 280 GLY B C 1
ATOM 5398 O O . GLY B 1 243 ? 29.811 10.136 32.487 1.00 9.02 280 GLY B O 1
ATOM 5399 N N . ARG B 1 244 ? 29.309 10.718 34.602 1.00 8.88 281 ARG B N 1
ATOM 5400 C CA . ARG B 1 244 ? 30.137 11.917 34.588 1.00 9.42 281 ARG B CA 1
ATOM 5401 C C . ARG B 1 244 ? 31.616 11.552 34.706 1.00 8.94 281 ARG B C 1
ATOM 5402 O O . ARG B 1 244 ? 31.993 10.652 35.458 1.00 11.69 281 ARG B O 1
ATOM 5410 N N . ASP B 1 245 ? 32.447 12.259 33.948 1.00 8.66 282 ASP B N 1
ATOM 5411 C CA . ASP B 1 245 ? 33.889 12.039 33.945 1.00 9.24 282 ASP B CA 1
ATOM 5412 C C . ASP B 1 245 ? 34.573 13.402 33.926 1.00 9.66 282 ASP B C 1
ATOM 5413 O O . ASP B 1 245 ? 34.358 14.196 33.011 1.00 9.60 282 ASP B O 1
ATOM 5418 N N . ASP B 1 246 ? 35.386 13.677 34.944 1.00 9.85 283 ASP B N 1
ATOM 5419 C CA . ASP B 1 246 ? 36.086 14.958 35.026 1.00 10.37 283 ASP B CA 1
ATOM 5420 C C . ASP B 1 246 ? 36.936 15.258 33.794 1.00 10.55 283 ASP B C 1
ATOM 5421 O O . ASP B 1 246 ? 37.176 16.421 33.472 1.00 10.76 283 ASP B O 1
ATOM 5426 N N . ALA B 1 247 ? 37.390 14.214 33.105 1.00 9.12 284 ALA B N 1
ATOM 5427 C CA . ALA B 1 247 ? 38.226 14.399 31.920 1.00 10.20 284 ALA B CA 1
ATOM 5428 C C . ALA B 1 247 ? 37.448 14.831 30.679 1.00 9.82 284 ALA B C 1
ATOM 5429 O O . ALA B 1 247 ? 38.045 15.215 29.671 1.00 11.62 284 ALA B O 1
ATOM 5431 N N . ASP B 1 248 ? 36.120 14.777 30.748 1.00 10.07 285 ASP B N 1
ATOM 5432 C CA . ASP B 1 248 ? 35.278 15.174 29.620 1.00 9.24 285 ASP B CA 1
ATOM 5433 C C . ASP B 1 248 ? 34.235 16.187 30.090 1.00 10.37 285 ASP B C 1
ATOM 5434 O O . ASP B 1 248 ? 33.177 15.817 30.600 1.00 10.13 285 ASP B O 1
ATOM 5439 N N . PRO B 1 249 ? 34.521 17.487 29.914 1.00 10.90 286 PRO B N 1
ATOM 5440 C CA . PRO B 1 249 ? 33.628 18.579 30.317 1.00 11.88 286 PRO B CA 1
ATOM 5441 C C . PRO B 1 249 ? 32.183 18.477 29.835 1.00 10.42 286 PRO B C 1
ATOM 5442 O O . PRO B 1 249 ? 31.270 18.984 30.488 1.00 12.36 286 PRO B O 1
ATOM 5446 N N . ALA B 1 250 ? 31.968 17.830 28.696 1.00 10.38 287 ALA B N 1
ATOM 5447 C CA . ALA B 1 250 ? 30.616 17.700 28.172 1.00 10.02 287 ALA B CA 1
ATOM 5448 C C . ALA B 1 250 ? 29.728 16.909 29.128 1.00 9.01 287 ALA B C 1
ATOM 5449 O O . ALA B 1 250 ? 28.518 17.129 29.178 1.00 10.67 287 ALA B O 1
ATOM 5451 N N . THR B 1 251 ? 30.323 15.999 29.896 1.00 8.78 288 THR B N 1
ATOM 5452 C CA . THR B 1 251 ? 29.533 15.194 30.824 1.00 9.07 288 THR B CA 1
ATOM 5453 C C . THR B 1 251 ? 29.042 15.988 32.030 1.00 11.17 288 THR B C 1
ATOM 5454 O O . THR B 1 251 ? 28.149 15.542 32.749 1.00 14.42 288 THR B O 1
ATOM 5458 N N . ALA B 1 252 ? 29.611 17.172 32.239 1.00 13.15 289 ALA B N 1
ATOM 5459 C CA . ALA B 1 252 ? 29.204 18.017 33.356 1.00 15.96 289 ALA B CA 1
ATOM 5460 C C . ALA B 1 252 ? 28.004 18.887 32.982 1.00 18.05 289 ALA B C 1
ATOM 5461 O O . ALA B 1 252 ? 27.427 19.558 33.838 1.00 21.05 289 ALA B O 1
ATOM 5463 N N . THR B 1 253 ? 27.624 18.867 31.706 1.00 18.47 290 THR B N 1
ATOM 5464 C CA . THR B 1 253 ? 26.502 19.674 31.228 1.00 19.73 290 THR B CA 1
ATOM 5465 C C . THR B 1 253 ? 25.154 18.974 31.349 1.00 20.12 290 THR B C 1
ATOM 5466 O O . THR B 1 253 ? 24.114 19.570 31.068 1.00 20.15 290 THR B O 1
ATOM 5470 N N . MET B 1 254 ? 25.164 17.712 31.761 1.00 19.69 291 MET B N 1
ATOM 5471 C CA . MET B 1 254 ? 23.918 16.971 31.889 1.00 19.61 291 MET B CA 1
ATOM 5472 C C . MET B 1 254 ? 23.099 17.390 33.103 1.00 20.38 291 MET B C 1
ATOM 5473 O O . MET B 1 254 ? 23.598 17.404 34.228 1.00 20.48 291 MET B O 1
ATOM 5478 N N . PRO B 1 255 ? 21.822 17.741 32.886 1.00 20.96 292 PRO B N 1
ATOM 5479 C CA . PRO B 1 255 ? 20.939 18.159 33.977 1.00 22.25 292 PRO B CA 1
ATOM 5480 C C . PRO B 1 255 ? 20.407 16.972 34.776 1.00 23.23 292 PRO B C 1
ATOM 5481 O O . PRO B 1 255 ? 19.944 15.983 34.206 1.00 24.54 292 PRO B O 1
ATOM 5485 N N . GLY B 1 256 ? 20.489 17.079 36.097 1.00 22.72 293 GLY B N 1
ATOM 5486 C CA . GLY B 1 256 ? 20.002 16.028 36.971 1.00 22.62 293 GLY B CA 1
ATOM 5487 C C . GLY B 1 256 ? 20.438 14.614 36.639 1.00 22.73 293 GLY B C 1
ATOM 5488 O O . GLY B 1 256 ? 19.601 13.717 36.523 1.00 23.11 293 GLY B O 1
ATOM 5489 N N . ARG B 1 257 ? 21.741 14.402 36.483 1.00 20.95 294 ARG B N 1
ATOM 5490 C CA . ARG B 1 257 ? 22.244 13.067 36.186 1.00 20.48 294 ARG B CA 1
ATOM 5491 C C . ARG B 1 257 ? 22.119 12.224 37.448 1.00 20.73 294 ARG B C 1
ATOM 5492 O O . ARG B 1 257 ? 22.348 12.713 38.555 1.00 22.29 294 ARG B O 1
ATOM 5500 N N . ALA B 1 258 ? 21.753 10.960 37.281 1.00 21.48 295 ALA B N 1
ATOM 5501 C CA . ALA B 1 258 ? 21.610 10.061 38.415 1.00 21.20 295 ALA B CA 1
ATOM 5502 C C . ALA B 1 258 ? 21.952 8.646 37.980 1.00 21.08 295 ALA B C 1
ATOM 5503 O O . ALA B 1 258 ? 22.117 8.380 36.790 1.00 20.41 295 ALA B O 1
ATOM 5505 N N . VAL B 1 259 ? 22.083 7.747 38.949 1.00 21.44 296 VAL B N 1
ATOM 5506 C CA . VAL B 1 259 ? 22.375 6.352 38.647 1.00 22.03 296 VAL B CA 1
ATOM 5507 C C . VAL B 1 259 ? 21.076 5.821 38.056 1.00 21.63 296 VAL B C 1
ATOM 5508 O O . VAL B 1 259 ? 20.232 5.270 38.764 1.00 23.88 296 VAL B O 1
ATOM 5512 N N . TYR B 1 260 ? 20.924 6.001 36.749 1.00 19.51 297 TYR B N 1
ATOM 5513 C CA . TYR B 1 260 ? 19.712 5.601 36.049 1.00 17.37 297 TYR B CA 1
ATOM 5514 C C . TYR B 1 260 ? 19.772 4.245 35.355 1.00 14.84 297 TYR B C 1
ATOM 5515 O O . TYR B 1 260 ? 20.690 3.963 34.584 1.00 14.94 297 TYR B O 1
ATOM 5524 N N . ASP B 1 261 ? 18.772 3.417 35.631 1.00 13.73 298 ASP B N 1
ATOM 5525 C CA . ASP B 1 261 ? 18.673 2.097 35.027 1.00 11.19 298 ASP B CA 1
ATOM 5526 C C . ASP B 1 261 ? 17.768 2.218 33.804 1.00 9.84 298 ASP B C 1
ATOM 5527 O O . ASP B 1 261 ? 16.542 2.249 33.924 1.00 9.84 298 ASP B O 1
ATOM 5532 N N . TYR B 1 262 ? 18.375 2.292 32.623 1.00 8.22 299 TYR B N 1
ATOM 5533 C CA . TYR B 1 262 ? 17.599 2.428 31.401 1.00 7.58 299 TYR B CA 1
ATOM 5534 C C . TYR B 1 262 ? 16.741 1.206 31.084 1.00 7.34 299 TYR B C 1
ATOM 5535 O O . TYR B 1 262 ? 15.805 1.302 30.296 1.00 8.11 299 TYR B O 1
ATOM 5544 N N . THR B 1 263 ? 17.041 0.063 31.697 1.00 8.14 300 THR B N 1
ATOM 5545 C CA . THR B 1 263 ? 16.231 -1.125 31.434 1.00 10.34 300 THR B CA 1
ATOM 5546 C C . THR B 1 263 ? 14.851 -0.983 32.076 1.00 10.59 300 THR B C 1
ATOM 5547 O O . THR B 1 263 ? 13.928 -1.726 31.750 1.00 10.63 300 THR B O 1
ATOM 5551 N N . ALA B 1 264 ? 14.713 -0.022 32.986 1.00 10.46 301 ALA B N 1
ATOM 5552 C CA . ALA B 1 264 ? 13.428 0.229 33.632 1.00 12.44 301 ALA B CA 1
ATOM 5553 C C . ALA B 1 264 ? 12.480 0.872 32.619 1.00 11.82 301 ALA B C 1
ATOM 5554 O O . ALA B 1 264 ? 11.265 0.889 32.813 1.00 13.76 301 ALA B O 1
ATOM 5556 N N . ARG B 1 265 ? 13.044 1.396 31.533 1.00 11.31 302 ARG B N 1
ATOM 5557 C CA . ARG B 1 265 ? 12.257 2.047 30.492 1.00 10.95 302 ARG B CA 1
ATOM 5558 C C . ARG B 1 265 ? 11.811 1.088 29.389 1.00 10.45 302 ARG B C 1
ATOM 5559 O O . ARG B 1 265 ? 11.241 1.513 28.382 1.00 12.48 302 ARG B O 1
ATOM 5567 N N . LEU B 1 266 ? 12.077 -0.203 29.570 1.00 9.18 303 LEU B N 1
ATOM 5568 C CA . LEU B 1 266 ? 11.666 -1.204 28.588 1.00 9.48 303 LEU B CA 1
ATOM 5569 C C . LEU B 1 266 ? 10.191 -1.511 28.854 1.00 10.61 303 LEU B C 1
ATOM 5570 O O . LEU B 1 266 ? 9.828 -2.569 29.375 1.00 11.86 303 LEU B O 1
ATOM 5575 N N . ASP B 1 267 ? 9.351 -0.551 28.484 1.00 11.72 304 ASP B N 1
ATOM 5576 C CA . ASP B 1 267 ? 7.907 -0.623 28.683 1.00 12.88 304 ASP B CA 1
ATOM 5577 C C . ASP B 1 267 ? 7.175 -0.994 27.393 1.00 12.30 304 ASP B C 1
ATOM 5578 O O . ASP B 1 267 ? 7.192 -0.233 26.430 1.00 11.28 304 ASP B O 1
ATOM 5583 N N . PRO B 1 268 ? 6.514 -2.166 27.361 1.00 11.28 305 PRO B N 1
ATOM 5584 C CA . PRO B 1 268 ? 5.785 -2.594 26.162 1.00 13.15 305 PRO B CA 1
ATOM 5585 C C . PRO B 1 268 ? 4.610 -1.677 25.799 1.00 12.16 305 PRO B C 1
ATOM 5586 O O . PRO B 1 268 ? 4.061 -1.759 24.699 1.00 14.65 305 PRO B O 1
ATOM 5590 N N . GLN B 1 269 ? 4.230 -0.805 26.729 1.00 11.16 306 GLN B N 1
ATOM 5591 C CA . GLN B 1 269 ? 3.153 0.154 26.496 1.00 11.84 306 GLN B CA 1
ATOM 5592 C C . GLN B 1 269 ? 3.776 1.543 26.332 1.00 11.33 306 GLN B C 1
ATOM 5593 O O . GLN B 1 269 ? 3.105 2.567 26.471 1.00 12.20 306 GLN B O 1
ATOM 5599 N N . GLY B 1 270 ? 5.066 1.556 26.007 1.00 9.42 307 GLY B N 1
ATOM 5600 C CA . GLY B 1 270 ? 5.808 2.797 25.848 1.00 10.35 307 GLY B CA 1
ATOM 5601 C C . GLY B 1 270 ? 5.367 3.783 24.780 1.00 9.21 307 GLY B C 1
ATOM 5602 O O . GLY B 1 270 ? 5.823 4.925 24.781 1.00 10.98 307 GLY B O 1
ATOM 5603 N N . LEU B 1 271 ? 4.504 3.362 23.863 1.00 8.88 308 LEU B N 1
ATOM 5604 C CA . LEU B 1 271 ? 4.029 4.262 22.815 1.00 9.67 308 LEU B CA 1
ATOM 5605 C C . LEU B 1 271 ? 2.666 4.868 23.138 1.00 10.50 308 LEU B C 1
ATOM 5606 O O . LEU B 1 271 ? 2.209 5.782 22.453 1.00 11.19 308 LEU B O 1
ATOM 5611 N N . ARG B 1 272 ? 2.026 4.366 24.190 1.00 11.16 309 ARG B N 1
ATOM 5612 C CA . ARG B 1 272 ? 0.718 4.870 24.594 1.00 12.56 309 ARG B CA 1
ATOM 5613 C C . ARG B 1 272 ? 0.748 6.353 24.941 1.00 12.91 309 ARG B C 1
ATOM 5614 O O . ARG B 1 272 ? 1.508 6.778 25.806 1.00 14.13 309 ARG B O 1
ATOM 5622 N N . GLY B 1 273 ? -0.084 7.132 24.256 1.00 14.35 310 GLY B N 1
ATOM 5623 C CA . GLY B 1 273 ? -0.148 8.558 24.519 1.00 13.83 310 GLY B CA 1
ATOM 5624 C C . GLY B 1 273 ? 0.958 9.388 23.895 1.00 14.57 310 GLY B C 1
ATOM 5625 O O . GLY B 1 273 ? 0.950 10.614 24.003 1.00 17.15 310 GLY B O 1
ATOM 5626 N N . LYS B 1 274 ? 1.912 8.735 23.242 1.00 11.39 311 LYS B N 1
ATOM 5627 C CA . LYS B 1 274 ? 3.014 9.454 22.618 1.00 10.41 311 LYS B CA 1
ATOM 5628 C C . LYS B 1 274 ? 2.594 10.095 21.305 1.00 9.19 311 LYS B C 1
ATOM 5629 O O . LYS B 1 274 ? 1.623 9.679 20.680 1.00 10.77 311 LYS B O 1
ATOM 5635 N N . ARG B 1 275 ? 3.339 11.117 20.900 1.00 9.09 312 ARG B N 1
ATOM 5636 C CA . ARG B 1 275 ? 3.078 11.818 19.653 1.00 8.32 312 ARG B CA 1
ATOM 5637 C C . ARG B 1 275 ? 4.369 11.776 18.846 1.00 7.51 312 ARG B C 1
ATOM 5638 O O . ARG B 1 275 ? 5.433 12.181 19.324 1.00 8.74 312 ARG B O 1
ATOM 5646 N N . ILE B 1 276 ? 4.267 11.274 17.621 1.00 7.94 313 ILE B N 1
ATOM 5647 C CA . ILE B 1 276 ? 5.424 11.116 16.754 1.00 9.15 313 ILE B CA 1
ATOM 5648 C C . ILE B 1 276 ? 5.276 11.823 15.416 1.00 7.98 313 ILE B C 1
ATOM 5649 O O . ILE B 1 276 ? 4.206 11.812 14.808 1.00 9.45 313 ILE B O 1
ATOM 5654 N N . GLY B 1 277 ? 6.364 12.434 14.964 1.00 7.28 314 GLY B N 1
ATOM 5655 C CA . GLY B 1 277 ? 6.362 13.101 13.680 1.00 8.07 314 GLY B CA 1
ATOM 5656 C C . GLY B 1 277 ? 7.127 12.268 12.665 1.00 9.20 314 GLY B C 1
ATOM 5657 O O . GLY B 1 277 ? 8.309 11.977 12.859 1.00 9.61 314 GLY B O 1
ATOM 5658 N N . LEU B 1 278 ? 6.453 11.858 11.594 1.00 8.49 315 LEU B N 1
ATOM 5659 C CA . LEU B 1 278 ? 7.092 11.073 10.537 1.00 8.95 315 LEU B CA 1
ATOM 5660 C C . LEU B 1 278 ? 7.699 12.065 9.552 1.00 8.79 315 LEU B C 1
ATOM 5661 O O . LEU B 1 278 ? 6.978 12.780 8.852 1.00 9.68 315 LEU B O 1
ATOM 5666 N N . LEU B 1 279 ? 9.026 12.107 9.499 1.00 9.43 316 LEU B N 1
ATOM 5667 C CA . LEU B 1 279 ? 9.729 13.046 8.636 1.00 9.53 316 LEU B CA 1
ATOM 5668 C C . LEU B 1 279 ? 9.526 12.823 7.146 1.00 11.30 316 LEU B C 1
ATOM 5669 O O . LEU B 1 279 ? 9.749 11.731 6.624 1.00 11.28 316 LEU B O 1
ATOM 5674 N N . GLN B 1 280 ? 9.104 13.885 6.467 1.00 11.98 317 GLN B N 1
ATOM 5675 C CA . GLN B 1 280 ? 8.854 13.840 5.036 1.00 13.56 317 GLN B CA 1
ATOM 5676 C C . GLN B 1 280 ? 10.098 14.211 4.238 1.00 14.42 317 GLN B C 1
ATOM 5677 O O . GLN B 1 280 ? 10.528 15.364 4.238 1.00 16.37 317 GLN B O 1
ATOM 5683 N N . THR B 1 281 ? 10.684 13.217 3.579 1.00 15.28 318 THR B N 1
ATOM 5684 C CA . THR B 1 281 ? 11.863 13.422 2.746 1.00 15.22 318 THR B CA 1
ATOM 5685 C C . THR B 1 281 ? 11.786 12.390 1.630 1.00 14.71 318 THR B C 1
ATOM 5686 O O . THR B 1 281 ? 10.986 11.454 1.697 1.00 14.76 318 THR B O 1
ATOM 5690 N N . PRO B 1 282 ? 12.612 12.550 0.586 1.00 16.81 319 PRO B N 1
ATOM 5691 C CA . PRO B 1 282 ? 12.620 11.614 -0.541 1.00 16.02 319 PRO B CA 1
ATOM 5692 C C . PRO B 1 282 ? 12.923 10.169 -0.144 1.00 14.59 319 PRO B C 1
ATOM 5693 O O . PRO B 1 282 ? 12.625 9.241 -0.895 1.00 15.85 319 PRO B O 1
ATOM 5697 N N . LEU B 1 283 ? 13.509 9.977 1.033 1.00 12.99 320 LEU B N 1
ATOM 5698 C CA . LEU B 1 283 ? 13.844 8.631 1.487 1.00 12.63 320 LEU B CA 1
ATOM 5699 C C . LEU B 1 283 ? 12.595 7.765 1.655 1.00 12.20 320 LEU B C 1
ATOM 5700 O O . LEU B 1 283 ? 12.671 6.538 1.592 1.00 12.25 320 LEU B O 1
ATOM 5705 N N . LEU B 1 284 ? 11.444 8.401 1.864 1.00 12.40 321 LEU B N 1
ATOM 5706 C CA . LEU B 1 284 ? 10.193 7.663 2.020 1.00 13.13 321 LEU B CA 1
ATOM 5707 C C . LEU B 1 284 ? 9.800 6.977 0.714 1.00 13.36 321 LEU B C 1
ATOM 5708 O O . LEU B 1 284 ? 9.040 6.007 0.720 1.00 13.90 321 LEU B O 1
ATOM 5713 N N . LYS B 1 285 ? 10.322 7.483 -0.401 1.00 15.51 322 LYS B N 1
ATOM 5714 C CA . LYS B 1 285 ? 10.008 6.924 -1.713 1.00 17.40 322 LYS B CA 1
ATOM 5715 C C . LYS B 1 285 ? 11.131 6.067 -2.286 1.00 16.67 322 LYS B C 1
ATOM 5716 O O . LYS B 1 285 ? 11.101 5.688 -3.457 1.00 17.09 322 LYS B O 1
ATOM 5722 N N . TYR B 1 286 ? 12.125 5.774 -1.456 1.00 14.82 323 TYR B N 1
ATOM 5723 C CA . TYR B 1 286 ? 13.248 4.937 -1.856 1.00 14.28 323 TYR B CA 1
ATOM 5724 C C . TYR B 1 286 ? 12.654 3.604 -2.313 1.00 14.49 323 TYR B C 1
ATOM 5725 O O . TYR B 1 286 ? 11.689 3.117 -1.725 1.00 14.47 323 TYR B O 1
ATOM 5734 N N . ARG B 1 287 ? 13.213 3.026 -3.370 1.00 16.44 324 ARG B N 1
ATOM 5735 C CA . ARG B 1 287 ? 12.705 1.766 -3.908 1.00 17.39 324 ARG B CA 1
ATOM 5736 C C . ARG B 1 287 ? 12.484 0.686 -2.847 1.00 15.11 324 ARG B C 1
ATOM 5737 O O . ARG B 1 287 ? 13.428 0.250 -2.184 1.00 16.41 324 ARG B O 1
ATOM 5745 N N . GLY B 1 288 ? 11.231 0.258 -2.701 1.00 15.00 325 GLY B N 1
ATOM 5746 C CA . GLY B 1 288 ? 10.893 -0.774 -1.735 1.00 13.59 325 GLY B CA 1
ATOM 5747 C C . GLY B 1 288 ? 10.591 -0.270 -0.334 1.00 11.94 325 GLY B C 1
ATOM 5748 O O . GLY B 1 288 ? 10.156 -1.036 0.525 1.00 14.37 325 GLY B O 1
ATOM 5749 N N . MET B 1 289 ? 10.797 1.022 -0.105 1.00 12.65 326 MET B N 1
ATOM 5750 C CA . MET B 1 289 ? 10.569 1.609 1.215 1.00 11.48 326 MET B CA 1
ATOM 5751 C C . MET B 1 289 ? 9.115 1.893 1.610 1.00 12.60 326 MET B C 1
ATOM 5752 O O . MET B 1 289 ? 8.723 1.647 2.750 1.00 12.57 326 MET B O 1
ATOM 5757 N N . PRO B 1 290 ? 8.290 2.406 0.679 1.00 12.42 327 PRO B N 1
ATOM 5758 C CA . PRO B 1 290 ? 6.895 2.700 1.026 1.00 13.26 327 PRO B CA 1
ATOM 5759 C C . PRO B 1 290 ? 6.151 1.674 1.885 1.00 13.46 327 PRO B C 1
ATOM 5760 O O . PRO B 1 290 ? 5.560 2.030 2.903 1.00 14.02 327 PRO B O 1
ATOM 5764 N N . PRO B 1 291 ? 6.172 0.390 1.495 1.00 12.04 328 PRO B N 1
ATOM 5765 C CA . PRO B 1 291 ? 5.469 -0.626 2.286 1.00 13.79 328 PRO B CA 1
ATOM 5766 C C . PRO B 1 291 ? 6.000 -0.764 3.710 1.00 12.93 328 PRO B C 1
ATOM 5767 O O . PRO B 1 291 ? 5.233 -0.959 4.656 1.00 13.47 328 PRO B O 1
ATOM 5771 N N . LEU B 1 292 ? 7.316 -0.664 3.856 1.00 12.85 329 LEU B N 1
ATOM 5772 C CA . LEU B 1 292 ? 7.938 -0.800 5.164 1.00 11.92 329 LEU B CA 1
ATOM 5773 C C . LEU B 1 292 ? 7.626 0.357 6.097 1.00 11.22 329 LEU B C 1
ATOM 5774 O O . LEU B 1 292 ? 7.218 0.145 7.238 1.00 10.28 329 LEU B O 1
ATOM 5779 N N . ILE B 1 293 ? 7.801 1.583 5.619 1.00 11.60 330 ILE B N 1
ATOM 5780 C CA . ILE B 1 293 ? 7.540 2.731 6.474 1.00 11.99 330 ILE B CA 1
ATOM 5781 C C . ILE B 1 293 ? 6.045 2.889 6.755 1.00 11.64 330 ILE B C 1
ATOM 5782 O O . ILE B 1 293 ? 5.664 3.365 7.823 1.00 12.51 330 ILE B O 1
ATOM 5787 N N . GLU B 1 294 ? 5.197 2.477 5.815 1.00 13.21 331 GLU B N 1
ATOM 5788 C CA . GLU B 1 294 ? 3.752 2.558 6.026 1.00 15.36 331 GLU B CA 1
ATOM 5789 C C . GLU B 1 294 ? 3.362 1.581 7.129 1.00 13.84 331 GLU B C 1
ATOM 5790 O O . GLU B 1 294 ? 2.566 1.903 8.013 1.00 14.27 331 GLU B O 1
ATOM 5796 N N . GLN B 1 295 ? 3.930 0.380 7.073 1.00 12.18 332 GLN B N 1
ATOM 5797 C CA . GLN B 1 295 ? 3.639 -0.631 8.076 1.00 12.78 332 GLN B CA 1
ATOM 5798 C C . GLN B 1 295 ? 4.129 -0.167 9.442 1.00 11.80 332 GLN B C 1
ATOM 5799 O O . GLN B 1 295 ? 3.455 -0.371 10.451 1.00 11.70 332 GLN B O 1
ATOM 5805 N N . ALA B 1 296 ? 5.304 0.456 9.472 1.00 10.94 333 ALA B N 1
ATOM 5806 C CA . ALA B 1 296 ? 5.868 0.945 10.727 1.00 10.29 333 ALA B CA 1
ATOM 5807 C C . ALA B 1 296 ? 4.960 1.999 11.350 1.00 9.32 333 ALA B C 1
ATOM 5808 O O . ALA B 1 296 ? 4.717 1.985 12.557 1.00 10.27 333 ALA B O 1
ATOM 5810 N N . ALA B 1 297 ? 4.460 2.916 10.527 1.00 10.41 334 ALA B N 1
ATOM 5811 C CA . ALA B 1 297 ? 3.574 3.961 11.021 1.00 10.27 334 ALA B CA 1
ATOM 5812 C C . ALA B 1 297 ? 2.319 3.328 11.608 1.00 10.60 334 ALA B C 1
ATOM 5813 O O . ALA B 1 297 ? 1.845 3.737 12.668 1.00 11.02 334 ALA B O 1
ATOM 5815 N N . THR B 1 298 ? 1.784 2.325 10.919 1.00 11.17 335 THR B N 1
ATOM 5816 C CA . THR B 1 298 ? 0.591 1.639 11.394 1.00 11.87 335 THR B CA 1
ATOM 5817 C C . THR B 1 298 ? 0.856 0.960 12.736 1.00 10.82 335 THR B C 1
ATOM 5818 O O . THR B 1 298 ? 0.025 1.029 13.642 1.00 11.76 335 THR B O 1
ATOM 5822 N N . GLU B 1 299 ? 2.009 0.308 12.869 1.00 11.40 336 GLU B N 1
ATOM 5823 C CA . GLU B 1 299 ? 2.346 -0.359 14.124 1.00 10.63 336 GLU B CA 1
ATOM 5824 C C . GLU B 1 299 ? 2.442 0.665 15.256 1.00 10.24 336 GLU B C 1
ATOM 5825 O O . GLU B 1 299 ? 1.980 0.411 16.365 1.00 10.30 336 GLU B O 1
ATOM 5831 N N . LEU B 1 300 ? 3.045 1.817 14.976 1.00 9.95 337 LEU B N 1
ATOM 5832 C CA . LEU B 1 300 ? 3.172 2.868 15.981 1.00 9.68 337 LEU B CA 1
ATOM 5833 C C . LEU B 1 300 ? 1.791 3.345 16.432 1.00 9.41 337 LEU B C 1
ATOM 5834 O O . LEU B 1 300 ? 1.548 3.530 17.625 1.00 10.57 337 LEU B O 1
ATOM 5839 N N . ARG B 1 301 ? 0.889 3.542 15.474 1.00 10.15 338 ARG B N 1
ATOM 5840 C CA . ARG B 1 301 ? -0.464 3.988 15.788 1.00 10.64 338 ARG B CA 1
ATOM 5841 C C . ARG B 1 301 ? -1.237 2.942 16.585 1.00 11.71 338 ARG B C 1
ATOM 5842 O O . ARG B 1 301 ? -1.907 3.272 17.565 1.00 12.39 338 ARG B O 1
ATOM 5850 N N . ARG B 1 302 ? -1.145 1.683 16.167 1.00 11.35 339 ARG B N 1
ATOM 5851 C CA . ARG B 1 302 ? -1.844 0.604 16.859 1.00 12.05 339 ARG B CA 1
ATOM 5852 C C . ARG B 1 302 ? -1.325 0.437 18.283 1.00 11.69 339 ARG B C 1
ATOM 5853 O O . ARG B 1 302 ? -2.035 -0.067 19.155 1.00 14.32 339 ARG B O 1
ATOM 5861 N N . ALA B 1 303 ? -0.088 0.867 18.516 1.00 12.59 340 ALA B N 1
ATOM 5862 C CA . ALA B 1 303 ? 0.521 0.776 19.838 1.00 12.68 340 ALA B CA 1
ATOM 5863 C C . ALA B 1 303 ? 0.052 1.923 20.729 1.00 13.25 340 ALA B C 1
ATOM 5864 O O . ALA B 1 303 ? 0.386 1.973 21.913 1.00 16.45 340 ALA B O 1
ATOM 5866 N N . GLY B 1 304 ? -0.710 2.849 20.150 1.00 11.81 341 GLY B N 1
ATOM 5867 C CA . GLY B 1 304 ? -1.236 3.963 20.923 1.00 11.86 341 GLY B CA 1
ATOM 5868 C C . GLY B 1 304 ? -0.661 5.339 20.652 1.00 11.69 341 GLY B C 1
ATOM 5869 O O . GLY B 1 304 ? -1.044 6.306 21.309 1.00 13.36 341 GLY B O 1
ATOM 5870 N N . ALA B 1 305 ? 0.247 5.448 19.691 1.00 9.86 342 ALA B N 1
ATOM 5871 C CA . ALA B 1 305 ? 0.841 6.744 19.391 1.00 10.13 342 ALA B CA 1
ATOM 5872 C C . ALA B 1 305 ? 0.127 7.465 18.263 1.00 10.90 342 ALA B C 1
ATOM 5873 O O . ALA B 1 305 ? -0.501 6.845 17.404 1.00 13.22 342 ALA B O 1
ATOM 5875 N N . VAL B 1 306 ? 0.206 8.789 18.290 1.00 10.97 343 VAL B N 1
ATOM 5876 C CA . VAL B 1 306 ? -0.364 9.595 17.229 1.00 11.39 343 VAL B CA 1
ATOM 5877 C C . VAL B 1 306 ? 0.830 9.837 16.313 1.00 10.94 343 VAL B C 1
ATOM 5878 O O . VAL B 1 306 ? 1.912 10.199 16.782 1.00 11.59 343 VAL B O 1
ATOM 5882 N N . VAL B 1 307 ? 0.650 9.602 15.021 1.00 11.20 344 VAL B N 1
ATOM 5883 C CA . VAL B 1 307 ? 1.724 9.801 14.059 1.00 11.69 344 VAL B CA 1
ATOM 5884 C C . VAL B 1 307 ? 1.266 10.798 13.009 1.00 12.06 344 VAL B C 1
ATOM 5885 O O . VAL B 1 307 ? 0.262 10.582 12.329 1.00 14.33 344 VAL B O 1
ATOM 5889 N N . VAL B 1 308 ? 1.998 11.897 12.885 1.00 10.70 345 VAL B N 1
ATOM 5890 C CA . VAL B 1 308 ? 1.651 12.919 11.910 1.00 13.15 345 VAL B CA 1
ATOM 5891 C C . VAL B 1 308 ? 2.839 13.252 11.023 1.00 13.15 345 VAL B C 1
ATOM 5892 O O . VAL B 1 308 ? 3.984 13.262 11.474 1.00 10.88 345 VAL B O 1
ATOM 5896 N N . PRO B 1 309 ? 2.582 13.518 9.737 1.00 12.68 346 PRO B N 1
ATOM 5897 C CA . PRO B 1 309 ? 3.655 13.854 8.800 1.00 12.45 346 PRO B CA 1
ATOM 5898 C C . PRO B 1 309 ? 4.164 15.264 9.068 1.00 13.68 346 PRO B C 1
ATOM 5899 O O . PRO B 1 309 ? 3.373 16.200 9.208 1.00 14.99 346 PRO B O 1
ATOM 5903 N N . VAL B 1 310 ? 5.480 15.415 9.146 1.00 11.73 347 VAL B N 1
ATOM 5904 C CA . VAL B 1 310 ? 6.074 16.719 9.402 1.00 12.86 347 VAL B CA 1
ATOM 5905 C C . VAL B 1 310 ? 7.384 16.882 8.646 1.00 12.22 347 VAL B C 1
ATOM 5906 O O . VAL B 1 310 ? 8.002 15.902 8.230 1.00 12.84 347 VAL B O 1
ATOM 5910 N N . GLU B 1 311 ? 7.793 18.130 8.459 1.00 13.92 348 GLU B N 1
ATOM 5911 C CA . GLU B 1 311 ? 9.041 18.433 7.777 1.00 17.39 348 GLU B CA 1
ATOM 5912 C C . GLU B 1 311 ? 9.998 19.029 8.799 1.00 16.98 348 GLU B C 1
ATOM 5913 O O . GLU B 1 311 ? 9.601 19.844 9.634 1.00 18.80 348 GLU B O 1
ATOM 5919 N N . LEU B 1 312 ? 11.254 18.607 8.742 1.00 15.25 349 LEU B N 1
ATOM 5920 C CA . LEU B 1 312 ? 12.261 19.108 9.665 1.00 14.32 349 LEU B CA 1
ATOM 5921 C C . LEU B 1 312 ? 12.749 20.474 9.199 1.00 15.26 349 LEU B C 1
ATOM 5922 O O . LEU B 1 312 ? 13.306 20.602 8.111 1.00 16.15 349 LEU B O 1
ATOM 5927 N N . PRO B 1 313 ? 12.529 21.518 10.011 1.00 15.15 350 PRO B N 1
ATOM 5928 C CA . PRO B 1 313 ? 12.981 22.855 9.618 1.00 16.32 350 PRO B CA 1
ATOM 5929 C C . PRO B 1 313 ? 14.502 22.883 9.479 1.00 17.47 350 PRO B C 1
ATOM 5930 O O . PRO B 1 313 ? 15.214 22.264 10.272 1.00 17.62 350 PRO B O 1
ATOM 5934 N N . ASN B 1 314 ? 14.987 23.591 8.464 1.00 17.29 351 ASN B N 1
ATOM 5935 C CA . ASN B 1 314 ? 16.421 23.728 8.210 1.00 18.21 351 ASN B CA 1
ATOM 5936 C C . ASN B 1 314 ? 17.138 22.444 7.803 1.00 17.71 351 ASN B C 1
ATOM 5937 O O . ASN B 1 314 ? 18.360 22.354 7.915 1.00 16.95 351 ASN B O 1
ATOM 5942 N N . GLN B 1 315 ? 16.383 21.460 7.328 1.00 18.22 352 GLN B N 1
ATOM 5943 C CA . GLN B 1 315 ? 16.961 20.190 6.899 1.00 18.78 352 GLN B CA 1
ATOM 5944 C C . GLN B 1 315 ? 18.204 20.376 6.024 1.00 19.17 352 GLN B C 1
ATOM 5945 O O . GLN B 1 315 ? 18.119 20.901 4.913 1.00 20.10 352 GLN B O 1
ATOM 5951 N N . GLY B 1 316 ? 19.354 19.946 6.540 1.00 16.79 353 GLY B N 1
ATOM 5952 C CA . GLY B 1 316 ? 20.605 20.043 5.803 1.00 17.60 353 GLY B CA 1
ATOM 5953 C C . GLY B 1 316 ? 21.247 21.415 5.690 1.00 17.18 353 GLY B C 1
ATOM 5954 O O . GLY B 1 316 ? 22.316 21.547 5.093 1.00 18.27 353 GLY B O 1
ATOM 5955 N N . ALA B 1 317 ? 20.619 22.435 6.265 1.00 16.61 354 ALA B N 1
ATOM 5956 C CA . ALA B 1 317 ? 21.152 23.795 6.191 1.00 16.18 354 ALA B CA 1
ATOM 5957 C C . ALA B 1 317 ? 22.485 23.957 6.916 1.00 15.74 354 ALA B C 1
ATOM 5958 O O . ALA B 1 317 ? 23.221 24.914 6.678 1.00 16.14 354 ALA B O 1
ATOM 5960 N N . TRP B 1 318 ? 22.792 23.008 7.792 1.00 13.85 355 TRP B N 1
ATOM 5961 C CA . TRP B 1 318 ? 24.019 23.030 8.584 1.00 12.08 355 TRP B CA 1
ATOM 5962 C C . TRP B 1 318 ? 25.213 22.343 7.922 1.00 12.18 355 TRP B C 1
ATOM 5963 O O . TRP B 1 318 ? 26.299 22.313 8.494 1.00 11.73 355 TRP B O 1
ATOM 5974 N N . ALA B 1 319 ? 25.015 21.794 6.728 1.00 12.72 356 ALA B N 1
ATOM 5975 C CA . ALA B 1 319 ? 26.079 21.078 6.025 1.00 13.00 356 ALA B CA 1
ATOM 5976 C C . ALA B 1 319 ? 27.436 21.782 5.976 1.00 12.28 356 ALA B C 1
ATOM 5977 O O . ALA B 1 319 ? 28.452 21.207 6.373 1.00 13.05 356 ALA B O 1
ATOM 5979 N N . GLU B 1 320 ? 27.456 23.016 5.485 1.00 13.52 357 GLU B N 1
ATOM 5980 C CA . GLU B 1 320 ? 28.700 23.772 5.375 1.00 14.57 357 GLU B CA 1
ATOM 5981 C C . GLU B 1 320 ? 29.341 24.066 6.730 1.00 12.56 357 GLU B C 1
ATOM 5982 O O . GLU B 1 320 ? 30.550 23.906 6.904 1.00 12.86 357 GLU B O 1
ATOM 5988 N N . ALA B 1 321 ? 28.528 24.497 7.688 1.00 11.13 358 ALA B N 1
ATOM 5989 C CA . ALA B 1 321 ? 29.025 24.807 9.023 1.00 10.46 358 ALA B CA 1
ATOM 5990 C C . ALA B 1 321 ? 29.596 23.557 9.686 1.00 9.77 358 ALA B C 1
ATOM 5991 O O . ALA B 1 321 ? 30.621 23.618 10.368 1.00 9.50 358 ALA B O 1
ATOM 5993 N N . GLU B 1 322 ? 28.930 22.425 9.484 1.00 9.78 359 GLU B N 1
ATOM 5994 C CA . GLU B 1 322 ? 29.393 21.173 10.069 1.00 9.36 359 GLU B CA 1
ATOM 5995 C C . GLU B 1 322 ? 30.753 20.779 9.497 1.00 9.39 359 GLU B C 1
ATOM 5996 O O . GLU B 1 322 ? 31.651 20.384 10.232 1.00 9.31 359 GLU B O 1
ATOM 6002 N N . ARG B 1 323 ? 30.900 20.890 8.181 1.00 9.40 360 ARG B N 1
ATOM 6003 C CA . ARG B 1 323 ? 32.158 20.549 7.527 1.00 11.17 360 ARG B CA 1
ATOM 6004 C C . ARG B 1 323 ? 33.278 21.362 8.166 1.00 10.97 360 ARG B C 1
ATOM 6005 O O . ARG B 1 323 ? 34.337 20.834 8.505 1.00 11.13 360 ARG B O 1
ATOM 6013 N N . THR B 1 324 ? 33.024 22.652 8.343 1.00 10.33 361 THR B N 1
ATOM 6014 C CA . THR B 1 324 ? 34.003 23.547 8.937 1.00 11.07 361 THR B CA 1
ATOM 6015 C C . THR B 1 324 ? 34.367 23.177 10.373 1.00 10.33 361 THR B C 1
ATOM 6016 O O . THR B 1 324 ? 35.545 23.047 10.703 1.00 9.71 361 THR B O 1
ATOM 6020 N N . LEU B 1 325 ? 33.367 22.994 11.230 1.00 8.69 362 LEU B N 1
ATOM 6021 C CA . LEU B 1 325 ? 33.666 22.677 12.619 1.00 8.28 362 LEU B CA 1
ATOM 6022 C C . LEU B 1 325 ? 34.400 21.343 12.775 1.00 7.59 362 LEU B C 1
ATOM 6023 O O . LEU B 1 325 ? 35.267 21.210 13.637 1.00 9.23 362 LEU B O 1
ATOM 6028 N N . LEU B 1 326 ? 34.069 20.364 11.938 1.00 8.02 363 LEU B N 1
ATOM 6029 C CA . LEU B 1 326 ? 34.736 19.065 12.019 1.00 8.11 363 LEU B CA 1
ATOM 6030 C C . LEU B 1 326 ? 36.226 19.167 11.692 1.00 8.59 363 LEU B C 1
ATOM 6031 O O . LEU B 1 326 ? 37.053 18.549 12.357 1.00 8.92 363 LEU B O 1
ATOM 6036 N N . LEU B 1 327 ? 36.568 19.944 10.667 1.00 8.52 364 LEU B N 1
ATOM 6037 C CA . LEU B 1 327 ? 37.966 20.105 10.284 1.00 9.24 364 LEU B CA 1
ATOM 6038 C C . LEU B 1 327 ? 38.777 20.735 11.416 1.00 8.33 364 LEU B C 1
ATOM 6039 O O . LEU B 1 327 ? 39.848 20.246 11.769 1.00 9.47 364 LEU B O 1
ATOM 6044 N N . TYR B 1 328 ? 38.256 21.813 11.992 1.00 8.03 365 TYR B N 1
ATOM 6045 C CA . TYR B 1 328 ? 38.952 22.487 13.081 1.00 8.20 365 TYR B CA 1
ATOM 6046 C C . TYR B 1 328 ? 39.070 21.619 14.326 1.00 8.56 365 TYR B C 1
ATOM 6047 O O . TYR B 1 328 ? 40.139 21.514 14.926 1.00 9.38 365 TYR B O 1
ATOM 6056 N N . GLU B 1 329 ? 37.965 20.996 14.719 1.00 8.44 366 GLU B N 1
ATOM 6057 C CA . GLU B 1 329 ? 37.976 20.171 15.914 1.00 8.37 366 GLU B CA 1
ATOM 6058 C C . GLU B 1 329 ? 38.796 18.898 15.755 1.00 7.00 366 GLU B C 1
ATOM 6059 O O . GLU B 1 329 ? 39.375 18.410 16.723 1.00 9.67 366 GLU B O 1
ATOM 6065 N N . PHE B 1 330 ? 38.867 18.366 14.538 1.00 7.28 367 PHE B N 1
ATOM 6066 C CA . PHE B 1 330 ? 39.648 17.156 14.302 1.00 8.10 367 PHE B CA 1
ATOM 6067 C C . PHE B 1 330 ? 41.131 17.421 14.552 1.00 7.88 367 PHE B C 1
ATOM 6068 O O . PHE B 1 330 ? 41.795 16.653 15.242 1.00 9.62 367 PHE B O 1
ATOM 6076 N N . LYS B 1 331 ? 41.659 18.510 13.999 1.00 9.04 368 LYS B N 1
ATOM 6077 C CA . LYS B 1 331 ? 43.070 18.797 14.219 1.00 9.23 368 LYS B CA 1
ATOM 6078 C C . LYS B 1 331 ? 43.348 19.028 15.700 1.00 9.15 368 LYS B C 1
ATOM 6079 O O . LYS B 1 331 ? 44.260 18.430 16.270 1.00 10.30 368 LYS B O 1
ATOM 6085 N N . ALA B 1 332 ? 42.555 19.893 16.323 1.00 9.45 369 ALA B N 1
ATOM 6086 C CA . ALA B 1 332 ? 42.740 20.197 17.735 1.00 11.05 369 ALA B CA 1
ATOM 6087 C C . ALA B 1 332 ? 42.594 18.959 18.615 1.00 10.20 369 ALA B C 1
ATOM 6088 O O . ALA B 1 332 ? 43.446 18.688 19.465 1.00 10.86 369 ALA B O 1
ATOM 6090 N N . GLY B 1 333 ? 41.515 18.210 18.405 1.00 9.40 370 GLY B N 1
ATOM 6091 C CA . GLY B 1 333 ? 41.267 17.021 19.200 1.00 10.25 370 GLY B CA 1
ATOM 6092 C C . GLY B 1 333 ? 42.262 15.894 19.001 1.00 8.56 370 GLY B C 1
ATOM 6093 O O . GLY B 1 333 ? 42.709 15.277 19.973 1.00 9.68 370 GLY B O 1
ATOM 6094 N N . LEU B 1 334 ? 42.614 15.614 17.751 1.00 8.87 371 LEU B N 1
ATOM 6095 C CA . LEU B 1 334 ? 43.554 14.537 17.475 1.00 8.85 371 LEU B CA 1
ATOM 6096 C C . LEU B 1 334 ? 44.921 14.826 18.080 1.00 10.07 371 LEU B C 1
ATOM 6097 O O . LEU B 1 334 ? 45.539 13.948 18.686 1.00 10.45 371 LEU B O 1
ATOM 6102 N N . GLU B 1 335 ? 45.399 16.056 17.925 1.00 9.40 372 GLU B N 1
ATOM 6103 C CA . GLU B 1 335 ? 46.702 16.392 18.474 1.00 10.69 372 GLU B CA 1
ATOM 6104 C C . GLU B 1 335 ? 46.667 16.361 20.002 1.00 10.33 372 GLU B C 1
ATOM 6105 O O . GLU B 1 335 ? 47.638 15.946 20.633 1.00 12.45 372 GLU B O 1
ATOM 6111 N N . ARG B 1 336 ? 45.549 16.763 20.602 1.00 9.90 373 ARG B N 1
ATOM 6112 C CA . ARG B 1 336 ? 45.439 16.715 22.060 1.00 11.26 373 ARG B CA 1
ATOM 6113 C C . ARG B 1 336 ? 45.477 15.247 22.497 1.00 11.82 373 ARG B C 1
ATOM 6114 O O . ARG B 1 336 ? 46.138 14.897 23.474 1.00 12.03 373 ARG B O 1
ATOM 6122 N N . TYR B 1 337 ? 44.769 14.391 21.766 1.00 10.09 374 TYR B N 1
ATOM 6123 C CA . TYR B 1 337 ? 44.745 12.967 22.082 1.00 10.02 374 TYR B CA 1
ATOM 6124 C C . TYR B 1 337 ? 46.143 12.357 21.971 1.00 10.18 374 TYR B C 1
ATOM 6125 O O . TYR B 1 337 ? 46.570 11.608 22.854 1.00 9.99 374 TYR B O 1
ATOM 6134 N N . PHE B 1 338 ? 46.855 12.671 20.891 1.00 10.26 375 PHE B N 1
ATOM 6135 C CA . PHE B 1 338 ? 48.203 12.137 20.704 1.00 10.89 375 PHE B CA 1
ATOM 6136 C C . PHE B 1 338 ? 49.110 12.518 21.873 1.00 12.17 375 PHE B C 1
ATOM 6137 O O . PHE B 1 338 ? 49.918 11.711 22.333 1.00 12.33 375 PHE B O 1
ATOM 6145 N N . ASN B 1 339 ? 48.980 13.754 22.342 1.00 12.44 376 ASN B N 1
ATOM 6146 C CA . ASN B 1 339 ? 49.796 14.242 23.447 1.00 14.26 376 ASN B CA 1
ATOM 6147 C C . ASN B 1 339 ? 49.403 13.612 24.776 1.00 14.23 376 ASN B C 1
ATOM 6148 O O . ASN B 1 339 ? 50.260 13.159 25.533 1.00 15.82 376 ASN B O 1
ATOM 6153 N N . THR B 1 340 ? 48.103 13.584 25.050 1.00 12.64 377 THR B N 1
ATOM 6154 C CA . THR B 1 340 ? 47.581 13.026 26.292 1.00 14.45 377 THR B CA 1
ATOM 6155 C C . THR B 1 340 ? 47.971 11.566 26.514 1.00 13.43 377 THR B C 1
ATOM 6156 O O . THR B 1 340 ? 48.320 11.171 27.626 1.00 15.33 377 THR B O 1
ATOM 6160 N N . HIS B 1 341 ? 47.918 10.770 25.453 1.00 12.77 378 HIS B N 1
ATOM 6161 C CA . HIS B 1 341 ? 48.236 9.351 25.554 1.00 12.92 378 HIS B CA 1
ATOM 6162 C C . HIS B 1 341 ? 49.629 8.989 25.048 1.00 13.39 378 HIS B C 1
ATOM 6163 O O . HIS B 1 341 ? 49.963 7.810 24.914 1.00 14.68 378 HIS B O 1
ATOM 6170 N N . ARG B 1 342 ? 50.439 10.012 24.780 1.00 13.01 379 ARG B N 1
ATOM 6171 C CA . ARG B 1 342 ? 51.808 9.830 24.308 1.00 13.86 379 ARG B CA 1
ATOM 6172 C C . ARG B 1 342 ? 51.916 8.837 23.156 1.00 14.76 379 ARG B C 1
ATOM 6173 O O . ARG B 1 342 ? 52.631 7.837 23.240 1.00 17.20 379 ARG B O 1
ATOM 6181 N N . ALA B 1 343 ? 51.206 9.128 22.073 1.00 13.43 380 ALA B N 1
ATOM 6182 C CA . ALA B 1 343 ? 51.222 8.270 20.896 1.00 13.30 380 ALA B CA 1
ATOM 6183 C C . ALA B 1 343 ? 52.532 8.448 20.129 1.00 13.77 380 ALA B C 1
ATOM 6184 O O . ALA B 1 343 ? 53.257 9.424 20.340 1.00 14.84 380 ALA B O 1
ATOM 6186 N N . PRO B 1 344 ? 52.860 7.498 19.236 1.00 13.63 381 PRO B N 1
ATOM 6187 C CA . PRO B 1 344 ? 54.095 7.581 18.447 1.00 15.20 381 PRO B CA 1
ATOM 6188 C C . PRO B 1 344 ? 54.034 8.735 17.443 1.00 18.04 381 PRO B C 1
ATOM 6189 O O . PRO B 1 344 ? 55.058 9.163 16.905 1.00 21.40 381 PRO B O 1
ATOM 6193 N N . LEU B 1 345 ? 52.821 9.223 17.198 1.00 17.16 382 LEU B N 1
ATOM 6194 C CA . LEU B 1 345 ? 52.584 10.351 16.301 1.00 17.43 382 LEU B CA 1
ATOM 6195 C C . LEU B 1 345 ? 52.324 11.531 17.228 1.00 17.58 382 LEU B C 1
ATOM 6196 O O . LEU B 1 345 ? 51.607 11.390 18.219 1.00 18.59 382 LEU B O 1
ATOM 6201 N N . ARG B 1 346 ? 52.892 12.689 16.912 1.00 17.41 383 ARG B N 1
ATOM 6202 C CA . ARG B 1 346 ? 52.721 13.865 17.758 1.00 21.00 383 ARG B CA 1
ATOM 6203 C C . ARG B 1 346 ? 51.864 14.952 17.121 1.00 20.72 383 ARG B C 1
ATOM 6204 O O . ARG B 1 346 ? 51.394 15.860 17.806 1.00 24.10 383 ARG B O 1
ATOM 6212 N N . SER B 1 347 ? 51.654 14.860 15.813 1.00 16.04 384 SER B N 1
ATOM 6213 C CA . SER B 1 347 ? 50.865 15.867 15.120 1.00 15.24 384 SER B CA 1
ATOM 6214 C C . SER B 1 347 ? 50.142 15.292 13.918 1.00 13.53 384 SER B C 1
ATOM 6215 O O . SER B 1 347 ? 50.426 14.179 13.474 1.00 13.96 384 SER B O 1
ATOM 6218 N N . LEU B 1 348 ? 49.204 16.069 13.393 1.00 12.81 385 LEU B N 1
ATOM 6219 C CA . LEU B 1 348 ? 48.458 15.654 12.222 1.00 13.61 385 LEU B CA 1
ATOM 6220 C C . LEU B 1 348 ? 49.441 15.623 11.053 1.00 13.11 385 LEU B C 1
ATOM 6221 O O . LEU B 1 348 ? 49.334 14.785 10.162 1.00 13.06 385 LEU B O 1
ATOM 6226 N N . ALA B 1 349 ? 50.414 16.533 11.072 1.00 12.59 386 ALA B N 1
ATOM 6227 C CA . ALA B 1 349 ? 51.425 16.580 10.022 1.00 13.26 386 ALA B CA 1
ATOM 6228 C C . ALA B 1 349 ? 52.212 15.268 9.991 1.00 12.84 386 ALA B C 1
ATOM 6229 O O . ALA B 1 349 ? 52.553 14.770 8.917 1.00 14.31 386 ALA B O 1
ATOM 6231 N N . ASP B 1 350 ? 52.497 14.707 11.167 1.00 12.26 387 ASP B N 1
ATOM 6232 C CA . ASP B 1 350 ? 53.228 13.440 11.244 1.00 13.03 387 ASP B CA 1
ATOM 6233 C C . ASP B 1 350 ? 52.419 12.321 10.601 1.00 11.49 387 ASP B C 1
ATOM 6234 O O . ASP B 1 350 ? 52.972 11.449 9.936 1.00 12.97 387 ASP B O 1
ATOM 6239 N N . LEU B 1 351 ? 51.105 12.339 10.815 1.00 11.71 388 LEU B N 1
ATOM 6240 C CA . LEU B 1 351 ? 50.235 11.315 10.244 1.00 11.17 388 LEU B CA 1
ATOM 6241 C C . LEU B 1 351 ? 50.207 11.430 8.722 1.00 10.12 388 LEU B C 1
ATOM 6242 O O . LEU B 1 351 ? 50.303 10.429 8.012 1.00 10.75 388 LEU B O 1
ATOM 6247 N N . ILE B 1 352 ? 50.069 12.658 8.230 1.00 10.11 389 ILE B N 1
ATOM 6248 C CA . ILE B 1 352 ? 50.044 12.904 6.795 1.00 12.19 389 ILE B CA 1
ATOM 6249 C C . ILE B 1 352 ? 51.351 12.420 6.169 1.00 12.23 389 ILE B C 1
ATOM 6250 O O . ILE B 1 352 ? 51.347 11.795 5.107 1.00 12.53 389 ILE B O 1
ATOM 6255 N N . ALA B 1 353 ? 52.464 12.695 6.843 1.00 11.99 390 ALA B N 1
ATOM 6256 C CA . ALA B 1 353 ? 53.773 12.277 6.353 1.00 13.78 390 ALA B CA 1
ATOM 6257 C C . ALA B 1 353 ? 53.888 10.756 6.374 1.00 14.19 390 ALA B C 1
ATOM 6258 O O . ALA B 1 353 ? 54.456 10.157 5.460 1.00 15.28 390 ALA B O 1
ATOM 6260 N N . PHE B 1 354 ? 53.344 10.129 7.415 1.00 13.19 391 PHE B N 1
ATOM 6261 C CA . PHE B 1 354 ? 53.398 8.677 7.527 1.00 12.92 391 PHE B CA 1
ATOM 6262 C C . PHE B 1 354 ? 52.672 8.004 6.370 1.00 13.47 391 PHE B C 1
ATOM 6263 O O . PHE B 1 354 ? 53.196 7.077 5.755 1.00 13.61 391 PHE B O 1
ATOM 6271 N N . ASN B 1 355 ? 51.462 8.466 6.074 1.00 12.30 392 ASN B N 1
ATOM 6272 C CA . ASN B 1 355 ? 50.696 7.873 4.989 1.00 12.78 392 ASN B CA 1
ATOM 6273 C C . ASN B 1 355 ? 51.403 8.035 3.649 1.00 13.91 392 ASN B C 1
ATOM 6274 O O . ASN B 1 355 ? 51.336 7.150 2.800 1.00 14.15 392 ASN B O 1
ATOM 6279 N N . GLN B 1 356 ? 52.082 9.163 3.465 1.00 14.99 393 GLN B N 1
ATOM 6280 C CA . GLN B 1 356 ? 52.803 9.410 2.222 1.00 17.15 393 GLN B CA 1
ATOM 6281 C C . GLN B 1 356 ? 53.985 8.453 2.106 1.00 17.82 393 GLN B C 1
ATOM 6282 O O . GLN B 1 356 ? 54.281 7.950 1.022 1.00 18.38 393 GLN B O 1
ATOM 6288 N N . ALA B 1 357 ? 54.647 8.199 3.232 1.00 17.18 394 ALA B N 1
ATOM 6289 C CA . ALA B 1 357 ? 55.796 7.299 3.267 1.00 18.12 394 ALA B CA 1
ATOM 6290 C C . ALA B 1 357 ? 55.348 5.853 3.094 1.00 19.38 394 ALA B C 1
ATOM 6291 O O . ALA B 1 357 ? 56.129 4.995 2.684 1.00 21.27 394 ALA B O 1
ATOM 6293 N N . HIS B 1 358 ? 54.087 5.584 3.420 1.00 17.82 395 HIS B N 1
ATOM 6294 C CA . HIS B 1 358 ? 53.529 4.243 3.287 1.00 18.20 395 HIS B CA 1
ATOM 6295 C C . HIS B 1 358 ? 52.337 4.297 2.335 1.00 18.34 395 HIS B C 1
ATOM 6296 O O . HIS B 1 358 ? 51.324 3.633 2.553 1.00 15.88 395 HIS B O 1
ATOM 6303 N N . SER B 1 359 ? 52.473 5.090 1.277 1.00 17.88 396 SER B N 1
ATOM 6304 C CA . SER B 1 359 ? 51.413 5.266 0.289 1.00 19.06 396 SER B CA 1
ATOM 6305 C C . SER B 1 359 ? 50.882 3.965 -0.307 1.00 18.12 396 SER B C 1
ATOM 6306 O O . SER B 1 359 ? 49.690 3.846 -0.585 1.00 17.61 396 SER B O 1
ATOM 6309 N N . LYS B 1 360 ? 51.761 2.989 -0.507 1.00 18.76 397 LYS B N 1
ATOM 6310 C CA . LYS B 1 360 ? 51.346 1.714 -1.079 1.00 20.60 397 LYS B CA 1
ATOM 6311 C C . LYS B 1 360 ? 50.309 0.988 -0.221 1.00 19.38 397 LYS B C 1
ATOM 6312 O O . LYS B 1 360 ? 49.366 0.394 -0.746 1.00 20.82 397 LYS B O 1
ATOM 6318 N N . GLN B 1 361 ? 50.478 1.043 1.096 1.00 17.88 398 GLN B N 1
ATOM 6319 C CA . GLN B 1 361 ? 49.555 0.368 2.005 1.00 17.78 398 GLN B CA 1
ATOM 6320 C C . GLN B 1 361 ? 48.408 1.247 2.495 1.00 15.36 398 GLN B C 1
ATOM 6321 O O . GLN B 1 361 ? 47.331 0.743 2.814 1.00 17.06 398 GLN B O 1
ATOM 6327 N N . GLU B 1 362 ? 48.635 2.555 2.549 1.00 13.08 399 GLU B N 1
ATOM 6328 C CA . GLU B 1 362 ? 47.624 3.482 3.055 1.00 11.92 399 GLU B CA 1
ATOM 6329 C C . GLU B 1 362 ? 46.822 4.293 2.042 1.00 13.25 399 GLU B C 1
ATOM 6330 O O . GLU B 1 362 ? 45.638 4.550 2.257 1.00 13.09 399 GLU B O 1
ATOM 6336 N N . LEU B 1 363 ? 47.454 4.701 0.947 1.00 13.10 400 LEU B N 1
ATOM 6337 C CA . LEU B 1 363 ? 46.777 5.535 -0.041 1.00 14.64 400 LEU B CA 1
ATOM 6338 C C . LEU B 1 363 ? 46.519 4.877 -1.394 1.00 14.73 400 LEU B C 1
ATOM 6339 O O . LEU B 1 363 ? 46.488 5.557 -2.419 1.00 17.94 400 LEU B O 1
ATOM 6344 N N . GLY B 1 364 ? 46.310 3.565 -1.393 1.00 15.31 401 GLY B N 1
ATOM 6345 C CA . GLY B 1 364 ? 46.066 2.856 -2.636 1.00 17.23 401 GLY B CA 1
ATOM 6346 C C . GLY B 1 364 ? 44.636 2.896 -3.147 1.00 18.85 401 GLY B C 1
ATOM 6347 O O . GLY B 1 364 ? 44.410 2.840 -4.356 1.00 20.46 401 GLY B O 1
ATOM 6348 N N . LEU B 1 365 ? 43.667 2.992 -2.240 1.00 16.34 402 LEU B N 1
ATOM 6349 C CA . LEU B 1 365 ? 42.260 3.024 -2.633 1.00 15.85 402 LEU B CA 1
ATOM 6350 C C . LEU B 1 365 ? 41.717 4.447 -2.747 1.00 15.20 402 LEU B C 1
ATOM 6351 O O . LEU B 1 365 ? 40.932 4.748 -3.644 1.00 18.41 402 LEU B O 1
ATOM 6356 N N . PHE B 1 366 ? 42.125 5.310 -1.824 1.00 13.34 403 PHE B N 1
ATOM 6357 C CA . PHE B 1 366 ? 41.720 6.712 -1.830 1.00 12.55 403 PHE B CA 1
ATOM 6358 C C . PHE B 1 366 ? 42.750 7.529 -1.055 1.00 10.09 403 PHE B C 1
ATOM 6359 O O . PHE B 1 366 ? 43.636 6.965 -0.412 1.00 11.09 403 PHE B O 1
ATOM 6367 N N . GLY B 1 367 ? 42.632 8.850 -1.113 1.00 10.29 404 GLY B N 1
ATOM 6368 C CA . GLY B 1 367 ? 43.604 9.708 -0.456 1.00 10.99 404 GLY B CA 1
ATOM 6369 C C . GLY B 1 367 ? 43.395 10.084 0.996 1.00 10.00 404 GLY B C 1
ATOM 6370 O O . GLY B 1 367 ? 42.734 9.372 1.757 1.00 9.96 404 GLY B O 1
ATOM 6371 N N . GLN B 1 368 ? 43.987 11.213 1.377 1.00 9.87 405 GLN B N 1
ATOM 6372 C CA . GLN B 1 368 ? 43.896 11.723 2.742 1.00 7.92 405 GLN B CA 1
ATOM 6373 C C . GLN B 1 368 ? 43.608 13.222 2.731 1.00 7.16 405 GLN B C 1
ATOM 6374 O O . GLN B 1 368 ? 44.157 13.984 3.530 1.00 8.97 405 GLN B O 1
ATOM 6380 N N . GLU B 1 369 ? 42.715 13.624 1.832 1.00 8.87 406 GLU B N 1
ATOM 6381 C CA . GLU B 1 369 ? 42.333 15.022 1.668 1.00 9.82 406 GLU B CA 1
ATOM 6382 C C . GLU B 1 369 ? 41.770 15.699 2.913 1.00 10.17 406 GLU B C 1
ATOM 6383 O O . GLU B 1 369 ? 41.994 16.890 3.124 1.00 10.89 406 GLU B O 1
ATOM 6389 N N . LEU B 1 370 ? 41.030 14.959 3.733 1.00 9.61 407 LEU B N 1
ATOM 6390 C CA . LEU B 1 370 ? 40.463 15.550 4.941 1.00 9.53 407 LEU B CA 1
ATOM 6391 C C . LEU B 1 370 ? 41.557 15.831 5.967 1.00 8.51 407 LEU B C 1
ATOM 6392 O O . LEU B 1 370 ? 41.502 16.836 6.676 1.00 9.07 407 LEU B O 1
ATOM 6397 N N . LEU B 1 371 ? 42.552 14.951 6.044 1.00 8.66 408 LEU B N 1
ATOM 6398 C CA . LEU B 1 371 ? 43.660 15.167 6.972 1.00 8.76 408 LEU B CA 1
ATOM 6399 C C . LEU B 1 371 ? 44.402 16.429 6.542 1.00 8.46 408 LEU B C 1
ATOM 6400 O O . LEU B 1 371 ? 44.745 17.275 7.363 1.00 9.27 408 LEU B O 1
ATOM 6405 N N . VAL B 1 372 ? 44.643 16.540 5.239 1.00 9.34 409 VAL B N 1
ATOM 6406 C CA . VAL B 1 372 ? 45.346 17.684 4.678 1.00 9.67 409 VAL B CA 1
ATOM 6407 C C . VAL B 1 372 ? 44.587 18.984 4.917 1.00 9.39 409 VAL B C 1
ATOM 6408 O O . VAL B 1 372 ? 45.176 19.984 5.320 1.00 9.69 409 VAL B O 1
ATOM 6412 N N . GLU B 1 373 ? 43.280 18.978 4.677 1.00 8.71 410 GLU B N 1
ATOM 6413 C CA . GLU B 1 373 ? 42.499 20.188 4.891 1.00 9.22 410 GLU B CA 1
ATOM 6414 C C . GLU B 1 373 ? 42.443 20.556 6.372 1.00 9.35 410 GLU B C 1
ATOM 6415 O O . GLU B 1 373 ? 42.552 21.726 6.732 1.00 10.48 410 GLU B O 1
ATOM 6421 N N . ALA B 1 374 ? 42.282 19.556 7.234 1.00 8.80 411 ALA B N 1
ATOM 6422 C CA . ALA B 1 374 ? 42.218 19.808 8.668 1.00 9.04 411 ALA B CA 1
ATOM 6423 C C . ALA B 1 374 ? 43.526 20.387 9.204 1.00 8.90 411 ALA B C 1
ATOM 6424 O O . ALA B 1 374 ? 43.519 21.271 10.059 1.00 9.70 411 ALA B O 1
ATOM 6426 N N . ASP B 1 375 ? 44.652 19.905 8.689 1.00 8.89 412 ASP B N 1
ATOM 6427 C CA . ASP B 1 375 ? 45.943 20.387 9.162 1.00 11.10 412 ASP B CA 1
ATOM 6428 C C . ASP B 1 375 ? 46.173 21.867 8.871 1.00 11.48 412 ASP B C 1
ATOM 6429 O O . ASP B 1 375 ? 46.942 22.528 9.572 1.00 13.26 412 ASP B O 1
ATOM 6434 N N . ALA B 1 376 ? 45.491 22.387 7.855 1.00 11.04 413 ALA B N 1
ATOM 6435 C CA . ALA B 1 376 ? 45.642 23.786 7.470 1.00 13.52 413 ALA B CA 1
ATOM 6436 C C . ALA B 1 376 ? 44.729 24.747 8.227 1.00 15.19 413 ALA B C 1
ATOM 6437 O O . ALA B 1 376 ? 44.780 25.956 7.997 1.00 18.44 413 ALA B O 1
ATOM 6439 N N . THR B 1 377 ? 43.891 24.229 9.121 1.00 13.95 414 THR B N 1
ATOM 6440 C CA . THR B 1 377 ? 43.002 25.103 9.882 1.00 14.41 414 THR B CA 1
ATOM 6441 C C . THR B 1 377 ? 43.810 25.891 10.910 1.00 16.73 414 THR B C 1
ATOM 6442 O O . THR B 1 377 ? 44.762 25.377 11.496 1.00 17.84 414 THR B O 1
ATOM 6446 N N . ALA B 1 378 ? 43.424 27.146 11.115 1.00 20.93 415 ALA B N 1
ATOM 6447 C CA . ALA B 1 378 ? 44.121 28.034 12.039 1.00 23.12 415 ALA B CA 1
ATOM 6448 C C . ALA B 1 378 ? 44.069 27.599 13.498 1.00 24.08 415 ALA B C 1
ATOM 6449 O O . ALA B 1 378 ? 45.105 27.439 14.146 1.00 27.33 415 ALA B O 1
ATOM 6451 N N . GLY B 1 379 ? 42.860 27.413 14.013 1.00 20.64 416 GLY B N 1
ATOM 6452 C CA . GLY B 1 379 ? 42.706 27.016 15.399 1.00 18.75 416 GLY B CA 1
ATOM 6453 C C . GLY B 1 379 ? 41.307 27.313 15.895 1.00 14.66 416 GLY B C 1
ATOM 6454 O O . GLY B 1 379 ? 40.509 27.927 15.190 1.00 15.47 416 GLY B O 1
ATOM 6455 N N . LEU B 1 380 ? 41.016 26.899 17.123 1.00 15.27 417 LEU B N 1
ATOM 6456 C CA . LEU B 1 380 ? 39.690 27.088 17.698 1.00 15.94 417 LEU B CA 1
ATOM 6457 C C . LEU B 1 380 ? 39.308 28.528 18.041 1.00 15.78 417 LEU B C 1
ATOM 6458 O O . LEU B 1 380 ? 38.166 28.794 18.418 1.00 17.32 417 LEU B O 1
ATOM 6463 N N . ALA B 1 381 ? 40.250 29.456 17.906 1.00 17.10 418 ALA B N 1
ATOM 6464 C CA . ALA B 1 381 ? 39.976 30.860 18.201 1.00 17.13 418 ALA B CA 1
ATOM 6465 C C . ALA B 1 381 ? 39.529 31.606 16.946 1.00 17.53 418 ALA B C 1
ATOM 6466 O O . ALA B 1 381 ? 39.124 32.767 17.013 1.00 18.75 418 ALA B O 1
ATOM 6468 N N . ASP B 1 382 ? 39.603 30.929 15.804 1.00 16.47 419 ASP B N 1
ATOM 6469 C CA . ASP B 1 382 ? 39.209 31.518 14.529 1.00 17.26 419 ASP B CA 1
ATOM 6470 C C . ASP B 1 382 ? 37.721 31.862 14.542 1.00 18.75 419 ASP B C 1
ATOM 6471 O O . ASP B 1 382 ? 36.877 30.999 14.787 1.00 15.27 419 ASP B O 1
ATOM 6476 N N . PRO B 1 383 ? 37.378 33.132 14.275 1.00 18.68 420 PRO B N 1
ATOM 6477 C CA . PRO B 1 383 ? 35.980 33.572 14.260 1.00 19.18 420 PRO B CA 1
ATOM 6478 C C . PRO B 1 383 ? 35.091 32.729 13.345 1.00 18.56 420 PRO B C 1
ATOM 6479 O O . PRO B 1 383 ? 33.933 32.466 13.667 1.00 18.55 420 PRO B O 1
ATOM 6483 N N . ALA B 1 384 ? 35.636 32.312 12.206 1.00 17.37 421 ALA B N 1
ATOM 6484 C CA . ALA B 1 384 ? 34.885 31.503 11.250 1.00 17.00 421 ALA B CA 1
ATOM 6485 C C . ALA B 1 384 ? 34.483 30.166 11.865 1.00 16.08 421 ALA B C 1
ATOM 6486 O O . ALA B 1 384 ? 33.385 29.664 11.616 1.00 14.99 421 ALA B O 1
ATOM 6488 N N . TYR B 1 385 ? 35.378 29.586 12.657 1.00 14.94 422 TYR B N 1
ATOM 6489 C CA . TYR B 1 385 ? 35.087 28.315 13.307 1.00 13.53 422 TYR B CA 1
ATOM 6490 C C . TYR B 1 385 ? 34.028 28.524 14.380 1.00 12.65 422 TYR B C 1
ATOM 6491 O O . TYR B 1 385 ? 33.057 27.772 14.463 1.00 13.19 422 TYR B O 1
ATOM 6500 N N . ILE B 1 386 ? 34.221 29.546 15.206 1.00 13.51 423 ILE B N 1
ATOM 6501 C CA . ILE B 1 386 ? 33.276 29.844 16.272 1.00 13.66 423 ILE B CA 1
ATOM 6502 C C . ILE B 1 386 ? 31.871 30.026 15.704 1.00 13.91 423 ILE B C 1
ATOM 6503 O O . ILE B 1 386 ? 30.903 29.492 16.248 1.00 13.76 423 ILE B O 1
ATOM 6508 N N . ARG B 1 387 ? 31.759 30.764 14.605 1.00 14.34 424 ARG B N 1
ATOM 6509 C CA . ARG B 1 387 ? 30.460 30.984 13.980 1.00 15.93 424 ARG B CA 1
ATOM 6510 C C . ARG B 1 387 ? 29.876 29.668 13.469 1.00 14.90 424 ARG B C 1
ATOM 6511 O O . ARG B 1 387 ? 28.697 29.384 13.671 1.00 13.52 424 ARG B O 1
ATOM 6519 N N . ALA B 1 388 ? 30.708 28.867 12.808 1.00 13.78 425 ALA B N 1
ATOM 6520 C CA . ALA B 1 388 ? 30.272 27.586 12.264 1.00 11.76 425 ALA B CA 1
ATOM 6521 C C . ALA B 1 388 ? 29.753 26.646 13.349 1.00 11.99 425 ALA B C 1
ATOM 6522 O O . ALA B 1 388 ? 28.694 26.036 13.195 1.00 11.42 425 ALA B O 1
ATOM 6524 N N . ARG B 1 389 ? 30.502 26.527 14.440 1.00 11.40 426 ARG B N 1
ATOM 6525 C CA . ARG B 1 389 ? 30.105 25.655 15.539 1.00 11.38 426 ARG B CA 1
ATOM 6526 C C . ARG B 1 389 ? 28.749 26.093 16.082 1.00 12.44 426 ARG B C 1
ATOM 6527 O O . ARG B 1 389 ? 27.863 25.270 16.317 1.00 11.85 426 ARG B O 1
ATOM 6535 N N . SER B 1 390 ? 28.589 27.398 16.269 1.00 11.68 427 SER B N 1
ATOM 6536 C CA . SER B 1 390 ? 27.344 27.948 16.787 1.00 12.41 427 SER B CA 1
ATOM 6537 C C . SER B 1 390 ? 26.177 27.749 15.822 1.00 11.54 427 SER B C 1
ATOM 6538 O O . SER B 1 390 ? 25.097 27.312 16.227 1.00 11.66 427 SER B O 1
ATOM 6541 N N . ASP B 1 391 ? 26.394 28.063 14.548 1.00 11.32 428 ASP B N 1
ATOM 6542 C CA . ASP B 1 391 ? 25.343 27.923 13.545 1.00 12.66 428 ASP B CA 1
ATOM 6543 C C . ASP B 1 391 ? 24.862 26.486 13.370 1.00 11.91 428 ASP B C 1
ATOM 6544 O O . ASP B 1 391 ? 23.658 26.231 13.312 1.00 12.72 428 ASP B O 1
ATOM 6549 N N . ALA B 1 392 ? 25.799 25.549 13.276 1.00 11.83 429 ALA B N 1
ATOM 6550 C CA . ALA B 1 392 ? 25.443 24.146 13.093 1.00 10.13 429 ALA B CA 1
ATOM 6551 C C . ALA B 1 392 ? 24.557 23.643 14.228 1.00 10.23 429 ALA B C 1
ATOM 6552 O O . ALA B 1 392 ? 23.507 23.046 13.991 1.00 10.59 429 ALA B O 1
ATOM 6554 N N . ARG B 1 393 ? 24.988 23.898 15.457 1.00 10.03 430 ARG B N 1
ATOM 6555 C CA . ARG B 1 393 ? 24.261 23.485 16.653 1.00 11.62 430 ARG B CA 1
ATOM 6556 C C . ARG B 1 393 ? 22.861 24.106 16.697 1.00 11.83 430 ARG B C 1
ATOM 6557 O O . ARG B 1 393 ? 21.873 23.428 16.997 1.00 10.98 430 ARG B O 1
ATOM 6565 N N . ARG B 1 394 ? 22.782 25.393 16.381 1.00 11.50 431 ARG B N 1
ATOM 6566 C CA . ARG B 1 394 ? 21.514 26.116 16.381 1.00 11.57 431 ARG B CA 1
ATOM 6567 C C . ARG B 1 394 ? 20.539 25.618 15.315 1.00 10.86 431 ARG B C 1
ATOM 6568 O O . ARG B 1 394 ? 19.365 25.381 15.598 1.00 11.34 431 ARG B O 1
ATOM 6576 N N . LEU B 1 395 ? 21.030 25.460 14.091 1.00 10.66 432 LEU B N 1
ATOM 6577 C CA . LEU B 1 395 ? 20.195 25.013 12.983 1.00 10.80 432 LEU B CA 1
ATOM 6578 C C . LEU B 1 395 ? 19.638 23.602 13.130 1.00 9.96 432 LEU B C 1
ATOM 6579 O O . LEU B 1 395 ? 18.491 23.344 12.767 1.00 10.60 432 LEU B O 1
ATOM 6584 N N . ALA B 1 396 ? 20.448 22.693 13.662 1.00 9.78 433 ALA B N 1
ATOM 6585 C CA . ALA B 1 396 ? 20.033 21.304 13.825 1.00 8.48 433 ALA B CA 1
ATOM 6586 C C . ALA B 1 396 ? 19.228 21.041 15.092 1.00 8.31 433 ALA B C 1
ATOM 6587 O O . ALA B 1 396 ? 18.347 20.183 15.103 1.00 9.01 433 ALA B O 1
ATOM 6589 N N . GLY B 1 397 ? 19.534 21.775 16.157 1.00 7.97 434 GLY B N 1
ATOM 6590 C CA . GLY B 1 397 ? 18.837 21.573 17.417 1.00 9.36 434 GLY B CA 1
ATOM 6591 C C . GLY B 1 397 ? 17.662 22.504 17.660 1.00 9.36 434 GLY B C 1
ATOM 6592 O O . GLY B 1 397 ? 16.544 22.213 17.236 1.00 10.44 434 GLY B O 1
ATOM 6593 N N . PRO B 1 398 ? 17.887 23.638 18.341 1.00 11.10 435 PRO B N 1
ATOM 6594 C CA . PRO B 1 398 ? 16.826 24.605 18.636 1.00 12.09 435 PRO B CA 1
ATOM 6595 C C . PRO B 1 398 ? 15.920 24.966 17.459 1.00 12.43 435 PRO B C 1
ATOM 6596 O O . PRO B 1 398 ? 14.699 24.997 17.597 1.00 14.85 435 PRO B O 1
ATOM 6600 N N . GLU B 1 399 ? 16.518 25.230 16.303 1.00 11.65 436 GLU B N 1
ATOM 6601 C CA . GLU B 1 399 ? 15.753 25.612 15.126 1.00 12.76 436 GLU B CA 1
ATOM 6602 C C . GLU B 1 399 ? 15.528 24.467 14.144 1.00 10.98 436 GLU B C 1
ATOM 6603 O O . GLU B 1 399 ? 15.017 24.670 13.042 1.00 13.59 436 GLU B O 1
ATOM 6609 N N . GLY B 1 400 ? 15.899 23.259 14.561 1.00 10.43 437 GLY B N 1
ATOM 6610 C CA . GLY B 1 400 ? 15.728 22.087 13.721 1.00 9.98 437 GLY B CA 1
ATOM 6611 C C . GLY B 1 400 ? 14.839 21.065 14.405 1.00 9.04 437 GLY B C 1
ATOM 6612 O O . GLY B 1 400 ? 13.610 21.154 14.341 1.00 9.86 437 GLY B O 1
ATOM 6613 N N . ILE B 1 401 ? 15.456 20.096 15.073 1.00 8.22 438 ILE B N 1
ATOM 6614 C CA . ILE B 1 401 ? 14.708 19.063 15.773 1.00 7.48 438 ILE B CA 1
ATOM 6615 C C . ILE B 1 401 ? 13.730 19.654 16.792 1.00 7.91 438 ILE B C 1
ATOM 6616 O O . ILE B 1 401 ? 12.561 19.265 16.835 1.00 8.52 438 ILE B O 1
ATOM 6621 N N . ASP B 1 402 ? 14.195 20.601 17.601 1.00 7.90 439 ASP B N 1
ATOM 6622 C CA . ASP B 1 402 ? 13.322 21.188 18.612 1.00 8.29 439 ASP B CA 1
ATOM 6623 C C . ASP B 1 402 ? 12.155 21.962 18.013 1.00 9.00 439 ASP B C 1
ATOM 6624 O O . ASP B 1 402 ? 11.057 21.957 18.569 1.00 9.58 439 ASP B O 1
ATOM 6629 N N . ALA B 1 403 ? 12.384 22.624 16.885 1.00 9.22 440 ALA B N 1
ATOM 6630 C CA . ALA B 1 403 ? 11.317 23.378 16.239 1.00 8.97 440 ALA B CA 1
ATOM 6631 C C . ALA B 1 403 ? 10.230 22.418 15.753 1.00 10.39 440 ALA B C 1
ATOM 6632 O O . ALA B 1 403 ? 9.040 22.698 15.881 1.00 10.33 440 ALA B O 1
ATOM 6634 N N . ALA B 1 404 ? 10.639 21.281 15.198 1.00 9.18 441 ALA B N 1
ATOM 6635 C CA . ALA B 1 404 ? 9.680 20.298 14.711 1.00 9.15 441 ALA B CA 1
ATOM 6636 C C . ALA B 1 404 ? 8.914 19.674 15.876 1.00 9.76 441 ALA B C 1
ATOM 6637 O O . ALA B 1 404 ? 7.697 19.495 15.803 1.00 10.61 441 ALA B O 1
ATOM 6639 N N . LEU B 1 405 ? 9.623 19.347 16.953 1.00 8.17 442 LEU B N 1
ATOM 6640 C CA . LEU B 1 405 ? 8.970 18.755 18.118 1.00 9.46 442 LEU B CA 1
ATOM 6641 C C . LEU B 1 405 ? 7.942 19.712 18.725 1.00 9.55 442 LEU B C 1
ATOM 6642 O O . LEU B 1 405 ? 6.851 19.299 19.109 1.00 10.48 442 LEU B O 1
ATOM 6647 N N . ALA B 1 406 ? 8.290 20.991 18.805 1.00 9.07 443 ALA B N 1
ATOM 6648 C CA . ALA B 1 406 ? 7.392 21.986 19.385 1.00 9.14 443 ALA B CA 1
ATOM 6649 C C . ALA B 1 406 ? 6.175 22.298 18.518 1.00 10.22 443 ALA B C 1
ATOM 6650 O O . ALA B 1 406 ? 5.083 22.519 19.039 1.00 12.15 443 ALA B O 1
ATOM 6652 N N . ALA B 1 407 ? 6.359 22.312 17.202 1.00 10.06 444 ALA B N 1
ATOM 6653 C CA . ALA B 1 407 ? 5.270 22.641 16.283 1.00 10.56 444 ALA B CA 1
ATOM 6654 C C . ALA B 1 407 ? 4.035 21.753 16.394 1.00 10.80 444 ALA B C 1
ATOM 6655 O O . ALA B 1 407 ? 2.923 22.210 16.144 1.00 12.10 444 ALA B O 1
ATOM 6657 N N . HIS B 1 408 ? 4.225 20.488 16.761 1.00 9.82 445 HIS B N 1
ATOM 6658 C CA . HIS B 1 408 ? 3.103 19.556 16.889 1.00 9.43 445 HIS B CA 1
ATOM 6659 C C . HIS B 1 408 ? 3.111 18.847 18.240 1.00 7.82 445 HIS B C 1
ATOM 6660 O O . HIS B 1 408 ? 2.448 17.824 18.416 1.00 9.38 445 HIS B O 1
ATOM 6667 N N . GLN B 1 409 ? 3.847 19.417 19.189 1.00 9.53 446 GLN B N 1
ATOM 6668 C CA . GLN B 1 409 ? 3.996 18.859 20.532 1.00 9.23 446 GLN B CA 1
ATOM 6669 C C . GLN B 1 409 ? 4.296 17.368 20.445 1.00 8.14 446 GLN B C 1
ATOM 6670 O O . GLN B 1 409 ? 3.547 16.527 20.951 1.00 9.27 446 GLN B O 1
ATOM 6676 N N . LEU B 1 410 ? 5.419 17.062 19.803 1.00 8.78 447 LEU B N 1
ATOM 6677 C CA . LEU B 1 410 ? 5.858 15.688 19.595 1.00 8.18 447 LEU B CA 1
ATOM 6678 C C . LEU B 1 410 ? 6.888 15.218 20.613 1.00 7.62 447 LEU B C 1
ATOM 6679 O O . LEU B 1 410 ? 7.614 16.017 21.209 1.00 10.16 447 LEU B O 1
ATOM 6684 N N . ASP B 1 411 ? 6.949 13.902 20.785 1.00 8.28 448 ASP B N 1
ATOM 6685 C CA . ASP B 1 411 ? 7.893 13.270 21.696 1.00 8.68 448 ASP B CA 1
ATOM 6686 C C . ASP B 1 411 ? 9.128 12.806 20.941 1.00 7.99 448 ASP B C 1
ATOM 6687 O O . ASP B 1 411 ? 10.206 12.677 21.517 1.00 9.04 448 ASP B O 1
ATOM 6692 N N . ALA B 1 412 ? 8.960 12.545 19.651 1.00 7.86 449 ALA B N 1
ATOM 6693 C CA . ALA B 1 412 ? 10.063 12.087 18.824 1.00 7.40 449 ALA B CA 1
ATOM 6694 C C . ALA B 1 412 ? 9.752 12.244 17.348 1.00 7.42 449 ALA B C 1
ATOM 6695 O O . ALA B 1 412 ? 8.598 12.446 16.947 1.00 8.00 449 ALA B O 1
ATOM 6697 N N . LEU B 1 413 ? 10.805 12.161 16.547 1.00 7.11 450 LEU B N 1
ATOM 6698 C CA . LEU B 1 413 ? 10.699 12.233 15.101 1.00 7.91 450 LEU B CA 1
ATOM 6699 C C . LEU B 1 413 ? 11.180 10.873 14.620 1.00 7.50 450 LEU B C 1
ATOM 6700 O O . LEU B 1 413 ? 12.118 10.307 15.186 1.00 8.62 450 LEU B O 1
ATOM 6705 N N . VAL B 1 414 ? 10.529 10.332 13.598 1.00 7.31 451 VAL B N 1
ATOM 6706 C CA . VAL B 1 414 ? 10.939 9.044 13.058 1.00 7.86 451 VAL B CA 1
ATOM 6707 C C . VAL B 1 414 ? 11.041 9.103 11.543 1.00 8.29 451 VAL B C 1
ATOM 6708 O O . VAL B 1 414 ? 10.434 9.960 10.892 1.00 8.17 451 VAL B O 1
ATOM 6712 N N . ALA B 1 415 ? 11.817 8.183 10.986 1.00 7.70 452 ALA B N 1
ATOM 6713 C CA . ALA B 1 415 ? 12.022 8.109 9.548 1.00 8.55 452 ALA B CA 1
ATOM 6714 C C . ALA B 1 415 ? 12.863 6.887 9.249 1.00 7.58 452 ALA B C 1
ATOM 6715 O O . ALA B 1 415 ? 13.439 6.286 10.155 1.00 7.70 452 ALA B O 1
ATOM 6717 N N . PRO B 1 416 ? 12.915 6.473 7.976 1.00 7.65 453 PRO B N 1
ATOM 6718 C CA . PRO B 1 416 ? 13.751 5.309 7.675 1.00 7.76 453 PRO B CA 1
ATOM 6719 C C . PRO B 1 416 ? 15.158 5.833 7.977 1.00 7.27 453 PRO B C 1
ATOM 6720 O O . PRO B 1 416 ? 15.443 7.005 7.730 1.00 8.27 453 PRO B O 1
ATOM 6724 N N . THR B 1 417 ? 16.034 4.994 8.515 1.00 6.88 454 THR B N 1
ATOM 6725 C CA . THR B 1 417 ? 17.380 5.446 8.846 1.00 6.05 454 THR B CA 1
ATOM 6726 C C . THR B 1 417 ? 18.205 5.793 7.612 1.00 6.68 454 THR B C 1
ATOM 6727 O O . THR B 1 417 ? 18.838 6.850 7.547 1.00 8.80 454 THR B O 1
ATOM 6731 N N . THR B 1 418 ? 18.185 4.896 6.634 1.00 6.88 455 THR B N 1
ATOM 6732 C CA . THR B 1 418 ? 18.933 5.080 5.399 1.00 8.33 455 THR B CA 1
ATOM 6733 C C . THR B 1 418 ? 18.427 4.050 4.393 1.00 8.15 455 THR B C 1
ATOM 6734 O O . THR B 1 418 ? 17.392 3.423 4.615 1.00 7.96 455 THR B O 1
ATOM 6738 N N . GLY B 1 419 ? 19.136 3.898 3.278 1.00 8.76 456 GLY B N 1
ATOM 6739 C CA . GLY B 1 419 ? 18.740 2.919 2.279 1.00 9.30 456 GLY B CA 1
ATOM 6740 C C . GLY B 1 419 ? 19.378 1.583 2.615 1.00 9.32 456 GLY B C 1
ATOM 6741 O O . GLY B 1 419 ? 19.743 1.345 3.767 1.00 11.15 456 GLY B O 1
ATOM 6742 N N . VAL B 1 420 ? 19.523 0.707 1.626 1.00 9.45 457 VAL B N 1
ATOM 6743 C CA . VAL B 1 420 ? 20.131 -0.596 1.873 1.00 9.22 457 VAL B CA 1
ATOM 6744 C C . VAL B 1 420 ? 21.590 -0.635 1.452 1.00 8.83 457 VAL B C 1
ATOM 6745 O O . VAL B 1 420 ? 22.077 0.254 0.755 1.00 10.61 457 VAL B O 1
ATOM 6749 N N . ALA B 1 421 ? 22.285 -1.678 1.892 1.00 9.30 458 ALA B N 1
ATOM 6750 C CA . ALA B 1 421 ? 23.693 -1.856 1.572 1.00 8.75 458 ALA B CA 1
ATOM 6751 C C . ALA B 1 421 ? 23.920 -1.875 0.064 1.00 9.57 458 ALA B C 1
ATOM 6752 O O . ALA B 1 421 ? 23.090 -2.371 -0.702 1.00 9.86 458 ALA B O 1
ATOM 6754 N N . TRP B 1 422 ? 25.061 -1.335 -0.343 1.00 9.83 459 TRP B N 1
ATOM 6755 C CA . TRP B 1 422 ? 25.449 -1.256 -1.747 1.00 11.36 459 TRP B CA 1
ATOM 6756 C C . TRP B 1 422 ? 26.706 -2.090 -1.981 1.00 10.85 459 TRP B C 1
ATOM 6757 O O . TRP B 1 422 ? 27.423 -2.426 -1.037 1.00 9.70 459 TRP B O 1
ATOM 6768 N N . PRO B 1 423 ? 26.987 -2.446 -3.245 1.00 10.52 460 PRO B N 1
ATOM 6769 C CA . PRO B 1 423 ? 28.182 -3.238 -3.549 1.00 10.45 460 PRO B CA 1
ATOM 6770 C C . PRO B 1 423 ? 29.420 -2.478 -3.074 1.00 11.68 460 PRO B C 1
ATOM 6771 O O . PRO B 1 423 ? 29.554 -1.283 -3.342 1.00 13.45 460 PRO B O 1
ATOM 6775 N N . ILE B 1 424 ? 30.316 -3.163 -2.372 1.00 11.28 461 ILE B N 1
ATOM 6776 C CA . ILE B 1 424 ? 31.530 -2.527 -1.872 1.00 14.55 461 ILE B CA 1
ATOM 6777 C C . ILE B 1 424 ? 32.359 -1.920 -3.000 1.00 20.02 461 ILE B C 1
ATOM 6778 O O . ILE B 1 424 ? 32.823 -0.786 -2.892 1.00 20.24 461 ILE B O 1
ATOM 6783 N N . ARG B 1 425 ? 32.537 -2.675 -4.079 1.00 24.20 462 ARG B N 1
ATOM 6784 C CA . ARG B 1 425 ? 33.320 -2.209 -5.220 1.00 32.04 462 ARG B CA 1
ATOM 6785 C C . ARG B 1 425 ? 32.589 -1.169 -6.066 1.00 35.98 462 ARG B C 1
ATOM 6786 O O . ARG B 1 425 ? 32.860 -1.031 -7.259 1.00 38.16 462 ARG B O 1
ATOM 6794 N N . SER B 1 426 ? 31.665 -0.441 -5.445 1.00 39.77 463 SER B N 1
ATOM 6795 C CA . SER B 1 426 ? 30.904 0.594 -6.138 1.00 43.03 463 SER B CA 1
ATOM 6796 C C . SER B 1 426 ? 29.981 1.317 -5.163 1.00 44.35 463 SER B C 1
ATOM 6797 O O . SER B 1 426 ? 30.252 2.446 -4.757 1.00 45.80 463 SER B O 1
ATOM 6800 N N . ASP B 1 430 ? 25.428 9.148 -1.663 1.00 43.88 467 ASP B N 1
ATOM 6801 C CA . ASP B 1 430 ? 24.677 9.176 -0.414 1.00 42.34 467 ASP B CA 1
ATOM 6802 C C . ASP B 1 430 ? 23.177 9.201 -0.684 1.00 40.93 467 ASP B C 1
ATOM 6803 O O . ASP B 1 430 ? 22.679 10.073 -1.396 1.00 40.70 467 ASP B O 1
ATOM 6805 N N . PHE B 1 431 ? 22.464 8.237 -0.109 1.00 37.90 468 PHE B N 1
ATOM 6806 C CA . PHE B 1 431 ? 21.018 8.132 -0.274 1.00 34.74 468 PHE B CA 1
ATOM 6807 C C . PHE B 1 431 ? 20.329 9.429 0.142 1.00 32.75 468 PHE B C 1
ATOM 6808 O O . PHE B 1 431 ? 20.302 9.776 1.321 1.00 32.81 468 PHE B O 1
ATOM 6816 N N . PRO B 1 432 ? 19.763 10.164 -0.829 1.00 29.74 469 PRO B N 1
ATOM 6817 C CA . PRO B 1 432 ? 19.071 11.430 -0.560 1.00 27.06 469 PRO B CA 1
ATOM 6818 C C . PRO B 1 432 ? 17.882 11.290 0.388 1.00 23.40 469 PRO B C 1
ATOM 6819 O O . PRO B 1 432 ? 17.098 10.348 0.281 1.00 23.62 469 PRO B O 1
ATOM 6823 N N . GLY B 1 433 ? 17.756 12.230 1.319 1.00 19.90 470 GLY B N 1
ATOM 6824 C CA . GLY B 1 433 ? 16.640 12.192 2.246 1.00 17.26 470 GLY B CA 1
ATOM 6825 C C . GLY B 1 433 ? 16.909 11.690 3.652 1.00 15.58 470 GLY B C 1
ATOM 6826 O O . GLY B 1 433 ? 15.972 11.567 4.437 1.00 15.41 470 GLY B O 1
ATOM 6827 N N . GLU B 1 434 ? 18.163 11.394 3.984 1.00 13.70 471 GLU B N 1
ATOM 6828 C CA . GLU B 1 434 ? 18.480 10.918 5.331 1.00 12.86 471 GLU B CA 1
ATOM 6829 C C . GLU B 1 434 ? 18.266 12.048 6.330 1.00 12.44 471 GLU B C 1
ATOM 6830 O O . GLU B 1 434 ? 18.426 13.221 5.989 1.00 13.40 471 GLU B O 1
ATOM 6836 N N . SER B 1 435 ? 17.913 11.694 7.564 1.00 10.05 472 SER B N 1
ATOM 6837 C CA . SER B 1 435 ? 17.650 12.685 8.602 1.00 10.78 472 SER B CA 1
ATOM 6838 C C . SER B 1 435 ? 18.511 12.580 9.860 1.00 10.08 472 SER B C 1
ATOM 6839 O O . SER B 1 435 ? 18.504 13.497 10.684 1.00 11.05 472 SER B O 1
ATOM 6842 N N . TYR B 1 436 ? 19.251 11.483 10.016 1.00 9.62 473 TYR B N 1
ATOM 6843 C CA . TYR B 1 436 ? 20.068 11.293 11.216 1.00 9.32 473 TYR B CA 1
ATOM 6844 C C . TYR B 1 436 ? 21.132 12.358 11.465 1.00 8.40 473 TYR B C 1
ATOM 6845 O O . TYR B 1 436 ? 21.602 12.510 12.594 1.00 8.61 473 TYR B O 1
ATOM 6854 N N . SER B 1 437 ? 21.510 13.100 10.431 1.00 7.97 474 SER B N 1
ATOM 6855 C CA . SER B 1 437 ? 22.518 14.137 10.598 1.00 8.01 474 SER B CA 1
ATOM 6856 C C . SER B 1 437 ? 22.048 15.207 11.579 1.00 7.63 474 SER B C 1
ATOM 6857 O O . SER B 1 437 ? 22.857 15.808 12.284 1.00 8.66 474 SER B O 1
ATOM 6860 N N . ALA B 1 438 ? 20.741 15.447 11.622 1.00 7.62 475 ALA B N 1
ATOM 6861 C CA . ALA B 1 438 ? 20.192 16.451 12.525 1.00 7.78 475 ALA B CA 1
ATOM 6862 C C . ALA B 1 438 ? 20.545 16.127 13.975 1.00 7.01 475 ALA B C 1
ATOM 6863 O O . ALA B 1 438 ? 20.995 16.993 14.720 1.00 7.92 475 ALA B O 1
ATOM 6865 N N . ALA B 1 439 ? 20.338 14.878 14.381 1.00 6.71 476 ALA B N 1
ATOM 6866 C CA . ALA B 1 439 ? 20.650 14.490 15.750 1.00 7.11 476 ALA B CA 1
ATOM 6867 C C . ALA B 1 439 ? 22.152 14.562 16.010 1.00 6.05 476 ALA B C 1
ATOM 6868 O O . ALA B 1 439 ? 22.589 15.020 17.067 1.00 6.54 476 ALA B O 1
ATOM 6870 N N . ALA B 1 440 ? 22.945 14.112 15.045 1.00 6.65 477 ALA B N 1
ATOM 6871 C CA . ALA B 1 440 ? 24.392 14.141 15.200 1.00 6.88 477 ALA B CA 1
ATOM 6872 C C . ALA B 1 440 ? 24.923 15.565 15.383 1.00 6.53 477 ALA B C 1
ATOM 6873 O O . ALA B 1 440 ? 25.724 15.829 16.278 1.00 7.47 477 ALA B O 1
ATOM 6875 N N . VAL B 1 441 ? 24.466 16.481 14.536 1.00 6.24 478 VAL B N 1
ATOM 6876 C CA . VAL B 1 441 ? 24.927 17.863 14.602 1.00 7.31 478 VAL B CA 1
ATOM 6877 C C . VAL B 1 441 ? 24.383 18.608 15.825 1.00 7.42 478 VAL B C 1
ATOM 6878 O O . VAL B 1 441 ? 25.069 19.449 16.402 1.00 8.95 478 VAL B O 1
ATOM 6882 N N . ALA B 1 442 ? 23.159 18.288 16.231 1.00 6.85 479 ALA B N 1
ATOM 6883 C CA . ALA B 1 442 ? 22.559 18.925 17.400 1.00 6.67 479 ALA B CA 1
ATOM 6884 C C . ALA B 1 442 ? 23.124 18.347 18.691 1.00 7.09 479 ALA B C 1
ATOM 6885 O O . ALA B 1 442 ? 23.010 18.962 19.749 1.00 9.00 479 ALA B O 1
ATOM 6887 N N . GLY B 1 443 ? 23.734 17.166 18.599 1.00 7.06 480 GLY B N 1
ATOM 6888 C CA . GLY B 1 443 ? 24.267 16.509 19.782 1.00 7.37 480 GLY B CA 1
ATOM 6889 C C . GLY B 1 443 ? 23.125 15.860 20.548 1.00 6.19 480 GLY B C 1
ATOM 6890 O O . GLY B 1 443 ? 23.228 15.616 21.753 1.00 7.97 480 GLY B O 1
ATOM 6891 N N . TYR B 1 444 ? 22.037 15.578 19.835 1.00 6.48 481 TYR B N 1
ATOM 6892 C CA . TYR B 1 444 ? 20.836 14.973 20.414 1.00 6.10 481 TYR B CA 1
ATOM 6893 C C . TYR B 1 444 ? 20.809 13.462 20.205 1.00 6.26 481 TYR B C 1
ATOM 6894 O O . TYR B 1 444 ? 21.461 12.937 19.306 1.00 6.28 481 TYR B O 1
ATOM 6903 N N . PRO B 1 445 ? 20.021 12.742 21.017 1.00 5.29 482 PRO B N 1
ATOM 6904 C CA . PRO B 1 445 ? 19.948 11.284 20.885 1.00 5.60 482 PRO B CA 1
ATOM 6905 C C . PRO B 1 445 ? 19.166 10.755 19.686 1.00 5.12 482 PRO B C 1
ATOM 6906 O O . PRO B 1 445 ? 18.159 11.332 19.268 1.00 6.12 482 PRO B O 1
ATOM 6910 N N . SER B 1 446 ? 19.655 9.649 19.137 1.00 5.08 483 SER B N 1
ATOM 6911 C CA . SER B 1 446 ? 19.014 8.976 18.016 1.00 6.50 483 SER B CA 1
ATOM 6912 C C . SER B 1 446 ? 19.144 7.476 18.260 1.00 6.18 483 SER B C 1
ATOM 6913 O O . SER B 1 446 ? 20.077 7.027 18.927 1.00 7.50 483 SER B O 1
ATOM 6916 N N . LEU B 1 447 ? 18.209 6.706 17.718 1.00 6.17 484 LEU B N 1
ATOM 6917 C CA . LEU B 1 447 ? 18.184 5.268 17.945 1.00 7.07 484 LEU B CA 1
ATOM 6918 C C . LEU B 1 447 ? 17.506 4.588 16.769 1.00 8.41 484 LEU B C 1
ATOM 6919 O O . LEU B 1 447 ? 16.391 4.959 16.396 1.00 9.50 484 LEU B O 1
ATOM 6924 N N . THR B 1 448 ? 18.176 3.602 16.180 1.00 4.68 485 THR B N 1
ATOM 6925 C CA . THR B 1 448 ? 17.590 2.879 15.059 1.00 5.68 485 THR B CA 1
ATOM 6926 C C . THR B 1 448 ? 17.216 1.458 15.480 1.00 4.80 485 THR B C 1
ATOM 6927 O O . THR B 1 448 ? 17.956 0.806 16.217 1.00 5.69 485 THR B O 1
ATOM 6931 N N . VAL B 1 449 ? 16.052 1.007 15.018 1.00 5.65 486 VAL B N 1
ATOM 6932 C CA . VAL B 1 449 ? 15.534 -0.330 15.307 1.00 6.75 486 VAL B CA 1
ATOM 6933 C C . VAL B 1 449 ? 15.181 -1.010 13.986 1.00 6.19 486 VAL B C 1
ATOM 6934 O O . VAL B 1 449 ? 14.593 -0.390 13.105 1.00 6.75 486 VAL B O 1
ATOM 6938 N N . PRO B 1 450 ? 15.542 -2.292 13.828 1.00 6.36 487 PRO B N 1
ATOM 6939 C CA . PRO B 1 450 ? 15.225 -3.002 12.584 1.00 6.23 487 PRO B CA 1
ATOM 6940 C C . PRO B 1 450 ? 13.732 -2.946 12.267 1.00 7.57 487 PRO B C 1
ATOM 6941 O O . PRO B 1 450 ? 12.900 -3.161 13.151 1.00 8.09 487 PRO B O 1
ATOM 6945 N N . MET B 1 451 ? 13.385 -2.658 11.017 1.00 7.21 488 MET B N 1
ATOM 6946 C CA . MET B 1 451 ? 11.975 -2.605 10.652 1.00 8.98 488 MET B CA 1
ATOM 6947 C C . MET B 1 451 ? 11.626 -3.467 9.443 1.00 8.60 488 MET B C 1
ATOM 6948 O O . MET B 1 451 ? 10.493 -3.449 8.966 1.00 11.60 488 MET B O 1
ATOM 6953 N N . GLY B 1 452 ? 12.597 -4.230 8.956 1.00 8.85 489 GLY B N 1
ATOM 6954 C CA . GLY B 1 452 ? 12.343 -5.094 7.820 1.00 9.61 489 GLY B CA 1
ATOM 6955 C C . GLY B 1 452 ? 13.525 -5.180 6.883 1.00 10.02 489 GLY B C 1
ATOM 6956 O O . GLY B 1 452 ? 14.651 -4.838 7.245 1.00 8.70 489 GLY B O 1
ATOM 6957 N N . GLN B 1 453 ? 13.265 -5.650 5.668 1.00 9.67 490 GLN B N 1
ATOM 6958 C CA . GLN B 1 453 ? 14.307 -5.781 4.665 1.00 9.86 490 GLN B CA 1
ATOM 6959 C C . GLN B 1 453 ? 13.745 -5.485 3.287 1.00 10.66 490 GLN B C 1
ATOM 6960 O O . GLN B 1 453 ? 12.536 -5.552 3.070 1.00 12.30 490 GLN B O 1
ATOM 6966 N N . ILE B 1 454 ? 14.638 -5.134 2.372 1.00 10.19 491 ILE B N 1
ATOM 6967 C CA . ILE B 1 454 ? 14.282 -4.889 0.983 1.00 11.16 491 ILE B CA 1
ATOM 6968 C C . ILE B 1 454 ? 15.260 -5.772 0.217 1.00 13.72 491 ILE B C 1
ATOM 6969 O O . ILE B 1 454 ? 16.476 -5.598 0.319 1.00 11.69 491 ILE B O 1
ATOM 6974 N N . ASP B 1 455 ? 14.725 -6.742 -0.515 1.00 15.00 492 ASP B N 1
ATOM 6975 C CA . ASP B 1 455 ? 15.549 -7.663 -1.290 1.00 17.10 492 ASP B CA 1
ATOM 6976 C C . ASP B 1 455 ? 16.589 -8.372 -0.421 1.00 14.61 492 ASP B C 1
ATOM 6977 O O . ASP B 1 455 ? 17.718 -8.603 -0.857 1.00 16.57 492 ASP B O 1
ATOM 6982 N N . GLY B 1 456 ? 16.207 -8.704 0.810 1.00 12.66 493 GLY B N 1
ATOM 6983 C CA . GLY B 1 456 ? 17.107 -9.403 1.712 1.00 11.88 493 GLY B CA 1
ATOM 6984 C C . GLY B 1 456 ? 18.095 -8.549 2.492 1.00 11.10 493 GLY B C 1
ATOM 6985 O O . GLY B 1 456 ? 18.873 -9.075 3.287 1.00 13.66 493 GLY B O 1
ATOM 6986 N N . LEU B 1 457 ? 18.070 -7.238 2.277 1.00 9.82 494 LEU B N 1
ATOM 6987 C CA . LEU B 1 457 ? 18.983 -6.334 2.973 1.00 9.33 494 LEU B CA 1
ATOM 6988 C C . LEU B 1 457 ? 18.217 -5.530 4.025 1.00 8.87 494 LEU B C 1
ATOM 6989 O O . LEU B 1 457 ? 17.169 -4.953 3.736 1.00 9.06 494 LEU B O 1
ATOM 6994 N N . PRO B 1 458 ? 18.736 -5.480 5.262 1.00 7.21 495 PRO B N 1
ATOM 6995 C CA . PRO B 1 458 ? 18.082 -4.749 6.353 1.00 6.76 495 PRO B CA 1
ATOM 6996 C C . PRO B 1 458 ? 17.830 -3.261 6.172 1.00 6.10 495 PRO B C 1
ATOM 6997 O O . PRO B 1 458 ? 18.629 -2.542 5.570 1.00 6.92 495 PRO B O 1
ATOM 7001 N N . VAL B 1 459 ? 16.711 -2.822 6.739 1.00 6.68 496 VAL B N 1
ATOM 7002 C CA . VAL B 1 459 ? 16.299 -1.423 6.751 1.00 7.65 496 VAL B CA 1
ATOM 7003 C C . VAL B 1 459 ? 15.890 -1.129 8.195 1.00 6.74 496 VAL B C 1
ATOM 7004 O O . VAL B 1 459 ? 15.300 -1.979 8.864 1.00 7.78 496 VAL B O 1
ATOM 7008 N N . GLY B 1 460 ? 16.216 0.065 8.674 1.00 6.76 497 GLY B N 1
ATOM 7009 C CA . GLY B 1 460 ? 15.873 0.419 10.040 1.00 6.29 497 GLY B CA 1
ATOM 7010 C C . GLY B 1 460 ? 14.968 1.626 10.179 1.00 6.55 497 GLY B C 1
ATOM 7011 O O . GLY B 1 460 ? 14.836 2.437 9.258 1.00 8.05 497 GLY B O 1
ATOM 7012 N N . LEU B 1 461 ? 14.325 1.715 11.338 1.00 5.51 498 LEU B N 1
ATOM 7013 C CA . LEU B 1 461 ? 13.445 2.827 11.680 1.00 6.01 498 LEU B CA 1
ATOM 7014 C C . LEU B 1 461 ? 14.209 3.685 12.688 1.00 6.37 498 LEU B C 1
ATOM 7015 O O . LEU B 1 461 ? 14.607 3.207 13.765 1.00 6.12 498 LEU B O 1
ATOM 7020 N N . LEU B 1 462 ? 14.413 4.946 12.330 1.00 6.07 499 LEU B N 1
ATOM 7021 C CA . LEU B 1 462 ? 15.145 5.888 13.166 1.00 6.32 499 LEU B CA 1
ATOM 7022 C C . LEU B 1 462 ? 14.243 6.706 14.076 1.00 6.53 499 LEU B C 1
ATOM 7023 O O . LEU B 1 462 ? 13.193 7.186 13.649 1.00 7.82 499 LEU B O 1
ATOM 7028 N N . PHE B 1 463 ? 14.660 6.845 15.331 1.00 5.77 500 PHE B N 1
ATOM 7029 C CA . PHE B 1 463 ? 13.952 7.658 16.319 1.00 6.18 500 PHE B CA 1
ATOM 7030 C C . PHE B 1 463 ? 14.918 8.759 16.756 1.00 7.14 500 PHE B C 1
ATOM 7031 O O . PHE B 1 463 ? 16.082 8.485 17.057 1.00 7.97 500 PHE B O 1
ATOM 7039 N N . MET B 1 464 ? 14.446 10.001 16.789 1.00 7.01 501 MET B N 1
ATOM 7040 C CA . MET B 1 464 ? 15.269 11.126 17.237 1.00 7.39 501 MET B CA 1
ATOM 7041 C C . MET B 1 464 ? 14.476 11.949 18.245 1.00 6.76 501 MET B C 1
ATOM 7042 O O . MET B 1 464 ? 13.262 12.112 18.108 1.00 7.36 501 MET B O 1
ATOM 7047 N N . GLY B 1 465 ? 15.168 12.461 19.258 1.00 6.12 502 GLY B N 1
ATOM 7048 C CA . GLY B 1 465 ? 14.512 13.268 20.272 1.00 7.00 502 GLY B CA 1
ATOM 7049 C C . GLY B 1 465 ? 15.389 14.431 20.686 1.00 6.63 502 GLY B C 1
ATOM 7050 O O . GLY B 1 465 ? 16.492 14.599 20.163 1.00 7.50 502 GLY B O 1
ATOM 7051 N N . THR B 1 466 ? 14.913 15.241 21.625 1.00 6.65 503 THR B N 1
ATOM 7052 C CA . THR B 1 466 ? 15.704 16.373 22.082 1.00 7.90 503 THR B CA 1
ATOM 7053 C C . THR B 1 466 ? 16.745 15.897 23.097 1.00 7.11 503 THR B C 1
ATOM 7054 O O . THR B 1 466 ? 16.749 14.735 23.503 1.00 6.92 503 THR B O 1
ATOM 7058 N N . ALA B 1 467 ? 17.635 16.795 23.501 1.00 6.70 504 ALA B N 1
ATOM 7059 C CA . ALA B 1 467 ? 18.678 16.449 24.451 1.00 7.09 504 ALA B CA 1
ATOM 7060 C C . ALA B 1 467 ? 18.154 15.743 25.698 1.00 6.28 504 ALA B C 1
ATOM 7061 O O . ALA B 1 467 ? 17.128 16.127 26.261 1.00 7.90 504 ALA B O 1
ATOM 7063 N N . TRP B 1 468 ? 18.866 14.693 26.103 1.00 6.98 505 TRP B N 1
ATOM 7064 C CA . TRP B 1 468 ? 18.564 13.922 27.307 1.00 5.79 505 TRP B CA 1
ATOM 7065 C C . TRP B 1 468 ? 17.264 13.121 27.293 1.00 6.44 505 TRP B C 1
ATOM 7066 O O . TRP B 1 468 ? 16.797 12.684 28.344 1.00 8.90 505 TRP B O 1
ATOM 7077 N N . SER B 1 469 ? 16.696 12.898 26.111 1.00 6.23 506 SER B N 1
ATOM 7078 C CA . SER B 1 469 ? 15.447 12.145 26.009 1.00 5.81 506 SER B CA 1
ATOM 7079 C C . SER B 1 469 ? 15.627 10.637 25.819 1.00 6.24 506 SER B C 1
ATOM 7080 O O . SER B 1 469 ? 14.689 9.952 25.400 1.00 8.15 506 SER B O 1
ATOM 7083 N N . GLU B 1 470 ? 16.809 10.111 26.137 1.00 6.80 507 GLU B N 1
ATOM 7084 C CA . GLU B 1 470 ? 17.053 8.676 25.989 1.00 6.99 507 GLU B CA 1
ATOM 7085 C C . GLU B 1 470 ? 16.004 7.797 26.672 1.00 7.09 507 GLU B C 1
ATOM 7086 O O . GLU B 1 470 ? 15.570 6.800 26.103 1.00 7.97 507 GLU B O 1
ATOM 7092 N N . PRO B 1 471 ? 15.591 8.139 27.906 1.00 7.15 508 PRO B N 1
ATOM 7093 C CA . PRO B 1 471 ? 14.583 7.294 28.560 1.00 7.91 508 PRO B CA 1
ATOM 7094 C C . PRO B 1 471 ? 13.320 7.139 27.714 1.00 8.22 508 PRO B C 1
ATOM 7095 O O . PRO B 1 471 ? 12.806 6.032 27.539 1.00 9.38 508 PRO B O 1
ATOM 7099 N N . LYS B 1 472 ? 12.827 8.253 27.183 1.00 8.43 509 LYS B N 1
ATOM 7100 C CA . LYS B 1 472 ? 11.623 8.243 26.360 1.00 9.88 509 LYS B CA 1
ATOM 7101 C C . LYS B 1 472 ? 11.852 7.542 25.024 1.00 8.20 509 LYS B C 1
ATOM 7102 O O . LYS B 1 472 ? 10.996 6.790 24.555 1.00 8.97 509 LYS B O 1
ATOM 7108 N N . LEU B 1 473 ? 13.001 7.790 24.402 1.00 7.87 510 LEU B N 1
ATOM 7109 C CA . LEU B 1 473 ? 13.288 7.152 23.123 1.00 8.41 510 LEU B CA 1
ATOM 7110 C C . LEU B 1 473 ? 13.357 5.640 23.276 1.00 7.13 510 LEU B C 1
ATOM 7111 O O . LEU B 1 473 ? 12.890 4.903 22.413 1.00 7.41 510 LEU B O 1
ATOM 7116 N N . ILE B 1 474 ? 13.935 5.179 24.380 1.00 8.22 511 ILE B N 1
ATOM 7117 C CA . ILE B 1 474 ? 14.037 3.749 24.623 1.00 7.68 511 ILE B CA 1
ATOM 7118 C C . ILE B 1 474 ? 12.654 3.132 24.831 1.00 8.62 511 ILE B C 1
ATOM 7119 O O . ILE B 1 474 ? 12.369 2.059 24.299 1.00 8.70 511 ILE B O 1
ATOM 7124 N N . GLU B 1 475 ? 11.794 3.808 25.591 1.00 8.26 512 GLU B N 1
ATOM 7125 C CA . GLU B 1 475 ? 10.439 3.309 25.828 1.00 9.41 512 GLU B CA 1
ATOM 7126 C C . GLU B 1 475 ? 9.708 3.128 24.502 1.00 7.98 512 GLU B C 1
ATOM 7127 O O . GLU B 1 475 ? 9.062 2.107 24.266 1.00 8.31 512 GLU B O 1
ATOM 7133 N N . MET B 1 476 ? 9.795 4.143 23.648 1.00 7.77 513 MET B N 1
ATOM 7134 C CA . MET B 1 476 ? 9.123 4.113 22.360 1.00 7.65 513 MET B CA 1
ATOM 7135 C C . MET B 1 476 ? 9.699 3.070 21.410 1.00 7.30 513 MET B C 1
ATOM 7136 O O . MET B 1 476 ? 8.954 2.324 20.766 1.00 8.07 513 MET B O 1
ATOM 7141 N N . ALA B 1 477 ? 11.024 3.012 21.334 1.00 6.95 514 ALA B N 1
ATOM 7142 C CA . ALA B 1 477 ? 11.698 2.054 20.465 1.00 7.10 514 ALA B CA 1
ATOM 7143 C C . ALA B 1 477 ? 11.421 0.620 20.914 1.00 6.68 514 ALA B C 1
ATOM 7144 O O . ALA B 1 477 ? 11.198 -0.266 20.092 1.00 6.62 514 ALA B O 1
ATOM 7146 N N . TYR B 1 478 ? 11.431 0.393 22.223 1.00 6.62 515 TYR B N 1
ATOM 7147 C CA . TYR B 1 478 ? 11.165 -0.936 22.756 1.00 6.40 515 TYR B CA 1
ATOM 7148 C C . TYR B 1 478 ? 9.732 -1.360 22.441 1.00 7.14 515 TYR B C 1
ATOM 7149 O O . TYR B 1 478 ? 9.489 -2.488 22.014 1.00 7.52 515 TYR B O 1
ATOM 7158 N N . ALA B 1 479 ? 8.783 -0.454 22.655 1.00 6.70 516 ALA B N 1
ATOM 7159 C CA . ALA B 1 479 ? 7.379 -0.757 22.389 1.00 7.28 516 ALA B CA 1
ATOM 7160 C C . ALA B 1 479 ? 7.179 -1.114 20.919 1.00 7.62 516 ALA B C 1
ATOM 7161 O O . ALA B 1 479 ? 6.412 -2.017 20.588 1.00 9.13 516 ALA B O 1
ATOM 7163 N N . TYR B 1 480 ? 7.863 -0.397 20.034 1.00 7.16 517 TYR B N 1
ATOM 7164 C CA . TYR B 1 480 ? 7.757 -0.675 18.605 1.00 6.28 517 TYR B CA 1
ATOM 7165 C C . TYR B 1 480 ? 8.374 -2.038 18.292 1.00 7.02 517 TYR B C 1
ATOM 7166 O O . TYR B 1 480 ? 7.781 -2.861 17.591 1.00 7.45 517 TYR B O 1
ATOM 7175 N N . GLU B 1 481 ? 9.567 -2.269 18.824 1.00 6.51 518 GLU B N 1
ATOM 7176 C CA . GLU B 1 481 ? 10.286 -3.511 18.600 1.00 7.73 518 GLU B CA 1
ATOM 7177 C C . GLU B 1 481 ? 9.515 -4.739 19.071 1.00 6.83 518 GLU B C 1
ATOM 7178 O O . GLU B 1 481 ? 9.468 -5.760 18.381 1.00 7.86 518 GLU B O 1
ATOM 7184 N N . GLN B 1 482 ? 8.908 -4.643 20.247 1.00 7.74 519 GLN B N 1
ATOM 7185 C CA . GLN B 1 482 ? 8.188 -5.779 20.797 1.00 8.57 519 GLN B CA 1
ATOM 7186 C C . GLN B 1 482 ? 6.957 -6.226 20.026 1.00 9.28 519 GLN B C 1
ATOM 7187 O O . GLN B 1 482 ? 6.554 -7.383 20.130 1.00 10.64 519 GLN B O 1
ATOM 7193 N N . ARG B 1 483 ? 6.347 -5.334 19.255 1.00 8.01 520 ARG B N 1
ATOM 7194 C CA . ARG B 1 483 ? 5.188 -5.760 18.486 1.00 9.63 520 ARG B CA 1
ATOM 7195 C C . ARG B 1 483 ? 5.539 -6.079 17.035 1.00 10.73 520 ARG B C 1
ATOM 7196 O O . ARG B 1 483 ? 4.695 -6.551 16.280 1.00 13.25 520 ARG B O 1
ATOM 7204 N N . THR B 1 484 ? 6.793 -5.852 16.654 1.00 8.82 521 THR B N 1
ATOM 7205 C CA . THR B 1 484 ? 7.224 -6.128 15.287 1.00 8.64 521 THR B CA 1
ATOM 7206 C C . THR B 1 484 ? 8.285 -7.222 15.195 1.00 8.24 521 THR B C 1
ATOM 7207 O O . THR B 1 484 ? 8.193 -8.097 14.333 1.00 10.17 521 THR B O 1
ATOM 7211 N N . ARG B 1 485 ? 9.286 -7.178 16.074 1.00 8.89 522 ARG B N 1
ATOM 7212 C CA . ARG B 1 485 ? 10.354 -8.182 16.085 1.00 9.75 522 ARG B CA 1
ATOM 7213 C C . ARG B 1 485 ? 10.824 -8.461 14.657 1.00 9.64 522 ARG B C 1
ATOM 7214 O O . ARG B 1 485 ? 10.956 -9.615 14.240 1.00 11.02 522 ARG B O 1
ATOM 7222 N N . ALA B 1 486 ? 11.111 -7.388 13.927 1.00 8.43 523 ALA B N 1
ATOM 7223 C CA . ALA B 1 486 ? 11.505 -7.474 12.526 1.00 10.80 523 ALA B CA 1
ATOM 7224 C C . ALA B 1 486 ? 12.895 -7.997 12.214 1.00 12.26 523 ALA B C 1
ATOM 7225 O O . ALA B 1 486 ? 13.133 -8.477 11.105 1.00 15.76 523 ALA B O 1
ATOM 7227 N N . ARG B 1 487 ? 13.821 -7.905 13.158 1.00 10.83 524 ARG B N 1
ATOM 7228 C CA . ARG B 1 487 ? 15.162 -8.388 12.872 1.00 12.32 524 ARG B CA 1
ATOM 7229 C C . ARG B 1 487 ? 15.186 -9.853 12.464 1.00 13.75 524 ARG B C 1
ATOM 7230 O O . ARG B 1 487 ? 14.485 -10.688 13.032 1.00 14.01 524 ARG B O 1
ATOM 7238 N N . ARG B 1 488 ? 16.004 -10.141 11.462 1.00 14.43 525 ARG B N 1
ATOM 7239 C CA . ARG B 1 488 ? 16.200 -11.493 10.964 1.00 13.37 525 ARG B CA 1
ATOM 7240 C C . ARG B 1 488 ? 17.712 -11.634 10.861 1.00 14.06 525 ARG B C 1
ATOM 7241 O O . ARG B 1 488 ? 18.379 -10.769 10.291 1.00 14.47 525 ARG B O 1
ATOM 7249 N N . PRO B 1 489 ? 18.280 -12.708 11.432 1.00 12.58 526 PRO B N 1
ATOM 7250 C CA . PRO B 1 489 ? 19.732 -12.882 11.358 1.00 12.65 526 PRO B CA 1
ATOM 7251 C C . PRO B 1 489 ? 20.202 -13.143 9.933 1.00 11.16 526 PRO B C 1
ATOM 7252 O O . PRO B 1 489 ? 19.425 -13.575 9.080 1.00 12.09 526 PRO B O 1
ATOM 7256 N N . PRO B 1 490 ? 21.480 -12.859 9.652 1.00 10.15 527 PRO B N 1
ATOM 7257 C CA . PRO B 1 490 ? 22.020 -13.084 8.311 1.00 10.05 527 PRO B CA 1
ATOM 7258 C C . PRO B 1 490 ? 22.196 -14.577 8.067 1.00 13.05 527 PRO B C 1
ATOM 7259 O O . PRO B 1 490 ? 22.411 -15.345 9.003 1.00 13.11 527 PRO B O 1
ATOM 7263 N N . HIS B 1 491 ? 22.090 -14.985 6.809 1.00 15.93 528 HIS B N 1
ATOM 7264 C CA . HIS B 1 491 ? 22.249 -16.388 6.462 1.00 19.34 528 HIS B CA 1
ATOM 7265 C C . HIS B 1 491 ? 23.598 -16.597 5.786 1.00 18.45 528 HIS B C 1
ATOM 7266 O O . HIS B 1 491 ? 23.895 -15.964 4.773 1.00 19.88 528 HIS B O 1
ATOM 7273 N N . PHE B 1 492 ? 24.417 -17.475 6.356 1.00 19.82 529 PHE B N 1
ATOM 7274 C CA . PHE B 1 492 ? 25.730 -17.762 5.788 1.00 21.18 529 PHE B CA 1
ATOM 7275 C C . PHE B 1 492 ? 25.665 -19.026 4.934 1.00 24.46 529 PHE B C 1
ATOM 7276 O O . PHE B 1 492 ? 24.900 -19.943 5.237 1.00 24.16 529 PHE B O 1
ATOM 7284 N N . ASP B 1 493 ? 26.465 -19.067 3.870 1.00 27.43 530 ASP B N 1
ATOM 7285 C CA . ASP B 1 493 ? 26.490 -20.220 2.972 1.00 30.02 530 ASP B CA 1
ATOM 7286 C C . ASP B 1 493 ? 26.705 -21.507 3.756 1.00 32.28 530 ASP B C 1
ATOM 7287 O O . ASP B 1 493 ? 25.915 -22.446 3.658 1.00 34.07 530 ASP B O 1
ATOM 7292 N N . THR B 1 494 ? 27.787 -21.542 4.527 1.00 34.97 531 THR B N 1
ATOM 7293 C CA . THR B 1 494 ? 28.130 -22.709 5.329 1.00 38.04 531 THR B CA 1
ATOM 7294 C C . THR B 1 494 ? 28.476 -22.289 6.757 1.00 39.10 531 THR B C 1
ATOM 7295 O O . THR B 1 494 ? 29.620 -22.542 7.189 1.00 40.64 531 THR B O 1
#

CATH classification: 3.90.1300.10

Radius of gyration: 34.13 Å; Cα contacts (8 Å, |Δi|>4): 2429; chains: 2; bounding box: 74×61×102 Å

Solvent-accessible surface area: 36280 Å² total; per-residue (Å²): 178,39,88,23,42,68,14,46,4,73,70,0,24,58,93,3,86,71,67,151,17,55,0,29,63,0,0,94,23,0,45,141,51,7,30,55,14,4,167,69,58,40,156,0,110,0,22,27,40,75,6,101,41,1,83,121,14,0,24,68,26,9,106,25,37,181,85,63,169,95,101,28,100,3,1,0,0,0,0,0,0,0,0,3,0,0,0,33,52,0,1,0,0,0,0,0,42,14,0,103,48,14,143,12,118,28,2,40,0,0,105,80,0,40,95,21,0,0,0,0,0,0,0,0,0,0,2,4,4,12,62,18,2,5,75,135,38,43,27,0,29,0,25,52,3,13,27,0,73,0,3,29,104,72,55,30,2,0,9,12,2,0,0,0,0,0,0,0,0,0,0,4,0,0,0,0,0,0,0,11,1,14,46,2,12,0,0,9,0,0,2,0,0,3,1,0,0,4,0,0,4,19,0,0,0,0,35,38,4,11,7,22,9,0,70,16,1,13,2,0,0,0,0,0,14,16,1,26,1,1,0,12,0,0,45,14,0,15,10,149,13,142,56,8,104,21,1,57,93,38,83,80,62,74,164,80,72,7,50,59,63,39,54,91,118,3,1,158,68,32,74,0,0,24,2,69,23,92,2,21,152,47,127,32,0,35,86,32,9,115,94,1,8,47,28,1,108,160,16,29,6,71,9,35,88,10,136,13,52,57,77,35,59,5,63,146,15,17,127,34,3,19,9,28,1,0,49,35,6,0,48,148,9,2,115,79,46,214,10,90,14,191,27,0,51,57,0,22,53,43,0,113,82,71,55,168,91,0,46,63,103,19,24,14,76,31,0,80,63,0,40,90,18,89,29,67,88,36,87,41,0,78,141,9,86,65,51,0,81,92,26,0,0,75,73,0,0,34,35,3,16,80,77,83,146,16,29,0,0,1,2,0,0,2,1,13,5,74,63,26,234,111,134,49,102,19,40,1,24,26,0,0,0,2,2,3,22,0,0,0,0,1,10,12,15,64,10,96,37,10,4,1,0,0,0,0,0,0,54,31,58,14,2,35,70,2,0,29,0,0,36,3,3,16,70,111,38,154,21,32,136,72,13,157,35,147,163,178,38,89,23,41,68,14,46,3,75,70,0,24,59,92,3,87,70,68,148,19,56,0,28,64,0,0,94,22,0,45,138,49,8,30,55,14,4,166,69,59,40,156,0,108,0,22,27,42,76,6,101,41,2,84,120,14,0,22,68,26,8,107,24,40,180,86,64,172,93,102,28,100,4,1,0,0,0,0,0,0,0,0,3,0,0,0,34,53,0,1,0,0,0,0,0,42,13,0,103,49,13,144,11,119,29,2,39,0,0,104,79,0,42,94,21,0,0,0,0,0,0,0,0,0,0,3,3,3,13,64,17,2,5,76,135,37,45,26,0,28,0,26,51,3,13,28,0,72,0,3,27,105,72,54,29,2,0,10,13,1,0,0,0,0,0,0,0,0,0,0,3,0,0,0,0,0,0,0,12,0,14,46,3,13,0,0,7,0,0,2,0,0,2,0,0,0,3,0,0,5,18,0,1,0,0,34,37,4,13,8,22,8,0,72,15,0,13,1,0,0,0,0,0,14,15,1,25,2,1,0,11,0,0,44,14,0,16,9,150,15,141,56,8,105,19,1,55,92,38,84,80,62,74,132,82,70,8,49,60,65,37,52,92,114,3,0,156,68,30,75,0,0,24,1,69,23,94,1,22,153,47,160,32,0,35,85,31,10,115,95,1,7,47,30,1,109,159,17,29,6,71,8,35,88,11,134,13,51,57,75,35,60,4,62,142,15,16,126,35,3,18,9,29,0,0,50,37,6,0,49,146,9,2,114,80,46,214,11,91,14,190,29,0,52,58,0,22,53,43,0,113,82,69,54,171,94,0,46,61,101,19,22,14,77,31,0,80,64,0,40,87,16,87,30,67,90,36,85,39,0,78,139,8,86,63,50,0,81,89,27,0,0,76,73,0,0,35,34,2,17,82,76,82,146,16,30,0,0,1,2,0,0,2,1,12,5,77,61,26,233,110,136,51,105,17,40,1,24,26,0,0,0,1,2,3,22,0,0,0,0,1,9,11,14,65,10,96,35,10,4,1,1,0,0,0,0,0,53,30,58,13,3,35,72,3,0,29,0,0,36,2,3,16,73,111,37,154,22,32,139,71,13,158,36,147,162

Sequence (974 aa):
PFPYAETDVADLQARMTAGELDSTTLTQAYLQRIAALDRTGPRLRAVIELNPDALKEAAERDRERRDGRLRGPLHGIPLLLKDNINAAPMATSAGSLALQGFRPDDAYLVRRLRDAGAVVLGKTNLSEWANFRGNDSISGWSARGGQTRNPYRISHSPCGSSSGSAVAVAANLASVAIGTETDGSIVCPAAINGVVGLKPTVGLVSRDGIIPISFSQDTAGPMARSVADAAAVLTAIAGRDDADPATATMPGRAVYDYTARLDPQGLRGKRIGLLQTPLLKYRGMPPLIEQAATELRRAGAVVVPVELPNQGAWAEAERTLLLYEFKAGLERYFNTHRAPLRSLADLIAFNQAHSKQELGLFGQELLVEADATAGLADPAYIRARSDARRLAGPEGIDAALAAHQLDALVAPTTGVAWPIRSDFPGESYSAAAVAGYPSLTVPMGQIDGLPVGLLFMGTAWSEPKLIEMAYAYEQRTRARRPPHFDTPFPYAETDVADLQARMTAGELDSTTLTQAYLQRIAALDRTGPRLRAVIELNPDALKEAAERDRERRDGRLRGPLHGIPLLLKDNINAAPMATSAGSLALQGFRPDDAYLVRRLRDAGAVVLGKTNLSEWANFRGNDSISGWSARGGQTRNPYRISHSPCGSSSGSAVAVAANLASVAIGTETDGSIVCPAAINGVVGLKPTVGLVSRDGIIPISFSQDTAGPMARSVADAAAVLTAIAGRDDADPATATMPGRAVYDYTARLDPQGLRGKRIGLLQTPLLKYRGMPPLIEQAATELRRAGAVVVPVELPNQGAWAEAERTLLLYEFKAGLERYFNTHRAPLRSLADLIAFNQAHSKQELGLFGQELLVEADATAGLADPAYIRARSDARRLAGPEGIDAALAAHQLDALVAPTTGVAWPIRSDFPGESYSAAAVAGYPSLTVPMGQIDGLPVGLLFMGTAWSEPKLIEMAYAYEQRTRARRPPHFDT

Foldseek 3Di:
DLPCPPPALQRQLVCVLVVNDFLLVLLVSLVVLCVDCCVDALNQLFFLWFAPCLNVLRVVLRVCVVVVNALASQASFEEEEALQFADPPAWRFLQEPQGRPHHFHGFLLRVLNVSSHYGYGHHTAFQRLFPLFFPPGFGQAGLSRGRRAQLQDRLWHLGARSSSQLRCQLSVSGQKYKWKDLFCHFVVSNQQNFWKGKFAFLQQFDCGRGQDQASLFMDMAIIHRALLNRQQSSLRGGDDDPVRVSNVPDPPDDSDRLNVLLALLLLAPAEEEEEDWCQCVPVPNVVLVVVLCVLSVVSHYHYYYDHWALQCVLVVLSLLLRLQRNQVRNLVNCVVRVGPANGLVSVLVVCVVVVVSGPPPHGRVSSVSSRPDDHPVDPSNVVSLVVLLCSLAVVTQVVGCVVVVGAKYKYWQAAYIDRSVPHGTTHRSRSCSSNSWMKMWHWRAADPSTTITMMITGHHPSSSSSSSSRSNSCVVRVHGDRRDRPD/DLPCPPPALQRQLVCVLVVNDFLLVLLVSLVVLCVDCCVDALNQLFFLWFAPCLNVLRVVLRVCVVVVNALASQASFEEEEALQFADPPAWRFLQEPQGRPHHFHGFLLRVLNVSSHYGYGHHTAFQRLFPLFFPPGFAQAGLSRGRRAQLQDRLWHLGARSSSQLRCQLSVSGQKYKWKDLFCHFVVSNQQNFWKGKFAFLQQFDCGRGQDQASLFMDMAIIHRALLNRQQSSLRGGDDDPVRVSNVPDPPDDSDRLNVLLALLLLAPAEEEEEDWCQCVPVPNVVLVVVLCVLSVVSHYHYYYDHWALQCVLVVLSLLLRLQRNQVRNLVNCVVRVGPANGLVSVLVVCVVVVVSGVPPHGRVSSVSSRPDDHPVDPSNVVSLVVLLCSLAVVTQVVGCVVVVGAKYKYWQAAYIDRSVPHGTTHRSRSCSSNSWMKMWHWRAADPSTTITMMITGHHPSSSSSSSSRSNSCVVRVHGDRRDRPD